Protein AF-A0A814A683-F1 (afdb_monomer)

Nearest PDB structures (foldseek):
  3p2c-assembly1_B  TM=9.600E-01  e=2.947E-49  Bacteroides ovatus ATCC 8483
  2p0v-assembly1_B  TM=9.650E-01  e=4.312E-46  Bacteroides thetaiotaomicron VPI-5482
  3on6-assembly1_B  TM=9.586E-01  e=1.728E-45  Bacteroides ovatus ATCC 8483
  3qt9-assembly1_A  TM=9.426E-01  e=1.132E-37  Clostridium perfringens
  5m7y-assembly1_A  TM=9.428E-01  e=1.769E-37  Clostridium perfringens str. 13

Radius of gyration: 31.1 Å; Cα contacts (8 Å, |Δi|>4): 1349; chains: 1; bounding box: 55×101×85 Å

Solvent-accessible surface area (backbone atoms only — not comparable to full-atom values): 43463 Å² total; per-residue (Å²): 141,81,90,76,89,83,82,91,72,64,74,87,74,52,66,75,65,89,56,82,82,53,76,80,54,70,67,42,82,76,57,52,81,68,48,56,82,44,49,70,61,44,52,52,40,44,73,58,54,59,94,86,51,45,47,62,56,42,49,69,49,44,59,52,55,56,36,57,62,50,56,59,54,40,42,74,73,69,41,55,48,61,65,72,48,77,40,57,52,53,47,60,66,51,55,53,52,48,24,62,73,72,72,41,39,47,32,34,40,31,45,36,48,56,56,96,67,49,79,52,43,43,34,42,51,75,93,66,77,83,84,80,47,100,73,62,29,47,48,66,57,46,37,51,50,31,47,74,71,70,47,23,78,32,61,30,32,40,30,67,58,58,71,33,34,64,76,74,12,39,40,32,42,32,28,35,62,80,37,86,68,43,31,37,34,22,29,28,34,94,81,48,70,57,41,48,62,94,72,53,16,47,77,41,72,37,96,73,72,50,69,70,58,53,52,53,45,56,58,55,50,69,70,44,93,52,81,42,38,48,37,36,36,32,28,38,48,37,79,87,78,70,44,70,17,40,74,48,71,38,63,40,58,63,84,71,61,37,91,61,25,94,67,68,40,51,64,53,55,49,32,57,54,47,53,50,55,55,51,53,52,51,52,51,50,53,50,48,54,54,41,55,64,52,48,75,74,57,81,81,76,86,85,92,82,84,88,89,87,90,84,91,88,85,92,84,86,90,86,83,86,91,74,98,73,86,78,79,91,73,58,71,54,82,91,66,32,57,45,88,49,69,43,58,55,50,50,44,55,50,49,45,73,70,40,68,23,62,63,61,31,48,31,38,56,34,13,43,50,35,34,39,34,70,26,39,47,74,47,73,48,55,98,90,70,68,41,44,37,23,46,34,36,42,44,83,49,92,32,27,31,41,42,44,42,32,54,34,48,54,72,52,44,82,42,27,84,74,22,69,66,51,38,43,43,52,53,1,34,55,53,39,51,36,54,47,43,67,73,40,74,50,39,34,25,25,41,89,52,62,74,43,74,33,78,47,60,83,58,38,58,45,94,72,52,57,14,34,44,44,73,51,36,34,62,46,29,59,27,31,47,41,44,44,57,44,52,49,33,56,56,58,70,66,56,54,62,69,58,65,76,42,38,67,59,49,53,53,32,52,52,50,53,54,50,52,47,55,42,32,21,29,81,92,43,79,55,88,69,47,50,35,41,96,90,51,67,94,48,41,66,54,75,84,63,51,65,72,42,55,55,54,31,54,29,41,73,67,75,40,76,47,90,29,34,36,44,40,32,36,51,51,41,43,41,44,25,41,52,49,48,52,53,51,50,59,72,70,59,66,84,75,82,53,60,68,61,44,51,48,53,39,51,33,33,42,60,60,78,62,35,72,49,55,84,71,75,41,72,50,90,54,36,40,73,39,94,88,51,42,50,19,64,38,33,18,23,27,70,82,74,57,68,41,72,45,47,46,28,39,74,62,14,70,68,36,39,37,68,76,24,54,91,80,35,49,74,79,33,67,42,55,47,22,28,44,56,41,40,75,27,78,78,7,84,31,28,38,76,44,86,64,32,64,35,23,11,34,78,82,89,28,88,57,29,27,17,52,51,26,33,50,35,53,35,71,53,52,87,51,65,68,58,36,48,50,34,53,52,33,55,70,70,42,31,57,90,66,49,41,40,38,53,30,27,30,24,70,41,36,81,49,58,42,52,88,48,31,26,38,42,12,18,50,49,22,41,52,53,53,52,34,56,76,77,44,42,67,67,54,47,70,53,80,88,130

InterPro domains:
  IPR008313 Metal-independent alpha-mannosidase [PF06824] (357-770)
  IPR008313 Metal-independent alpha-mannosidase [PTHR31047] (317-782)
  IPR008313 Metal-independent alpha-mannosidase [SM01149] (357-771)
  IPR008928 Six-hairpin glycosidase superfamily [SSF48208] (327-780)
  IPR012341 Six-hairpin glycosidase-like superfamily [G3DSA:1.50.10.10] (342-784)

Mean predicted aligned error: 16.37 Å

Foldseek 3Di:
DQPDDDDDDQPVPDDLDDDPVCVVAQEDAQADDPCLVVVVSLLSSLVSDDPRRYYQFHSQLCNCQQFQCVLVVCVVVVQFAQDKDKDQAAALVNLVVVCVVVVHQWKWKFARRDDPCVLIATEGEPPDDPPQAPGYDYSVRNCVVCVVVVNRRGTMMMGGDAPQCQVFNKKKFKDALLHTQFIKGWHADVRDSRRDVVNVIDIDTDPDDDPLVSVSSNSSQVSRPDRRRIWMFIWGQRPVPRHIHTHGIGSRHNPSVLVNGPVSCPSSVVSSVVSSVVVVVVVVVVVVVVCVVVVVVPPPDDDDDDDDDDDDDDDDDDDDDDDPDDFDDQFDDPVQFQADFPLQVVVLVVLCVQFQPNLLSLLLNRQACQQRGAFWHWDQPDPVQRQIAIAGDQWPDQKGFLQSLLLLLLLCLLSCVVGVVNLSNLLNSLLNLLVVCLQPVQARIFHPDQQAFEPCVVFKPWPGHRRGHGRFGELVSLLSSLVSVLSNCVSVVNDCVSCVSCVVSVLSSLVSNLVLQVQQLQPVHLHDTFIDGVPADPGRSHDAADNQLAGFGQAYLLRHGDPAGRFPLSLLSLLQSLVSVLVSCVSVPPPDPCNVSSVSSNVSSCCQNVPVVVVVQHDGQQWDQDPPLGIEGFRHGRHPRDTHRAWALRPVTLLQSCVSRVVPDPLPPSRSVSHNVCHCDVVHVQWAAEDQATFGHDPSVDDQKHALSGLLSQLVSDPDLVSVLRSVRSQSRQLLSSSHGAGIARNHHSVDTHHSIRSSSSNSSSSSSVVCVVPPSVSSRPHDDD

pLDDT: mean 88.08, std 16.5, range [22.58, 98.94]

Secondary structure (DSSP, 8-state):
----------TTTS-SS--GGGGG--EE----SSGGGSHHHHHHHHHT--TTSEESS-HHHHHHHHSTTHHHHHHHTT--B---EEES---HHHHHHHHHHHT-SEEEEEESS--TTTT-EEEE-SS--TTS-TT-EEHHHHHHHHHHTT-TTS-EEEEE--THHHHT-EEEEEEETTEEEEEEEEEPPTT-----GGGTPEEEE-SS--HHHHHHHHHHHTTSSS--SEEEEEEEE-TTT-SEEEEEEESS-S---GGGSTTTTHHHHHHHHHHHHHHHHHHHHHHHHHHHHHHTTT-SS-----------------------------SPPGGG-S---HHHHHHHHHHHHH-S-HHHHHHHHHHTTHHHHHTEEEEEE-TTT-EEEEEE--BSSSSEEHHHHHHHHGGGGGGGGG-HHHHHHHHHHHHHHHHHHHH-TT-SEE-SSTTPPPGGGGT-BS-PPTTEEE----HHHHHHHHHHHHHHHHHTTT--HHHHHTHHHHHHHHHHHHHHHHHTT-TTSS-S---B-TTS-SSTT-S----SSSPP-SB-TTSPBPSSSEEHHHHHHHHHHHHHHHHHHHHHT-TTSSHHHHHHHHHHHHHHHT-HHHHTT---SSEEEETTTEEEE-SEE-SSS-EE----SSSS-STTHHHH-TTTS-TT-HHHHHHHHHHTSTTSTTEEE-SS-EEE--TTT-TTEE-HHHHHHHHHT---HHHHHHHHHHHHHHSTTTSS--SEEETTEEEEEE-S-BHHHHHHHHHHHHHHHHH-THHHHSPPP-

Structure (mmCIF, N/CA/C/O backbone):
data_AF-A0A814A683-F1
#
_entry.id   AF-A0A814A683-F1
#
loop_
_atom_site.group_PDB
_atom_site.id
_atom_site.type_symbol
_atom_site.label_atom_id
_atom_site.label_alt_id
_atom_site.label_comp_id
_atom_site.label_asym_id
_atom_site.label_entity_id
_atom_site.label_seq_id
_atom_site.pdbx_PDB_ins_code
_atom_site.Cartn_x
_atom_site.Cartn_y
_atom_site.Cartn_z
_atom_site.occupancy
_atom_site.B_iso_or_equiv
_atom_site.auth_seq_id
_atom_site.auth_comp_id
_atom_site.auth_asym_id
_atom_site.auth_atom_id
_atom_site.pdbx_PDB_model_num
ATOM 1 N N . MET A 1 1 ? -15.937 -28.212 11.228 1.00 45.59 1 MET A N 1
ATOM 2 C CA . MET A 1 1 ? -16.916 -29.325 11.260 1.00 45.59 1 MET A CA 1
ATOM 3 C C . MET A 1 1 ? -16.295 -30.717 11.497 1.00 45.59 1 MET A C 1
ATOM 5 O O . MET A 1 1 ? -17.040 -31.683 11.514 1.00 45.59 1 MET A O 1
ATOM 9 N N . LEU A 1 2 ? -14.981 -30.851 11.764 1.00 49.16 2 LEU A N 1
ATOM 10 C CA . LEU A 1 2 ? -14.352 -32.142 12.130 1.00 49.16 2 LEU A CA 1
ATOM 11 C C . LEU A 1 2 ? -13.444 -32.088 13.377 1.00 49.16 2 LEU A C 1
ATOM 13 O O . LEU A 1 2 ? -12.816 -33.082 13.717 1.00 49.16 2 LEU A O 1
ATOM 17 N N . GLY A 1 3 ? -13.370 -30.945 14.071 1.00 51.19 3 GLY A N 1
ATOM 18 C CA . GLY A 1 3 ? -12.614 -30.815 15.326 1.00 51.19 3 GLY A CA 1
ATOM 19 C C . GLY A 1 3 ? -11.083 -30.858 15.201 1.00 51.19 3 GLY A C 1
ATOM 20 O O . GLY A 1 3 ? -10.411 -30.906 16.225 1.00 51.19 3 GLY A O 1
ATOM 21 N N . ALA A 1 4 ? -10.525 -30.834 13.986 1.00 55.00 4 ALA A N 1
ATOM 22 C CA . ALA A 1 4 ? -9.082 -30.774 13.761 1.00 55.00 4 ALA A CA 1
ATOM 23 C C . ALA A 1 4 ? -8.579 -29.319 13.749 1.00 55.00 4 ALA A C 1
ATOM 25 O O . ALA A 1 4 ? -9.179 -28.460 13.104 1.00 55.00 4 ALA A O 1
ATOM 26 N N . HIS A 1 5 ? -7.475 -29.059 14.452 1.00 58.72 5 HIS A N 1
ATOM 27 C CA . HIS A 1 5 ? -6.746 -27.792 14.416 1.00 58.72 5 HIS A CA 1
ATOM 28 C C . HIS A 1 5 ? -5.655 -27.884 13.341 1.00 58.72 5 HIS A C 1
ATOM 30 O O . HIS A 1 5 ? -4.749 -28.708 13.456 1.00 58.72 5 HIS A O 1
ATOM 36 N N . THR A 1 6 ? -5.748 -27.077 12.286 1.00 61.72 6 THR A N 1
ATOM 37 C CA . THR A 1 6 ? -4.788 -27.067 11.171 1.00 61.72 6 THR A CA 1
ATOM 38 C C . THR A 1 6 ? -3.835 -25.886 11.300 1.00 61.72 6 THR A C 1
ATOM 40 O O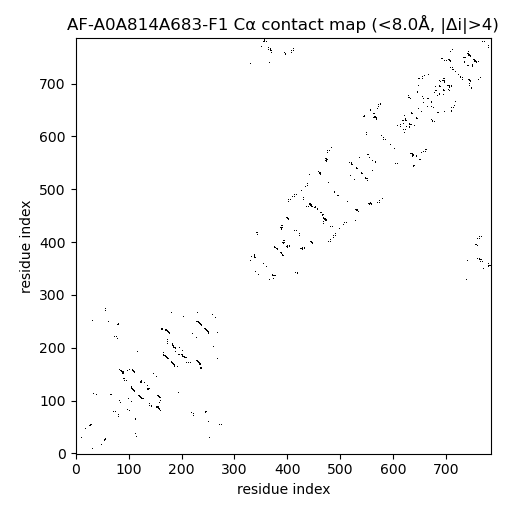 . THR A 1 6 ? -4.284 -24.762 11.502 1.00 61.72 6 THR A O 1
ATOM 43 N N . ILE A 1 7 ? -2.534 -26.131 11.151 1.00 63.25 7 ILE A N 1
ATOM 44 C CA . ILE A 1 7 ? -1.494 -25.096 11.125 1.00 63.25 7 ILE A CA 1
ATOM 45 C C . ILE A 1 7 ? -0.886 -25.117 9.723 1.00 63.25 7 ILE A C 1
ATOM 47 O O . ILE A 1 7 ? -0.399 -26.161 9.289 1.00 63.25 7 ILE A O 1
ATOM 51 N N . ALA A 1 8 ? -0.959 -23.997 9.004 1.00 69.81 8 ALA A N 1
ATOM 52 C CA . ALA A 1 8 ? -0.289 -23.843 7.718 1.00 69.81 8 ALA A CA 1
ATOM 53 C C . ALA A 1 8 ? 1.139 -23.345 7.962 1.00 69.81 8 ALA A C 1
ATOM 55 O O . ALA A 1 8 ? 1.333 -22.303 8.584 1.00 69.81 8 ALA A O 1
ATOM 56 N N . THR A 1 9 ? 2.127 -24.080 7.457 1.00 67.12 9 THR A N 1
ATOM 57 C CA . THR A 1 9 ? 3.547 -23.760 7.640 1.00 67.12 9 THR A CA 1
ATOM 58 C C . THR A 1 9 ? 4.224 -23.694 6.276 1.00 67.12 9 THR A C 1
ATOM 60 O O . THR A 1 9 ? 4.015 -24.601 5.466 1.00 67.12 9 THR A O 1
ATOM 63 N N . PRO A 1 10 ? 5.066 -22.682 5.995 1.00 71.31 10 PRO A N 1
ATOM 64 C CA . PRO A 1 10 ? 5.867 -22.686 4.783 1.00 71.31 10 PRO A CA 1
ATOM 65 C C . PRO A 1 10 ? 6.834 -23.875 4.798 1.00 71.31 10 PRO A C 1
ATOM 67 O O . PRO A 1 10 ? 7.697 -23.988 5.676 1.00 71.31 10 PRO A O 1
ATOM 70 N N . TRP A 1 11 ? 6.720 -24.763 3.811 1.00 73.75 11 TRP A N 1
ATOM 71 C CA . TRP A 1 11 ? 7.549 -25.970 3.750 1.00 73.75 11 TRP A CA 1
ATOM 72 C C . TRP A 1 11 ? 9.051 -25.636 3.595 1.00 73.75 11 TRP A C 1
ATOM 74 O O . TRP A 1 11 ? 9.902 -26.378 4.077 1.00 73.75 11 TRP A O 1
ATOM 84 N N . PHE A 1 12 ? 9.400 -24.470 3.030 1.00 69.19 12 PHE A N 1
ATOM 85 C CA . PHE A 1 12 ? 10.788 -23.993 2.912 1.00 69.19 12 PHE A CA 1
ATOM 86 C C . PHE A 1 12 ? 11.392 -23.474 4.229 1.00 69.19 12 PHE A C 1
ATOM 88 O O . PHE A 1 12 ? 12.615 -23.385 4.344 1.00 69.19 12 PHE A O 1
ATOM 95 N N . THR A 1 13 ? 10.570 -23.144 5.231 1.00 59.75 13 THR A N 1
ATOM 96 C CA . THR A 1 13 ? 11.041 -22.801 6.588 1.00 59.75 13 THR A CA 1
ATOM 97 C C . THR A 1 13 ? 11.123 -24.012 7.510 1.00 59.75 13 THR A C 1
ATOM 99 O O . THR A 1 13 ? 11.729 -23.922 8.575 1.00 59.75 13 THR A O 1
ATOM 102 N N . ALA A 1 14 ? 10.556 -25.154 7.104 1.00 60.44 14 ALA A N 1
ATOM 103 C CA . ALA A 1 14 ? 10.678 -26.386 7.865 1.00 60.44 14 ALA A CA 1
ATOM 104 C C . ALA A 1 14 ? 12.156 -26.830 7.898 1.00 60.44 14 ALA A C 1
ATOM 106 O O . ALA A 1 14 ? 12.823 -26.835 6.848 1.00 60.44 14 ALA A O 1
ATOM 107 N N . PRO A 1 15 ? 12.695 -27.182 9.080 1.00 58.97 15 PRO A N 1
ATOM 108 C CA . PRO A 1 15 ? 14.038 -27.729 9.166 1.00 58.97 15 PRO A CA 1
ATOM 109 C C . PRO A 1 15 ? 14.109 -29.040 8.371 1.00 58.97 15 PRO A C 1
ATOM 111 O O . PRO A 1 15 ? 13.175 -29.839 8.377 1.00 58.97 15 PRO A O 1
ATOM 114 N N . LEU A 1 16 ? 15.237 -29.271 7.689 1.00 56.06 16 LEU A N 1
ATOM 115 C CA . LEU A 1 16 ? 15.511 -30.552 7.017 1.00 56.06 16 LEU A CA 1
ATOM 116 C C . LEU A 1 16 ? 15.584 -31.716 8.020 1.00 56.06 16 LEU A C 1
ATOM 118 O O . LEU A 1 16 ? 15.355 -32.864 7.654 1.00 56.06 16 LEU A O 1
ATOM 122 N N . ALA A 1 17 ? 15.916 -31.406 9.277 1.00 54.53 17 ALA A N 1
ATOM 123 C CA . ALA A 1 17 ? 15.924 -32.342 10.387 1.00 54.53 17 ALA A CA 1
ATOM 124 C C . ALA A 1 17 ? 14.632 -32.201 11.201 1.00 54.53 17 ALA A C 1
ATOM 126 O O . ALA A 1 17 ? 14.318 -31.126 11.708 1.00 54.53 17 ALA A O 1
ATOM 127 N N . PHE A 1 18 ? 13.908 -33.305 11.343 1.00 61.28 18 PHE A N 1
ATOM 128 C CA . PHE A 1 18 ? 12.716 -33.386 12.176 1.00 61.28 18 PHE A CA 1
ATOM 129 C C . PHE A 1 18 ? 13.145 -33.424 13.650 1.00 61.28 18 PHE A C 1
ATOM 131 O O . PHE A 1 18 ? 13.816 -34.363 14.080 1.00 61.28 18 PHE A O 1
ATOM 138 N N . ASP A 1 19 ? 12.818 -32.375 14.407 1.00 59.09 19 ASP A N 1
ATOM 139 C CA . ASP A 1 19 ? 13.168 -32.232 15.823 1.00 59.09 19 ASP A CA 1
ATOM 140 C C . ASP A 1 19 ? 11.973 -32.526 16.753 1.00 59.09 19 ASP A C 1
ATOM 142 O O . ASP A 1 19 ? 10.886 -32.926 16.324 1.00 59.09 19 ASP A O 1
ATOM 146 N N . SER A 1 20 ? 12.160 -32.330 18.061 1.00 56.19 20 SER A N 1
ATOM 147 C CA . SER A 1 20 ? 11.134 -32.603 19.071 1.00 56.19 20 SER A CA 1
ATOM 148 C C . SER A 1 20 ? 9.860 -31.757 18.926 1.00 56.19 20 SER A C 1
ATOM 150 O O . SER A 1 20 ? 8.837 -32.139 19.499 1.00 56.19 20 SER A O 1
ATOM 152 N N . SER A 1 21 ? 9.858 -30.669 18.144 1.00 57.06 21 SER A N 1
ATOM 153 C CA . SER A 1 21 ? 8.657 -29.856 17.891 1.00 57.06 21 SER A CA 1
ATOM 154 C C . SER A 1 21 ? 7.588 -30.601 17.077 1.00 57.06 21 SER A C 1
ATOM 156 O O . SER A 1 21 ? 6.393 -30.337 17.230 1.00 57.06 21 SER A O 1
ATOM 158 N N . TRP A 1 22 ? 7.987 -31.622 16.309 1.00 60.59 22 TRP A N 1
ATOM 159 C CA . TRP A 1 22 ? 7.093 -32.447 15.487 1.00 60.59 22 TRP A CA 1
ATOM 160 C C . TRP A 1 22 ? 6.321 -33.496 16.295 1.00 60.59 22 TRP A C 1
ATOM 162 O O . TRP A 1 22 ? 5.335 -34.045 15.813 1.00 60.59 22 TRP A O 1
ATOM 172 N N . THR A 1 23 ? 6.705 -33.740 17.554 1.00 56.09 23 THR A N 1
ATOM 173 C CA . THR A 1 23 ? 6.098 -34.780 18.412 1.00 56.09 23 THR A CA 1
ATOM 174 C C . THR A 1 23 ? 4.628 -34.528 18.768 1.00 56.09 23 THR A C 1
ATOM 176 O O . THR A 1 23 ? 3.929 -35.452 19.186 1.00 56.09 23 THR A O 1
ATOM 179 N N . SER A 1 24 ? 4.137 -33.298 18.582 1.00 58.81 24 SER A N 1
ATOM 180 C CA . SER A 1 24 ? 2.728 -32.931 18.785 1.00 58.81 24 SER A CA 1
ATOM 181 C C . SER A 1 24 ? 1.869 -33.043 17.514 1.00 58.81 24 SER A C 1
ATOM 183 O O . SER A 1 24 ? 0.639 -33.056 17.607 1.00 58.81 24 SER A O 1
ATOM 185 N N . ILE A 1 25 ? 2.493 -33.173 16.336 1.00 63.78 25 ILE A N 1
ATOM 186 C CA . ILE A 1 25 ? 1.822 -33.206 15.033 1.00 63.78 25 ILE A CA 1
ATOM 187 C C . ILE A 1 25 ? 1.591 -34.660 14.628 1.00 63.78 25 ILE A C 1
ATOM 189 O O . ILE A 1 25 ? 2.528 -35.415 14.384 1.00 63.78 25 ILE A O 1
ATOM 193 N N . ARG A 1 26 ? 0.321 -35.066 14.544 1.00 63.41 26 ARG A N 1
ATOM 194 C CA . ARG A 1 26 ? -0.032 -36.449 14.183 1.00 63.41 26 ARG A CA 1
ATOM 195 C C . ARG A 1 26 ? -0.108 -36.697 12.672 1.00 63.41 26 ARG A C 1
ATOM 197 O O . ARG A 1 26 ? 0.186 -37.811 12.246 1.00 63.41 26 ARG A O 1
ATOM 204 N N . TYR A 1 27 ? -0.482 -35.688 11.877 1.00 74.00 27 TYR A N 1
ATOM 205 C CA . TYR A 1 27 ? -0.668 -35.802 10.423 1.00 74.00 27 TYR A CA 1
ATOM 206 C C . TYR A 1 27 ? -0.320 -34.496 9.716 1.00 74.00 27 TYR A C 1
ATOM 208 O O . TYR A 1 27 ? -0.553 -33.420 10.269 1.00 74.00 27 TYR A O 1
ATOM 216 N N . ILE A 1 28 ? 0.166 -34.591 8.479 1.00 78.56 28 ILE A N 1
ATOM 217 C CA . ILE A 1 28 ? 0.453 -33.438 7.622 1.00 78.56 28 ILE A CA 1
ATOM 218 C C . ILE A 1 28 ? -0.179 -33.641 6.249 1.00 78.56 28 ILE A C 1
ATOM 220 O O . ILE A 1 28 ? 0.037 -34.649 5.572 1.00 78.56 28 ILE A O 1
ATOM 224 N N . VAL A 1 29 ? -0.960 -32.647 5.836 1.00 81.75 29 VAL A N 1
ATOM 225 C CA . VAL A 1 29 ? -1.467 -32.497 4.472 1.00 81.75 29 VAL A CA 1
ATOM 226 C C . VAL A 1 29 ? -0.480 -31.581 3.748 1.00 81.75 29 VAL A C 1
ATOM 228 O O . VAL A 1 29 ? -0.500 -30.372 3.949 1.00 81.75 29 VAL A O 1
ATOM 231 N N . ASN A 1 30 ? 0.439 -32.161 2.975 1.00 81.19 30 ASN A N 1
ATOM 232 C CA . ASN A 1 30 ? 1.476 -31.401 2.275 1.00 81.19 30 ASN A CA 1
ATOM 233 C C . ASN A 1 30 ? 1.002 -30.994 0.878 1.00 81.19 30 ASN A C 1
ATOM 235 O O . ASN A 1 30 ? 1.295 -31.675 -0.098 1.00 81.19 30 ASN A O 1
ATOM 239 N N . LEU A 1 31 ? 0.236 -29.908 0.842 1.00 82.75 31 LEU A N 1
ATOM 240 C CA . LEU A 1 31 ? -0.203 -29.210 -0.362 1.00 82.75 31 LEU A CA 1
ATOM 241 C C . LEU A 1 31 ? 0.762 -28.038 -0.595 1.00 82.75 31 LEU A C 1
ATOM 243 O O . LEU A 1 31 ? 0.753 -27.084 0.187 1.00 82.75 31 LEU A O 1
ATOM 247 N N . ALA A 1 32 ? 1.641 -28.123 -1.596 1.00 84.19 32 ALA A N 1
ATOM 248 C CA . ALA A 1 32 ? 2.824 -27.259 -1.672 1.00 84.19 32 ALA A CA 1
ATOM 249 C C . ALA A 1 32 ? 2.964 -26.507 -3.004 1.00 84.19 32 ALA A C 1
ATOM 251 O O . ALA A 1 32 ? 3.012 -27.106 -4.074 1.00 84.19 32 ALA A O 1
ATOM 252 N N . TRP A 1 33 ? 3.154 -25.185 -2.916 1.00 83.81 33 TRP A N 1
ATOM 253 C CA . TRP A 1 33 ? 3.696 -24.361 -4.002 1.00 83.81 33 TRP A CA 1
ATOM 254 C C . TRP A 1 33 ? 5.212 -24.175 -3.858 1.00 83.81 33 TRP A C 1
ATOM 256 O O . TRP A 1 33 ? 5.765 -24.247 -2.760 1.00 83.81 33 TRP A O 1
ATOM 266 N N . GLY A 1 34 ? 5.895 -23.892 -4.969 1.00 86.56 34 GLY A N 1
ATOM 267 C CA . GLY A 1 34 ? 7.312 -23.509 -4.975 1.00 86.56 34 GLY A CA 1
ATOM 268 C C . GLY A 1 34 ? 8.319 -24.660 -4.880 1.00 86.56 34 GLY A C 1
ATOM 269 O O . GLY A 1 34 ? 9.515 -24.405 -4.914 1.00 86.56 34 GLY A O 1
ATOM 270 N N . TYR A 1 35 ? 7.891 -25.927 -4.817 1.00 91.50 35 TYR A N 1
ATOM 271 C CA . TYR A 1 35 ? 8.819 -27.073 -4.838 1.00 91.50 35 TYR A CA 1
ATOM 272 C C . TYR A 1 35 ? 9.703 -27.100 -6.096 1.00 91.50 35 TYR A C 1
ATOM 274 O O . TYR A 1 35 ? 10.861 -27.505 -6.041 1.00 91.50 35 TYR A O 1
ATOM 282 N N . HIS A 1 36 ? 9.178 -26.598 -7.215 1.00 91.06 36 HIS A N 1
ATOM 283 C CA . HIS A 1 36 ? 9.869 -26.525 -8.498 1.00 91.06 36 HIS A CA 1
ATOM 284 C C . HIS A 1 36 ? 10.985 -25.469 -8.554 1.00 91.06 36 HIS A C 1
ATOM 286 O O . HIS A 1 36 ? 11.814 -25.536 -9.456 1.00 91.06 36 HIS A O 1
ATOM 292 N N . THR A 1 37 ? 11.047 -24.511 -7.617 1.00 89.38 37 THR A N 1
ATOM 293 C CA . THR A 1 37 ? 12.120 -23.494 -7.587 1.00 89.38 37 THR A CA 1
ATOM 294 C C . THR A 1 37 ? 13.352 -23.958 -6.809 1.00 89.38 37 THR A C 1
ATOM 296 O O . THR A 1 37 ? 14.438 -23.413 -6.985 1.00 89.38 37 THR A O 1
ATOM 299 N N . VAL A 1 38 ? 13.197 -24.982 -5.963 1.00 89.88 38 VAL A N 1
ATOM 300 C CA . VAL A 1 38 ? 14.252 -25.583 -5.130 1.00 89.88 38 VAL A CA 1
ATOM 301 C C . VAL A 1 38 ? 14.101 -27.120 -5.084 1.00 89.88 38 VAL A C 1
ATOM 303 O O . VAL A 1 38 ? 13.951 -27.699 -4.000 1.00 89.88 38 VAL A O 1
ATOM 306 N N . PRO A 1 39 ? 14.133 -27.806 -6.248 1.00 90.12 39 PRO A N 1
ATOM 307 C CA . PRO A 1 39 ? 13.794 -29.228 -6.366 1.00 90.12 39 PRO A CA 1
ATOM 308 C C . PRO A 1 39 ? 14.692 -30.139 -5.521 1.00 90.12 39 PRO A C 1
ATOM 310 O O . PRO A 1 39 ? 14.194 -31.062 -4.881 1.00 90.12 39 PRO A O 1
ATOM 313 N N . ASP A 1 40 ? 15.989 -29.835 -5.420 1.00 90.62 40 ASP A N 1
ATOM 314 C CA . ASP A 1 40 ? 16.930 -30.627 -4.618 1.00 90.62 40 ASP A CA 1
ATOM 315 C C . ASP A 1 40 ? 16.573 -30.610 -3.128 1.00 90.62 40 ASP A C 1
ATOM 317 O O . ASP A 1 40 ? 16.628 -31.637 -2.446 1.00 90.62 40 ASP A O 1
ATOM 321 N N . ARG A 1 41 ? 16.155 -29.446 -2.612 1.00 90.12 41 ARG A N 1
ATOM 322 C CA . ARG A 1 41 ? 15.710 -29.315 -1.220 1.00 90.12 41 ARG A CA 1
ATOM 323 C C . ARG A 1 41 ? 14.416 -30.087 -0.996 1.00 90.12 41 ARG A C 1
ATOM 325 O O . ARG A 1 41 ? 14.287 -30.757 0.026 1.00 90.12 41 ARG A O 1
ATOM 332 N N . TRP A 1 42 ? 13.471 -29.974 -1.925 1.00 91.75 42 TRP A N 1
ATOM 333 C CA . TRP A 1 42 ? 12.193 -30.678 -1.868 1.00 91.75 42 TRP A CA 1
ATOM 334 C C . TRP A 1 42 ? 12.385 -32.197 -1.841 1.00 91.75 42 TRP A C 1
ATOM 336 O O . TRP A 1 42 ? 11.885 -32.870 -0.938 1.00 91.75 42 TRP A O 1
ATOM 346 N N . GLU A 1 43 ? 13.177 -32.736 -2.768 1.00 93.00 43 GLU A N 1
ATOM 347 C CA . GLU A 1 43 ? 13.468 -34.166 -2.806 1.00 93.00 43 GLU A CA 1
ATOM 348 C C . GLU A 1 43 ? 14.207 -34.630 -1.549 1.00 93.00 43 GLU A C 1
ATOM 350 O O . GLU A 1 43 ? 13.844 -35.654 -0.965 1.00 93.00 43 GLU A O 1
ATOM 355 N N . ALA A 1 44 ? 15.223 -33.884 -1.101 1.00 90.81 44 ALA A N 1
ATOM 356 C CA . ALA A 1 44 ? 15.955 -34.206 0.121 1.00 90.81 44 ALA A CA 1
ATOM 357 C C . ALA A 1 44 ? 15.026 -34.244 1.342 1.00 90.81 44 ALA A C 1
ATOM 359 O O . ALA A 1 44 ? 15.129 -35.150 2.170 1.00 90.81 44 ALA A O 1
ATOM 360 N N . TRP A 1 45 ? 14.084 -33.304 1.427 1.00 89.25 45 TRP A N 1
ATOM 361 C CA . TRP A 1 45 ? 13.112 -33.231 2.512 1.00 89.25 45 TRP A CA 1
ATOM 362 C C . TRP A 1 45 ? 12.134 -34.411 2.506 1.00 89.25 45 TRP A C 1
ATOM 364 O O . TRP A 1 45 ? 11.949 -35.054 3.540 1.00 89.25 45 TRP A O 1
ATOM 374 N N . LEU A 1 46 ? 11.577 -34.772 1.345 1.00 91.50 46 LEU A N 1
ATOM 375 C CA . LEU A 1 46 ? 10.710 -35.950 1.221 1.00 91.50 46 LEU A CA 1
ATOM 376 C C . LEU A 1 46 ? 11.460 -37.257 1.519 1.00 91.50 46 LEU A C 1
ATOM 378 O O . LEU A 1 46 ? 10.905 -38.163 2.141 1.00 91.50 46 LEU A O 1
ATOM 382 N N . ARG A 1 47 ? 12.733 -37.369 1.122 1.00 91.94 47 ARG A N 1
ATOM 383 C CA . ARG A 1 47 ? 13.571 -38.545 1.427 1.00 91.94 47 ARG A CA 1
ATOM 384 C C . ARG A 1 47 ? 13.927 -38.648 2.909 1.00 91.94 47 ARG A C 1
ATOM 386 O O . ARG A 1 47 ? 14.083 -39.758 3.412 1.00 91.94 47 ARG A O 1
ATOM 393 N N . ALA A 1 48 ? 14.049 -37.516 3.598 1.00 88.38 48 ALA A N 1
ATOM 394 C CA . ALA A 1 48 ? 14.330 -37.454 5.029 1.00 88.38 48 ALA A CA 1
ATOM 395 C C . ALA A 1 48 ? 13.079 -37.639 5.911 1.00 88.38 48 ALA A C 1
ATOM 397 O O . ALA A 1 48 ? 13.206 -37.618 7.136 1.00 88.38 48 ALA A O 1
ATOM 398 N N . TRP A 1 49 ? 11.889 -37.813 5.319 1.00 86.44 49 TRP A N 1
ATOM 399 C CA . TRP A 1 49 ? 10.618 -37.814 6.046 1.00 86.44 49 TRP A CA 1
ATOM 400 C C . TRP A 1 49 ? 10.560 -38.873 7.170 1.00 86.44 49 TRP A C 1
ATOM 402 O O . TRP A 1 49 ? 10.916 -40.036 6.930 1.00 86.44 49 TRP A O 1
ATOM 412 N N . PRO A 1 50 ? 10.081 -38.544 8.390 1.00 81.38 50 PRO A N 1
ATOM 413 C CA . PRO A 1 50 ? 10.055 -39.475 9.510 1.00 81.38 50 PRO A CA 1
ATOM 414 C C . PRO A 1 50 ? 9.045 -40.585 9.269 1.00 81.38 50 PRO A C 1
ATOM 416 O O . PRO A 1 50 ? 7.931 -40.355 8.805 1.00 81.38 50 PRO A O 1
ATOM 419 N N . LYS A 1 51 ? 9.400 -41.810 9.657 1.00 75.88 51 LYS A N 1
ATOM 420 C CA . LYS A 1 51 ? 8.519 -42.977 9.488 1.00 75.88 51 LYS A CA 1
ATOM 421 C C . LYS A 1 51 ? 7.294 -42.956 10.409 1.00 75.88 51 LYS A C 1
ATOM 423 O O . LYS A 1 51 ? 6.352 -43.714 10.189 1.00 75.88 51 LYS A O 1
ATOM 428 N N . ASP A 1 52 ? 7.332 -42.156 11.465 1.00 73.81 52 ASP A N 1
ATOM 429 C CA . ASP A 1 52 ? 6.319 -42.045 12.511 1.00 73.81 52 ASP A CA 1
ATOM 430 C C . ASP A 1 52 ? 5.383 -40.837 12.346 1.00 73.81 52 ASP A C 1
ATOM 432 O O . ASP A 1 52 ? 4.330 -40.816 12.983 1.00 73.81 52 ASP A O 1
ATOM 436 N N . VAL A 1 53 ? 5.699 -39.896 11.448 1.00 77.12 53 VAL A N 1
ATOM 437 C CA . VAL A 1 53 ? 4.825 -38.768 11.087 1.00 77.12 53 VAL A CA 1
ATOM 438 C C . VAL A 1 53 ? 4.079 -39.089 9.797 1.00 77.12 53 VAL A C 1
ATOM 440 O O . VAL A 1 53 ? 4.677 -39.304 8.742 1.00 77.12 53 VAL A O 1
ATOM 443 N N . ILE A 1 54 ? 2.749 -39.100 9.861 1.00 80.94 54 ILE A N 1
ATOM 444 C CA . ILE A 1 54 ? 1.916 -39.485 8.721 1.00 80.94 54 ILE A CA 1
ATOM 445 C C . ILE A 1 54 ? 1.765 -38.301 7.760 1.00 80.94 54 ILE A C 1
ATOM 447 O O . ILE A 1 54 ? 1.166 -37.281 8.103 1.00 80.94 54 ILE A O 1
ATOM 451 N N . LEU A 1 55 ? 2.264 -38.465 6.535 1.00 87.25 55 LEU A N 1
ATOM 452 C CA . LEU A 1 55 ? 1.989 -37.575 5.408 1.00 87.25 55 LEU A CA 1
ATOM 453 C C . LEU A 1 55 ? 0.829 -38.142 4.586 1.00 87.25 55 LEU A C 1
ATOM 455 O O . LEU A 1 55 ? 0.854 -39.316 4.217 1.00 87.25 55 LEU A O 1
ATOM 459 N N . ILE A 1 56 ? -0.203 -37.333 4.341 1.00 89.62 56 ILE A N 1
ATOM 460 C CA . ILE A 1 56 ? -1.483 -37.813 3.793 1.00 89.62 56 ILE A CA 1
ATOM 461 C C . ILE A 1 56 ? -1.356 -38.425 2.387 1.00 89.62 56 ILE A C 1
ATOM 463 O O . ILE A 1 56 ? -1.906 -39.502 2.150 1.00 89.62 56 ILE A O 1
ATOM 467 N N . ASN A 1 57 ? -0.608 -37.787 1.488 1.00 92.75 57 ASN A N 1
ATOM 468 C CA . ASN A 1 57 ? -0.049 -38.439 0.302 1.00 92.75 57 ASN A CA 1
ATOM 469 C C . ASN A 1 57 ? 1.400 -38.799 0.649 1.00 92.75 57 ASN A C 1
ATOM 471 O O . ASN A 1 57 ? 2.127 -37.936 1.143 1.00 92.75 57 ASN A O 1
ATOM 475 N N . SER A 1 58 ? 1.815 -40.059 0.484 1.00 91.94 58 SER A N 1
ATOM 476 C CA . SER A 1 58 ? 3.109 -40.496 1.026 1.00 91.94 58 SER A CA 1
ATOM 477 C C . SER A 1 58 ? 4.288 -39.772 0.365 1.00 91.94 58 SER A C 1
ATOM 479 O O . SER A 1 58 ? 4.195 -39.366 -0.796 1.00 91.94 58 SER A O 1
ATOM 481 N N . PRO A 1 59 ? 5.449 -39.677 1.042 1.00 92.69 59 PRO A N 1
ATOM 482 C CA . PRO A 1 59 ? 6.651 -39.126 0.424 1.00 92.69 59 PRO A CA 1
ATOM 483 C C . PRO A 1 59 ? 7.033 -39.841 -0.878 1.00 92.69 59 PRO A C 1
ATOM 485 O O . PRO A 1 59 ? 7.514 -39.202 -1.804 1.00 92.69 59 PRO A O 1
ATOM 488 N N . SER A 1 60 ? 6.780 -41.152 -0.982 1.00 93.75 60 SER A N 1
ATOM 489 C CA . SER A 1 60 ? 7.022 -41.928 -2.203 1.00 93.75 60 SER A CA 1
ATOM 490 C C . SER A 1 60 ? 6.113 -41.505 -3.358 1.00 93.75 60 SER A C 1
ATOM 492 O O . SER A 1 60 ? 6.599 -41.370 -4.479 1.00 93.75 60 SER A O 1
ATOM 494 N N . LEU A 1 61 ? 4.826 -41.260 -3.091 1.00 95.50 61 LEU A N 1
ATOM 495 C CA . LEU A 1 61 ? 3.883 -40.755 -4.090 1.00 95.50 61 LEU A CA 1
ATOM 496 C C . LEU A 1 61 ? 4.256 -39.336 -4.542 1.00 95.50 61 LEU A C 1
ATOM 498 O O . LEU A 1 61 ? 4.301 -39.069 -5.740 1.00 95.50 61 LEU A O 1
ATOM 502 N N . LEU A 1 62 ? 4.584 -38.448 -3.597 1.00 95.38 62 LEU A N 1
ATOM 503 C CA . LEU A 1 62 ? 4.999 -37.076 -3.907 1.00 95.38 62 LEU A CA 1
ATOM 504 C C . LEU A 1 62 ? 6.319 -37.050 -4.696 1.00 95.38 62 LEU A C 1
ATOM 506 O O . LEU A 1 62 ? 6.422 -36.319 -5.676 1.00 95.38 62 LEU A O 1
ATOM 510 N N . LEU A 1 63 ? 7.310 -37.878 -4.340 1.00 95.12 63 LEU A N 1
ATOM 511 C CA . LEU A 1 63 ? 8.568 -38.004 -5.093 1.00 95.12 63 LEU A CA 1
ATOM 512 C C . LEU A 1 63 ? 8.333 -38.503 -6.523 1.00 95.12 63 LEU A C 1
ATOM 514 O O . LEU A 1 63 ? 8.928 -37.971 -7.455 1.00 95.12 63 LEU A O 1
ATOM 518 N N . TRP A 1 64 ? 7.460 -39.499 -6.702 1.00 96.06 64 TRP A N 1
ATOM 519 C CA . TRP A 1 64 ? 7.095 -40.007 -8.027 1.00 96.06 64 TRP A CA 1
ATOM 520 C C . TRP A 1 64 ? 6.419 -38.931 -8.888 1.00 96.06 64 TRP A C 1
ATOM 522 O O . TRP A 1 64 ? 6.712 -38.821 -10.076 1.00 96.06 64 TRP A O 1
ATOM 532 N N . ASN A 1 65 ? 5.571 -38.094 -8.286 1.00 95.88 65 ASN A N 1
ATOM 533 C CA . ASN A 1 65 ? 4.846 -37.045 -8.997 1.00 95.88 65 ASN A CA 1
ATOM 534 C C . ASN A 1 65 ? 5.658 -35.759 -9.237 1.00 95.88 65 ASN A C 1
ATOM 536 O O . ASN A 1 65 ? 5.395 -35.047 -10.199 1.00 95.88 65 ASN A O 1
ATOM 540 N N . THR A 1 66 ? 6.687 -35.500 -8.421 1.00 95.31 66 THR A N 1
ATOM 541 C CA . THR A 1 66 ? 7.537 -34.288 -8.483 1.00 95.31 66 THR A CA 1
ATOM 542 C C . THR A 1 66 ? 8.091 -34.028 -9.882 1.00 95.31 66 THR A C 1
ATOM 544 O O . THR A 1 66 ? 8.212 -32.881 -10.311 1.00 95.31 66 THR A O 1
ATOM 547 N N . ARG A 1 67 ? 8.447 -35.098 -10.597 1.00 94.62 67 ARG A N 1
ATOM 548 C CA . ARG A 1 67 ? 8.944 -35.031 -11.967 1.00 94.62 67 ARG A CA 1
ATOM 549 C C . ARG A 1 67 ? 7.906 -35.614 -12.912 1.00 94.62 67 ARG A C 1
ATOM 551 O O . ARG A 1 67 ? 7.526 -36.773 -12.783 1.00 94.62 67 ARG A O 1
ATOM 558 N N . LYS A 1 68 ? 7.553 -34.868 -13.958 1.00 95.06 68 LYS A N 1
ATOM 559 C CA . LYS A 1 68 ? 6.540 -35.224 -14.974 1.00 95.06 68 LYS A CA 1
ATOM 560 C C . LYS A 1 68 ? 6.914 -36.413 -15.875 1.00 95.06 68 LYS A C 1
ATOM 562 O O . LYS A 1 68 ? 6.260 -36.675 -16.884 1.00 95.06 68 LYS A O 1
ATOM 567 N N . THR A 1 69 ? 7.944 -37.182 -15.518 1.00 94.38 69 THR A N 1
ATOM 568 C CA . THR A 1 69 ? 8.257 -38.472 -16.147 1.00 94.38 69 THR A CA 1
ATOM 569 C C . THR A 1 69 ? 7.216 -39.542 -15.830 1.00 94.38 69 THR A C 1
ATOM 571 O O . THR A 1 69 ? 7.125 -40.505 -16.584 1.00 94.38 69 THR A O 1
ATOM 574 N N . TYR A 1 70 ? 6.381 -39.359 -14.799 1.00 95.25 70 TYR A N 1
ATOM 575 C CA . TYR A 1 70 ? 5.232 -40.237 -14.552 1.00 95.25 70 TYR A CA 1
ATOM 576 C C . TYR A 1 70 ? 4.255 -40.289 -15.741 1.00 95.25 70 TYR A C 1
ATOM 578 O O . TYR A 1 70 ? 3.649 -41.327 -15.987 1.00 95.25 70 TYR A O 1
ATOM 586 N N . LEU A 1 71 ? 4.142 -39.220 -16.544 1.00 96.94 71 LEU A N 1
ATOM 587 C CA . LEU A 1 71 ? 3.308 -39.224 -17.755 1.00 96.94 71 LEU A CA 1
ATOM 588 C C . LEU A 1 71 ? 3.792 -40.276 -18.767 1.00 96.94 71 LEU A C 1
ATOM 590 O O . LEU A 1 71 ? 2.977 -40.937 -19.401 1.00 96.94 71 LEU A O 1
ATOM 594 N N . LYS A 1 72 ? 5.106 -40.524 -18.849 1.00 95.38 72 LYS A N 1
ATOM 595 C CA . LYS A 1 72 ? 5.682 -41.607 -19.663 1.00 95.38 72 LYS A CA 1
ATOM 596 C C . LYS A 1 72 ? 5.266 -42.990 -19.160 1.00 95.38 72 LYS A C 1
ATOM 598 O O . LYS A 1 72 ? 5.171 -43.930 -19.945 1.00 95.38 72 LYS A O 1
ATOM 603 N N . GLU A 1 73 ? 5.060 -43.144 -17.854 1.00 95.94 73 GLU A N 1
ATOM 604 C CA . GLU A 1 73 ? 4.545 -44.387 -17.268 1.00 95.94 73 GLU A CA 1
ATOM 605 C C . GLU A 1 73 ? 3.060 -44.573 -17.597 1.00 95.94 73 GLU A C 1
ATOM 607 O O . GLU A 1 73 ? 2.674 -45.674 -17.991 1.00 95.94 73 GLU A O 1
ATOM 612 N N . LEU A 1 74 ? 2.262 -43.497 -17.546 1.00 96.56 74 LEU A N 1
ATOM 613 C CA . LEU A 1 74 ? 0.867 -43.508 -18.006 1.00 96.56 74 LEU A CA 1
ATOM 614 C C . LEU A 1 74 ? 0.777 -43.905 -19.488 1.00 96.56 74 LEU A C 1
ATOM 616 O O . LEU A 1 74 ? 0.045 -44.830 -19.839 1.00 96.56 74 LEU A O 1
ATOM 620 N N . GLU A 1 75 ? 1.577 -43.272 -20.349 1.00 96.38 75 GLU A N 1
ATOM 621 C CA . GLU A 1 75 ? 1.609 -43.559 -21.788 1.00 96.38 75 GLU A CA 1
ATOM 622 C C . GLU A 1 75 ? 1.963 -45.025 -22.074 1.00 96.38 75 GLU A C 1
ATOM 624 O O . GLU A 1 75 ? 1.282 -45.696 -22.850 1.00 96.38 75 GLU A O 1
ATOM 629 N N . LYS A 1 76 ? 2.984 -45.569 -21.393 1.00 96.44 76 LYS A N 1
ATOM 630 C CA . LYS A 1 76 ? 3.369 -46.989 -21.504 1.00 96.44 76 LYS A CA 1
ATOM 631 C C . LYS A 1 76 ? 2.265 -47.947 -21.065 1.00 96.44 76 LYS A C 1
ATOM 633 O O . LYS A 1 76 ? 2.193 -49.057 -21.588 1.00 96.44 76 LYS A O 1
ATOM 638 N N . ALA A 1 77 ? 1.425 -47.538 -20.117 1.00 96.31 77 ALA A N 1
ATOM 639 C CA . ALA A 1 77 ? 0.259 -48.297 -19.679 1.00 96.31 77 ALA A CA 1
ATOM 640 C C . ALA A 1 77 ? -0.949 -48.157 -20.629 1.00 96.31 77 ALA A C 1
ATOM 642 O O . ALA A 1 77 ? -2.008 -48.722 -20.362 1.00 96.31 77 ALA A O 1
ATOM 643 N N . GLY A 1 78 ? -0.799 -47.435 -21.745 1.00 95.75 78 GLY A N 1
ATOM 644 C CA . GLY A 1 78 ? -1.850 -47.217 -22.737 1.00 95.75 78 GLY A CA 1
ATOM 645 C C . GLY A 1 78 ? -2.815 -46.088 -22.380 1.00 95.75 78 GLY A C 1
ATOM 646 O O . GLY A 1 78 ? -3.863 -45.966 -23.015 1.00 95.75 78 GLY A O 1
ATOM 647 N N . ILE A 1 79 ? -2.485 -45.267 -21.381 1.00 97.00 79 ILE A N 1
ATOM 648 C CA . ILE A 1 79 ? -3.306 -44.131 -20.965 1.00 97.00 79 ILE A CA 1
ATOM 649 C C . ILE A 1 79 ? -2.988 -42.946 -21.880 1.00 97.00 79 ILE A C 1
ATOM 651 O O . ILE A 1 79 ? -1.822 -42.558 -21.982 1.00 97.00 79 ILE A O 1
ATOM 655 N N . PRO A 1 80 ? -3.991 -42.355 -22.553 1.00 96.50 80 PRO A N 1
ATOM 656 C CA . PRO A 1 80 ? -3.763 -41.203 -23.411 1.00 96.50 80 PRO A CA 1
ATOM 657 C C . PRO A 1 80 ? -3.199 -40.017 -22.622 1.00 96.50 80 PRO A C 1
ATOM 659 O O . PRO A 1 80 ? -3.851 -39.496 -21.717 1.00 96.50 80 PRO A O 1
ATOM 662 N N . ILE A 1 81 ? -2.014 -39.551 -23.007 1.00 96.88 81 ILE A N 1
ATOM 663 C CA . ILE A 1 81 ? -1.419 -38.292 -22.543 1.00 96.88 81 ILE A CA 1
ATOM 664 C C . ILE A 1 81 ? -1.290 -37.317 -23.716 1.00 96.88 81 ILE A C 1
ATOM 666 O O . ILE A 1 81 ? -1.450 -37.699 -24.880 1.00 96.88 81 ILE A O 1
ATOM 670 N N . VAL A 1 82 ? -0.999 -36.049 -23.429 1.00 96.19 82 VAL A N 1
ATOM 671 C CA . VAL A 1 82 ? -0.495 -35.131 -24.461 1.00 96.19 82 VAL A CA 1
ATOM 672 C C . VAL A 1 82 ? 0.825 -35.707 -25.009 1.00 96.19 82 VAL A C 1
ATOM 674 O O . VAL A 1 82 ? 1.711 -35.993 -24.199 1.00 96.19 82 VAL A O 1
ATOM 677 N N . PRO A 1 83 ? 0.989 -35.894 -26.338 1.00 95.19 83 PRO A N 1
ATOM 678 C CA . PRO A 1 83 ? 2.228 -36.425 -26.910 1.00 95.19 83 PRO A CA 1
ATOM 679 C C . PRO A 1 83 ? 3.439 -35.647 -26.399 1.00 95.19 83 PRO A C 1
ATOM 681 O O . PRO A 1 83 ? 3.432 -34.419 -26.419 1.00 95.19 83 PRO A O 1
ATOM 684 N N . THR A 1 84 ? 4.448 -36.347 -25.888 1.00 96.62 84 THR A N 1
ATOM 685 C CA . THR A 1 84 ? 5.536 -35.711 -25.137 1.00 96.62 84 THR A CA 1
ATOM 686 C C . THR A 1 84 ? 6.892 -36.254 -25.560 1.00 96.62 84 THR A C 1
ATOM 688 O O . THR A 1 84 ? 7.134 -37.458 -25.515 1.00 96.62 84 THR A O 1
ATOM 691 N N . LEU A 1 85 ? 7.813 -35.350 -25.888 1.00 97.31 85 LEU A N 1
ATOM 692 C CA . LEU A 1 85 ? 9.234 -35.646 -26.016 1.00 97.31 85 LEU A CA 1
ATOM 693 C C . LEU A 1 85 ? 9.951 -35.180 -24.755 1.00 97.31 85 LEU A C 1
ATOM 695 O O . LEU A 1 85 ? 9.741 -34.063 -24.292 1.00 97.31 85 LEU A O 1
ATOM 699 N N . TYR A 1 86 ? 10.806 -36.040 -24.213 1.00 96.50 86 TYR A N 1
ATOM 700 C CA . TYR A 1 86 ? 11.655 -35.734 -23.067 1.00 96.50 86 TYR A CA 1
ATOM 701 C C . TYR A 1 86 ? 13.084 -35.557 -23.559 1.00 96.50 86 TYR A C 1
ATOM 703 O O . TYR A 1 86 ? 13.600 -36.434 -24.255 1.00 96.50 86 TYR A O 1
ATOM 711 N N . VAL A 1 87 ? 13.705 -34.440 -23.197 1.00 96.19 87 VAL A N 1
ATOM 712 C CA . VAL A 1 87 ? 15.048 -34.064 -23.648 1.00 96.19 87 VAL A CA 1
ATOM 713 C C . VAL A 1 87 ? 15.865 -33.538 -22.473 1.00 96.19 87 VAL A C 1
ATOM 715 O O . VAL A 1 87 ? 15.303 -33.047 -21.496 1.00 96.19 87 VAL A O 1
ATOM 718 N N . GLU A 1 88 ? 17.185 -33.658 -22.564 1.00 94.12 88 GLU A N 1
ATOM 719 C CA . GLU A 1 88 ? 18.126 -33.162 -21.543 1.00 94.12 88 GLU A CA 1
ATOM 720 C C . GLU A 1 88 ? 18.744 -31.806 -21.926 1.00 94.12 88 GLU A C 1
ATOM 722 O O . GLU A 1 88 ? 19.456 -31.192 -21.137 1.00 94.12 88 GLU A O 1
ATOM 727 N N . GLU A 1 89 ? 18.477 -31.347 -23.149 1.00 93.12 89 GLU A N 1
ATOM 728 C CA . GLU A 1 89 ? 18.968 -30.093 -23.703 1.00 93.12 89 GLU A CA 1
ATOM 729 C C . GLU A 1 89 ? 17.975 -29.571 -24.748 1.00 93.12 89 GLU A C 1
ATOM 731 O O . GLU A 1 89 ? 17.329 -30.361 -25.444 1.00 93.12 89 GLU A O 1
ATOM 736 N N . ILE A 1 90 ? 17.839 -28.247 -24.841 1.00 95.62 90 ILE A N 1
ATOM 737 C CA . ILE A 1 90 ? 17.064 -27.555 -25.869 1.00 95.62 90 ILE A CA 1
ATOM 738 C C . ILE A 1 90 ? 18.003 -26.667 -26.681 1.00 95.62 90 ILE A C 1
ATOM 740 O O . ILE A 1 90 ? 18.487 -25.647 -26.196 1.00 95.62 90 ILE A O 1
ATOM 744 N N . ASP A 1 91 ? 18.177 -27.030 -27.947 1.00 95.38 91 ASP A N 1
ATOM 745 C CA . ASP A 1 91 ? 18.762 -26.192 -28.989 1.00 95.38 91 ASP A CA 1
ATOM 746 C C . ASP A 1 91 ? 17.777 -26.024 -30.163 1.00 95.38 91 ASP A C 1
ATOM 748 O O . ASP A 1 91 ? 16.671 -26.581 -30.173 1.00 95.38 91 ASP A O 1
ATOM 752 N N . GLU A 1 92 ? 18.161 -25.240 -31.175 1.00 94.75 92 GLU A N 1
ATOM 753 C CA . GLU A 1 92 ? 17.288 -24.992 -32.329 1.00 94.75 92 GLU A CA 1
ATOM 754 C C . GLU A 1 92 ? 16.926 -26.292 -33.060 1.00 94.75 92 GLU A C 1
ATOM 756 O O . GLU A 1 92 ? 15.773 -26.500 -33.448 1.00 94.75 92 GLU A O 1
ATOM 761 N N . LYS A 1 93 ? 17.901 -27.199 -33.208 1.00 95.88 93 LYS A N 1
ATOM 762 C CA . LYS A 1 93 ? 17.711 -28.496 -33.862 1.00 95.88 93 LYS A CA 1
ATOM 763 C C . LYS A 1 93 ? 16.686 -29.343 -33.114 1.00 95.88 93 LYS A C 1
ATOM 765 O O . LYS A 1 93 ? 15.835 -29.960 -33.745 1.00 95.88 93 LYS A O 1
ATOM 770 N N . THR A 1 94 ? 16.731 -29.337 -31.789 1.00 96.69 94 THR A N 1
ATOM 771 C CA . THR A 1 94 ? 15.817 -30.086 -30.927 1.00 96.69 94 THR A CA 1
ATOM 772 C C . THR A 1 94 ? 14.373 -29.642 -31.132 1.00 96.69 94 THR A C 1
ATOM 774 O O . THR A 1 94 ? 13.483 -30.483 -31.262 1.00 96.69 94 THR A O 1
ATOM 777 N N . LEU A 1 95 ? 14.129 -28.332 -31.221 1.00 96.50 95 LEU A N 1
ATOM 778 C CA . LEU A 1 95 ? 12.790 -27.783 -31.464 1.00 96.50 95 LEU A CA 1
ATOM 779 C C . LEU A 1 95 ? 12.289 -28.086 -32.883 1.00 96.50 95 LEU A C 1
ATOM 781 O O . LEU A 1 95 ? 11.118 -28.421 -33.061 1.00 96.50 95 LEU A O 1
ATOM 785 N N . VAL A 1 96 ? 13.170 -28.032 -33.886 1.00 94.88 96 VAL A N 1
ATOM 786 C CA . VAL A 1 96 ? 12.843 -28.405 -35.273 1.00 94.88 96 VAL A CA 1
ATOM 787 C C . VAL A 1 96 ? 12.525 -29.898 -35.396 1.00 94.88 96 VAL A C 1
ATOM 789 O O . VAL A 1 96 ? 11.520 -30.264 -36.007 1.00 94.88 96 VAL A O 1
ATOM 792 N N . ASP A 1 97 ? 13.330 -30.762 -34.780 1.00 96.62 97 ASP A N 1
ATOM 793 C CA . ASP A 1 97 ? 13.104 -32.209 -34.767 1.00 96.62 97 ASP A CA 1
ATOM 794 C C . ASP A 1 97 ? 11.809 -32.561 -34.024 1.00 96.62 97 ASP A C 1
ATOM 796 O O . ASP A 1 97 ? 11.057 -33.429 -34.472 1.00 96.62 97 ASP A O 1
ATOM 800 N N . ALA A 1 98 ? 11.504 -31.867 -32.922 1.00 96.88 98 ALA A N 1
ATOM 801 C CA . ALA A 1 98 ? 10.249 -32.036 -32.195 1.00 96.88 98 ALA A CA 1
ATOM 802 C C . ALA A 1 98 ? 9.036 -31.615 -33.036 1.00 96.88 98 ALA A C 1
ATOM 804 O O . ALA A 1 98 ? 8.042 -32.343 -33.085 1.00 96.88 98 ALA A O 1
ATOM 805 N N . ALA A 1 99 ? 9.124 -30.489 -33.750 1.00 94.94 99 ALA A N 1
ATOM 806 C CA . ALA A 1 99 ? 8.074 -30.052 -34.667 1.00 94.94 99 ALA A CA 1
ATOM 807 C C . ALA A 1 99 ? 7.824 -31.077 -35.784 1.00 94.94 99 ALA A C 1
ATOM 809 O O . ALA A 1 99 ? 6.676 -31.413 -36.089 1.00 94.94 99 ALA A O 1
ATOM 810 N N . ALA A 1 100 ? 8.897 -31.634 -36.356 1.00 94.25 100 ALA A N 1
ATOM 811 C CA . ALA A 1 100 ? 8.805 -32.700 -37.349 1.00 94.25 100 ALA A CA 1
ATOM 812 C C . ALA A 1 100 ? 8.196 -33.984 -36.760 1.00 94.25 100 ALA A C 1
ATOM 814 O O . ALA A 1 100 ? 7.335 -34.598 -37.389 1.00 94.25 100 ALA A O 1
ATOM 815 N N . HIS A 1 101 ? 8.596 -34.366 -35.544 1.00 95.94 101 HIS A N 1
ATOM 816 C CA . HIS A 1 101 ? 8.085 -35.545 -34.845 1.00 95.94 101 HIS A CA 1
ATOM 817 C C . HIS A 1 101 ? 6.578 -35.456 -34.570 1.00 95.94 101 HIS A C 1
ATOM 819 O O . HIS A 1 101 ? 5.852 -36.419 -34.812 1.00 95.94 101 HIS A O 1
ATOM 825 N N . PHE A 1 102 ? 6.098 -34.303 -34.098 1.00 93.75 102 PHE A N 1
ATOM 826 C CA . PHE A 1 102 ? 4.675 -34.082 -33.821 1.00 93.75 102 PHE A CA 1
ATOM 827 C C . PHE A 1 102 ? 3.859 -33.670 -35.051 1.00 93.75 102 PHE A C 1
ATOM 829 O O . PHE A 1 102 ? 2.642 -33.520 -34.943 1.00 93.75 102 PHE A O 1
ATOM 836 N N . ALA A 1 103 ? 4.507 -33.482 -36.205 1.00 92.06 103 ALA A N 1
ATOM 837 C CA . ALA A 1 103 ? 3.903 -32.949 -37.424 1.00 92.06 103 ALA A CA 1
ATOM 838 C C . ALA A 1 103 ? 3.156 -31.614 -37.201 1.00 92.06 103 ALA A C 1
ATOM 840 O O . ALA A 1 103 ? 2.108 -31.366 -37.797 1.00 92.06 103 ALA A O 1
ATOM 841 N N . THR A 1 104 ? 3.697 -30.746 -36.341 1.00 89.62 104 THR A N 1
ATOM 842 C CA . THR A 1 104 ? 3.170 -29.401 -36.070 1.00 89.62 104 THR A CA 1
ATOM 843 C C . THR A 1 104 ? 4.301 -28.442 -35.723 1.00 89.62 104 THR A C 1
ATOM 845 O O . THR A 1 104 ? 5.244 -28.814 -35.034 1.00 89.62 104 THR A O 1
ATOM 848 N N . GLY A 1 105 ? 4.197 -27.196 -36.182 1.00 89.94 105 GLY A N 1
ATOM 849 C CA . GLY A 1 105 ? 5.113 -26.128 -35.786 1.00 89.94 105 GLY A CA 1
ATOM 850 C C . GLY A 1 105 ? 4.717 -25.429 -34.485 1.00 89.94 105 GLY A C 1
ATOM 851 O O . GLY A 1 105 ? 5.401 -24.503 -34.085 1.00 89.94 105 GLY A O 1
ATOM 852 N N . ASP A 1 106 ? 3.622 -25.824 -33.840 1.00 91.31 106 ASP A N 1
ATOM 853 C CA . ASP A 1 106 ? 3.084 -25.156 -32.655 1.00 91.31 106 ASP A CA 1
ATOM 854 C C . ASP A 1 106 ? 3.363 -25.984 -31.388 1.00 91.31 106 ASP A C 1
ATOM 856 O O . ASP A 1 106 ? 2.770 -27.053 -31.193 1.00 91.31 106 ASP A O 1
ATOM 860 N N . LEU A 1 107 ? 4.312 -25.530 -30.561 1.00 94.25 107 LEU A N 1
ATOM 861 C CA . LEU A 1 107 ? 4.912 -26.305 -29.472 1.00 94.25 107 LEU A CA 1
ATOM 862 C C . LEU A 1 107 ? 4.819 -25.602 -28.111 1.00 94.25 107 LEU A C 1
ATOM 864 O O . LEU A 1 107 ? 4.957 -24.388 -27.995 1.00 94.25 107 LEU A O 1
ATOM 868 N N . ILE A 1 108 ? 4.693 -26.397 -27.053 1.00 94.81 108 ILE A N 1
ATOM 869 C CA . ILE A 1 108 ? 4.903 -26.007 -25.659 1.00 94.81 108 ILE A CA 1
ATOM 870 C C . ILE A 1 108 ? 6.191 -26.654 -25.157 1.00 94.81 108 ILE A C 1
ATOM 872 O O . ILE A 1 108 ? 6.356 -27.873 -25.231 1.00 94.81 108 ILE A O 1
ATOM 876 N N . VAL A 1 109 ? 7.086 -25.838 -24.605 1.00 96.31 109 VAL A N 1
ATOM 877 C CA . VAL A 1 109 ? 8.359 -26.262 -24.011 1.00 96.31 109 VAL A CA 1
ATOM 878 C C . VAL A 1 109 ? 8.323 -25.935 -22.523 1.00 96.31 109 VAL A C 1
ATOM 880 O O . VAL A 1 109 ? 8.081 -24.786 -22.158 1.00 96.31 109 VAL A O 1
ATOM 883 N N . LYS A 1 110 ? 8.531 -26.923 -21.647 1.00 94.81 110 LYS A N 1
ATOM 884 C CA . LYS A 1 110 ? 8.506 -26.711 -20.188 1.00 94.81 110 LYS A CA 1
ATOM 885 C C . LYS A 1 110 ? 9.495 -27.612 -19.437 1.00 94.81 110 LYS A C 1
ATOM 887 O O . LYS A 1 110 ? 9.791 -28.707 -19.919 1.00 94.81 110 LYS A O 1
ATOM 892 N N . PRO A 1 111 ? 9.985 -27.212 -18.250 1.00 95.62 111 PRO A N 1
ATOM 893 C CA . PRO A 1 111 ? 10.775 -28.092 -17.392 1.00 95.62 111 PRO A CA 1
ATOM 894 C C . PRO A 1 111 ? 9.975 -29.303 -16.907 1.00 95.62 111 PRO A C 1
ATOM 896 O O . PRO A 1 111 ? 8.772 -29.201 -16.636 1.00 95.62 111 PRO A O 1
ATOM 899 N N . GLN A 1 112 ? 10.654 -30.441 -16.723 1.00 95.31 112 GLN A N 1
ATOM 900 C CA . GLN A 1 112 ? 10.028 -31.659 -16.186 1.00 95.31 112 GLN A CA 1
ATOM 901 C C . GLN A 1 112 ? 9.591 -31.527 -14.718 1.00 95.31 112 GLN A C 1
ATOM 903 O O . GLN A 1 112 ? 8.727 -32.281 -14.278 1.00 95.31 112 GLN A O 1
ATOM 908 N N . ILE A 1 113 ? 10.181 -30.593 -13.967 1.00 94.31 113 ILE A N 1
ATOM 909 C CA . ILE A 1 113 ? 9.736 -30.187 -12.630 1.00 94.31 113 ILE A CA 1
ATOM 910 C C . ILE A 1 113 ? 9.253 -28.741 -12.755 1.00 94.31 113 ILE A C 1
ATOM 912 O O . ILE A 1 113 ? 10.059 -27.826 -12.907 1.00 94.31 113 ILE A O 1
ATOM 916 N N . SER A 1 114 ? 7.941 -28.530 -12.761 1.00 90.12 114 SER A N 1
ATOM 917 C CA . SER A 1 114 ? 7.334 -27.214 -12.983 1.00 90.12 114 SER A CA 1
ATOM 918 C C . SER A 1 114 ? 5.931 -27.159 -12.387 1.00 90.12 114 SER A C 1
ATOM 920 O O . SER A 1 114 ? 5.222 -28.161 -12.405 1.00 90.12 114 SER A O 1
ATOM 922 N N . ALA A 1 115 ? 5.508 -25.981 -11.929 1.00 88.38 115 ALA A N 1
ATOM 923 C CA . ALA A 1 115 ? 4.119 -25.694 -11.565 1.00 88.38 115 ALA A CA 1
ATOM 924 C C . ALA A 1 115 ? 3.760 -24.256 -11.981 1.00 88.38 115 ALA A C 1
ATOM 926 O O . ALA A 1 115 ? 4.655 -23.476 -12.301 1.00 88.38 115 ALA A O 1
ATOM 927 N N . SER A 1 116 ? 2.473 -23.901 -12.013 1.00 81.75 116 SER A N 1
ATOM 928 C CA . SER A 1 116 ? 2.002 -22.524 -12.291 1.00 81.75 116 SER A CA 1
ATOM 929 C C . SER A 1 116 ? 2.558 -21.901 -13.588 1.00 81.75 116 SER A C 1
ATOM 931 O O . SER A 1 116 ? 2.826 -20.704 -13.647 1.00 81.75 116 SER A O 1
ATOM 933 N N . SER A 1 117 ? 2.765 -22.714 -14.633 1.00 83.94 117 SER A N 1
ATOM 934 C CA . SER A 1 117 ? 3.394 -22.303 -15.905 1.00 83.94 117 SER A CA 1
ATOM 935 C C . SER A 1 117 ? 4.836 -21.770 -15.775 1.00 83.94 117 SER A C 1
ATOM 937 O O . SER A 1 117 ? 5.331 -21.102 -16.684 1.00 83.94 117 SER A O 1
ATOM 939 N N . PHE A 1 118 ? 5.532 -22.075 -14.674 1.00 85.56 118 PHE A N 1
ATOM 940 C CA . PHE A 1 118 ? 6.911 -21.649 -14.423 1.00 85.56 118 PHE A CA 1
ATOM 941 C C . PHE A 1 118 ? 7.858 -22.116 -15.537 1.00 85.56 118 PHE A C 1
ATOM 943 O O . PHE A 1 118 ? 7.981 -23.316 -15.798 1.00 85.56 118 PHE A O 1
ATOM 950 N N . ASN A 1 119 ? 8.518 -21.151 -16.187 1.00 91.00 119 ASN A N 1
ATOM 951 C CA . ASN A 1 119 ? 9.421 -21.340 -17.329 1.00 91.00 119 ASN A CA 1
ATOM 952 C C . ASN A 1 119 ? 8.817 -22.149 -18.497 1.00 91.00 119 ASN A C 1
ATOM 954 O O . ASN A 1 119 ? 9.538 -22.825 -19.230 1.00 91.00 119 ASN A O 1
ATOM 958 N N . MET A 1 120 ? 7.493 -22.094 -18.675 1.00 92.00 120 MET A N 1
ATOM 959 C CA . MET A 1 120 ? 6.813 -22.637 -19.851 1.00 92.00 120 MET A CA 1
ATOM 960 C C . MET A 1 120 ? 6.868 -21.625 -21.001 1.00 92.00 120 MET A C 1
ATOM 962 O O . MET A 1 120 ? 6.476 -20.471 -20.829 1.00 92.00 120 MET A O 1
ATOM 966 N N . LEU A 1 121 ? 7.290 -22.073 -22.182 1.00 93.19 121 LEU A N 1
ATOM 967 C CA . LEU A 1 121 ? 7.340 -21.276 -23.405 1.00 93.19 121 LEU A CA 1
ATOM 968 C C . LEU A 1 121 ? 6.411 -21.856 -24.472 1.00 93.19 121 LEU A C 1
ATOM 970 O O . LEU A 1 121 ? 6.313 -23.073 -24.633 1.00 93.19 121 LEU A O 1
ATOM 974 N N . HIS A 1 122 ? 5.769 -20.969 -25.228 1.00 92.75 122 HIS A N 1
ATOM 975 C CA . HIS A 1 122 ? 5.014 -21.302 -26.434 1.00 92.75 122 HIS A CA 1
ATOM 976 C C . HIS A 1 122 ? 5.852 -20.928 -27.651 1.00 92.75 122 HIS A C 1
ATOM 978 O O . HIS A 1 122 ? 6.225 -19.766 -27.807 1.00 92.75 122 HIS A O 1
ATOM 984 N N . VAL A 1 123 ? 6.196 -21.916 -28.472 1.00 92.94 123 VAL A N 1
ATOM 985 C CA . VAL A 1 123 ? 7.203 -21.803 -29.529 1.00 92.94 123 VAL A CA 1
ATOM 986 C C . VAL A 1 123 ? 6.586 -22.145 -30.876 1.00 92.94 123 VAL A C 1
ATOM 988 O O . VAL A 1 123 ? 5.974 -23.201 -31.034 1.00 92.94 123 VAL A O 1
ATOM 991 N N . LEU A 1 124 ? 6.792 -21.263 -31.852 1.00 90.81 124 LEU A N 1
ATOM 992 C CA . LEU A 1 124 ? 6.395 -21.465 -33.240 1.00 90.81 124 LEU A CA 1
ATOM 993 C C . LEU A 1 124 ? 7.621 -21.809 -34.100 1.00 90.81 124 LEU A C 1
ATOM 995 O O . LEU A 1 124 ? 8.603 -21.065 -34.154 1.00 90.81 124 LEU A O 1
ATOM 999 N N . VAL A 1 125 ? 7.546 -22.943 -34.792 1.00 88.75 125 VAL A N 1
ATOM 1000 C CA . VAL A 1 125 ? 8.561 -23.478 -35.703 1.00 88.75 125 VAL A CA 1
ATOM 1001 C C . VAL A 1 125 ? 8.063 -23.357 -37.146 1.00 88.75 125 VAL A C 1
ATOM 1003 O O . VAL A 1 125 ? 7.042 -23.937 -37.514 1.00 88.75 125 VAL A O 1
ATOM 1006 N N . GLY A 1 126 ? 8.803 -22.625 -37.984 1.00 77.50 126 GLY A N 1
ATOM 1007 C CA . GLY A 1 126 ? 8.464 -22.380 -39.393 1.00 77.50 126 GLY A CA 1
ATOM 1008 C C . GLY A 1 126 ? 7.672 -21.085 -39.629 1.00 77.50 126 GLY A C 1
ATOM 1009 O O . GLY A 1 126 ? 7.584 -20.227 -38.758 1.00 77.50 126 GLY A O 1
ATOM 1010 N N . SER A 1 127 ? 7.114 -20.918 -40.832 1.00 58.72 127 SER A N 1
ATOM 1011 C CA . SER A 1 127 ? 6.382 -19.712 -41.262 1.00 58.72 127 SER A CA 1
ATOM 1012 C C . SER A 1 127 ? 4.904 -19.731 -40.846 1.00 58.72 127 SER A C 1
ATOM 1014 O O . SER A 1 127 ? 4.023 -19.466 -41.664 1.00 58.72 127 SER A O 1
ATOM 1016 N N . LEU A 1 128 ? 4.618 -20.129 -39.606 1.00 57.31 128 LEU A N 1
ATOM 1017 C CA . LEU A 1 128 ? 3.287 -19.971 -39.020 1.00 57.31 128 LEU A CA 1
ATOM 1018 C C . LEU A 1 128 ? 3.107 -18.493 -38.650 1.00 57.31 128 LEU A C 1
ATOM 1020 O O . LEU A 1 128 ? 3.966 -17.912 -37.991 1.00 57.31 128 LEU A O 1
ATOM 1024 N N . ASP A 1 129 ? 2.020 -17.876 -39.119 1.00 47.78 129 ASP A N 1
ATOM 1025 C CA . ASP A 1 129 ? 1.751 -16.453 -38.905 1.00 47.78 129 ASP A CA 1
ATOM 1026 C C . ASP A 1 129 ? 1.722 -16.111 -37.405 1.00 47.78 129 ASP A C 1
ATOM 1028 O O . ASP A 1 129 ? 0.870 -16.590 -36.654 1.00 47.78 129 ASP A O 1
ATOM 1032 N N . PHE A 1 130 ? 2.612 -15.202 -36.991 1.00 48.56 130 PHE A N 1
ATOM 1033 C CA . PHE A 1 130 ? 2.775 -14.647 -35.635 1.00 48.56 130 PHE A CA 1
ATOM 1034 C C . PHE A 1 130 ? 1.549 -13.862 -35.104 1.00 48.56 130 PHE A C 1
ATOM 1036 O O . PHE A 1 130 ? 1.645 -13.118 -34.132 1.00 48.56 130 PHE A O 1
ATOM 1043 N N . ALA A 1 131 ? 0.382 -13.980 -35.739 1.00 41.16 131 ALA A N 1
ATOM 1044 C CA . ALA A 1 131 ? -0.738 -13.057 -35.574 1.00 41.16 131 ALA A CA 1
ATOM 1045 C C . ALA A 1 131 ? -1.810 -13.491 -34.553 1.00 41.16 131 ALA A C 1
ATOM 1047 O O . ALA A 1 131 ? -2.790 -12.769 -34.384 1.00 41.16 131 ALA A O 1
ATOM 1048 N N . THR A 1 132 ? -1.682 -14.643 -33.880 1.00 44.06 132 THR A N 1
ATOM 1049 C CA . THR A 1 132 ? -2.789 -15.191 -33.057 1.00 44.06 132 THR A CA 1
ATOM 1050 C C . THR A 1 132 ? -2.498 -15.398 -31.568 1.00 44.06 132 THR A C 1
ATOM 1052 O O . THR A 1 132 ? -3.424 -15.714 -30.826 1.00 44.06 132 THR A O 1
ATOM 1055 N N . SER A 1 133 ? -1.275 -15.145 -31.089 1.00 52.84 133 SER A N 1
ATOM 1056 C CA . SER A 1 133 ? -0.956 -15.175 -29.654 1.00 52.84 133 SER A CA 1
ATOM 1057 C C . SER A 1 133 ? 0.149 -14.155 -29.334 1.00 52.84 133 SER A C 1
ATOM 1059 O O . SER A 1 133 ? 1.269 -14.316 -29.817 1.00 52.84 133 SER A O 1
ATOM 1061 N N . PRO A 1 134 ? -0.107 -13.109 -28.523 1.00 51.09 134 PRO A N 1
ATOM 1062 C CA . PRO A 1 134 ? 0.864 -12.044 -28.227 1.00 51.09 134 PRO A CA 1
ATOM 1063 C C . PRO A 1 134 ? 2.142 -12.490 -27.487 1.00 51.09 134 PRO A C 1
ATOM 1065 O O . PRO A 1 134 ? 2.957 -11.642 -27.139 1.00 51.09 134 PRO A O 1
ATOM 1068 N N . ARG A 1 135 ? 2.298 -13.787 -27.172 1.00 68.56 135 ARG A N 1
ATOM 1069 C CA . ARG A 1 135 ? 3.376 -14.330 -26.320 1.00 68.56 135 ARG A CA 1
ATOM 1070 C C . ARG A 1 135 ? 4.136 -15.518 -26.926 1.00 68.56 135 ARG A C 1
ATOM 1072 O O . ARG A 1 135 ? 4.885 -16.173 -26.205 1.00 68.56 135 ARG A O 1
ATOM 1079 N N . SER A 1 136 ? 3.933 -15.836 -28.203 1.00 83.88 136 SER A N 1
ATOM 1080 C CA . SER A 1 136 ? 4.676 -16.915 -28.867 1.00 83.88 136 SER A CA 1
ATOM 1081 C C . SER A 1 136 ? 6.094 -16.474 -29.237 1.00 83.88 136 SER A C 1
ATOM 1083 O O . SER A 1 136 ? 6.298 -15.348 -29.690 1.00 83.88 136 SER A O 1
ATOM 1085 N N . LEU A 1 137 ? 7.069 -17.369 -29.088 1.00 87.56 137 LEU A N 1
ATOM 1086 C CA . LEU A 1 137 ? 8.468 -17.137 -29.448 1.00 87.56 137 LEU A CA 1
ATOM 1087 C C . LEU A 1 137 ? 8.834 -17.870 -30.742 1.00 87.56 137 LEU A C 1
ATOM 1089 O O . LEU A 1 137 ? 8.324 -18.955 -31.024 1.00 87.56 137 LEU A O 1
ATOM 1093 N N . SER A 1 138 ? 9.753 -17.292 -31.517 1.00 90.44 138 SER A N 1
ATOM 1094 C CA . SER A 1 138 ? 10.457 -18.039 -32.563 1.00 90.44 138 SER A CA 1
ATOM 1095 C C . SER A 1 138 ? 11.399 -19.074 -31.935 1.00 90.44 138 SER A C 1
ATOM 1097 O O . SER A 1 138 ? 11.742 -18.974 -30.757 1.00 90.44 138 SER A O 1
ATOM 1099 N N . VAL A 1 139 ? 11.858 -20.049 -32.727 1.00 91.94 139 VAL A N 1
ATOM 1100 C CA . VAL A 1 139 ? 12.844 -21.060 -32.293 1.00 91.94 139 VAL A CA 1
ATOM 1101 C C . VAL A 1 139 ? 14.069 -20.418 -31.635 1.00 91.94 139 VAL A C 1
ATOM 1103 O O . VAL A 1 139 ? 14.384 -20.746 -30.496 1.00 91.94 139 VAL A O 1
ATOM 1106 N N . THR A 1 140 ? 14.712 -19.464 -32.313 1.00 90.19 140 THR A N 1
ATOM 1107 C CA . THR A 1 140 ? 15.904 -18.776 -31.796 1.00 90.19 140 THR A CA 1
ATOM 1108 C C . THR A 1 140 ? 15.600 -18.021 -30.501 1.00 90.19 140 THR A C 1
ATOM 1110 O O . THR A 1 140 ? 16.308 -18.192 -29.516 1.00 90.19 140 THR A O 1
ATOM 1113 N N . ALA A 1 141 ? 14.488 -17.274 -30.445 1.00 90.69 141 ALA A N 1
ATOM 1114 C CA . ALA A 1 141 ? 14.109 -16.532 -29.241 1.00 90.69 141 ALA A CA 1
ATOM 1115 C C . ALA A 1 141 ? 13.803 -17.454 -28.047 1.00 90.69 141 ALA A C 1
ATOM 1117 O O . ALA A 1 141 ? 14.090 -17.104 -26.905 1.00 90.69 141 ALA A O 1
ATOM 1118 N N . ALA A 1 142 ? 13.241 -18.640 -28.297 1.00 93.19 142 ALA A N 1
ATOM 1119 C CA . ALA A 1 142 ? 13.008 -19.634 -27.256 1.00 93.19 142 ALA A CA 1
ATOM 1120 C C . ALA A 1 142 ? 14.324 -20.205 -26.707 1.00 93.19 142 ALA A C 1
ATOM 1122 O O . ALA A 1 142 ? 14.474 -20.323 -25.492 1.00 93.19 142 ALA A O 1
ATOM 1123 N N . VAL A 1 143 ? 15.287 -20.527 -27.577 1.00 95.19 143 VAL A N 1
ATOM 1124 C CA . VAL A 1 143 ? 16.618 -21.013 -27.166 1.00 95.19 143 VAL A CA 1
ATOM 1125 C C . VAL A 1 143 ? 17.377 -19.938 -26.390 1.00 95.19 143 VAL A C 1
ATOM 1127 O O . VAL A 1 143 ? 17.937 -20.232 -25.331 1.00 95.19 143 VAL A O 1
ATOM 1130 N N . ASP A 1 144 ? 17.344 -18.691 -26.861 1.00 92.50 144 ASP A N 1
ATOM 1131 C CA . ASP A 1 144 ? 17.966 -17.553 -26.181 1.00 92.50 144 ASP A CA 1
ATOM 1132 C C . ASP A 1 144 ? 17.372 -17.350 -24.783 1.00 92.50 144 ASP A C 1
ATOM 1134 O O . ASP A 1 144 ? 18.111 -17.194 -23.809 1.00 92.50 144 ASP A O 1
ATOM 1138 N N . GLU A 1 145 ? 16.045 -17.421 -24.651 1.00 92.38 145 GLU A N 1
ATOM 1139 C CA . GLU A 1 145 ? 15.365 -17.270 -23.364 1.00 92.38 145 GLU A CA 1
ATOM 1140 C C . GLU A 1 145 ? 15.712 -18.407 -22.392 1.00 92.38 145 GLU A C 1
ATOM 1142 O O . GLU A 1 145 ? 16.056 -18.152 -21.236 1.00 92.38 145 GLU A O 1
ATOM 1147 N N . LEU A 1 146 ? 15.703 -19.664 -22.844 1.00 93.69 146 LEU A N 1
ATOM 1148 C CA . LEU A 1 146 ? 16.094 -20.807 -22.006 1.00 93.69 146 LEU A CA 1
ATOM 1149 C C . LEU A 1 146 ? 17.571 -20.743 -21.596 1.00 93.69 146 LEU A C 1
ATOM 1151 O O . LEU A 1 146 ? 17.919 -21.120 -20.472 1.00 93.69 146 LEU A O 1
ATOM 1155 N N . THR A 1 147 ? 18.435 -20.234 -22.476 1.00 92.50 147 THR A N 1
ATOM 1156 C CA . THR A 1 147 ? 19.858 -20.005 -22.190 1.00 92.50 147 THR A CA 1
ATOM 1157 C C . THR A 1 147 ? 20.026 -18.904 -21.150 1.00 92.50 147 THR A C 1
ATOM 1159 O O . THR A 1 147 ? 20.748 -19.088 -20.170 1.00 92.50 147 THR A O 1
ATOM 1162 N N . ARG A 1 148 ? 19.304 -17.787 -21.300 1.00 91.88 148 ARG A N 1
ATOM 1163 C CA . ARG A 1 148 ? 19.286 -16.668 -20.346 1.00 91.88 148 ARG A CA 1
ATOM 1164 C C . ARG A 1 148 ? 18.809 -17.105 -18.961 1.00 91.88 148 ARG A C 1
ATOM 1166 O O . ARG A 1 148 ? 19.343 -16.644 -17.955 1.00 91.88 148 ARG A O 1
ATOM 1173 N N . LEU A 1 149 ? 17.825 -18.001 -18.909 1.00 88.12 149 LEU A N 1
ATOM 1174 C CA . LEU A 1 149 ? 17.319 -18.606 -17.675 1.00 88.12 149 LEU A CA 1
ATOM 1175 C C . LEU A 1 149 ? 18.264 -19.671 -17.087 1.00 88.12 149 LEU A C 1
ATOM 1177 O O . LEU A 1 149 ? 18.027 -20.135 -15.974 1.00 88.12 149 LEU A O 1
ATOM 1181 N N . GLY A 1 150 ? 19.324 -20.060 -17.802 1.00 90.75 150 GLY A N 1
ATOM 1182 C CA . GLY A 1 150 ? 20.285 -21.073 -17.360 1.00 90.75 150 GLY A CA 1
ATOM 1183 C C . GLY A 1 150 ? 19.738 -22.503 -17.371 1.00 90.75 150 GLY A C 1
ATOM 1184 O O . GLY A 1 150 ? 20.295 -23.368 -16.701 1.00 90.75 150 GLY A O 1
ATOM 1185 N N . ILE A 1 151 ? 18.656 -22.760 -18.113 1.00 91.50 151 ILE A N 1
ATOM 1186 C CA . ILE A 1 151 ? 17.950 -24.055 -18.145 1.00 91.50 151 ILE A CA 1
ATOM 1187 C C . ILE A 1 151 ? 17.950 -24.718 -19.528 1.00 91.50 151 ILE A C 1
ATOM 1189 O O . ILE A 1 151 ? 17.333 -25.766 -19.698 1.00 91.50 151 ILE A O 1
ATOM 1193 N N . ALA A 1 152 ? 18.654 -24.149 -20.513 1.00 90.38 152 ALA A N 1
ATOM 1194 C CA . ALA A 1 152 ? 18.800 -24.756 -21.839 1.00 90.38 152 ALA A CA 1
ATOM 1195 C C . ALA A 1 152 ? 19.418 -26.168 -21.783 1.00 90.38 152 ALA A C 1
ATOM 1197 O O . ALA A 1 152 ? 19.028 -27.025 -22.564 1.00 90.38 152 ALA A O 1
ATOM 1198 N N . HIS A 1 153 ? 20.306 -26.436 -20.817 1.00 92.31 153 HIS A N 1
ATOM 1199 C CA . HIS A 1 153 ? 20.932 -27.748 -20.580 1.00 92.31 153 HIS A CA 1
ATOM 1200 C C . HIS A 1 153 ? 20.316 -28.487 -19.376 1.00 92.31 153 HIS A C 1
ATOM 1202 O O . HIS A 1 153 ? 21.027 -29.059 -18.549 1.00 92.31 153 HIS A O 1
ATOM 1208 N N . SER A 1 154 ? 18.999 -28.380 -19.195 1.00 91.06 154 SER A N 1
ATOM 1209 C CA . SER A 1 154 ? 18.256 -29.061 -18.127 1.00 91.06 154 SER A CA 1
ATOM 1210 C C . SER A 1 154 ? 17.261 -30.076 -18.689 1.00 91.06 154 SER A C 1
ATOM 1212 O O . SER A 1 154 ? 16.893 -30.036 -19.858 1.00 91.06 154 SER A O 1
ATOM 1214 N N . ALA A 1 155 ? 16.767 -30.965 -17.826 1.00 95.12 155 ALA A N 1
ATOM 1215 C CA . ALA A 1 155 ? 15.720 -31.920 -18.174 1.00 95.12 155 ALA A CA 1
ATOM 1216 C C . ALA A 1 155 ? 14.394 -31.201 -18.507 1.00 95.12 155 ALA A C 1
ATOM 1218 O O . ALA A 1 155 ? 13.667 -30.736 -17.618 1.00 95.12 155 ALA A O 1
ATOM 1219 N N . MET A 1 156 ? 14.056 -31.155 -19.793 1.00 96.25 156 MET A N 1
ATOM 1220 C CA . MET A 1 156 ? 12.882 -30.480 -20.347 1.00 96.25 156 MET A CA 1
ATOM 1221 C C . MET A 1 156 ? 11.912 -31.488 -20.974 1.00 96.25 156 MET A C 1
ATOM 1223 O O . MET A 1 156 ? 12.220 -32.670 -21.175 1.00 96.25 156 MET A O 1
ATOM 1227 N N . MET A 1 157 ? 10.706 -31.016 -21.266 1.00 97.12 157 MET A N 1
ATOM 1228 C CA . MET A 1 157 ? 9.712 -31.727 -22.058 1.00 97.12 157 MET A CA 1
ATOM 1229 C C . MET A 1 157 ? 9.103 -30.802 -23.117 1.00 97.12 157 MET A C 1
ATOM 1231 O O . MET A 1 157 ? 8.880 -29.615 -22.865 1.00 97.12 157 MET A O 1
ATOM 1235 N N . ILE A 1 158 ? 8.838 -31.362 -24.295 1.00 97.75 158 ILE A N 1
ATOM 1236 C CA . ILE A 1 158 ? 8.250 -30.676 -25.449 1.00 97.75 158 ILE A CA 1
ATOM 1237 C C . ILE A 1 158 ? 6.944 -31.380 -25.802 1.00 97.75 158 ILE A C 1
ATOM 1239 O O . ILE A 1 158 ? 6.906 -32.607 -25.920 1.00 97.75 158 ILE A O 1
ATOM 1243 N N . GLN A 1 159 ? 5.881 -30.605 -25.966 1.00 96.44 159 GLN A N 1
ATOM 1244 C CA . GLN A 1 159 ? 4.538 -31.082 -26.285 1.00 96.44 159 GLN A CA 1
ATOM 1245 C C . GLN A 1 159 ? 3.962 -30.261 -27.446 1.00 96.44 159 GLN A C 1
ATOM 1247 O O . GLN A 1 159 ? 4.266 -29.074 -27.542 1.00 96.44 159 GLN A O 1
ATOM 1252 N N . PRO A 1 160 ? 3.117 -30.827 -28.320 1.00 94.56 160 PRO A N 1
ATOM 1253 C CA . PRO A 1 160 ? 2.378 -30.026 -29.282 1.00 94.56 160 PRO A CA 1
ATOM 1254 C C . PRO A 1 160 ? 1.329 -29.173 -28.560 1.00 94.56 160 PRO A C 1
ATOM 1256 O O . PRO A 1 160 ? 0.683 -29.632 -27.612 1.00 94.56 160 PRO A O 1
ATOM 1259 N N . PHE A 1 161 ? 1.134 -27.936 -29.013 1.00 91.94 161 PHE A N 1
ATOM 1260 C CA . PHE A 1 161 ? 0.111 -27.060 -28.459 1.00 91.94 161 PHE A CA 1
ATOM 1261 C C . PHE A 1 161 ? -1.292 -27.614 -28.736 1.00 91.94 161 PHE A C 1
ATOM 1263 O O . PHE A 1 161 ? -1.672 -27.928 -29.868 1.00 91.94 161 PHE A O 1
ATOM 1270 N N . MET A 1 162 ? -2.095 -27.733 -27.680 1.00 91.56 162 MET A N 1
ATOM 1271 C CA . MET A 1 162 ? -3.446 -28.275 -27.769 1.00 91.56 162 MET A CA 1
ATOM 1272 C C . MET A 1 162 ? -4.462 -27.147 -27.924 1.00 91.56 162 MET A C 1
ATOM 1274 O O . MET A 1 162 ? -4.983 -26.639 -26.940 1.00 91.56 162 MET A O 1
ATOM 1278 N N . SER A 1 163 ? -4.803 -26.795 -29.165 1.00 86.75 163 SER A N 1
ATOM 1279 C CA . SER A 1 163 ? -5.718 -25.681 -29.488 1.00 86.75 163 SER A CA 1
ATOM 1280 C C . SER A 1 163 ? -7.103 -25.750 -28.821 1.00 86.75 163 SER A C 1
ATOM 1282 O O . SER A 1 163 ? -7.728 -24.717 -28.570 1.00 86.75 163 SER A O 1
ATOM 1284 N N . ASN A 1 164 ? -7.577 -26.948 -28.465 1.00 87.94 164 ASN A N 1
ATOM 1285 C CA . ASN A 1 164 ? -8.813 -27.124 -27.699 1.00 87.94 164 ASN A CA 1
ATOM 1286 C C . ASN A 1 164 ? -8.751 -26.522 -26.287 1.00 87.94 164 ASN A C 1
ATOM 1288 O O . ASN A 1 164 ? -9.810 -26.279 -25.716 1.00 87.94 164 ASN A O 1
ATOM 1292 N N . ILE A 1 165 ? -7.567 -26.189 -25.757 1.00 86.19 165 ILE A N 1
ATOM 1293 C CA . ILE A 1 165 ? -7.432 -25.436 -24.501 1.00 86.19 165 ILE A CA 1
ATOM 1294 C C . ILE A 1 165 ? -8.167 -24.090 -24.584 1.00 86.19 165 ILE A C 1
ATOM 1296 O O . ILE A 1 165 ? -8.772 -23.648 -23.615 1.00 86.19 165 ILE A O 1
ATOM 1300 N N . ILE A 1 166 ? -8.194 -23.471 -25.770 1.00 82.06 166 ILE A N 1
ATOM 1301 C CA . ILE A 1 166 ? -8.858 -22.184 -26.010 1.00 82.06 166 ILE A CA 1
ATOM 1302 C C . ILE A 1 166 ? -10.380 -22.368 -26.114 1.00 82.06 166 ILE A C 1
ATOM 1304 O O . ILE A 1 166 ? -11.147 -21.519 -25.669 1.00 82.06 166 ILE A O 1
ATOM 1308 N N . ARG A 1 167 ? -10.833 -23.472 -26.723 1.00 80.88 167 ARG A N 1
ATOM 1309 C CA . ARG A 1 167 ? -12.253 -23.699 -27.054 1.00 80.88 167 ARG A CA 1
ATOM 1310 C C . ARG A 1 167 ? -13.027 -24.402 -25.944 1.00 80.88 167 ARG A C 1
ATOM 1312 O O . ARG A 1 167 ? -14.124 -23.982 -25.595 1.00 80.88 167 ARG A O 1
ATOM 1319 N N . GLU A 1 168 ? -12.474 -25.493 -25.428 1.00 86.62 168 GLU A N 1
ATOM 1320 C CA . GLU A 1 168 ? -13.098 -26.337 -24.405 1.00 86.62 168 GLU A CA 1
ATOM 1321 C C . GLU A 1 168 ? -12.576 -26.009 -23.003 1.00 86.62 168 GLU A C 1
ATOM 1323 O O . GLU A 1 168 ? -13.310 -26.189 -22.031 1.00 86.62 168 GLU A O 1
ATOM 1328 N N . GLY A 1 169 ? -11.369 -25.446 -22.899 1.00 89.12 169 GLY A N 1
ATOM 1329 C CA . GLY A 1 169 ? -10.681 -25.270 -21.624 1.00 89.12 169 GLY A CA 1
ATOM 1330 C C . GLY A 1 169 ? -9.968 -26.540 -21.172 1.00 89.12 169 GLY A C 1
ATOM 1331 O O . GLY A 1 169 ? -10.027 -27.586 -21.820 1.00 89.12 169 GLY A O 1
ATOM 1332 N N . GLU A 1 170 ? -9.299 -26.440 -20.033 1.00 93.38 170 GLU A N 1
ATOM 1333 C CA . GLU A 1 170 ? -8.805 -27.596 -19.296 1.00 93.38 170 GLU A CA 1
ATOM 1334 C C . GLU A 1 170 ? -9.935 -28.191 -18.457 1.00 93.38 170 GLU A C 1
ATOM 1336 O O . GLU A 1 170 ? -10.690 -27.467 -17.801 1.00 93.38 170 GLU A O 1
ATOM 1341 N N . LEU A 1 171 ? -10.064 -29.513 -18.487 1.00 95.56 171 LEU A N 1
ATOM 1342 C CA . LEU A 1 171 ? -11.066 -30.254 -17.732 1.00 95.56 171 LEU A CA 1
ATOM 1343 C C . LEU A 1 171 ? -10.375 -30.952 -16.567 1.00 95.56 171 LEU A C 1
ATOM 1345 O O . LEU A 1 171 ? -9.479 -31.760 -16.786 1.00 95.56 171 LEU A O 1
ATOM 1349 N N . SER A 1 172 ? -10.815 -30.685 -15.344 1.00 96.19 172 SER A N 1
ATOM 1350 C CA . SER A 1 172 ? -10.196 -31.244 -14.143 1.00 96.19 172 SER A CA 1
ATOM 1351 C C . SER A 1 172 ? -11.188 -32.095 -13.374 1.00 96.19 172 SER A C 1
ATOM 1353 O O . SER A 1 172 ? -12.290 -31.644 -13.050 1.00 96.19 172 SER A O 1
ATOM 1355 N N . VAL A 1 173 ? -10.783 -33.314 -13.028 1.00 96.56 173 VAL A N 1
ATOM 1356 C CA . VAL A 1 173 ? -11.532 -34.203 -12.132 1.00 96.56 173 VAL A CA 1
ATOM 1357 C C . VAL A 1 173 ? -10.792 -34.310 -10.811 1.00 96.56 173 VAL A C 1
ATOM 1359 O O . VAL A 1 173 ? -9.610 -34.643 -10.781 1.00 96.56 173 VAL A O 1
ATOM 1362 N N . LEU A 1 174 ? -11.492 -34.054 -9.710 1.00 96.44 174 LEU A N 1
ATOM 1363 C CA . LEU A 1 174 ? -10.929 -34.142 -8.373 1.00 96.44 174 LEU A CA 1
ATOM 1364 C C . LEU A 1 174 ? -11.432 -35.397 -7.684 1.00 96.44 174 LEU A C 1
ATOM 1366 O O . LEU A 1 174 ? -12.643 -35.632 -7.589 1.00 96.44 174 LEU A O 1
ATOM 1370 N N . MET A 1 175 ? -10.487 -36.202 -7.209 1.00 95.06 175 MET A N 1
ATOM 1371 C CA . MET A 1 175 ? -10.764 -37.492 -6.597 1.00 95.06 175 MET A CA 1
ATOM 1372 C C . MET A 1 175 ? -10.135 -37.586 -5.212 1.00 95.06 175 MET A C 1
ATOM 1374 O O . MET A 1 175 ? -8.969 -37.236 -5.020 1.00 95.06 175 MET A O 1
ATOM 1378 N N . PHE A 1 176 ? -10.905 -38.100 -4.256 1.00 94.38 176 PHE A N 1
ATOM 1379 C CA . PHE A 1 176 ? -10.460 -38.352 -2.887 1.00 94.38 176 PHE A CA 1
ATOM 1380 C C . PHE A 1 176 ? -10.628 -39.838 -2.571 1.00 94.38 176 PHE A C 1
ATOM 1382 O O . PHE A 1 176 ? -11.707 -40.389 -2.784 1.00 94.38 176 PHE A O 1
ATOM 1389 N N . ASP A 1 177 ? -9.553 -40.502 -2.139 1.00 90.38 177 ASP A N 1
ATOM 1390 C CA . ASP A 1 177 ? -9.479 -41.966 -1.978 1.00 90.38 177 ASP A CA 1
ATOM 1391 C C . ASP A 1 177 ? -10.011 -42.743 -3.207 1.00 90.38 177 ASP A C 1
ATOM 1393 O O . ASP A 1 177 ? -10.709 -43.754 -3.096 1.00 90.38 177 ASP A O 1
ATOM 1397 N N . GLY A 1 178 ? -9.713 -42.243 -4.412 1.00 90.12 178 GLY A N 1
ATOM 1398 C CA . GLY A 1 178 ? -10.154 -42.841 -5.677 1.00 90.12 178 GLY A CA 1
ATOM 1399 C C . GLY A 1 178 ? -11.643 -42.667 -6.005 1.00 90.12 178 GLY A C 1
ATOM 1400 O O . GLY A 1 178 ? -12.105 -43.236 -6.993 1.00 90.12 178 GLY A O 1
ATOM 1401 N N . GLN A 1 179 ? -12.398 -41.887 -5.226 1.00 91.31 179 GLN A N 1
ATOM 1402 C CA . GLN A 1 179 ? -13.794 -41.543 -5.510 1.00 91.31 179 GLN A CA 1
ATOM 1403 C C . GLN A 1 179 ? -13.904 -40.133 -6.088 1.00 91.31 179 GLN A C 1
ATOM 1405 O O . GLN A 1 179 ? -13.234 -39.215 -5.618 1.00 91.31 179 GLN A O 1
ATOM 1410 N N . LEU A 1 180 ? -14.775 -39.951 -7.086 1.00 93.75 180 LEU A N 1
ATOM 1411 C CA . LEU A 1 180 ? -15.106 -38.632 -7.627 1.00 93.75 180 LEU A CA 1
ATOM 1412 C C . LEU A 1 180 ? -15.663 -37.730 -6.517 1.00 93.75 180 LEU A C 1
ATOM 1414 O O . LEU A 1 180 ? -16.635 -38.092 -5.855 1.00 93.75 180 LEU A O 1
ATOM 1418 N N . SER A 1 181 ? -15.088 -36.538 -6.364 1.00 94.12 181 SER A N 1
ATOM 1419 C CA . SER A 1 181 ? -15.652 -35.482 -5.523 1.00 94.12 181 SER A CA 1
ATOM 1420 C C . SER A 1 181 ? -16.403 -34.453 -6.357 1.00 94.12 181 SER A C 1
ATOM 1422 O O . SER A 1 181 ? -17.586 -34.215 -6.131 1.00 94.12 181 SER A O 1
ATOM 1424 N N . HIS A 1 182 ? -15.714 -33.833 -7.309 1.00 95.62 182 HIS A N 1
ATOM 1425 C CA . HIS A 1 182 ? -16.268 -32.809 -8.184 1.00 95.62 182 HIS A CA 1
ATOM 1426 C C . HIS A 1 182 ? -15.389 -32.665 -9.427 1.00 95.62 182 HIS A C 1
ATOM 1428 O O . HIS A 1 182 ? -14.273 -33.188 -9.486 1.00 95.62 182 HIS A O 1
ATOM 1434 N N . ALA A 1 183 ? -15.908 -31.968 -10.431 1.00 96.38 183 ALA A N 1
ATOM 1435 C CA . ALA A 1 183 ? -15.180 -31.641 -11.643 1.00 96.38 183 ALA A CA 1
ATOM 1436 C C . ALA A 1 183 ? -15.321 -30.150 -11.944 1.00 96.38 183 ALA A C 1
ATOM 1438 O O . ALA A 1 183 ? -16.347 -29.533 -11.637 1.00 96.38 183 ALA A O 1
ATOM 1439 N N . VAL A 1 184 ? -14.285 -29.576 -12.545 1.00 94.94 184 VAL A N 1
ATOM 1440 C CA . VAL A 1 184 ? -14.263 -28.172 -12.952 1.00 94.94 184 VAL A CA 1
ATOM 1441 C C . VAL A 1 184 ? -13.731 -28.032 -14.369 1.00 94.94 184 VAL A C 1
ATOM 1443 O O . VAL A 1 184 ? -12.967 -28.866 -14.853 1.00 94.94 184 VAL A O 1
ATOM 1446 N N . ARG A 1 185 ? -14.132 -26.951 -15.031 1.00 94.12 185 ARG A N 1
ATOM 1447 C CA . ARG A 1 185 ? -13.583 -26.515 -16.312 1.00 94.12 185 ARG A CA 1
ATOM 1448 C C . ARG A 1 185 ? -12.878 -25.187 -16.125 1.00 94.12 185 ARG A C 1
ATOM 1450 O O . ARG A 1 185 ? -13.472 -24.259 -15.576 1.00 94.12 185 ARG A O 1
ATOM 1457 N N . LYS A 1 186 ? -11.650 -25.100 -16.626 1.00 90.50 186 LYS A N 1
ATOM 1458 C CA . LYS A 1 186 ? -10.806 -23.908 -16.578 1.00 90.50 186 LYS A CA 1
ATOM 1459 C C . LYS A 1 186 ? -10.640 -23.362 -17.989 1.00 90.50 186 LYS A C 1
ATOM 1461 O O . LYS A 1 186 ? -10.023 -23.997 -18.839 1.00 90.50 186 LYS A O 1
ATOM 1466 N N . ASN A 1 187 ? -11.212 -22.199 -18.258 1.00 85.31 187 ASN A N 1
ATOM 1467 C CA . ASN A 1 187 ? -11.082 -21.523 -19.544 1.00 85.31 187 ASN A CA 1
ATOM 1468 C C . ASN A 1 187 ? -10.078 -20.380 -19.428 1.00 85.31 187 ASN A C 1
ATOM 1470 O O . ASN A 1 187 ? -10.105 -19.634 -18.453 1.00 85.31 187 ASN A O 1
ATOM 1474 N N . ALA A 1 188 ? -9.214 -20.225 -20.428 1.00 73.81 188 ALA A N 1
ATOM 1475 C CA . ALA A 1 188 ? -8.336 -19.067 -20.500 1.00 73.81 188 ALA A CA 1
ATOM 1476 C C . ALA A 1 188 ? -9.161 -17.794 -20.748 1.00 73.81 188 ALA A C 1
ATOM 1478 O O . ALA A 1 188 ? -10.255 -17.841 -21.323 1.00 73.81 188 ALA A O 1
ATOM 1479 N N . SER A 1 189 ? -8.637 -16.646 -20.323 1.00 67.94 189 SER A N 1
ATOM 1480 C CA . SER A 1 189 ? -9.205 -15.356 -20.719 1.00 67.94 189 SER A CA 1
ATOM 1481 C C . SER A 1 189 ? -9.142 -15.180 -22.246 1.00 67.94 189 SER A C 1
ATOM 1483 O O . SER A 1 189 ? -8.215 -15.692 -22.877 1.00 67.94 189 SER A O 1
ATOM 1485 N N . PRO A 1 190 ? -10.088 -14.449 -22.872 1.00 57.72 190 PRO A N 1
ATOM 1486 C CA . PRO A 1 190 ? -10.046 -14.191 -24.311 1.00 57.72 190 PRO A CA 1
ATOM 1487 C C . PRO A 1 190 ? -8.686 -13.617 -24.752 1.00 57.72 190 PRO A C 1
ATOM 1489 O O . PRO A 1 190 ? -8.279 -12.566 -24.265 1.00 57.72 190 PRO A O 1
ATOM 1492 N N . GLY A 1 191 ? -7.996 -14.297 -25.675 1.00 57.31 191 GLY A N 1
ATOM 1493 C CA . GLY A 1 191 ? -6.672 -13.893 -26.179 1.00 57.31 191 GLY A CA 1
ATOM 1494 C C . GLY A 1 191 ? -5.462 -14.457 -25.418 1.00 57.31 191 GLY A C 1
ATOM 1495 O O . GLY A 1 191 ? -4.332 -14.150 -25.791 1.00 57.31 191 GLY A O 1
ATOM 1496 N N . ASP A 1 192 ? -5.676 -15.292 -24.398 1.00 63.66 192 ASP A N 1
ATOM 1497 C CA . ASP A 1 192 ? -4.639 -16.075 -23.712 1.00 63.66 192 ASP A CA 1
ATOM 1498 C C . ASP A 1 192 ? -4.947 -17.581 -23.841 1.00 63.66 192 ASP A C 1
ATOM 1500 O O . ASP A 1 192 ? -6.073 -17.975 -24.150 1.00 63.66 192 ASP A O 1
ATOM 1504 N N . TYR A 1 193 ? -3.953 -18.438 -23.614 1.00 65.38 193 TYR A N 1
ATOM 1505 C CA . TYR A 1 193 ? -4.117 -19.900 -23.564 1.00 65.38 193 TYR A CA 1
ATOM 1506 C C . TYR A 1 193 ? -3.844 -20.475 -22.170 1.00 65.38 193 TYR A C 1
ATOM 1508 O O . TYR A 1 193 ? -4.095 -21.655 -21.926 1.00 65.38 193 TYR A O 1
ATOM 1516 N N . ARG A 1 194 ? -3.329 -19.657 -21.249 1.00 73.06 194 ARG A N 1
ATOM 1517 C CA . ARG A 1 194 ? -3.041 -20.054 -19.871 1.00 73.06 194 ARG A CA 1
ATOM 1518 C C . ARG A 1 194 ? -4.323 -19.995 -19.047 1.00 73.06 194 ARG A C 1
ATOM 1520 O O . ARG A 1 194 ? -5.036 -18.995 -19.037 1.00 73.06 194 ARG A O 1
ATOM 1527 N N . ILE A 1 195 ? -4.623 -21.104 -18.384 1.00 68.81 195 ILE A N 1
ATOM 1528 C CA . ILE A 1 195 ? -5.913 -21.382 -17.734 1.00 68.81 195 ILE A CA 1
ATOM 1529 C C . ILE A 1 195 ? -5.887 -21.169 -16.211 1.00 68.81 195 ILE A C 1
ATOM 1531 O O . ILE A 1 195 ? -6.890 -21.404 -15.542 1.00 68.81 195 ILE A O 1
ATOM 1535 N N . GLN A 1 196 ? -4.751 -20.729 -15.661 1.00 69.38 196 GLN A N 1
ATOM 1536 C CA . GLN A 1 196 ? -4.567 -20.445 -14.235 1.00 69.38 196 GLN A CA 1
ATOM 1537 C C . GLN A 1 196 ? -5.408 -19.236 -13.781 1.00 69.38 196 GLN A C 1
ATOM 1539 O O . GLN A 1 196 ? -5.420 -18.209 -14.465 1.00 69.38 196 GLN A O 1
ATOM 1544 N N . GLU A 1 197 ? -6.091 -19.333 -12.628 1.00 65.75 197 GLU A N 1
ATOM 1545 C CA . GLU A 1 197 ? -6.924 -18.241 -12.076 1.00 65.75 197 GLU A CA 1
ATOM 1546 C C . GLU A 1 197 ? -6.084 -16.970 -11.844 1.00 65.75 197 GLU A C 1
ATOM 1548 O O . GLU A 1 197 ? -6.547 -15.863 -12.125 1.00 65.75 197 GLU A O 1
ATOM 1553 N N . GLU A 1 198 ? -4.818 -17.122 -11.442 1.00 58.22 198 GLU A N 1
ATOM 1554 C CA . GLU A 1 198 ? -3.852 -16.035 -11.215 1.00 58.22 198 GLU A CA 1
ATOM 1555 C C . GLU A 1 198 ? -3.507 -15.259 -12.494 1.00 58.22 198 GLU A C 1
ATOM 1557 O O . GLU A 1 198 ? -3.049 -14.120 -12.430 1.00 58.22 198 GLU A O 1
ATOM 1562 N N . LEU A 1 199 ? -3.729 -15.869 -13.661 1.00 57.06 199 LEU A N 1
ATOM 1563 C CA . LEU A 1 199 ? -3.491 -15.284 -14.982 1.00 57.06 199 LEU A CA 1
ATOM 1564 C C . LEU A 1 199 ? -4.800 -14.891 -15.689 1.00 57.06 199 LEU A C 1
ATOM 1566 O O . LEU A 1 199 ? -4.790 -14.583 -16.879 1.00 57.06 199 LEU A O 1
ATOM 1570 N N . GLY A 1 200 ? -5.927 -14.887 -14.967 1.00 59.72 200 GLY A N 1
ATOM 1571 C CA . GLY A 1 200 ? -7.242 -14.522 -15.497 1.00 59.72 200 GLY A CA 1
ATOM 1572 C C . GLY A 1 200 ? -8.059 -15.697 -16.043 1.00 59.72 200 GLY A C 1
ATOM 1573 O O . GLY A 1 200 ? -9.058 -15.470 -16.728 1.00 59.72 200 GLY A O 1
ATOM 1574 N N . GLY A 1 201 ? -7.667 -16.943 -15.768 1.00 73.38 201 GLY A N 1
ATOM 1575 C CA . GLY A 1 201 ? -8.479 -18.118 -16.076 1.00 73.38 201 GLY A CA 1
ATOM 1576 C C . GLY A 1 201 ? -9.817 -18.113 -15.326 1.00 73.38 201 GLY A C 1
ATOM 1577 O O . GLY A 1 201 ? -9.902 -17.702 -14.170 1.00 73.38 201 GLY A O 1
ATOM 1578 N N . ILE A 1 202 ? -10.885 -18.565 -15.983 1.00 79.62 202 ILE A N 1
ATOM 1579 C CA . ILE A 1 202 ? -12.228 -18.688 -15.406 1.00 79.62 202 ILE A CA 1
ATOM 1580 C C . ILE A 1 202 ? -12.481 -20.156 -15.073 1.00 79.62 202 ILE A C 1
ATOM 1582 O O . ILE A 1 202 ? -12.468 -21.001 -15.967 1.00 79.62 202 ILE A O 1
ATOM 1586 N N . VAL A 1 203 ? -12.771 -20.448 -13.803 1.00 87.31 203 VAL A N 1
ATOM 1587 C CA . VAL A 1 203 ? -13.125 -21.797 -13.343 1.00 87.31 203 VAL A CA 1
ATOM 1588 C C . VAL A 1 203 ? -14.632 -21.909 -13.139 1.00 87.31 203 VAL A C 1
ATOM 1590 O O . VAL A 1 203 ? -15.249 -21.089 -12.455 1.00 87.31 203 VAL A O 1
ATOM 1593 N N . THR A 1 204 ? -15.230 -22.935 -13.736 1.00 88.56 204 THR A N 1
ATOM 1594 C CA . THR A 1 204 ? -16.664 -23.239 -13.646 1.00 88.56 204 THR A CA 1
ATOM 1595 C C . THR A 1 204 ? -16.883 -24.668 -13.165 1.00 88.56 204 THR A C 1
ATOM 1597 O O . THR A 1 204 ? -16.091 -25.560 -13.470 1.00 88.56 204 THR A O 1
ATOM 1600 N N . THR A 1 205 ? -17.953 -24.894 -12.401 1.00 90.00 205 THR A N 1
ATOM 1601 C CA . THR A 1 205 ? -18.366 -26.238 -11.979 1.00 90.00 205 THR A CA 1
ATOM 1602 C C . THR A 1 205 ? -18.816 -27.066 -13.174 1.00 90.00 205 THR A C 1
ATOM 1604 O O . THR A 1 205 ? -19.466 -26.567 -14.092 1.00 90.00 205 THR A O 1
ATOM 1607 N N . MET A 1 206 ? -18.500 -28.358 -13.144 1.00 90.69 206 MET A N 1
ATOM 1608 C CA . MET A 1 206 ? -19.049 -29.344 -14.065 1.00 90.69 206 MET A CA 1
ATOM 1609 C C . MET A 1 206 ? -19.931 -30.316 -13.289 1.00 90.69 206 MET A C 1
ATOM 1611 O O . MET A 1 206 ? -19.442 -31.286 -12.713 1.00 90.69 206 MET A O 1
ATOM 1615 N N . ASP A 1 207 ? -21.239 -30.068 -13.311 1.00 82.56 207 ASP A N 1
ATOM 1616 C CA . ASP A 1 207 ? -22.209 -30.869 -12.552 1.00 82.56 207 ASP A CA 1
ATOM 1617 C C . ASP A 1 207 ? -22.285 -32.328 -13.040 1.00 82.56 207 ASP A C 1
ATOM 1619 O O . ASP A 1 207 ? -22.658 -33.223 -12.284 1.00 82.56 207 ASP A O 1
ATOM 1623 N N . GLN A 1 208 ? -21.924 -32.579 -14.304 1.00 85.50 208 GLN A N 1
ATOM 1624 C CA . GLN A 1 208 ? -21.918 -33.908 -14.920 1.00 85.50 208 GLN A CA 1
ATOM 1625 C C . GLN A 1 208 ? -20.645 -34.114 -15.765 1.00 85.50 208 GLN A C 1
ATOM 1627 O O . GLN A 1 208 ? -20.656 -33.827 -16.966 1.00 85.50 208 GLN A O 1
ATOM 1632 N N . PRO A 1 209 ? -19.526 -34.585 -15.173 1.00 91.56 209 PRO A N 1
ATOM 1633 C CA . PRO A 1 209 ? -18.362 -35.007 -15.951 1.00 91.56 209 PRO A CA 1
ATOM 1634 C C . PRO A 1 209 ? -18.721 -36.204 -16.843 1.00 91.56 209 PRO A C 1
ATOM 1636 O O . PRO A 1 209 ? -19.514 -37.065 -16.458 1.00 91.56 209 PRO A O 1
ATOM 1639 N N . SER A 1 210 ? -18.149 -36.265 -18.048 1.00 93.62 210 SER A N 1
ATOM 1640 C CA . SER A 1 210 ? -18.456 -37.342 -18.994 1.00 93.62 210 SER A CA 1
ATOM 1641 C C . SER A 1 210 ? -17.876 -38.685 -18.536 1.00 93.62 210 SER A C 1
ATOM 1643 O O . SER A 1 210 ? -16.893 -38.736 -17.797 1.00 93.62 210 SER A O 1
ATOM 1645 N N . THR A 1 211 ? -18.441 -39.790 -19.029 1.00 94.50 211 THR A N 1
ATOM 1646 C CA . THR A 1 211 ? -17.898 -41.139 -18.793 1.00 94.50 211 THR A CA 1
ATOM 1647 C C . THR A 1 211 ? -16.432 -41.241 -19.222 1.00 94.50 211 THR A C 1
ATOM 1649 O O . THR A 1 211 ? -15.631 -41.794 -18.482 1.00 94.50 211 THR A O 1
ATOM 1652 N N . GLU A 1 212 ? -16.066 -40.616 -20.349 1.00 95.62 212 GLU A N 1
ATOM 1653 C CA . GLU A 1 212 ? -14.682 -40.548 -20.842 1.00 95.62 212 GLU A CA 1
ATOM 1654 C C . GLU A 1 212 ? -13.735 -39.895 -19.815 1.00 95.62 212 GLU A C 1
ATOM 1656 O O . GLU A 1 212 ? -12.644 -40.408 -19.578 1.00 95.62 212 GLU A O 1
ATOM 1661 N N . MET A 1 213 ? -14.155 -38.800 -19.160 1.00 96.25 213 MET A N 1
ATOM 1662 C CA . MET A 1 213 ? -13.359 -38.139 -18.113 1.00 96.25 213 MET A CA 1
ATOM 1663 C C . MET A 1 213 ? -13.167 -39.047 -16.898 1.00 96.25 213 MET A C 1
ATOM 1665 O O . MET A 1 213 ? -12.067 -39.148 -16.362 1.00 96.25 213 MET A O 1
ATOM 1669 N N . LEU A 1 214 ? -14.234 -39.706 -16.444 1.00 96.00 214 LEU A N 1
ATOM 1670 C CA . LEU A 1 214 ? -14.172 -40.554 -15.254 1.00 96.00 214 LEU A CA 1
ATOM 1671 C C . LEU A 1 214 ? -13.337 -41.809 -15.500 1.00 96.00 214 LEU A C 1
ATOM 1673 O O . LEU A 1 214 ? -12.506 -42.154 -14.663 1.00 96.00 214 LEU A O 1
ATOM 1677 N N . GLU A 1 215 ? -13.512 -42.460 -16.650 1.00 96.12 215 GLU A N 1
ATOM 1678 C CA . GLU A 1 215 ? -12.695 -43.606 -17.053 1.00 96.12 215 GLU A CA 1
ATOM 1679 C C . GLU A 1 215 ? -11.218 -43.221 -17.115 1.00 96.12 215 GLU A C 1
ATOM 1681 O O . GLU A 1 215 ? -10.402 -43.879 -16.470 1.00 96.12 215 GLU A O 1
ATOM 1686 N N . LEU A 1 216 ? -10.883 -42.114 -17.792 1.00 97.06 216 LEU A N 1
ATOM 1687 C CA . LEU A 1 216 ? -9.503 -41.646 -17.907 1.00 97.06 216 LEU A CA 1
ATOM 1688 C C . LEU A 1 216 ? -8.888 -41.322 -16.538 1.00 97.06 216 LEU A C 1
ATOM 1690 O O . LEU A 1 216 ? -7.739 -41.690 -16.279 1.00 97.06 216 LEU A O 1
ATOM 1694 N N . ALA A 1 217 ? -9.646 -40.685 -15.641 1.00 96.56 217 ALA A N 1
ATOM 1695 C CA . ALA A 1 217 ? -9.199 -40.403 -14.280 1.00 96.56 217 ALA A CA 1
ATOM 1696 C C . ALA A 1 217 ? -8.923 -41.705 -13.514 1.00 96.56 217 ALA A C 1
ATOM 1698 O O . ALA A 1 217 ? -7.812 -41.912 -13.027 1.00 96.56 217 ALA A O 1
ATOM 1699 N N . HIS A 1 218 ? -9.889 -42.628 -13.475 1.00 95.75 218 HIS A N 1
ATOM 1700 C CA . HIS A 1 218 ? -9.750 -43.903 -12.771 1.00 95.75 218 HIS A CA 1
ATOM 1701 C C . HIS A 1 218 ? -8.578 -44.744 -13.289 1.00 95.75 218 HIS A C 1
ATOM 1703 O O . HIS A 1 218 ? -7.820 -45.284 -12.481 1.00 95.75 218 HIS A O 1
ATOM 1709 N N . THR A 1 219 ? -8.389 -44.838 -14.609 1.00 96.06 219 THR A N 1
ATOM 1710 C CA . THR A 1 219 ? -7.251 -45.580 -15.169 1.00 96.06 219 THR A CA 1
ATOM 1711 C C . THR A 1 219 ? -5.918 -44.907 -14.858 1.00 96.06 219 THR A C 1
ATOM 1713 O O . THR A 1 219 ? -4.948 -45.608 -14.590 1.00 96.06 219 THR A O 1
ATOM 1716 N N . SER A 1 220 ? -5.866 -43.569 -14.819 1.00 96.19 220 SER A N 1
ATOM 1717 C CA . SER A 1 220 ? -4.650 -42.817 -14.453 1.00 96.19 220 SER A CA 1
ATOM 1718 C C . SER A 1 220 ? -4.236 -43.071 -13.009 1.00 96.19 220 SER A C 1
ATOM 1720 O O . SER A 1 220 ? -3.066 -43.335 -12.737 1.00 96.19 220 SER A O 1
ATOM 1722 N N . LEU A 1 221 ? -5.203 -43.084 -12.089 1.00 95.00 221 LEU A N 1
ATOM 1723 C CA . LEU A 1 221 ? -4.960 -43.367 -10.674 1.00 95.00 221 LEU A CA 1
ATOM 1724 C C . LEU A 1 221 ? -4.434 -44.790 -10.429 1.00 95.00 221 LEU A C 1
ATOM 1726 O O . LEU A 1 221 ? -3.747 -45.015 -9.437 1.00 95.00 221 LEU A O 1
ATOM 1730 N N . ALA A 1 222 ? -4.739 -45.747 -11.311 1.00 93.44 222 ALA A N 1
ATOM 1731 C CA . ALA A 1 222 ? -4.286 -47.132 -11.176 1.00 93.44 222 ALA A CA 1
ATOM 1732 C C . ALA A 1 222 ? -2.774 -47.312 -11.410 1.00 93.44 222 ALA A C 1
ATOM 1734 O O . ALA A 1 222 ? -2.227 -48.348 -11.035 1.00 93.44 222 ALA A O 1
ATOM 1735 N N . ILE A 1 223 ? -2.106 -46.325 -12.019 1.00 95.94 223 ILE A N 1
ATOM 1736 C CA . ILE A 1 223 ? -0.653 -46.340 -12.253 1.00 95.94 223 ILE A CA 1
ATOM 1737 C C . ILE A 1 223 ? 0.117 -45.693 -11.099 1.00 95.94 223 ILE A C 1
ATOM 1739 O O . ILE A 1 223 ? 1.315 -45.930 -10.951 1.00 95.94 223 ILE A O 1
ATOM 1743 N N . CYS A 1 224 ? -0.555 -44.911 -10.250 1.00 95.00 224 CYS A N 1
ATOM 1744 C CA . CYS A 1 224 ? 0.070 -44.330 -9.071 1.00 95.00 224 CYS A CA 1
ATOM 1745 C C . CYS A 1 224 ? 0.678 -45.430 -8.176 1.00 95.00 224 CYS A C 1
ATOM 1747 O O . CYS A 1 224 ? 0.048 -46.473 -7.980 1.00 95.00 224 CYS A O 1
ATOM 1749 N N . PRO A 1 225 ? 1.850 -45.193 -7.552 1.00 93.62 225 PRO A N 1
ATOM 1750 C CA . PRO A 1 225 ? 2.482 -46.155 -6.639 1.00 93.62 225 PRO A CA 1
ATOM 1751 C C . PRO A 1 225 ? 1.585 -46.593 -5.471 1.00 93.62 225 PRO A C 1
ATOM 1753 O O . PRO A 1 225 ? 1.747 -47.677 -4.913 1.00 93.62 225 PRO A O 1
ATOM 1756 N N . GLU A 1 226 ? 0.646 -45.732 -5.092 1.00 92.62 226 GLU A N 1
ATOM 1757 C CA . GLU A 1 226 ? -0.431 -45.996 -4.149 1.00 92.62 226 GLU A CA 1
ATOM 1758 C C . GLU A 1 226 ? -1.671 -45.196 -4.563 1.00 92.62 226 GLU A C 1
ATOM 1760 O O . GLU A 1 226 ? -1.556 -44.209 -5.291 1.00 92.62 226 GLU A O 1
ATOM 1765 N N . THR A 1 227 ? -2.851 -45.571 -4.063 1.00 92.00 227 THR A N 1
ATOM 1766 C CA . THR A 1 227 ? -4.059 -44.751 -4.228 1.00 92.00 227 THR A CA 1
ATOM 1767 C C . THR A 1 227 ? -3.868 -43.408 -3.512 1.00 92.00 227 THR A C 1
ATOM 1769 O O . THR A 1 227 ? -3.724 -43.409 -2.282 1.00 92.00 227 THR A O 1
ATOM 1772 N N . PRO A 1 228 ? -3.878 -42.271 -4.239 1.00 94.44 228 PRO A N 1
ATOM 1773 C CA . PRO A 1 228 ? -3.760 -40.960 -3.618 1.00 94.44 228 PRO A CA 1
ATOM 1774 C C . PRO A 1 228 ? -4.955 -40.695 -2.704 1.00 94.44 228 PRO A C 1
ATOM 1776 O O . PRO A 1 228 ? -6.102 -40.951 -3.082 1.00 94.44 228 PRO A O 1
ATOM 1779 N N . THR A 1 229 ? -4.695 -40.140 -1.520 1.00 93.69 229 THR A N 1
ATOM 1780 C CA . THR A 1 229 ? -5.777 -39.687 -0.633 1.00 93.69 229 THR A CA 1
ATOM 1781 C C . THR A 1 229 ? -6.506 -38.506 -1.270 1.00 93.69 229 THR A C 1
ATOM 1783 O O . THR A 1 229 ? -7.721 -38.369 -1.146 1.00 93.69 229 THR A O 1
ATOM 1786 N N . TYR A 1 230 ? -5.763 -37.676 -2.003 1.00 94.62 230 TYR A N 1
ATOM 1787 C CA . TYR A 1 230 ? -6.298 -36.656 -2.891 1.00 94.62 230 TYR A CA 1
ATOM 1788 C C . TYR A 1 230 ? -5.480 -36.570 -4.176 1.00 94.62 230 TYR A C 1
ATOM 1790 O O . TYR A 1 230 ? -4.265 -36.782 -4.160 1.00 94.62 230 TYR A O 1
ATOM 1798 N N . VAL A 1 231 ? -6.159 -36.248 -5.273 1.00 95.94 231 VAL A N 1
ATOM 1799 C CA . VAL A 1 231 ? -5.547 -35.987 -6.576 1.00 95.94 231 VAL A CA 1
ATOM 1800 C C . VAL A 1 231 ? -6.479 -35.150 -7.443 1.00 95.94 231 VAL A C 1
ATOM 1802 O O . VAL A 1 231 ? -7.702 -35.337 -7.420 1.00 95.94 231 VAL A O 1
ATOM 1805 N N . ARG A 1 232 ? -5.899 -34.251 -8.235 1.00 95.94 232 ARG A N 1
ATOM 1806 C CA . ARG A 1 232 ? -6.571 -33.604 -9.362 1.00 95.94 232 ARG A CA 1
ATOM 1807 C C . ARG A 1 232 ? -6.012 -34.179 -10.663 1.00 95.94 232 ARG A C 1
ATOM 1809 O O . ARG A 1 232 ? -4.804 -34.260 -10.842 1.00 95.94 232 ARG A O 1
ATOM 1816 N N . VAL A 1 233 ? -6.893 -34.625 -11.551 1.00 97.00 233 VAL A N 1
ATOM 1817 C CA . VAL A 1 233 ? -6.528 -35.134 -12.877 1.00 97.00 233 VAL A CA 1
ATOM 1818 C C . VAL A 1 233 ? -6.915 -34.083 -13.903 1.00 97.00 233 VAL A C 1
ATOM 1820 O O . VAL A 1 233 ? -8.106 -33.876 -14.144 1.00 97.00 233 VAL A O 1
ATOM 1823 N N . ASP A 1 234 ? -5.917 -33.423 -14.479 1.00 96.25 234 ASP A N 1
ATOM 1824 C CA . ASP A 1 234 ? -6.091 -32.363 -15.466 1.00 96.25 234 ASP A CA 1
ATOM 1825 C C . ASP A 1 234 ? -6.029 -32.953 -16.879 1.00 96.25 234 ASP A C 1
ATOM 1827 O O . ASP A 1 234 ? -5.144 -33.745 -17.213 1.00 96.25 234 ASP A O 1
ATOM 1831 N N . MET A 1 235 ? -7.006 -32.607 -17.715 1.00 96.94 235 MET A N 1
ATOM 1832 C CA . MET A 1 235 ? -7.255 -33.240 -19.009 1.00 96.94 235 MET A CA 1
ATOM 1833 C C . MET A 1 235 ? -7.553 -32.218 -20.097 1.00 96.94 235 MET A C 1
ATOM 1835 O O . MET A 1 235 ? -8.128 -31.155 -19.860 1.00 96.94 235 MET A O 1
ATOM 1839 N N . ILE A 1 236 ? -7.242 -32.598 -21.332 1.00 95.94 236 ILE A N 1
ATOM 1840 C CA . ILE A 1 236 ? -7.591 -31.837 -22.528 1.00 95.94 236 ILE A CA 1
ATOM 1841 C C . ILE A 1 236 ? -8.022 -32.755 -23.657 1.00 95.94 236 ILE A C 1
ATOM 1843 O O . ILE A 1 236 ? -7.510 -33.863 -23.816 1.00 95.94 236 ILE A O 1
ATOM 1847 N N . ARG A 1 237 ? -8.945 -32.278 -24.491 1.00 94.31 237 ARG A N 1
ATOM 1848 C CA . ARG A 1 237 ? -9.306 -32.972 -25.723 1.00 94.31 237 ARG A CA 1
ATOM 1849 C C . ARG A 1 237 ? -8.240 -32.755 -26.782 1.00 94.31 237 ARG A C 1
ATOM 1851 O O . ARG A 1 237 ? -8.041 -31.632 -27.244 1.00 94.31 237 ARG A O 1
ATOM 1858 N N . ASN A 1 238 ? -7.603 -33.828 -27.228 1.00 90.94 238 ASN A N 1
ATOM 1859 C CA . ASN A 1 238 ? -6.688 -33.775 -28.356 1.00 90.94 238 ASN A CA 1
ATOM 1860 C C . ASN A 1 238 ? -7.482 -33.473 -29.639 1.00 90.94 238 ASN A C 1
ATOM 1862 O O . ASN A 1 238 ? -8.351 -34.243 -30.043 1.00 90.94 238 ASN A O 1
ATOM 1866 N N . HIS A 1 239 ? -7.191 -32.339 -30.276 1.00 83.81 239 HIS A N 1
ATOM 1867 C CA . HIS A 1 239 ? -7.924 -31.861 -31.450 1.00 83.81 239 HIS A CA 1
ATOM 1868 C C . HIS A 1 239 ? -7.711 -32.727 -32.705 1.00 83.81 239 HIS A C 1
ATOM 1870 O O . HIS A 1 239 ? -8.529 -32.669 -33.619 1.00 83.81 239 HIS A O 1
ATOM 1876 N N . LEU A 1 240 ? -6.650 -33.541 -32.748 1.00 80.75 240 LEU A N 1
ATOM 1877 C CA . LEU A 1 240 ? -6.355 -34.442 -33.866 1.00 80.75 240 LEU A CA 1
ATOM 1878 C C . LEU A 1 240 ? -7.077 -35.785 -33.730 1.00 80.75 240 LEU A C 1
ATOM 1880 O O . LEU A 1 240 ? -7.560 -36.333 -34.717 1.00 80.75 240 LEU A O 1
ATOM 1884 N N . THR A 1 241 ? -7.150 -36.331 -32.513 1.00 87.56 241 THR A N 1
ATOM 1885 C CA . THR A 1 241 ? -7.733 -37.664 -32.269 1.00 87.56 241 THR A CA 1
ATOM 1886 C C . THR A 1 241 ? -9.171 -37.611 -31.753 1.00 87.56 241 THR A C 1
ATOM 1888 O O . THR A 1 241 ? -9.867 -38.625 -31.778 1.00 87.56 241 THR A O 1
ATOM 1891 N N . GLY A 1 242 ? -9.610 -36.457 -31.246 1.00 89.00 242 GLY A N 1
ATOM 1892 C CA . GLY A 1 242 ? -10.902 -36.253 -30.588 1.00 89.00 242 GLY A CA 1
ATOM 1893 C C . GLY A 1 242 ? -11.005 -36.841 -29.175 1.00 89.00 242 GLY A C 1
ATOM 1894 O O . GLY A 1 242 ? -12.007 -36.595 -28.501 1.00 89.00 242 GLY A O 1
ATOM 1895 N N . ARG A 1 243 ? -9.992 -37.585 -28.710 1.00 93.69 243 ARG A N 1
ATOM 1896 C CA . ARG A 1 243 ? -9.971 -38.246 -27.395 1.00 93.69 243 ARG A CA 1
ATOM 1897 C C . ARG A 1 243 ? -9.444 -37.320 -26.303 1.00 93.69 243 ARG A C 1
ATOM 1899 O O . ARG A 1 243 ? -8.614 -36.449 -26.577 1.00 93.69 243 ARG A O 1
ATOM 1906 N N . LEU A 1 244 ? -9.898 -37.523 -25.070 1.00 96.81 244 LEU A N 1
ATOM 1907 C CA . LEU A 1 244 ? -9.273 -36.901 -23.903 1.00 96.81 244 LEU A CA 1
ATOM 1908 C C . LEU A 1 244 ? -7.883 -37.484 -23.649 1.00 96.81 244 LEU A C 1
ATOM 1910 O O . LEU A 1 244 ? -7.659 -38.687 -23.767 1.00 96.81 244 LEU A O 1
ATOM 1914 N N . CYS A 1 245 ? -6.970 -36.597 -23.280 1.00 96.88 245 CYS A N 1
ATOM 1915 C CA . CYS A 1 245 ? -5.601 -36.880 -22.893 1.00 96.88 245 CYS A CA 1
ATOM 1916 C C . CYS A 1 245 ? -5.339 -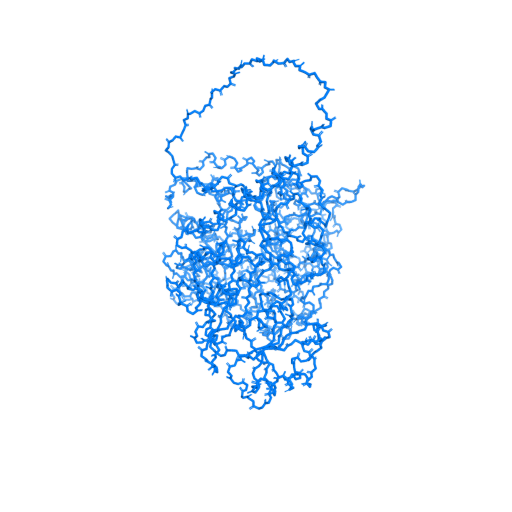36.259 -21.520 1.00 96.88 245 CYS A C 1
ATOM 1918 O O . CYS A 1 245 ? -5.796 -35.147 -21.247 1.00 96.88 245 CYS A O 1
ATOM 1920 N N . VAL A 1 246 ? -4.567 -36.945 -20.681 1.00 97.38 246 VAL A N 1
ATOM 1921 C CA . VAL A 1 246 ? -4.059 -36.386 -19.424 1.00 97.38 246 VAL A CA 1
ATOM 1922 C C . VAL A 1 246 ? -3.003 -35.329 -19.742 1.00 97.38 246 VAL A C 1
ATOM 1924 O O . VAL A 1 246 ? -2.074 -35.575 -20.520 1.00 97.38 246 VAL A O 1
ATOM 1927 N N . ILE A 1 247 ? -3.165 -34.153 -19.142 1.00 94.44 247 ILE A N 1
ATOM 1928 C CA . ILE A 1 247 ? -2.155 -33.097 -19.108 1.00 94.44 247 ILE A CA 1
ATOM 1929 C C . ILE A 1 247 ? -1.227 -33.373 -17.935 1.00 94.44 247 ILE A C 1
ATOM 1931 O O . ILE A 1 247 ? -0.036 -33.599 -18.141 1.00 94.44 247 ILE A O 1
ATOM 1935 N N . GLU A 1 248 ? -1.789 -33.379 -16.726 1.00 94.38 248 GLU A N 1
ATOM 1936 C CA . GLU A 1 248 ? -1.072 -33.491 -15.459 1.00 94.38 248 GLU A CA 1
ATOM 1937 C C . GLU A 1 248 ? -1.913 -34.297 -14.453 1.00 94.38 248 GLU A C 1
ATOM 1939 O O . GLU A 1 248 ? -3.148 -34.285 -14.465 1.00 94.38 248 GLU A O 1
ATOM 1944 N N . LEU A 1 249 ? -1.220 -35.053 -13.606 1.00 94.50 249 LEU A N 1
ATOM 1945 C CA . LEU A 1 249 ? -1.781 -35.691 -12.426 1.00 94.50 249 LEU A CA 1
ATOM 1946 C C . LEU A 1 249 ? -1.206 -34.949 -11.225 1.00 94.50 249 LEU A C 1
ATOM 1948 O O . LEU A 1 249 ? -0.014 -35.049 -10.976 1.00 94.50 249 LEU A O 1
ATOM 1952 N N . GLU A 1 250 ? -2.032 -34.224 -10.494 1.00 93.69 250 GLU A N 1
ATOM 1953 C CA . GLU A 1 250 ? -1.586 -33.270 -9.481 1.00 93.69 250 GLU A CA 1
ATOM 1954 C C . GLU A 1 250 ? -1.861 -33.869 -8.099 1.00 93.69 250 GLU A C 1
ATOM 1956 O O . GLU A 1 250 ? -2.999 -33.862 -7.606 1.00 93.69 250 GLU A O 1
ATOM 1961 N N . VAL A 1 251 ? -0.833 -34.474 -7.494 1.00 94.44 251 VAL A N 1
ATOM 1962 C CA . VAL A 1 251 ? -0.916 -35.052 -6.135 1.00 94.44 251 VAL A CA 1
ATOM 1963 C C . VAL A 1 251 ? -0.164 -34.210 -5.097 1.00 94.44 251 VAL A C 1
ATOM 1965 O O . VAL A 1 251 ? -0.174 -34.576 -3.917 1.00 94.44 251 VAL A O 1
ATOM 1968 N N . ILE A 1 252 ? 0.478 -33.116 -5.530 1.00 93.19 252 ILE A N 1
ATOM 1969 C CA . ILE A 1 252 ? 1.266 -32.175 -4.712 1.00 93.19 252 ILE A CA 1
ATOM 1970 C C . ILE A 1 252 ? 0.554 -30.815 -4.598 1.00 93.19 252 ILE A C 1
ATOM 1972 O O . ILE A 1 252 ? 0.603 -30.160 -3.554 1.00 93.19 252 ILE A O 1
ATOM 1976 N N . GLU A 1 253 ? -0.086 -30.375 -5.676 1.00 85.56 253 GLU A N 1
ATOM 1977 C CA . GLU A 1 253 ? -0.535 -29.007 -5.895 1.00 85.56 253 GLU A CA 1
ATOM 1978 C C . GLU A 1 253 ? -1.737 -28.662 -5.001 1.00 85.56 253 GLU A C 1
ATOM 1980 O O . GLU A 1 253 ? -2.657 -29.468 -4.834 1.00 85.56 253 GLU A O 1
ATOM 1985 N N . PRO A 1 254 ? -1.761 -27.453 -4.413 1.00 77.31 254 PRO A N 1
ATOM 1986 C CA . PRO A 1 254 ? -2.700 -27.124 -3.344 1.00 77.31 254 PRO A CA 1
ATOM 1987 C C . PRO A 1 254 ? -4.128 -26.819 -3.801 1.00 77.31 254 PRO A C 1
ATOM 1989 O O . PRO A 1 254 ? -5.053 -26.897 -2.988 1.00 77.31 254 PRO A O 1
ATOM 1992 N N . ASP A 1 255 ? -4.336 -26.498 -5.078 1.00 86.75 255 ASP A N 1
ATOM 1993 C CA . ASP A 1 255 ? -5.647 -26.091 -5.581 1.00 86.75 255 ASP A CA 1
ATOM 1994 C C . ASP A 1 255 ? -6.546 -27.285 -5.898 1.00 86.75 255 ASP A C 1
ATOM 1996 O O . ASP A 1 255 ? -6.716 -27.718 -7.042 1.00 86.75 255 ASP A O 1
ATOM 2000 N N . LEU A 1 256 ? -7.185 -27.778 -4.839 1.00 91.19 256 LEU A N 1
ATOM 2001 C CA . LEU A 1 256 ? -8.220 -28.809 -4.882 1.00 91.19 256 LEU A CA 1
ATOM 2002 C C . LEU A 1 256 ? -9.628 -28.245 -5.112 1.00 91.19 256 LEU A C 1
ATOM 2004 O O . LEU A 1 256 ? -10.598 -28.938 -4.831 1.00 91.19 256 LEU A O 1
ATOM 2008 N N . TYR A 1 257 ? -9.762 -26.980 -5.527 1.00 90.94 257 TYR A N 1
ATOM 2009 C CA . TYR A 1 257 ? -11.026 -26.383 -5.983 1.00 90.94 257 TYR A CA 1
ATOM 2010 C C . TYR A 1 257 ? -12.253 -26.618 -5.075 1.00 90.94 257 TYR A C 1
ATOM 2012 O O . TYR A 1 257 ? -13.389 -26.541 -5.532 1.00 90.94 257 TYR A O 1
ATOM 2020 N N . LEU A 1 258 ? -12.044 -26.811 -3.763 1.00 90.00 258 LEU A N 1
ATOM 2021 C CA . LEU A 1 258 ? -13.076 -27.262 -2.815 1.00 90.00 258 LEU A CA 1
ATOM 2022 C C . LEU A 1 258 ? -14.288 -26.318 -2.731 1.00 90.00 258 LEU A C 1
ATOM 2024 O O . LEU A 1 258 ? -15.379 -26.757 -2.379 1.00 90.00 258 LEU A O 1
ATOM 2028 N N . LYS A 1 259 ? -14.115 -25.039 -3.103 1.00 87.75 259 LYS A N 1
ATOM 2029 C CA . LYS A 1 259 ? -15.193 -24.039 -3.247 1.00 87.75 259 LYS A CA 1
ATOM 2030 C C . LYS A 1 259 ? -16.263 -24.435 -4.278 1.00 87.75 259 LYS A C 1
ATOM 2032 O O . LYS A 1 259 ? -17.386 -23.950 -4.203 1.00 87.75 259 LYS A O 1
ATOM 2037 N N . TYR A 1 260 ? -15.918 -25.313 -5.217 1.00 89.06 260 TYR A N 1
ATOM 2038 C CA . TYR A 1 260 ? -16.789 -25.841 -6.266 1.00 89.06 260 TYR A CA 1
ATOM 2039 C C . TYR A 1 260 ? -17.332 -27.242 -5.946 1.00 89.06 260 TYR A C 1
ATOM 2041 O O . TYR A 1 260 ? -18.147 -27.773 -6.699 1.00 89.06 260 TYR A O 1
ATOM 2049 N N . ALA A 1 261 ? -16.911 -27.850 -4.833 1.00 90.56 261 ALA A N 1
ATOM 2050 C CA . ALA A 1 261 ? -17.472 -29.109 -4.366 1.00 90.56 261 ALA A CA 1
ATOM 2051 C C . ALA A 1 261 ? -18.852 -28.868 -3.737 1.00 90.56 261 ALA A C 1
ATOM 2053 O O . ALA A 1 261 ? -19.002 -28.022 -2.855 1.00 90.56 261 ALA A O 1
ATOM 2054 N N . ALA A 1 262 ? -19.856 -29.657 -4.130 1.00 87.25 262 ALA A N 1
ATOM 2055 C CA . ALA A 1 262 ? -21.222 -29.524 -3.612 1.00 87.25 262 ALA A CA 1
ATOM 2056 C C . ALA A 1 262 ? -21.324 -29.708 -2.083 1.00 87.25 262 ALA A C 1
ATOM 2058 O O . ALA A 1 262 ? -22.252 -29.209 -1.451 1.00 87.25 262 ALA A O 1
ATOM 2059 N N . ASP A 1 263 ? -20.369 -30.419 -1.479 1.00 88.06 263 ASP A N 1
ATOM 2060 C CA . ASP A 1 263 ? -20.298 -30.676 -0.040 1.00 88.06 263 ASP A CA 1
ATOM 2061 C C . ASP A 1 263 ? -19.341 -29.734 0.714 1.00 88.06 263 ASP A C 1
ATOM 2063 O O . ASP A 1 263 ? -19.041 -29.976 1.888 1.00 88.06 263 ASP A O 1
ATOM 2067 N N . GLY A 1 264 ? -18.822 -28.695 0.046 1.00 83.81 264 GLY A N 1
ATOM 2068 C CA . GLY A 1 264 ? -17.880 -27.732 0.619 1.00 83.81 264 GLY A CA 1
ATOM 2069 C C . GLY A 1 264 ? -16.554 -28.348 1.082 1.00 83.81 264 GLY A C 1
ATOM 2070 O O . GLY A 1 264 ? -15.927 -27.822 2.001 1.00 83.81 264 GLY A O 1
ATOM 2071 N N . GLY A 1 265 ? -16.146 -29.488 0.509 1.00 86.69 265 GLY A N 1
ATOM 2072 C CA . GLY A 1 265 ? -14.900 -30.183 0.848 1.00 86.69 265 GLY A CA 1
ATOM 2073 C C . GLY A 1 265 ? -15.021 -31.198 1.988 1.00 86.69 265 GLY A C 1
ATOM 2074 O O . GLY A 1 265 ? -14.011 -31.686 2.499 1.00 86.69 265 GLY A O 1
ATOM 2075 N N . MET A 1 266 ? -16.239 -31.565 2.395 1.00 85.31 266 MET A N 1
ATOM 2076 C CA . MET A 1 266 ? -16.453 -32.568 3.444 1.00 85.31 266 MET A CA 1
ATOM 2077 C C . MET A 1 266 ? -15.853 -33.936 3.084 1.00 85.31 266 MET A C 1
ATOM 2079 O O . MET A 1 266 ? -15.301 -34.617 3.949 1.00 85.31 266 MET A O 1
ATOM 2083 N N . THR A 1 267 ? -15.933 -34.345 1.817 1.00 88.06 267 THR A N 1
ATOM 2084 C CA . THR A 1 267 ? -15.382 -35.617 1.325 1.00 88.06 267 THR A CA 1
ATOM 2085 C C . THR A 1 267 ? -13.860 -35.645 1.421 1.00 88.06 267 THR A C 1
ATOM 2087 O O . THR A 1 267 ? -13.310 -36.632 1.904 1.00 88.06 267 THR A O 1
ATOM 2090 N N . PHE A 1 268 ? -13.183 -34.542 1.085 1.00 90.44 268 PHE A N 1
ATOM 2091 C CA . PHE A 1 268 ? -11.734 -34.402 1.272 1.00 90.44 268 PHE A CA 1
ATOM 2092 C C . PHE A 1 268 ? -11.341 -34.624 2.733 1.00 90.44 268 PHE A C 1
ATOM 2094 O O . PHE A 1 268 ? -10.450 -35.407 3.064 1.00 90.44 268 PHE A O 1
ATOM 2101 N N . ALA A 1 269 ? -12.068 -33.976 3.636 1.00 86.44 269 ALA A N 1
ATOM 2102 C CA . ALA A 1 269 ? -11.756 -34.048 5.047 1.00 86.44 269 ALA A CA 1
ATOM 2103 C C . ALA A 1 269 ? -12.073 -35.433 5.655 1.00 86.44 269 ALA A C 1
ATOM 2105 O O . ALA A 1 269 ? -11.363 -35.893 6.551 1.00 86.44 269 ALA A O 1
ATOM 2106 N N . ARG A 1 270 ? -13.076 -36.155 5.130 1.00 86.56 270 ARG A N 1
ATOM 2107 C CA . ARG A 1 270 ? -13.314 -37.571 5.469 1.00 86.56 270 ARG A CA 1
ATOM 2108 C C . ARG A 1 270 ? -12.186 -38.482 4.988 1.00 86.56 270 ARG A C 1
ATOM 2110 O O . ARG A 1 270 ? -11.778 -39.341 5.767 1.00 86.56 270 ARG A O 1
ATOM 2117 N N . ALA A 1 271 ? -11.674 -38.280 3.773 1.00 88.75 271 ALA A N 1
ATOM 2118 C CA . ALA A 1 271 ? -10.563 -39.063 3.225 1.00 88.75 271 ALA A CA 1
ATOM 2119 C C . ALA A 1 271 ? -9.305 -38.942 4.107 1.00 88.75 271 ALA A C 1
ATOM 2121 O O . ALA A 1 271 ? -8.723 -39.945 4.528 1.00 88.75 271 ALA A O 1
ATOM 2122 N N . ILE A 1 272 ? -8.969 -37.718 4.536 1.00 86.19 272 ILE A N 1
ATOM 2123 C CA . ILE A 1 272 ? -7.871 -37.457 5.488 1.00 86.19 272 ILE A CA 1
ATOM 2124 C C . ILE A 1 272 ? -8.050 -38.259 6.792 1.00 86.19 272 ILE A C 1
ATOM 2126 O O . ILE A 1 272 ? -7.138 -38.968 7.224 1.00 86.19 272 ILE A O 1
ATOM 2130 N N . LEU A 1 273 ? -9.233 -38.187 7.414 1.00 81.38 273 LEU A N 1
ATOM 2131 C CA . LEU A 1 273 ? -9.520 -38.892 8.673 1.00 81.38 273 LEU A CA 1
ATOM 2132 C C . LEU A 1 273 ? -9.563 -40.421 8.512 1.00 81.38 273 LEU A C 1
ATOM 2134 O O . LEU A 1 273 ? -9.270 -41.172 9.448 1.00 81.38 273 LEU A O 1
ATOM 2138 N N . GLN A 1 274 ? -9.957 -40.916 7.341 1.00 82.44 274 GLN A N 1
ATOM 2139 C CA . GLN A 1 274 ? -9.972 -42.345 7.049 1.00 82.44 274 GLN A CA 1
ATOM 2140 C C . GLN A 1 274 ? -8.551 -42.896 6.900 1.00 82.44 274 GLN A C 1
ATOM 2142 O O . GLN A 1 274 ? -8.244 -43.944 7.484 1.00 82.44 274 GLN A O 1
ATOM 2147 N N . LYS A 1 275 ? -7.667 -42.167 6.208 1.00 80.69 275 LYS A N 1
ATOM 2148 C CA . LYS A 1 275 ? -6.235 -42.487 6.114 1.00 80.69 275 LYS A CA 1
ATOM 2149 C C . LYS A 1 275 ? -5.583 -42.536 7.499 1.00 80.69 275 LYS A C 1
ATOM 2151 O O . LYS A 1 275 ? -4.824 -43.468 7.779 1.00 80.69 275 LYS A O 1
ATOM 2156 N N . GLU A 1 276 ? -5.947 -41.616 8.398 1.00 71.88 276 GLU A N 1
ATOM 2157 C CA . GLU A 1 276 ? -5.553 -41.645 9.817 1.00 71.88 276 GLU A CA 1
ATOM 2158 C C . GLU A 1 276 ? -5.939 -42.978 10.480 1.00 71.88 276 GLU A C 1
ATOM 2160 O O . GLU A 1 276 ? -5.075 -43.694 11.000 1.00 71.88 276 GLU A O 1
ATOM 2165 N N . LYS A 1 277 ? -7.227 -43.346 10.439 1.00 72.44 277 LYS A N 1
ATOM 2166 C CA . LYS A 1 277 ? -7.729 -44.548 11.125 1.00 72.44 277 LYS A CA 1
ATOM 2167 C C . LYS A 1 277 ? -7.052 -45.812 10.610 1.00 72.44 277 LYS A C 1
ATOM 2169 O O . LYS A 1 277 ? -6.673 -46.670 11.408 1.00 72.44 277 LYS A O 1
ATOM 2174 N N . MET A 1 278 ? -6.873 -45.926 9.295 1.00 71.50 278 MET A N 1
ATOM 2175 C CA . MET A 1 278 ? -6.249 -47.098 8.681 1.00 71.50 278 MET A CA 1
ATOM 2176 C C . MET A 1 278 ? -4.769 -47.222 9.065 1.00 71.50 278 MET A C 1
ATOM 2178 O O . MET A 1 278 ? -4.307 -48.306 9.430 1.00 71.50 278 MET A O 1
ATOM 2182 N N . THR A 1 279 ? -4.035 -46.107 9.057 1.00 68.75 279 THR A N 1
ATOM 2183 C CA . THR A 1 279 ? -2.598 -46.089 9.371 1.00 68.75 279 THR A CA 1
ATOM 2184 C C . THR A 1 279 ? -2.338 -46.403 10.845 1.00 68.75 279 THR A C 1
ATOM 2186 O O . THR A 1 279 ? -1.471 -47.222 11.159 1.00 68.75 279 THR A O 1
ATOM 2189 N N . LEU A 1 280 ? -3.150 -45.859 11.759 1.00 66.25 280 LEU A N 1
ATOM 2190 C CA . LEU A 1 280 ? -3.085 -46.186 13.188 1.00 66.25 280 LEU A CA 1
ATOM 2191 C C . LEU A 1 280 ? -3.399 -47.664 13.465 1.00 66.25 280 LEU A C 1
ATOM 2193 O O . LEU A 1 280 ? -2.718 -48.302 14.272 1.00 66.25 280 LEU A O 1
ATOM 2197 N N . LEU A 1 281 ? -4.393 -48.242 12.780 1.00 63.84 281 LEU A N 1
ATOM 2198 C CA . LEU A 1 281 ? -4.732 -49.665 12.901 1.00 63.84 281 LEU A CA 1
ATOM 2199 C C . LEU A 1 281 ? -3.589 -50.577 12.423 1.00 63.84 281 LEU A C 1
ATOM 2201 O O . LEU A 1 281 ? -3.309 -51.596 13.064 1.00 63.84 281 LEU A O 1
ATOM 2205 N N . LEU A 1 282 ? -2.895 -50.207 11.342 1.00 61.94 282 LEU A N 1
ATOM 2206 C CA . LEU A 1 282 ? -1.725 -50.930 10.829 1.00 61.94 282 LEU A CA 1
ATOM 2207 C C . LEU A 1 282 ? -0.523 -50.827 11.781 1.00 61.94 282 LEU A C 1
ATOM 2209 O O . LEU A 1 282 ? 0.089 -51.849 12.101 1.00 61.94 282 LEU A O 1
ATOM 2213 N N . GLN A 1 283 ? -0.239 -49.638 12.326 1.00 62.69 283 GLN A N 1
ATOM 2214 C CA . GLN A 1 283 ? 0.812 -49.441 13.336 1.00 62.69 283 GLN A CA 1
ATOM 2215 C C . GLN A 1 283 ? 0.517 -50.210 14.638 1.00 62.69 283 GLN A C 1
ATOM 2217 O O . GLN A 1 283 ? 1.424 -50.802 15.231 1.00 62.69 283 GLN A O 1
ATOM 2222 N N . HIS A 1 284 ? -0.748 -50.284 15.070 1.00 57.53 284 HIS A N 1
ATOM 2223 C CA . HIS A 1 284 ? -1.163 -51.107 16.212 1.00 57.53 284 HIS A CA 1
ATOM 2224 C C . HIS A 1 284 ? -1.068 -52.615 15.945 1.00 57.53 284 HIS A C 1
ATOM 2226 O O . HIS A 1 284 ? -0.688 -53.359 16.852 1.00 57.53 284 HIS A O 1
ATOM 2232 N N . ARG A 1 285 ? -1.352 -53.093 14.725 1.00 55.12 285 ARG A N 1
ATOM 2233 C CA . ARG A 1 285 ? -1.138 -54.503 14.344 1.00 55.12 285 ARG A CA 1
ATOM 2234 C C . ARG A 1 285 ? 0.347 -54.874 14.311 1.00 55.12 285 ARG A C 1
ATOM 2236 O O . ARG A 1 285 ? 0.705 -55.919 14.852 1.00 55.12 285 ARG A O 1
ATOM 2243 N N . HIS A 1 286 ? 1.209 -54.001 13.787 1.00 51.69 286 HIS A N 1
ATOM 2244 C CA . HIS A 1 286 ? 2.662 -54.209 13.783 1.00 51.69 286 HIS A CA 1
ATOM 2245 C C . HIS A 1 286 ? 3.251 -54.207 15.198 1.00 51.69 286 HIS A C 1
ATOM 2247 O O . HIS A 1 286 ? 4.021 -55.105 15.545 1.00 51.69 286 HIS A O 1
ATOM 2253 N N . ARG A 1 287 ? 2.827 -53.261 16.051 1.00 51.81 287 ARG A N 1
ATOM 2254 C CA . ARG A 1 287 ? 3.212 -53.245 17.469 1.00 51.81 287 ARG A CA 1
ATOM 2255 C C . ARG A 1 287 ? 2.685 -54.464 18.215 1.00 51.81 287 ARG A C 1
ATOM 2257 O O . ARG A 1 287 ? 3.431 -54.981 19.025 1.00 51.81 287 ARG A O 1
ATOM 2264 N N . ARG A 1 288 ? 1.482 -54.978 17.918 1.00 48.88 288 ARG A N 1
ATOM 2265 C CA . ARG A 1 288 ? 0.965 -56.235 18.499 1.00 48.88 288 ARG A CA 1
ATOM 2266 C C . ARG A 1 288 ? 1.725 -57.477 18.034 1.00 48.88 288 ARG A C 1
ATOM 2268 O O . ARG A 1 288 ? 1.895 -58.369 18.847 1.00 48.88 288 ARG A O 1
ATOM 2275 N N . HIS A 1 289 ? 2.201 -57.562 16.792 1.00 47.75 289 HIS A N 1
ATOM 2276 C CA . HIS A 1 289 ? 3.047 -58.686 16.353 1.00 47.75 289 HIS A CA 1
ATOM 2277 C C . HIS A 1 289 ? 4.442 -58.657 17.001 1.00 47.75 289 HIS A C 1
ATOM 2279 O O . HIS A 1 289 ? 4.906 -59.689 17.476 1.00 47.75 289 HIS A O 1
ATOM 2285 N N . LEU A 1 290 ? 5.062 -57.478 17.129 1.00 47.84 290 LEU A N 1
ATOM 2286 C CA . LEU A 1 290 ? 6.303 -57.297 17.899 1.00 47.84 290 LEU A CA 1
ATOM 2287 C C . LEU A 1 290 ? 6.094 -57.522 19.405 1.00 47.84 290 LEU A C 1
ATOM 2289 O O . LEU A 1 290 ? 6.941 -58.131 20.053 1.00 47.84 290 LEU A O 1
ATOM 2293 N N . PHE A 1 291 ? 4.943 -57.110 19.952 1.00 45.28 291 PHE A N 1
ATOM 2294 C CA . PHE A 1 291 ? 4.569 -57.421 21.329 1.00 45.28 291 PHE A CA 1
ATOM 2295 C C . PHE A 1 291 ? 4.336 -58.916 21.502 1.00 45.28 291 PHE A C 1
ATOM 2297 O O . PHE A 1 291 ? 4.849 -59.447 22.454 1.00 45.28 291 PHE A O 1
ATOM 2304 N N . ILE A 1 292 ? 3.651 -59.637 20.612 1.00 48.25 292 ILE A N 1
ATOM 2305 C CA . ILE A 1 292 ? 3.425 -61.089 20.768 1.00 48.25 292 ILE A CA 1
ATOM 2306 C C . ILE A 1 292 ? 4.750 -61.871 20.720 1.00 48.25 292 ILE A C 1
ATOM 2308 O O . ILE A 1 292 ? 4.932 -62.793 21.512 1.00 48.25 292 ILE A O 1
ATOM 2312 N N . ILE A 1 293 ? 5.707 -61.458 19.881 1.00 49.00 293 ILE A N 1
ATOM 2313 C CA . ILE A 1 293 ? 7.053 -62.056 19.831 1.00 49.00 293 ILE A CA 1
ATOM 2314 C C . ILE A 1 293 ? 7.864 -61.718 21.097 1.00 49.00 293 ILE A C 1
ATOM 2316 O O . ILE A 1 293 ? 8.560 -62.580 21.624 1.00 49.00 293 ILE A O 1
ATOM 2320 N N . SER A 1 294 ? 7.728 -60.504 21.644 1.00 45.03 294 SER A N 1
ATOM 2321 C CA . SER A 1 294 ? 8.428 -60.088 22.871 1.00 45.03 294 SER A CA 1
ATOM 2322 C C . SER A 1 294 ? 7.728 -60.528 24.173 1.00 45.03 294 SER A C 1
ATOM 2324 O O . SER A 1 294 ? 8.377 -60.691 25.201 1.00 45.03 294 SER A O 1
ATOM 2326 N N . PHE A 1 295 ? 6.415 -60.753 24.147 1.00 43.25 295 PHE A N 1
ATOM 2327 C CA . PHE A 1 295 ? 5.553 -61.134 25.275 1.00 43.25 295 PHE A CA 1
ATOM 2328 C C . PHE A 1 295 ? 5.598 -62.649 25.517 1.00 43.25 295 PHE A C 1
ATOM 2330 O O . PHE A 1 295 ? 5.452 -63.083 26.655 1.00 43.25 295 PHE A O 1
ATOM 2337 N N . LEU A 1 296 ? 5.932 -63.452 24.497 1.00 39.53 296 LEU A N 1
ATOM 2338 C CA . LEU A 1 296 ? 6.290 -64.869 24.665 1.00 39.53 296 LEU A CA 1
ATOM 2339 C C . LEU A 1 296 ? 7.653 -65.081 25.357 1.00 39.53 296 LEU A C 1
ATOM 2341 O O . LEU A 1 296 ? 7.918 -66.180 25.830 1.00 39.53 296 LEU A O 1
ATOM 2345 N N . VAL A 1 297 ? 8.486 -64.039 25.478 1.00 45.72 297 VAL A N 1
ATOM 2346 C CA . VAL A 1 297 ? 9.799 -64.092 26.157 1.00 45.72 297 VAL A CA 1
ATOM 2347 C C . VAL A 1 297 ? 9.751 -63.514 27.583 1.00 45.72 297 VAL A C 1
ATOM 2349 O O . VAL A 1 297 ? 10.663 -63.747 28.371 1.00 45.72 297 VAL A O 1
ATOM 2352 N N . SER A 1 298 ? 8.681 -62.811 27.975 1.00 39.41 298 SER A N 1
ATOM 2353 C CA . SER A 1 298 ? 8.630 -62.099 29.268 1.00 39.41 298 SER A CA 1
ATOM 2354 C C . SER A 1 298 ? 7.433 -62.413 30.172 1.00 39.41 298 SER A C 1
ATOM 2356 O O . SER A 1 298 ? 7.325 -61.819 31.242 1.00 39.41 298 SER A O 1
ATOM 2358 N N . ILE A 1 299 ? 6.589 -63.403 29.853 1.00 37.31 299 ILE A N 1
ATOM 2359 C CA . ILE A 1 299 ? 5.668 -63.988 30.850 1.00 37.31 299 ILE A CA 1
ATOM 2360 C C . ILE A 1 299 ? 6.396 -65.090 31.626 1.00 37.31 299 ILE A C 1
ATOM 2362 O O . ILE A 1 299 ? 6.139 -66.281 31.502 1.00 37.31 299 ILE A O 1
ATOM 2366 N N . CYS A 1 300 ? 7.337 -64.640 32.442 1.00 34.75 300 CYS A N 1
ATOM 2367 C CA . CYS A 1 300 ? 7.808 -65.324 33.633 1.00 34.75 300 CYS A CA 1
ATOM 2368 C C . CYS A 1 300 ? 8.192 -64.220 34.618 1.00 34.75 300 CYS A C 1
ATOM 2370 O O . CYS A 1 300 ? 9.373 -63.972 34.826 1.00 34.75 300 CYS A O 1
ATOM 2372 N N . SER A 1 301 ? 7.197 -63.474 35.119 1.00 33.44 301 SER A N 1
ATOM 2373 C CA . SER A 1 301 ? 7.169 -62.895 36.474 1.00 33.44 301 SER A CA 1
ATOM 2374 C C . SER A 1 301 ? 6.060 -61.849 36.648 1.00 33.44 301 SER A C 1
ATOM 2376 O O . SER A 1 301 ? 6.146 -60.729 36.164 1.00 33.44 301 SER A O 1
ATOM 2378 N N . ILE A 1 302 ? 5.088 -62.245 37.471 1.00 33.47 302 ILE A N 1
ATOM 2379 C CA . ILE A 1 302 ? 4.476 -61.445 38.540 1.00 33.47 302 ILE A CA 1
ATOM 2380 C C . ILE A 1 302 ? 3.317 -60.499 38.167 1.00 33.47 302 ILE A C 1
ATOM 2382 O O . ILE A 1 302 ? 3.441 -59.359 37.736 1.00 33.47 302 ILE A O 1
ATOM 2386 N N . THR A 1 303 ? 2.152 -61.051 38.487 1.00 31.00 303 THR A N 1
ATOM 2387 C CA . THR A 1 303 ? 0.876 -60.471 38.909 1.00 31.00 303 THR A CA 1
ATOM 2388 C C . THR A 1 303 ? 0.933 -59.511 40.111 1.00 31.00 303 THR A C 1
ATOM 2390 O O . THR A 1 303 ? 1.690 -59.742 41.047 1.00 31.00 303 THR A O 1
ATOM 2393 N N . ALA A 1 304 ? -0.071 -58.616 40.139 1.00 28.33 304 ALA A N 1
ATOM 2394 C CA . ALA A 1 304 ? -0.809 -58.071 41.299 1.00 28.33 304 ALA A CA 1
ATOM 2395 C C . ALA A 1 304 ? -0.481 -56.643 41.799 1.00 28.33 304 ALA A C 1
ATOM 2397 O O . ALA A 1 304 ? 0.566 -56.408 42.387 1.00 28.33 304 ALA A O 1
ATOM 2398 N N . CYS A 1 305 ? -1.458 -55.736 41.590 1.00 27.77 305 CYS A N 1
ATOM 2399 C CA . CYS A 1 305 ? -1.993 -54.675 42.483 1.00 27.77 305 CYS A CA 1
ATOM 2400 C C . CYS A 1 305 ? -2.654 -53.575 41.613 1.00 27.77 305 CYS A C 1
ATOM 2402 O O . CYS A 1 305 ? -1.968 -52.745 41.030 1.00 27.77 305 CYS A O 1
ATOM 2404 N N . ILE A 1 306 ? -3.934 -53.706 41.230 1.00 32.81 306 ILE A N 1
ATOM 2405 C CA . ILE A 1 306 ? -5.131 -53.129 41.903 1.00 32.81 306 ILE A CA 1
ATOM 2406 C C . ILE A 1 306 ? -5.031 -51.588 42.005 1.00 32.81 306 ILE A C 1
ATOM 2408 O O . ILE A 1 306 ? -4.176 -51.086 42.716 1.00 32.81 306 ILE A O 1
ATOM 2412 N N . ARG A 1 307 ? -5.708 -50.788 41.159 1.00 29.16 307 ARG A N 1
ATOM 2413 C CA . ARG A 1 307 ? -7.134 -50.343 41.151 1.00 29.16 307 ARG A CA 1
ATOM 2414 C C . ARG A 1 307 ? -7.624 -49.634 42.431 1.00 29.16 307 ARG A C 1
ATOM 2416 O O . ARG A 1 307 ? -7.535 -50.208 43.502 1.00 29.16 307 ARG A O 1
ATOM 2423 N N . LEU A 1 308 ? -8.317 -48.501 42.207 1.00 27.77 308 LEU A N 1
ATOM 2424 C CA . LEU A 1 308 ? -9.054 -47.571 43.105 1.00 27.77 308 LEU A CA 1
ATOM 2425 C C . LEU A 1 308 ? -8.265 -46.253 43.266 1.00 27.77 308 LEU A C 1
ATOM 2427 O O . LEU A 1 308 ? -7.081 -46.303 43.548 1.00 27.77 308 LEU A O 1
ATOM 2431 N N . TRP A 1 309 ? -8.800 -45.048 43.033 1.00 22.58 309 TRP A N 1
ATOM 2432 C CA . TRP A 1 309 ? -10.128 -44.525 43.369 1.00 22.58 309 TRP A CA 1
ATOM 2433 C C . TRP A 1 309 ? -10.424 -43.216 42.581 1.00 22.58 309 TRP A C 1
ATOM 2435 O O . TRP A 1 309 ? -9.506 -42.566 42.090 1.00 22.58 309 TRP A O 1
ATOM 2445 N N . LEU A 1 310 ? -11.710 -42.882 42.426 1.00 28.50 310 LEU A N 1
ATOM 2446 C CA . LEU A 1 310 ? -12.303 -41.783 41.637 1.00 28.50 310 LEU A CA 1
ATOM 2447 C C . LEU A 1 310 ? -12.477 -40.461 42.434 1.00 28.50 310 LEU A C 1
ATOM 2449 O O . LEU A 1 310 ? -12.459 -40.507 43.658 1.00 28.50 310 LEU A O 1
ATOM 2453 N N . TYR A 1 311 ? -12.818 -39.380 41.695 1.00 27.09 311 TYR A N 1
ATOM 2454 C CA . TYR A 1 311 ? -13.822 -38.305 41.958 1.00 27.09 311 TYR A CA 1
ATOM 2455 C C . TYR A 1 311 ? -13.395 -36.811 42.138 1.00 27.09 311 TYR A C 1
ATOM 2457 O O . TYR A 1 311 ? -12.593 -36.505 43.008 1.00 27.09 311 TYR A O 1
ATOM 2465 N N . GLN A 1 312 ? -14.089 -35.938 41.353 1.00 28.97 312 GLN A N 1
ATOM 2466 C CA . GLN A 1 312 ? -14.517 -34.508 41.541 1.00 28.97 312 GLN A CA 1
ATOM 2467 C C . GLN A 1 312 ? -13.452 -33.383 41.650 1.00 28.97 312 GLN A C 1
ATOM 2469 O O . GLN A 1 312 ? -12.363 -33.635 42.135 1.00 28.97 312 GLN A O 1
ATOM 2474 N N . ASP A 1 313 ? -13.597 -32.122 41.192 1.00 28.20 313 ASP A N 1
ATOM 2475 C CA . ASP A 1 313 ? -14.670 -31.175 40.774 1.00 28.20 313 ASP A CA 1
ATOM 2476 C C . ASP A 1 313 ? -14.103 -30.266 39.622 1.00 28.20 313 ASP A C 1
ATOM 2478 O O . ASP A 1 313 ? -12.905 -30.316 39.361 1.00 28.20 313 ASP A O 1
ATOM 2482 N N . ILE A 1 314 ? -14.794 -29.428 38.827 1.00 27.86 314 ILE A N 1
ATOM 2483 C CA . ILE A 1 314 ? -15.636 -28.258 39.148 1.00 27.86 314 ILE A CA 1
ATOM 2484 C C . ILE A 1 314 ? -16.443 -27.858 37.896 1.00 27.86 314 ILE A C 1
ATOM 2486 O O . ILE A 1 314 ? -15.904 -27.684 36.803 1.00 27.86 314 ILE A O 1
ATOM 2490 N N . SER A 1 315 ? -17.738 -27.633 38.102 1.00 25.77 315 SER A N 1
ATOM 2491 C CA . SER A 1 315 ? -18.639 -26.850 37.259 1.00 25.77 315 SER A CA 1
ATOM 2492 C C . SER A 1 315 ? -18.424 -25.348 37.468 1.00 25.77 315 SER A C 1
ATOM 2494 O O . SER A 1 315 ? -18.547 -24.889 38.600 1.00 25.77 315 SER A O 1
ATOM 2496 N N . LEU A 1 316 ? -18.203 -24.579 36.399 1.00 24.97 316 LEU A N 1
ATOM 2497 C CA . LEU A 1 316 ? -18.510 -23.146 36.317 1.00 24.97 316 LEU A CA 1
ATOM 2498 C C . LEU A 1 316 ? -18.588 -22.733 34.834 1.00 24.97 316 LEU A C 1
ATOM 2500 O O . LEU A 1 316 ? -17.719 -23.080 34.042 1.00 24.97 316 LEU A O 1
ATOM 2504 N N . ILE A 1 317 ? -19.619 -21.939 34.523 1.00 28.89 317 ILE A N 1
ATOM 2505 C CA . ILE A 1 317 ? -19.936 -21.259 33.252 1.00 28.89 317 ILE A CA 1
ATOM 2506 C C . ILE A 1 317 ? -20.813 -22.067 32.271 1.00 28.89 317 ILE A C 1
ATOM 2508 O O . ILE A 1 317 ? -20.411 -22.478 31.187 1.00 28.89 317 ILE A O 1
ATOM 2512 N N . GLN A 1 318 ? -22.087 -22.199 32.648 1.00 30.31 318 GLN A N 1
ATOM 2513 C CA . GLN A 1 318 ? -23.207 -22.023 31.721 1.00 30.31 318 GLN A CA 1
ATOM 2514 C C . GLN A 1 318 ? -23.748 -20.604 31.930 1.00 30.31 318 GLN A C 1
ATOM 2516 O O . GLN A 1 318 ? -24.215 -20.300 33.025 1.00 30.31 318 GLN A O 1
ATOM 2521 N N . ASN A 1 319 ? -23.614 -19.751 30.912 1.00 28.39 319 ASN A N 1
ATOM 2522 C CA . ASN A 1 319 ? -24.571 -18.719 30.485 1.00 28.39 319 ASN A CA 1
ATOM 2523 C C . ASN A 1 319 ? -23.911 -17.851 29.405 1.00 28.39 319 ASN A C 1
ATOM 2525 O O . ASN A 1 319 ? -23.161 -16.937 29.718 1.00 28.39 319 ASN A O 1
ATOM 2529 N N . ASP A 1 320 ? -24.144 -18.226 28.147 1.00 26.84 320 ASP A N 1
ATOM 2530 C CA . ASP A 1 320 ? -24.519 -17.318 27.052 1.00 26.84 320 ASP A CA 1
ATOM 2531 C C . ASP A 1 320 ? -24.791 -18.181 25.812 1.00 26.84 320 ASP A C 1
ATOM 2533 O O . ASP A 1 320 ? -23.955 -18.400 24.937 1.00 26.84 320 ASP A O 1
ATOM 2537 N N . ILE A 1 321 ? -25.993 -18.756 25.791 1.00 34.47 321 ILE A N 1
ATOM 2538 C CA . ILE A 1 321 ? -26.626 -19.262 24.575 1.00 34.47 321 ILE A CA 1
ATOM 2539 C C . ILE A 1 321 ? -27.535 -18.122 24.106 1.00 34.47 321 ILE A C 1
ATOM 2541 O O . ILE A 1 321 ? -28.304 -17.603 24.910 1.00 34.47 321 ILE A O 1
ATOM 2545 N N . TYR A 1 322 ? -27.414 -17.780 22.818 1.00 30.92 322 TYR A N 1
ATOM 2546 C CA . TYR A 1 322 ? -28.029 -16.673 22.060 1.00 30.92 322 TYR A CA 1
ATOM 2547 C C . TYR A 1 322 ? -27.181 -15.394 21.890 1.00 30.92 322 TYR A C 1
ATOM 2549 O O . TYR A 1 322 ? -27.512 -14.322 22.382 1.00 30.92 322 TYR A O 1
ATOM 2557 N N . SER A 1 323 ? -26.138 -15.501 21.058 1.00 30.81 323 SER A N 1
ATOM 2558 C CA . SER A 1 323 ? -25.669 -14.422 20.173 1.00 30.81 323 SER A CA 1
ATOM 2559 C C . SER A 1 323 ? -25.115 -15.046 18.884 1.00 30.81 323 SER A C 1
ATOM 2561 O O . SER A 1 323 ? -24.242 -15.909 18.921 1.00 30.81 323 SER A O 1
ATOM 2563 N N . THR A 1 324 ? -25.681 -14.677 17.740 1.00 40.09 324 THR A N 1
ATOM 2564 C CA . THR A 1 324 ? -25.525 -15.327 16.428 1.00 40.09 324 THR A CA 1
ATOM 2565 C C . THR A 1 324 ? -24.383 -14.763 15.571 1.00 40.09 324 THR A C 1
ATOM 2567 O O . THR A 1 324 ? -24.528 -14.697 14.357 1.00 40.09 324 THR A O 1
ATOM 2570 N N . THR A 1 325 ? -23.231 -14.394 16.145 1.00 48.47 325 THR A N 1
ATOM 2571 C CA . THR A 1 325 ? -22.040 -13.989 15.360 1.00 48.47 325 THR A CA 1
ATOM 2572 C C . THR A 1 325 ? -20.732 -14.337 16.090 1.00 48.47 325 THR A C 1
ATOM 2574 O O . THR A 1 325 ? -20.208 -13.524 16.851 1.00 48.47 325 THR A O 1
ATOM 2577 N N . ASN A 1 326 ? -20.175 -15.535 15.879 1.00 68.69 326 ASN A N 1
ATOM 2578 C CA . ASN A 1 326 ? -18.800 -15.828 16.310 1.00 68.69 326 ASN A CA 1
ATOM 2579 C C . ASN A 1 326 ? -17.831 -15.447 15.182 1.00 68.69 326 ASN A C 1
ATOM 2581 O O . ASN A 1 326 ? -17.655 -16.217 14.239 1.00 68.69 326 ASN A O 1
ATOM 2585 N N . PHE A 1 327 ? -17.218 -14.263 15.275 1.00 85.25 327 PHE A N 1
ATOM 2586 C CA . PHE A 1 327 ? -16.160 -13.836 14.354 1.00 85.25 327 PHE A CA 1
ATOM 2587 C C . PHE A 1 327 ? -14.883 -14.678 14.554 1.00 85.25 327 PHE A C 1
ATOM 2589 O O . PHE A 1 327 ? -14.513 -14.949 15.702 1.00 85.25 327 PHE A O 1
ATOM 2596 N N . PRO A 1 328 ? -14.197 -15.113 13.479 1.00 88.56 328 PRO A N 1
ATOM 2597 C CA . PRO A 1 328 ? -13.010 -15.960 13.588 1.00 88.56 328 PRO A CA 1
ATOM 2598 C C . PRO A 1 328 ? -11.793 -15.188 14.116 1.00 88.56 328 PRO A C 1
ATOM 2600 O O . PRO A 1 328 ? -11.615 -14.007 13.833 1.00 88.56 328 PRO A O 1
ATOM 2603 N N . GLN A 1 329 ? -10.896 -15.861 14.837 1.00 87.69 329 GLN A N 1
ATOM 2604 C CA . GLN A 1 329 ? -9.599 -15.277 15.184 1.00 87.69 329 GLN A CA 1
ATOM 2605 C C . GLN A 1 329 ? -8.694 -15.278 13.943 1.00 87.69 329 GLN A C 1
ATOM 2607 O O . GLN A 1 329 ? -8.266 -16.342 13.504 1.00 87.69 329 GLN A O 1
ATOM 2612 N N . VAL A 1 330 ? -8.409 -14.094 13.392 1.00 91.44 330 VAL A N 1
ATOM 2613 C CA . VAL A 1 330 ? -7.598 -13.939 12.163 1.00 91.44 330 VAL A CA 1
ATOM 2614 C C . VAL A 1 330 ? -6.276 -13.194 12.379 1.00 91.44 330 VAL A C 1
ATOM 2616 O O . VAL A 1 330 ? -5.418 -13.189 11.499 1.00 91.44 330 VAL A O 1
ATOM 2619 N N . ARG A 1 331 ? -6.056 -12.605 13.563 1.00 92.75 331 ARG A N 1
ATOM 2620 C CA . ARG A 1 331 ? -4.720 -12.146 13.975 1.00 92.75 331 ARG A CA 1
ATOM 2621 C C . ARG A 1 331 ? -3.772 -13.332 14.127 1.00 92.75 331 ARG A C 1
ATOM 2623 O O . ARG A 1 331 ? -4.187 -14.405 14.571 1.00 92.75 331 ARG A O 1
ATOM 2630 N N . ARG A 1 332 ? -2.478 -13.095 13.893 1.00 87.56 332 ARG A N 1
ATOM 2631 C CA . ARG A 1 332 ? -1.427 -14.075 14.200 1.00 87.56 332 ARG A CA 1
ATOM 2632 C C . ARG A 1 332 ? -1.486 -14.509 15.662 1.00 87.56 332 ARG A C 1
ATOM 2634 O O . ARG A 1 332 ? -1.810 -13.706 16.555 1.00 87.56 332 ARG A O 1
ATOM 2641 N N . ASN A 1 333 ? -1.136 -15.772 15.902 1.00 85.81 333 ASN A N 1
ATOM 2642 C CA . ASN A 1 333 ? -0.979 -16.275 17.260 1.00 85.81 333 ASN A CA 1
ATOM 2643 C C . ASN A 1 333 ? 0.051 -15.432 18.001 1.00 85.81 333 ASN A C 1
ATOM 2645 O O . ASN A 1 333 ? 0.996 -14.924 17.404 1.00 85.81 333 ASN A O 1
ATOM 2649 N N . ILE A 1 334 ? -0.119 -15.288 19.315 1.00 83.44 334 ILE A N 1
ATOM 2650 C CA . ILE A 1 334 ? 0.717 -14.388 20.117 1.00 83.44 334 ILE A CA 1
ATOM 2651 C C . ILE A 1 334 ? 2.222 -14.678 19.976 1.00 83.44 334 ILE A C 1
ATOM 2653 O O . ILE A 1 334 ? 3.023 -13.754 20.005 1.00 83.44 334 ILE A O 1
ATOM 2657 N N . THR A 1 335 ? 2.597 -15.940 19.756 1.00 87.19 335 THR A N 1
ATOM 2658 C CA . THR A 1 335 ? 3.985 -16.390 19.561 1.00 87.19 335 THR A CA 1
ATOM 2659 C C . THR A 1 335 ? 4.555 -16.091 18.172 1.00 87.19 335 THR A C 1
ATOM 2661 O O . THR A 1 335 ? 5.760 -16.192 17.984 1.00 87.19 335 THR A O 1
ATOM 2664 N N . GLU A 1 336 ? 3.710 -15.746 17.200 1.00 89.62 336 GLU A N 1
ATOM 2665 C CA . GLU A 1 336 ? 4.071 -15.466 15.799 1.00 89.62 336 GLU A CA 1
ATOM 2666 C C . GLU A 1 336 ? 4.006 -13.967 15.463 1.00 89.62 336 GLU A C 1
ATOM 2668 O O . GLU A 1 336 ? 4.321 -13.558 14.339 1.00 89.62 336 GLU A O 1
ATOM 2673 N N . ARG A 1 337 ? 3.555 -13.144 16.419 1.00 93.88 337 ARG A N 1
ATOM 2674 C CA . ARG A 1 337 ? 3.513 -11.686 16.287 1.00 93.88 337 ARG A CA 1
ATOM 2675 C C . ARG A 1 337 ? 4.929 -11.140 16.347 1.00 93.88 337 ARG A C 1
ATOM 2677 O O . ARG A 1 337 ? 5.671 -11.447 17.279 1.00 93.88 337 ARG A O 1
ATOM 2684 N N . ARG A 1 338 ? 5.292 -10.313 15.367 1.00 96.31 338 ARG A N 1
ATOM 2685 C CA . ARG A 1 338 ? 6.654 -9.773 15.268 1.00 96.31 338 ARG A CA 1
ATOM 2686 C C . ARG A 1 338 ? 6.987 -8.778 16.382 1.00 96.31 338 ARG A C 1
ATOM 2688 O O . ARG A 1 338 ? 8.133 -8.709 16.817 1.00 96.31 338 ARG A O 1
ATOM 2695 N N . PHE A 1 339 ? 5.994 -8.043 16.877 1.00 97.62 339 PHE A N 1
ATOM 2696 C CA . PHE A 1 339 ? 6.138 -7.149 18.017 1.00 97.62 339 PHE A CA 1
ATOM 2697 C C . PHE A 1 339 ? 4.839 -7.062 18.819 1.00 97.62 339 PHE A C 1
ATOM 2699 O O . PHE A 1 339 ? 3.748 -7.055 18.258 1.00 97.62 339 PHE A O 1
ATOM 2706 N N . ILE A 1 340 ? 4.952 -6.958 20.145 1.00 95.38 340 ILE A N 1
ATOM 2707 C CA . ILE A 1 340 ? 3.804 -6.812 21.046 1.00 95.38 340 ILE A CA 1
ATOM 2708 C C . ILE A 1 340 ? 3.988 -5.541 21.869 1.00 95.38 340 ILE A C 1
ATOM 2710 O O . ILE A 1 340 ? 4.939 -5.432 22.646 1.00 95.38 340 ILE A O 1
ATOM 2714 N N . SER A 1 341 ? 3.042 -4.611 21.732 1.00 97.44 341 SER A N 1
ATOM 2715 C CA . SER A 1 341 ? 2.920 -3.437 22.599 1.00 97.44 341 SER A CA 1
ATOM 2716 C C . SER A 1 341 ? 1.781 -3.634 23.595 1.00 97.44 341 SER A C 1
ATOM 2718 O O . SER A 1 341 ? 0.640 -3.890 23.210 1.00 97.44 341 SER A O 1
ATOM 2720 N N . LEU A 1 342 ? 2.069 -3.460 24.886 1.00 94.62 342 LEU A N 1
ATOM 2721 C CA . LEU A 1 342 ? 1.051 -3.583 25.934 1.00 94.62 342 LEU A CA 1
ATOM 2722 C C . LEU A 1 342 ? 0.033 -2.441 25.873 1.00 94.62 342 LEU A C 1
ATOM 2724 O O . LEU A 1 342 ? -1.141 -2.660 26.173 1.00 94.62 342 LEU A O 1
ATOM 2728 N N . ALA A 1 343 ? 0.458 -1.242 25.462 1.00 96.50 343 ALA A N 1
ATOM 2729 C CA . ALA A 1 343 ? -0.447 -0.111 25.271 1.00 96.50 343 ALA A CA 1
ATOM 2730 C C . ALA A 1 343 ? -1.431 -0.367 24.119 1.00 96.50 343 ALA A C 1
ATOM 2732 O O . ALA A 1 343 ? -2.624 -0.106 24.267 1.00 96.50 343 ALA A O 1
ATOM 2733 N N . VAL A 1 344 ? -0.956 -0.951 23.013 1.00 98.19 344 VAL A N 1
ATOM 2734 C CA . VAL A 1 344 ? -1.809 -1.332 21.875 1.00 98.19 344 VAL A CA 1
ATOM 2735 C C . VAL A 1 344 ? -2.805 -2.422 22.269 1.00 98.19 344 VAL A C 1
ATOM 2737 O O . VAL A 1 344 ? -4.000 -2.258 22.035 1.00 98.19 344 VAL A O 1
ATOM 2740 N N . GLU A 1 345 ? -2.365 -3.499 22.929 1.00 97.50 345 GLU A N 1
ATOM 2741 C CA . GLU A 1 345 ? -3.288 -4.553 23.384 1.00 97.50 345 GLU A CA 1
ATOM 2742 C C . GLU A 1 345 ? -4.316 -4.019 24.394 1.00 97.50 345 GLU A C 1
ATOM 2744 O O . GLU A 1 345 ? -5.491 -4.385 24.339 1.00 97.50 345 GLU A O 1
ATOM 2749 N N . SER A 1 346 ? -3.907 -3.108 25.284 1.00 95.12 346 SER A N 1
ATOM 2750 C CA . SER A 1 346 ? -4.817 -2.465 26.239 1.00 95.12 346 SER A CA 1
ATOM 2751 C C . SER A 1 346 ? -5.887 -1.637 25.530 1.00 95.12 346 SER A C 1
ATOM 2753 O O . SER A 1 346 ? -7.069 -1.770 25.853 1.00 95.12 346 SER A O 1
ATOM 2755 N N . LEU A 1 347 ? -5.498 -0.846 24.524 1.00 97.38 347 LEU A N 1
ATOM 2756 C CA . LEU A 1 347 ? -6.432 -0.063 23.718 1.00 97.38 347 LEU A CA 1
ATOM 2757 C C . LEU A 1 347 ? -7.413 -0.960 22.947 1.00 97.38 347 LEU A C 1
ATOM 2759 O O . LEU A 1 347 ? -8.609 -0.677 22.910 1.00 97.38 347 LEU A O 1
ATOM 2763 N N . ILE A 1 348 ? -6.936 -2.069 22.376 1.00 97.44 348 ILE A N 1
ATOM 2764 C CA . ILE A 1 348 ? -7.794 -3.047 21.690 1.00 97.44 348 ILE A CA 1
ATOM 2765 C C . ILE A 1 348 ? -8.846 -3.607 22.645 1.00 97.44 348 ILE A C 1
ATOM 2767 O O . ILE A 1 348 ? -10.032 -3.630 22.311 1.00 97.44 348 ILE A O 1
ATOM 2771 N N . GLN A 1 349 ? -8.447 -4.019 23.850 1.00 95.56 349 GLN A N 1
ATOM 2772 C CA . GLN A 1 349 ? -9.395 -4.522 24.846 1.00 95.56 349 GLN A CA 1
ATOM 2773 C C . GLN A 1 349 ? -10.388 -3.449 25.295 1.00 95.56 349 GLN A C 1
ATOM 2775 O O . GLN A 1 349 ? -11.568 -3.752 25.481 1.00 95.56 349 GLN A O 1
ATOM 2780 N N . GLU A 1 350 ? -9.939 -2.205 25.455 1.00 95.62 350 GLU A N 1
ATOM 2781 C CA . GLU A 1 350 ? -10.814 -1.082 25.783 1.00 95.62 350 GLU A CA 1
ATOM 2782 C C . GLU A 1 350 ? -11.879 -0.876 24.699 1.00 95.62 350 GLU A C 1
ATOM 2784 O O . GLU A 1 350 ? -13.075 -0.889 24.999 1.00 95.62 350 GLU A O 1
ATOM 2789 N N . ILE A 1 351 ? -11.466 -0.753 23.438 1.00 94.56 351 ILE A N 1
ATOM 2790 C CA . ILE A 1 351 ? -12.370 -0.498 22.314 1.00 94.56 351 ILE A CA 1
ATOM 2791 C C . ILE A 1 351 ? -13.348 -1.663 22.125 1.00 94.56 351 ILE A C 1
ATOM 2793 O O . ILE A 1 351 ? -14.559 -1.440 22.052 1.00 94.56 351 ILE A O 1
ATOM 2797 N N . LYS A 1 352 ? -12.869 -2.914 22.155 1.00 93.62 352 LYS A N 1
ATOM 2798 C CA . LYS A 1 352 ? -13.723 -4.111 22.027 1.00 93.62 352 LYS A CA 1
ATOM 2799 C C . LYS A 1 352 ? -14.814 -4.203 23.089 1.00 93.62 352 LYS A C 1
ATOM 2801 O O . LYS A 1 352 ? -15.918 -4.667 22.803 1.00 93.62 352 LYS A O 1
ATOM 2806 N N . ARG A 1 353 ? -14.506 -3.810 24.328 1.00 93.31 353 ARG A N 1
ATOM 2807 C CA . ARG A 1 353 ? -15.479 -3.818 25.433 1.00 93.31 353 ARG A CA 1
ATOM 2808 C C . ARG A 1 353 ? -16.527 -2.725 25.274 1.00 93.31 353 ARG A C 1
ATOM 2810 O O . ARG A 1 353 ? -17.653 -2.905 25.728 1.00 93.31 353 ARG A O 1
ATOM 2817 N N . ASN A 1 354 ? -16.155 -1.608 24.655 1.00 93.44 354 ASN A N 1
ATOM 2818 C CA . ASN A 1 354 ? -16.963 -0.398 24.648 1.00 93.44 354 ASN A CA 1
ATOM 2819 C C . ASN A 1 354 ? -17.764 -0.166 23.362 1.00 93.44 354 ASN A C 1
ATOM 2821 O O . ASN A 1 354 ? -18.727 0.595 23.437 1.00 93.44 354 ASN A O 1
ATOM 2825 N N . ILE A 1 355 ? -17.417 -0.790 22.232 1.00 91.81 355 ILE A N 1
ATOM 2826 C CA . ILE A 1 355 ? -18.206 -0.738 20.988 1.00 91.81 355 ILE A CA 1
ATOM 2827 C C . ILE A 1 355 ? -19.281 -1.839 20.988 1.00 91.81 355 ILE A C 1
ATOM 2829 O O . ILE A 1 355 ? -19.011 -3.010 21.284 1.00 91.81 355 ILE A O 1
ATOM 2833 N N . ARG A 1 356 ? -20.521 -1.470 20.643 1.00 91.75 356 ARG A N 1
ATOM 2834 C CA . ARG A 1 356 ? -21.658 -2.400 20.539 1.00 91.75 356 ARG A CA 1
ATOM 2835 C C . ARG A 1 356 ? -21.607 -3.246 19.274 1.00 91.75 356 ARG A C 1
ATOM 2837 O O . ARG A 1 356 ? -21.853 -4.448 19.368 1.00 91.75 356 ARG A O 1
ATOM 2844 N N . ASN A 1 357 ? -21.272 -2.652 18.127 1.00 93.31 357 ASN A N 1
ATOM 2845 C CA . ASN A 1 357 ? -21.103 -3.387 16.876 1.00 93.31 357 ASN A CA 1
ATOM 2846 C C . ASN A 1 357 ? -19.902 -4.344 16.991 1.00 93.31 357 ASN A C 1
ATOM 2848 O O . ASN A 1 357 ? -18.740 -3.934 17.039 1.00 93.31 357 ASN A O 1
ATOM 2852 N N . LYS A 1 358 ? -20.202 -5.644 17.065 1.00 92.88 358 LYS A N 1
ATOM 2853 C CA . LYS A 1 358 ? -19.203 -6.695 17.286 1.00 92.88 358 LYS A CA 1
ATOM 2854 C C . LYS A 1 358 ? -18.306 -6.936 16.073 1.00 92.88 358 LYS A C 1
ATOM 2856 O O . LYS A 1 358 ? -17.156 -7.314 16.271 1.00 92.88 358 LYS A O 1
ATOM 2861 N N . GLU A 1 359 ? -18.793 -6.666 14.865 1.00 94.81 359 GLU A N 1
ATOM 2862 C CA . GLU A 1 359 ? -18.019 -6.794 13.628 1.00 94.81 359 GLU A CA 1
ATOM 2863 C C . GLU A 1 359 ? -16.971 -5.690 13.513 1.00 94.81 359 GLU A C 1
ATOM 2865 O O . GLU A 1 359 ? -15.800 -5.979 13.304 1.00 94.81 359 GLU A O 1
ATOM 2870 N N . LEU A 1 360 ? -17.347 -4.430 13.755 1.00 95.75 360 LEU A N 1
ATOM 2871 C CA . LEU A 1 360 ? -16.396 -3.312 13.778 1.00 95.75 360 LEU A CA 1
ATOM 2872 C C . LEU A 1 360 ? -15.359 -3.471 14.891 1.00 95.75 360 LEU A C 1
ATOM 2874 O O . LEU A 1 360 ? -14.186 -3.175 14.681 1.00 95.75 360 LEU A O 1
ATOM 2878 N N . ALA A 1 361 ? -15.766 -3.970 16.062 1.00 96.00 361 ALA A N 1
ATOM 2879 C CA . ALA A 1 361 ? -14.835 -4.285 17.142 1.00 96.00 361 ALA A CA 1
ATOM 2880 C C . ALA A 1 361 ? -13.834 -5.387 16.742 1.00 96.00 361 ALA A C 1
ATOM 2882 O O . ALA A 1 361 ? -12.655 -5.303 17.084 1.00 96.00 361 ALA A O 1
ATOM 2883 N N . TRP A 1 362 ? -14.299 -6.406 16.013 1.00 96.75 362 TRP A N 1
ATOM 2884 C CA . TRP A 1 362 ? -13.465 -7.479 15.474 1.00 96.75 362 TRP A CA 1
ATOM 2885 C C . TRP A 1 362 ? -12.524 -6.983 14.367 1.00 96.75 362 TRP A C 1
ATOM 2887 O O . TRP A 1 362 ? -11.324 -7.232 14.435 1.00 96.75 362 TRP A O 1
ATOM 2897 N N . LEU A 1 363 ? -13.022 -6.201 13.405 1.00 98.00 363 LEU A N 1
ATOM 2898 C CA . LEU A 1 363 ? -12.203 -5.563 12.371 1.00 98.00 363 LEU A CA 1
ATOM 2899 C C . LEU A 1 363 ? -11.141 -4.652 12.986 1.00 98.00 363 LEU A C 1
ATOM 2901 O O . LEU A 1 363 ? -9.986 -4.697 12.577 1.00 98.00 363 LEU A O 1
ATOM 2905 N N . PHE A 1 364 ? -11.493 -3.858 14.000 1.00 98.50 364 PHE A N 1
ATOM 2906 C CA . PHE A 1 364 ? -10.526 -3.021 14.709 1.00 98.50 364 PHE A CA 1
ATOM 2907 C C . PHE A 1 364 ? -9.425 -3.855 15.370 1.00 98.50 364 PHE A C 1
ATOM 2909 O O . PHE A 1 364 ? -8.247 -3.535 15.226 1.00 98.50 364 PHE A O 1
ATOM 2916 N N . GLU A 1 365 ? -9.798 -4.937 16.060 1.00 98.12 365 GLU A N 1
ATOM 2917 C CA . GLU A 1 365 ? -8.841 -5.861 16.672 1.00 98.12 365 GLU A CA 1
ATOM 2918 C C . GLU A 1 365 ? -7.873 -6.450 15.651 1.00 98.12 365 GLU A C 1
ATOM 2920 O O . GLU A 1 365 ? -6.692 -6.571 15.960 1.00 98.12 365 GLU A O 1
ATOM 2925 N N . ASN A 1 366 ? -8.342 -6.791 14.454 1.00 98.00 366 ASN A N 1
ATOM 2926 C CA . ASN A 1 366 ? -7.502 -7.368 13.410 1.00 98.00 366 ASN A CA 1
ATOM 2927 C C . ASN A 1 366 ? -6.608 -6.319 12.741 1.00 98.00 366 ASN A C 1
ATOM 2929 O O . ASN A 1 366 ? -5.406 -6.535 12.586 1.00 98.00 366 ASN A O 1
ATOM 2933 N N . CYS A 1 367 ? -7.191 -5.184 12.354 1.00 98.69 367 CYS A N 1
ATOM 2934 C CA . CYS A 1 367 ? -6.541 -4.170 11.535 1.00 98.69 367 CYS A CA 1
ATOM 2935 C C . CYS A 1 367 ? -5.568 -3.297 12.332 1.00 98.69 367 CYS A C 1
ATOM 2937 O O . CYS A 1 367 ? -4.432 -3.111 11.902 1.00 98.69 367 CYS A O 1
ATOM 2939 N N . PHE A 1 368 ? -5.979 -2.780 13.498 1.00 98.75 368 PHE A N 1
ATOM 2940 C CA . PHE A 1 368 ? -5.179 -1.799 14.235 1.00 98.75 368 PHE A CA 1
ATOM 2941 C C . PHE A 1 368 ? -3.777 -2.303 14.606 1.00 98.75 368 PHE A C 1
ATOM 2943 O O . PHE A 1 368 ? -2.843 -1.541 14.406 1.00 98.75 368 PHE A O 1
ATOM 2950 N N . PRO A 1 369 ? -3.557 -3.544 15.083 1.00 98.50 369 PRO A N 1
ATOM 2951 C CA . PRO A 1 369 ? -2.216 -4.047 15.388 1.00 98.50 369 PRO A CA 1
ATOM 2952 C C . PRO A 1 369 ? -1.529 -4.752 14.206 1.00 98.50 369 PRO A C 1
ATOM 2954 O O . PRO A 1 369 ? -0.449 -5.305 14.401 1.00 98.50 369 PRO A O 1
ATOM 2957 N N . ASN A 1 370 ? -2.115 -4.781 13.001 1.00 98.69 370 ASN A N 1
ATOM 2958 C CA . ASN A 1 370 ? -1.620 -5.620 11.902 1.00 98.69 370 ASN A CA 1
ATOM 2959 C C . ASN A 1 370 ? -0.153 -5.335 11.533 1.00 98.69 370 ASN A C 1
ATOM 2961 O O . ASN A 1 370 ? 0.611 -6.280 11.329 1.00 98.69 370 ASN A O 1
ATOM 2965 N N . THR A 1 371 ? 0.266 -4.065 11.520 1.00 98.75 371 THR A N 1
ATOM 2966 C CA . THR A 1 371 ? 1.674 -3.677 11.329 1.00 98.75 371 THR A CA 1
ATOM 2967 C C . THR A 1 371 ? 2.581 -4.320 12.379 1.00 98.75 371 THR A C 1
ATOM 2969 O O . THR A 1 371 ? 3.544 -5.005 12.035 1.00 98.75 371 THR A O 1
ATOM 2972 N N . LEU A 1 372 ? 2.256 -4.182 13.668 1.00 98.56 372 LEU A N 1
ATOM 2973 C CA . LEU A 1 372 ? 3.075 -4.745 14.750 1.00 98.56 372 LEU A CA 1
ATOM 2974 C C . LEU A 1 372 ? 3.088 -6.279 14.729 1.00 98.56 372 LEU A C 1
ATOM 2976 O O . LEU A 1 372 ? 4.126 -6.906 14.944 1.00 98.56 372 LEU A O 1
ATOM 2980 N N . ASP A 1 373 ? 1.947 -6.891 14.422 1.00 98.06 373 ASP A N 1
ATOM 2981 C CA . ASP A 1 373 ? 1.812 -8.342 14.374 1.00 98.06 373 ASP A CA 1
ATOM 2982 C C . ASP A 1 373 ? 2.619 -8.948 13.212 1.00 98.06 373 ASP A C 1
ATOM 2984 O O . ASP A 1 373 ? 3.115 -10.071 13.338 1.00 98.06 373 ASP A O 1
ATOM 2988 N N . THR A 1 374 ? 2.746 -8.247 12.077 1.00 97.50 374 THR A N 1
ATOM 2989 C CA . THR A 1 374 ? 3.124 -8.897 10.810 1.00 97.50 374 THR A CA 1
ATOM 2990 C C . THR A 1 374 ? 4.272 -8.260 10.030 1.00 97.50 374 THR A C 1
ATOM 2992 O O . THR A 1 374 ? 4.964 -9.011 9.340 1.00 97.50 374 THR A O 1
ATOM 2995 N N . THR A 1 375 ? 4.513 -6.946 10.126 1.00 98.25 375 THR A N 1
ATOM 2996 C CA . THR A 1 375 ? 5.421 -6.237 9.201 1.00 98.25 375 THR A CA 1
ATOM 2997 C C . THR A 1 375 ? 6.713 -5.722 9.826 1.00 98.25 375 THR A C 1
ATOM 2999 O O . THR A 1 375 ? 7.697 -5.531 9.114 1.00 98.25 375 THR A O 1
ATOM 3002 N N . VAL A 1 376 ? 6.749 -5.517 11.142 1.00 98.00 376 VAL A N 1
ATOM 3003 C CA . VAL A 1 376 ? 7.918 -4.927 11.814 1.00 98.00 376 VAL A CA 1
ATOM 3004 C C . VAL A 1 376 ? 9.016 -5.954 12.085 1.00 98.00 376 VAL A C 1
ATOM 3006 O O . VAL A 1 376 ? 8.748 -7.058 12.536 1.00 98.00 376 VAL A O 1
ATOM 3009 N N . GLU A 1 377 ? 10.273 -5.592 11.878 1.00 97.00 377 GLU A N 1
ATOM 3010 C CA . GLU A 1 377 ? 11.436 -6.295 12.422 1.00 97.00 377 GLU A CA 1
ATOM 3011 C C . GLU A 1 377 ? 12.231 -5.315 13.265 1.00 97.00 377 GLU A C 1
ATOM 3013 O O . GLU A 1 377 ? 12.877 -4.418 12.723 1.00 97.00 377 GLU A O 1
ATOM 3018 N N . PHE A 1 378 ? 12.147 -5.484 14.581 1.00 95.81 378 PHE A N 1
ATOM 3019 C CA . PHE A 1 378 ? 12.773 -4.604 15.556 1.00 95.81 378 PHE A CA 1
ATOM 3020 C C . PHE A 1 378 ? 14.021 -5.252 16.148 1.00 95.81 378 PHE A C 1
ATOM 3022 O O . PHE A 1 378 ? 13.938 -6.312 16.768 1.00 95.81 378 PHE A O 1
ATOM 3029 N N . ASP A 1 379 ? 15.150 -4.569 16.003 1.00 90.44 379 ASP A N 1
ATOM 3030 C CA . ASP A 1 379 ? 16.441 -4.964 16.546 1.00 90.44 379 ASP A CA 1
ATOM 3031 C C . ASP A 1 379 ? 17.037 -3.809 17.374 1.00 90.44 379 ASP A C 1
ATOM 3033 O O . ASP A 1 379 ? 16.857 -2.631 17.064 1.00 90.44 379 ASP A O 1
ATOM 3037 N N . ILE A 1 380 ? 17.800 -4.141 18.419 1.00 85.62 380 ILE A N 1
ATOM 3038 C CA . ILE A 1 380 ? 18.681 -3.188 19.108 1.00 85.62 380 ILE A CA 1
ATOM 3039 C C . ILE A 1 380 ? 20.114 -3.484 18.666 1.00 85.62 380 ILE A C 1
ATOM 3041 O O . ILE A 1 380 ? 20.689 -4.516 19.021 1.00 85.62 380 ILE A O 1
ATOM 3045 N N . LYS A 1 381 ? 20.704 -2.585 17.881 1.00 73.00 381 LYS A N 1
ATOM 3046 C CA . LYS A 1 381 ? 22.071 -2.714 17.373 1.00 73.00 381 LYS A CA 1
ATOM 3047 C C . LYS A 1 381 ? 23.090 -2.123 18.347 1.00 73.00 381 LYS A C 1
ATOM 3049 O O . LYS A 1 381 ? 22.879 -1.070 18.940 1.00 73.00 381 LYS A O 1
ATOM 3054 N N . GLY A 1 382 ? 24.234 -2.807 18.455 1.00 55.16 382 GLY A N 1
ATOM 3055 C CA . GLY A 1 382 ? 25.395 -2.376 19.235 1.00 55.16 382 GLY A CA 1
ATOM 3056 C C . GLY A 1 382 ? 25.165 -2.454 20.747 1.00 55.16 382 GLY A C 1
ATOM 3057 O O . GLY A 1 382 ? 24.601 -1.542 21.344 1.00 55.16 382 GLY A O 1
ATOM 3058 N N . ALA A 1 383 ? 25.683 -3.505 21.395 1.00 46.94 383 ALA A N 1
ATOM 3059 C CA . ALA A 1 383 ? 25.541 -3.734 22.841 1.00 46.94 383 ALA A CA 1
ATOM 3060 C C . ALA A 1 383 ? 26.064 -2.582 23.735 1.00 46.94 383 ALA A C 1
ATOM 3062 O O . ALA A 1 383 ? 25.733 -2.531 24.914 1.00 46.94 383 ALA A O 1
ATOM 3063 N N . ALA A 1 384 ? 26.863 -1.660 23.182 1.00 46.81 384 ALA A N 1
ATOM 3064 C CA . ALA A 1 384 ? 27.407 -0.497 23.884 1.00 46.81 384 ALA A CA 1
ATOM 3065 C C . ALA A 1 384 ? 26.621 0.816 23.665 1.00 46.81 384 ALA A C 1
ATOM 3067 O O . ALA A 1 384 ? 26.804 1.747 24.441 1.00 46.81 384 ALA A O 1
ATOM 3068 N N . GLN A 1 385 ? 25.781 0.911 22.624 1.00 53.53 385 GLN A N 1
ATOM 3069 C CA . GLN A 1 385 ? 25.111 2.160 22.206 1.00 53.53 385 GLN A CA 1
ATOM 3070 C C . GLN A 1 385 ? 23.578 2.059 22.182 1.00 53.53 385 GLN A C 1
ATOM 3072 O O . GLN A 1 385 ? 22.906 3.083 22.197 1.00 53.53 385 GLN A O 1
ATOM 3077 N N . ASN A 1 386 ? 23.015 0.843 22.226 1.00 64.50 386 ASN A N 1
ATOM 3078 C CA . ASN A 1 386 ? 21.574 0.607 22.360 1.00 64.50 386 ASN A CA 1
ATOM 3079 C C . ASN A 1 386 ? 20.734 1.285 21.250 1.00 64.50 386 ASN A C 1
ATOM 3081 O O . ASN A 1 386 ? 19.645 1.790 21.524 1.00 64.50 386 ASN A O 1
ATOM 3085 N N . HIS A 1 387 ? 21.243 1.305 20.010 1.00 84.38 387 HIS A N 1
ATOM 3086 C CA . HIS A 1 387 ? 20.597 1.965 18.871 1.00 84.38 387 HIS A CA 1
ATOM 3087 C C . HIS A 1 387 ? 19.423 1.124 18.348 1.00 84.38 387 HIS A C 1
ATOM 3089 O O . HIS A 1 387 ? 19.651 -0.005 17.899 1.00 84.38 387 HIS A O 1
ATOM 3095 N N . PRO A 1 388 ? 18.180 1.631 18.369 1.00 93.62 388 PRO A N 1
ATOM 3096 C CA . PRO A 1 388 ? 17.053 0.917 17.796 1.00 93.62 388 PRO A CA 1
ATOM 3097 C C . PRO A 1 388 ? 17.106 0.952 16.266 1.00 93.62 388 PRO A C 1
ATOM 3099 O O . PRO A 1 388 ? 17.481 1.951 15.657 1.00 93.62 388 PRO A O 1
ATOM 3102 N N . ASP A 1 389 ? 16.708 -0.144 15.636 1.00 95.94 389 ASP A N 1
ATOM 3103 C CA . ASP A 1 389 ? 16.555 -0.264 14.190 1.00 95.94 389 ASP A CA 1
ATOM 3104 C C . ASP A 1 389 ? 15.282 -1.054 13.910 1.00 95.94 389 ASP A C 1
ATOM 3106 O O . ASP A 1 389 ? 15.155 -2.205 14.329 1.00 95.94 389 ASP A O 1
ATOM 3110 N N . THR A 1 390 ? 14.342 -0.431 13.206 1.00 98.31 390 THR A N 1
ATOM 3111 C CA . THR A 1 390 ? 13.069 -1.064 12.866 1.00 98.31 390 THR A CA 1
ATOM 3112 C C . THR A 1 390 ? 12.866 -1.012 11.368 1.00 98.31 390 THR A C 1
ATOM 3114 O O . THR A 1 390 ? 12.701 0.056 10.780 1.00 98.31 390 THR A O 1
ATOM 3117 N N . TYR A 1 391 ? 12.834 -2.186 10.753 1.00 98.31 391 TYR A N 1
ATOM 3118 C CA . TYR A 1 391 ? 12.471 -2.352 9.353 1.00 98.31 391 TYR A CA 1
ATOM 3119 C C . TYR A 1 391 ? 10.989 -2.716 9.246 1.00 98.31 391 TYR A C 1
ATOM 3121 O O . TYR A 1 391 ? 10.526 -3.584 9.982 1.00 98.31 391 TYR A O 1
ATOM 3129 N N . VAL A 1 392 ? 10.235 -2.048 8.370 1.00 98.69 392 VAL A N 1
ATOM 3130 C CA . VAL A 1 392 ? 8.776 -2.221 8.261 1.00 98.69 392 VAL A CA 1
ATOM 3131 C C . VAL A 1 392 ? 8.407 -2.502 6.811 1.00 98.69 392 VAL A C 1
ATOM 3133 O O . VAL A 1 392 ? 8.487 -1.605 5.976 1.00 98.69 392 VAL A O 1
ATOM 3136 N N . ILE A 1 393 ? 8.006 -3.735 6.506 1.00 98.38 393 ILE A N 1
ATOM 3137 C CA . ILE A 1 393 ? 7.532 -4.091 5.158 1.00 98.38 393 ILE A CA 1
ATOM 3138 C C . ILE A 1 393 ? 6.098 -3.590 4.912 1.00 98.38 393 ILE A C 1
ATOM 3140 O O . ILE A 1 393 ? 5.372 -3.259 5.852 1.00 98.38 393 ILE A O 1
ATOM 3144 N N . THR A 1 394 ? 5.652 -3.528 3.655 1.00 92.56 394 THR A N 1
ATOM 3145 C CA . THR A 1 394 ? 4.275 -3.079 3.329 1.00 92.56 394 THR A CA 1
ATOM 3146 C C . THR A 1 394 ? 3.201 -4.118 3.678 1.00 92.56 394 THR A C 1
ATOM 3148 O O . THR A 1 394 ? 2.044 -3.776 3.937 1.00 92.56 394 THR A O 1
ATOM 3151 N N . GLY A 1 395 ? 3.601 -5.389 3.715 1.00 94.00 395 GLY A N 1
ATOM 3152 C CA . GLY A 1 395 ? 2.728 -6.540 3.871 1.00 94.00 395 GLY A CA 1
ATOM 3153 C C . GLY A 1 395 ? 3.200 -7.657 2.952 1.00 94.00 395 GLY A C 1
ATOM 3154 O O . GLY A 1 395 ? 4.305 -8.169 3.116 1.00 94.00 395 GLY A O 1
ATOM 3155 N N . ASP A 1 396 ? 2.386 -7.994 1.958 1.00 87.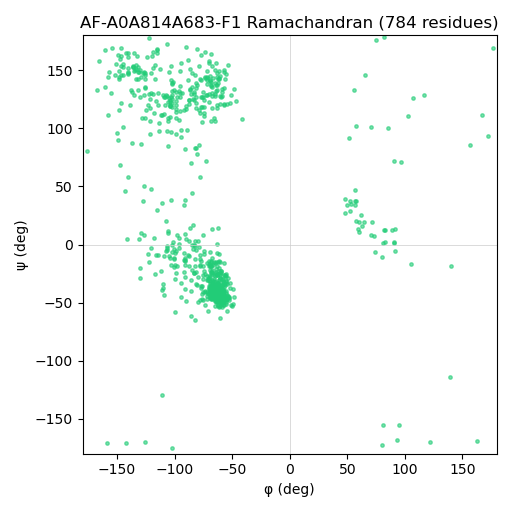56 396 ASP A N 1
ATOM 3156 C CA . ASP A 1 396 ? 2.702 -8.990 0.924 1.00 87.56 396 ASP A CA 1
ATOM 3157 C C . ASP A 1 396 ? 3.938 -8.673 0.054 1.00 87.56 396 ASP A C 1
ATOM 3159 O O . ASP A 1 396 ? 4.469 -9.585 -0.581 1.00 87.56 396 ASP A O 1
ATOM 3163 N N . ILE A 1 397 ? 4.447 -7.435 0.067 1.00 88.62 397 ILE A N 1
ATOM 3164 C CA . ILE A 1 397 ? 5.702 -7.045 -0.594 1.00 88.62 397 ILE A CA 1
ATOM 3165 C C . ILE A 1 397 ? 6.813 -6.884 0.455 1.00 88.62 397 ILE A C 1
ATOM 3167 O O . ILE A 1 397 ? 6.735 -6.021 1.335 1.00 88.62 397 ILE A O 1
ATOM 3171 N N . ASP A 1 398 ? 7.880 -7.681 0.322 1.00 93.12 398 ASP A N 1
ATOM 3172 C CA . ASP A 1 398 ? 9.064 -7.696 1.203 1.00 93.12 398 ASP A CA 1
ATOM 3173 C C . ASP A 1 398 ? 10.036 -6.530 0.924 1.00 93.12 398 ASP A C 1
ATOM 3175 O O . ASP A 1 398 ? 11.211 -6.705 0.590 1.00 93.12 398 ASP A O 1
ATOM 3179 N N . ALA A 1 399 ? 9.528 -5.307 1.041 1.00 97.00 399 ALA A N 1
ATOM 3180 C CA . ALA A 1 399 ? 10.314 -4.082 1.005 1.00 97.00 399 ALA A CA 1
ATOM 3181 C C . ALA A 1 399 ? 9.653 -2.980 1.842 1.00 97.00 399 ALA A C 1
ATOM 3183 O O . ALA A 1 399 ? 8.446 -2.994 2.092 1.00 97.00 399 ALA A O 1
ATOM 3184 N N . MET A 1 400 ? 10.468 -2.035 2.306 1.00 98.62 400 MET A N 1
ATOM 3185 C CA . MET A 1 400 ? 10.045 -0.895 3.113 1.00 98.62 400 MET A CA 1
ATOM 3186 C C . MET A 1 400 ? 9.903 0.340 2.231 1.00 98.62 400 MET A C 1
ATOM 3188 O O . MET A 1 400 ? 10.906 0.911 1.800 1.00 98.62 400 MET A O 1
ATOM 3192 N N . TRP A 1 401 ? 8.662 0.764 2.001 1.00 98.81 401 TRP A N 1
ATOM 3193 C CA . TRP A 1 401 ? 8.361 2.069 1.418 1.00 98.81 401 TRP A CA 1
ATOM 3194 C C . TRP A 1 401 ? 8.447 3.150 2.488 1.00 98.81 401 TRP A C 1
ATOM 3196 O O . TRP A 1 401 ? 7.918 2.969 3.586 1.00 98.81 401 TRP A O 1
ATOM 3206 N N . LEU A 1 402 ? 9.056 4.294 2.161 1.00 98.81 402 LEU A N 1
ATOM 3207 C CA . LEU A 1 402 ? 9.112 5.441 3.078 1.00 98.81 402 LEU A CA 1
ATOM 3208 C C . LEU A 1 402 ? 7.703 5.941 3.442 1.00 98.81 402 LEU A C 1
ATOM 3210 O O . LEU A 1 402 ? 7.442 6.249 4.608 1.00 98.81 402 LEU A O 1
ATOM 3214 N N . ARG A 1 403 ? 6.791 5.958 2.461 1.00 98.81 403 ARG A N 1
ATOM 3215 C CA . ARG A 1 403 ? 5.361 6.254 2.637 1.00 98.81 403 ARG A CA 1
ATOM 3216 C C . ARG A 1 403 ? 4.694 5.258 3.580 1.00 98.81 403 ARG A C 1
ATOM 3218 O O . ARG A 1 403 ? 4.238 5.649 4.658 1.00 98.81 403 ARG A O 1
ATOM 3225 N N . ASP A 1 404 ? 4.664 3.982 3.200 1.00 98.62 404 ASP A N 1
ATOM 3226 C CA . ASP A 1 404 ? 3.935 2.944 3.925 1.00 98.62 404 ASP A CA 1
ATOM 3227 C C . ASP A 1 404 ? 4.435 2.794 5.352 1.00 98.62 404 ASP A C 1
ATOM 3229 O O . ASP A 1 404 ? 3.621 2.739 6.267 1.00 98.62 404 ASP A O 1
ATOM 3233 N N . SER A 1 405 ? 5.751 2.766 5.578 1.00 98.81 405 SER A N 1
ATOM 3234 C CA . SER A 1 405 ? 6.284 2.594 6.929 1.00 98.81 405 SER A CA 1
ATOM 3235 C C . SER A 1 405 ? 5.921 3.767 7.838 1.00 98.81 405 SER A C 1
ATOM 3237 O O . SER A 1 405 ? 5.628 3.560 9.013 1.00 98.81 405 SER A O 1
ATOM 3239 N N . SER A 1 406 ? 5.896 4.995 7.309 1.00 98.81 406 SER A N 1
ATOM 3240 C CA . SER A 1 406 ? 5.442 6.158 8.075 1.00 98.81 406 SER A CA 1
ATOM 3241 C C . SER A 1 406 ? 3.953 6.086 8.384 1.00 98.81 406 SER A C 1
ATOM 3243 O O . SER A 1 406 ? 3.553 6.300 9.528 1.00 98.81 406 SER A O 1
ATOM 3245 N N . ALA A 1 407 ? 3.126 5.774 7.387 1.00 98.69 407 ALA A N 1
ATOM 3246 C CA . ALA A 1 407 ? 1.678 5.730 7.549 1.00 98.69 407 ALA A CA 1
ATOM 3247 C C . ALA A 1 407 ? 1.213 4.553 8.425 1.00 98.69 407 ALA A C 1
ATOM 3249 O O . ALA A 1 407 ? 0.292 4.706 9.221 1.00 98.69 407 ALA A O 1
ATOM 3250 N N . GLN A 1 408 ? 1.883 3.402 8.339 1.00 98.75 408 GLN A N 1
ATOM 3251 C CA . GLN A 1 408 ? 1.628 2.228 9.175 1.00 98.75 408 GLN A CA 1
ATOM 3252 C C . GLN A 1 408 ? 1.864 2.496 10.664 1.00 98.75 408 GLN A C 1
ATOM 3254 O O . GLN A 1 408 ? 1.146 1.957 11.503 1.00 98.75 408 GLN A O 1
ATOM 3259 N N . ILE A 1 409 ? 2.880 3.303 10.983 1.00 98.44 409 ILE A N 1
ATOM 3260 C CA . ILE A 1 409 ? 3.339 3.552 12.354 1.00 98.44 409 ILE A CA 1
ATOM 3261 C C . ILE A 1 409 ? 2.643 4.755 12.996 1.00 98.44 409 ILE A C 1
ATOM 3263 O O . ILE A 1 409 ? 2.488 4.789 14.218 1.00 98.44 409 ILE A O 1
ATOM 3267 N N . HIS A 1 410 ? 2.205 5.728 12.190 1.00 98.62 410 HIS A N 1
ATOM 3268 C CA . HIS A 1 410 ? 1.607 6.985 12.657 1.00 98.62 410 HIS A CA 1
ATOM 3269 C C . HIS A 1 410 ? 0.513 6.801 13.731 1.00 98.62 410 HIS A C 1
ATOM 3271 O O . HIS A 1 410 ? 0.613 7.460 14.771 1.00 98.62 410 HIS A O 1
ATOM 3277 N N . PRO A 1 411 ? -0.442 5.852 13.603 1.00 98.44 411 PRO A N 1
ATOM 3278 C CA . PRO A 1 411 ? -1.509 5.679 14.592 1.00 98.44 411 PRO A CA 1
ATOM 3279 C C . PRO A 1 411 ? -1.025 5.213 15.969 1.00 98.44 411 PRO A C 1
ATOM 3281 O O . PRO A 1 411 ? -1.776 5.287 16.935 1.00 98.44 411 PRO A O 1
ATOM 3284 N N . TYR A 1 412 ? 0.208 4.722 16.103 1.00 98.69 412 TYR A N 1
ATOM 3285 C CA . TYR A 1 412 ? 0.740 4.245 17.381 1.00 98.69 412 TYR A CA 1
ATOM 3286 C C . TYR A 1 412 ? 1.461 5.328 18.185 1.00 98.69 412 TYR A C 1
ATOM 3288 O O . TYR A 1 412 ? 1.709 5.128 19.376 1.00 98.69 412 TYR A O 1
ATOM 3296 N N . LEU A 1 413 ? 1.783 6.474 17.574 1.00 98.38 413 LEU A N 1
ATOM 3297 C CA . LEU A 1 413 ? 2.546 7.542 18.225 1.00 98.38 413 LEU A CA 1
ATOM 3298 C C . LEU A 1 413 ? 1.940 7.988 19.571 1.00 98.38 413 LEU A C 1
ATOM 3300 O O . LEU A 1 413 ? 2.685 8.019 20.556 1.00 98.38 413 LEU A O 1
ATOM 3304 N N . PRO A 1 414 ? 0.611 8.205 19.707 1.00 97.56 414 PRO A N 1
ATOM 3305 C CA . PRO A 1 414 ? 0.046 8.661 20.979 1.00 97.56 414 PRO A CA 1
ATOM 3306 C C . PRO A 1 414 ? 0.125 7.627 22.113 1.00 97.56 414 PRO A C 1
ATOM 3308 O O . PRO A 1 414 ? -0.127 7.953 23.277 1.00 97.56 414 PRO A O 1
ATOM 3311 N N . LEU A 1 415 ? 0.459 6.371 21.797 1.00 97.50 415 LEU A N 1
ATOM 3312 C CA . LEU A 1 415 ? 0.599 5.278 22.761 1.00 97.50 415 LEU A CA 1
ATOM 3313 C C . LEU A 1 415 ? 2.028 5.143 23.309 1.00 97.50 415 LEU A C 1
ATOM 3315 O O . LEU A 1 415 ? 2.216 4.494 24.339 1.00 97.50 415 LEU A O 1
ATOM 3319 N N . MET A 1 416 ? 3.025 5.791 22.692 1.00 95.81 416 MET A N 1
ATOM 3320 C CA . MET A 1 416 ? 4.435 5.724 23.113 1.00 95.81 416 MET A CA 1
ATOM 3321 C C . MET A 1 416 ? 4.651 6.145 24.568 1.00 95.81 416 MET A C 1
ATOM 3323 O O . MET A 1 416 ? 5.478 5.564 25.270 1.00 95.81 416 MET A O 1
ATOM 3327 N N . LYS A 1 417 ? 3.881 7.125 25.055 1.00 92.75 417 LYS A N 1
ATOM 3328 C CA . LYS A 1 417 ? 3.962 7.604 26.446 1.00 92.75 417 LYS A CA 1
ATOM 3329 C C . LYS A 1 417 ? 3.597 6.543 27.489 1.00 92.75 417 LYS A C 1
ATOM 3331 O O . LYS A 1 417 ? 3.948 6.692 28.655 1.00 92.75 417 LYS A O 1
ATOM 3336 N N . TYR A 1 418 ? 2.912 5.479 27.074 1.00 94.50 418 TYR A N 1
ATOM 3337 C CA . TYR A 1 418 ? 2.521 4.360 27.929 1.00 94.50 418 TYR A CA 1
ATOM 3338 C C . TYR A 1 418 ? 3.371 3.105 27.699 1.00 94.50 418 TYR A C 1
ATOM 3340 O O . TYR A 1 418 ? 3.275 2.156 28.474 1.00 94.50 418 TYR A O 1
ATOM 3348 N N . ASP A 1 419 ? 4.202 3.079 26.652 1.00 96.56 419 ASP A N 1
ATOM 3349 C CA . ASP A 1 419 ? 4.981 1.906 26.268 1.00 96.56 419 ASP A CA 1
ATOM 3350 C C . ASP A 1 419 ? 6.354 2.304 25.712 1.00 96.56 419 ASP A C 1
ATOM 3352 O O . ASP A 1 419 ? 6.522 2.666 24.546 1.00 96.56 419 ASP A O 1
ATOM 3356 N N . LYS A 1 420 ? 7.375 2.182 26.568 1.00 94.00 420 LYS A N 1
ATOM 3357 C CA . LYS A 1 420 ? 8.765 2.486 26.210 1.00 94.00 420 LYS A CA 1
ATOM 3358 C C . LYS A 1 420 ? 9.278 1.619 25.056 1.00 94.00 420 LYS A C 1
ATOM 3360 O O . LYS A 1 420 ? 10.065 2.113 24.255 1.00 94.00 420 LYS A O 1
ATOM 3365 N N . LYS A 1 421 ? 8.858 0.352 24.951 1.00 95.56 421 LYS A N 1
ATOM 3366 C CA . LYS A 1 421 ? 9.305 -0.517 23.851 1.00 95.56 421 LYS A CA 1
ATOM 3367 C C . LYS A 1 421 ? 8.717 -0.038 22.532 1.00 95.56 421 LYS A C 1
ATOM 3369 O O . LYS A 1 421 ? 9.425 -0.019 21.533 1.00 95.56 421 LYS A O 1
ATOM 3374 N N . LEU A 1 422 ? 7.449 0.377 22.539 1.00 97.56 422 LEU A N 1
ATOM 3375 C CA . LEU A 1 422 ? 6.814 0.975 21.367 1.00 97.56 422 LEU A CA 1
ATOM 3376 C C . LEU A 1 422 ? 7.527 2.266 20.950 1.00 97.56 422 LEU A C 1
ATOM 3378 O O . LEU A 1 422 ? 7.808 2.439 19.769 1.00 97.56 422 LEU A O 1
ATOM 3382 N N . ARG A 1 423 ? 7.902 3.127 21.909 1.00 96.81 423 ARG A N 1
ATOM 3383 C CA . ARG A 1 423 ? 8.730 4.312 21.624 1.00 96.81 423 ARG A CA 1
ATOM 3384 C C . ARG A 1 423 ? 10.043 3.933 20.929 1.00 96.81 423 ARG A C 1
ATOM 3386 O O . ARG A 1 423 ? 10.343 4.490 19.881 1.00 96.81 423 ARG A O 1
ATOM 3393 N N . GLN A 1 424 ? 10.781 2.955 21.459 1.00 96.25 424 GLN A N 1
ATOM 3394 C CA . GLN A 1 424 ? 12.040 2.499 20.854 1.00 96.25 424 GLN A CA 1
ATOM 3395 C C . GLN A 1 424 ? 11.843 1.904 19.456 1.00 96.25 424 GLN A C 1
ATOM 3397 O O . GLN A 1 424 ? 12.668 2.132 18.576 1.00 96.25 424 GLN A O 1
ATOM 3402 N N . LEU A 1 425 ? 10.751 1.169 19.225 1.00 98.12 425 LEU A N 1
ATOM 3403 C CA . LEU A 1 425 ? 10.413 0.674 17.893 1.00 98.12 425 LEU A CA 1
ATOM 3404 C C . LEU A 1 425 ? 10.246 1.838 16.909 1.00 98.12 425 LEU A C 1
ATOM 3406 O O . LEU A 1 425 ? 10.797 1.791 15.814 1.00 98.12 425 LEU A O 1
ATOM 3410 N N . ILE A 1 426 ? 9.536 2.897 17.298 1.00 98.56 426 ILE A N 1
ATOM 3411 C CA . ILE A 1 426 ? 9.286 4.060 16.434 1.00 98.56 426 ILE A CA 1
ATOM 3412 C C . ILE A 1 426 ? 10.562 4.877 16.201 1.00 98.56 426 ILE A C 1
ATOM 3414 O O . ILE A 1 426 ? 10.843 5.250 15.062 1.00 98.56 426 ILE A O 1
ATOM 3418 N N . GLU A 1 427 ? 11.381 5.082 17.234 1.00 98.12 427 GLU A N 1
ATOM 3419 C CA . GLU A 1 427 ? 12.728 5.657 17.095 1.00 98.12 427 GLU A CA 1
ATOM 3420 C C . GLU A 1 427 ? 13.564 4.846 16.085 1.00 98.12 427 GLU A C 1
ATOM 3422 O O . GLU A 1 427 ? 14.208 5.417 15.206 1.00 98.12 427 GLU A O 1
ATOM 3427 N N . GLY A 1 428 ? 13.482 3.512 16.134 1.00 98.31 428 GLY A N 1
ATOM 3428 C CA . GLY A 1 428 ? 14.142 2.628 15.171 1.00 98.31 428 GLY A CA 1
ATOM 3429 C C . GLY A 1 428 ? 13.621 2.757 13.736 1.00 98.31 428 GLY A C 1
ATOM 3430 O O . GLY A 1 428 ? 14.409 2.607 12.802 1.00 98.31 428 GLY A O 1
ATOM 3431 N N . VAL A 1 429 ? 12.335 3.075 13.534 1.00 98.75 429 VAL A N 1
ATOM 3432 C CA . VAL A 1 429 ? 11.780 3.355 12.194 1.00 98.75 429 VAL A CA 1
ATOM 3433 C C . VAL A 1 429 ? 12.377 4.646 11.644 1.00 98.75 429 VAL A C 1
ATOM 3435 O O . VAL A 1 429 ? 12.834 4.658 10.503 1.00 98.75 429 VAL A O 1
ATOM 3438 N N . LEU A 1 430 ? 12.430 5.712 12.451 1.00 98.69 430 LEU A N 1
ATOM 3439 C CA . LEU A 1 430 ? 13.020 6.993 12.044 1.00 98.69 430 LEU A CA 1
ATOM 3440 C C . LEU A 1 430 ? 14.478 6.814 11.604 1.00 98.69 430 LEU A C 1
ATOM 3442 O O . LEU A 1 430 ? 14.864 7.245 10.517 1.00 98.69 430 LEU A O 1
ATOM 3446 N N . LEU A 1 431 ? 15.280 6.117 12.411 1.00 98.31 431 LEU A N 1
ATOM 3447 C CA . LEU A 1 431 ? 16.690 5.865 12.104 1.00 98.31 431 LEU A CA 1
ATOM 3448 C C . LEU A 1 431 ? 16.866 4.999 10.855 1.00 98.31 431 LEU A C 1
ATOM 3450 O O . LEU A 1 431 ? 17.744 5.272 10.030 1.00 98.31 431 LEU A O 1
ATOM 3454 N N . ARG A 1 432 ? 16.004 3.996 10.657 1.00 98.19 432 ARG A N 1
ATOM 3455 C CA . ARG A 1 432 ? 15.994 3.209 9.422 1.00 98.19 432 ARG A CA 1
ATOM 3456 C C . ARG A 1 432 ? 15.656 4.075 8.206 1.00 98.19 432 ARG A C 1
ATOM 3458 O O . ARG A 1 432 ? 16.359 3.994 7.202 1.00 98.19 432 ARG A O 1
ATOM 3465 N N . GLN A 1 433 ? 14.653 4.946 8.296 1.00 98.75 433 GLN A N 1
ATOM 3466 C CA . GLN A 1 433 ? 14.306 5.877 7.216 1.00 98.75 433 GLN A CA 1
ATOM 3467 C C . GLN A 1 433 ? 15.444 6.863 6.909 1.00 98.75 433 GLN A C 1
ATOM 3469 O O . GLN A 1 433 ? 15.673 7.185 5.742 1.00 98.75 433 GLN A O 1
ATOM 3474 N N . PHE A 1 434 ? 16.219 7.289 7.913 1.00 98.62 434 PHE A N 1
ATOM 3475 C CA . PHE A 1 434 ? 17.416 8.113 7.693 1.00 98.62 434 PHE A CA 1
ATOM 3476 C C . PHE A 1 434 ? 18.460 7.355 6.869 1.00 98.62 434 PHE A C 1
ATOM 3478 O O . PHE A 1 434 ? 19.011 7.910 5.919 1.00 98.62 434 PHE A O 1
ATOM 3485 N N . ILE A 1 435 ? 18.701 6.076 7.175 1.00 98.00 435 ILE A N 1
ATOM 3486 C CA . ILE A 1 435 ? 19.598 5.211 6.390 1.00 98.00 435 ILE A CA 1
ATOM 3487 C C . ILE A 1 435 ? 19.102 5.078 4.943 1.00 98.00 435 ILE A C 1
ATOM 3489 O O . ILE A 1 435 ? 19.905 5.195 4.016 1.00 98.00 435 ILE A O 1
ATOM 3493 N N . CYS A 1 436 ? 17.800 4.868 4.745 1.00 98.62 436 CYS A N 1
ATOM 3494 C CA . CYS A 1 436 ? 17.167 4.763 3.429 1.00 98.62 436 CYS A CA 1
ATOM 3495 C C . CYS A 1 436 ? 17.373 6.031 2.583 1.00 98.62 436 CYS A C 1
ATOM 3497 O O . CYS A 1 436 ? 17.956 5.957 1.502 1.00 98.62 436 CYS A O 1
ATOM 3499 N N . ILE A 1 437 ? 17.022 7.206 3.114 1.00 98.81 437 ILE A N 1
ATOM 3500 C CA . ILE A 1 437 ? 17.187 8.491 2.411 1.00 98.81 437 ILE A CA 1
ATOM 3501 C C . ILE A 1 437 ? 18.663 8.792 2.131 1.00 98.81 437 ILE A C 1
ATOM 3503 O O . ILE A 1 437 ? 19.018 9.274 1.057 1.00 98.81 437 ILE A O 1
ATOM 3507 N N . GLN A 1 438 ? 19.551 8.508 3.087 1.00 98.31 438 GLN A N 1
ATOM 3508 C CA . GLN A 1 438 ? 20.988 8.711 2.897 1.00 98.31 438 GLN A CA 1
ATOM 3509 C C . GLN A 1 438 ? 21.598 7.754 1.869 1.00 98.31 438 GLN A C 1
ATOM 3511 O O . GLN A 1 438 ? 22.648 8.069 1.304 1.00 98.31 438 GLN A O 1
ATOM 3516 N N . ARG A 1 439 ? 20.977 6.590 1.647 1.00 97.31 439 ARG A N 1
ATOM 3517 C CA . ARG A 1 439 ? 21.360 5.650 0.591 1.00 97.31 439 ARG A CA 1
ATOM 3518 C C . ARG A 1 439 ? 20.933 6.183 -0.769 1.00 97.31 439 ARG A C 1
ATOM 3520 O O . ARG A 1 439 ? 21.771 6.245 -1.672 1.00 97.31 439 ARG A O 1
ATOM 3527 N N . ASP A 1 440 ? 19.664 6.552 -0.905 1.00 98.44 440 ASP A N 1
ATOM 3528 C CA . ASP A 1 440 ? 19.120 7.138 -2.125 1.00 98.44 440 ASP A CA 1
ATOM 3529 C C . ASP A 1 440 ? 17.836 7.936 -1.834 1.00 98.44 440 ASP A C 1
ATOM 3531 O O . ASP A 1 440 ? 16.817 7.334 -1.500 1.00 98.44 440 ASP A O 1
ATOM 3535 N N . PRO A 1 441 ? 17.844 9.274 -1.965 1.00 98.38 441 PRO A N 1
ATOM 3536 C CA . PRO A 1 441 ? 16.666 10.092 -1.681 1.00 98.38 441 PRO A CA 1
ATOM 3537 C C . PRO A 1 441 ? 15.618 10.077 -2.795 1.00 98.38 441 PRO A C 1
ATOM 3539 O O . PRO A 1 441 ? 14.530 10.616 -2.608 1.00 98.38 441 PRO A O 1
ATOM 3542 N N . TYR A 1 442 ? 15.948 9.501 -3.953 1.00 98.62 442 TYR A N 1
ATOM 3543 C CA . TYR A 1 442 ? 15.020 9.344 -5.067 1.00 98.62 442 TYR A CA 1
ATOM 3544 C C . TYR A 1 442 ? 14.280 8.005 -5.045 1.00 98.62 442 TYR A C 1
ATOM 3546 O O . TYR A 1 442 ? 13.398 7.791 -5.875 1.00 98.62 442 TYR A O 1
ATOM 3554 N N . ALA A 1 443 ? 14.651 7.096 -4.141 1.00 98.56 443 ALA A N 1
ATOM 3555 C CA . ALA A 1 443 ? 14.004 5.805 -4.002 1.00 98.56 443 ALA A CA 1
ATOM 3556 C C . ALA A 1 443 ? 12.758 5.887 -3.114 1.00 98.56 443 ALA A C 1
ATOM 3558 O O . ALA A 1 443 ? 12.786 6.483 -2.037 1.00 98.56 443 ALA A O 1
ATOM 3559 N N . ASN A 1 444 ? 11.681 5.245 -3.560 1.00 98.38 444 ASN A N 1
ATOM 3560 C CA . ASN A 1 444 ? 10.466 5.034 -2.779 1.00 98.38 444 ASN A CA 1
ATOM 3561 C C . ASN A 1 444 ? 10.619 3.843 -1.814 1.00 98.38 444 ASN A C 1
ATOM 3563 O O . ASN A 1 444 ? 10.117 3.911 -0.689 1.00 98.38 444 ASN A O 1
ATOM 3567 N N . ALA A 1 445 ? 11.352 2.789 -2.212 1.00 98.44 445 ALA A N 1
ATOM 3568 C CA . ALA A 1 445 ? 11.390 1.508 -1.501 1.00 98.44 445 ALA A CA 1
ATOM 3569 C C . ALA A 1 445 ? 12.802 0.953 -1.249 1.00 98.44 445 ALA A C 1
ATOM 3571 O O . ALA A 1 445 ? 13.681 0.996 -2.110 1.00 98.44 445 ALA A O 1
ATOM 3572 N N . HIS A 1 446 ? 13.011 0.329 -0.086 1.00 98.62 446 HIS A N 1
ATOM 3573 C CA . HIS A 1 446 ? 14.315 -0.176 0.359 1.00 98.62 446 HIS A CA 1
ATOM 3574 C C . HIS A 1 446 ? 14.241 -1.572 0.984 1.00 98.62 446 HIS A C 1
ATOM 3576 O O . HIS A 1 446 ? 13.239 -1.941 1.593 1.00 98.62 446 HIS A O 1
ATOM 3582 N N . TYR A 1 447 ? 15.341 -2.322 0.901 1.00 98.25 447 TYR A N 1
ATOM 3583 C CA . TYR A 1 447 ? 15.519 -3.582 1.623 1.00 98.25 447 TYR A CA 1
ATOM 3584 C C . TYR A 1 447 ? 16.118 -3.373 3.021 1.00 98.25 447 TYR A C 1
ATOM 3586 O O . TYR A 1 447 ? 16.811 -2.387 3.290 1.00 98.25 447 TYR A O 1
ATOM 3594 N N . LYS A 1 448 ? 15.923 -4.356 3.913 1.00 95.25 448 LYS A N 1
ATOM 3595 C CA . LYS A 1 448 ? 16.609 -4.392 5.218 1.00 95.25 448 LYS A CA 1
ATOM 3596 C C . LYS A 1 448 ? 18.118 -4.540 5.047 1.00 95.25 448 LYS A C 1
ATOM 3598 O O . LYS A 1 448 ? 18.882 -3.842 5.722 1.00 95.25 448 LYS A O 1
ATOM 3603 N N . ASP A 1 449 ? 18.520 -5.457 4.166 1.00 94.88 449 ASP A N 1
ATOM 3604 C CA . ASP A 1 449 ? 19.908 -5.681 3.778 1.00 94.88 449 ASP A CA 1
ATOM 3605 C C . ASP A 1 449 ? 20.352 -4.614 2.773 1.00 94.88 449 ASP A C 1
ATOM 3607 O O . ASP A 1 449 ? 19.852 -4.535 1.652 1.00 94.88 449 ASP A O 1
ATOM 3611 N N . LEU A 1 450 ? 21.325 -3.804 3.188 1.00 92.88 450 LEU A N 1
ATOM 3612 C CA . LEU A 1 450 ? 21.855 -2.691 2.406 1.00 92.88 450 LEU A CA 1
ATOM 3613 C C . LEU A 1 450 ? 22.763 -3.128 1.246 1.00 92.88 450 LEU A C 1
ATOM 3615 O O . LEU A 1 450 ? 23.214 -2.273 0.486 1.00 92.88 450 LEU A O 1
ATOM 3619 N N . HIS A 1 451 ? 23.057 -4.423 1.136 1.00 95.19 451 HIS A N 1
ATOM 3620 C CA . HIS A 1 451 ? 23.839 -5.016 0.053 1.00 95.19 451 HIS A CA 1
ATOM 3621 C C . HIS A 1 451 ? 22.980 -5.839 -0.912 1.00 95.19 451 HIS A C 1
ATOM 3623 O O . HIS A 1 451 ? 23.484 -6.304 -1.934 1.00 95.19 451 HIS A O 1
ATOM 3629 N N . ARG A 1 452 ? 21.684 -6.015 -0.619 1.00 96.25 452 ARG A N 1
ATOM 3630 C CA . ARG A 1 452 ? 20.779 -6.768 -1.488 1.00 96.25 452 ARG A CA 1
ATOM 3631 C C . ARG A 1 452 ? 20.613 -6.049 -2.823 1.00 96.25 452 ARG A C 1
ATOM 3633 O O . ARG A 1 452 ? 20.283 -4.865 -2.869 1.00 96.25 452 ARG A O 1
ATOM 3640 N N . ILE A 1 453 ? 20.805 -6.790 -3.907 1.00 95.75 453 ILE A N 1
ATOM 3641 C CA . ILE A 1 453 ? 20.572 -6.310 -5.268 1.00 95.75 453 ILE A CA 1
ATOM 3642 C C . ILE A 1 453 ? 19.095 -6.510 -5.608 1.00 95.75 453 ILE A C 1
ATOM 3644 O O . ILE A 1 453 ? 18.555 -7.601 -5.422 1.00 95.75 453 ILE A O 1
ATOM 3648 N N . SER A 1 454 ? 18.437 -5.459 -6.097 1.00 95.69 454 SER A N 1
ATOM 3649 C CA . SER A 1 454 ? 17.043 -5.547 -6.526 1.00 95.69 454 SER A CA 1
ATOM 3650 C C . SER A 1 454 ? 16.880 -6.286 -7.846 1.00 95.69 454 SER A C 1
ATOM 3652 O O . SER A 1 454 ? 17.674 -6.105 -8.768 1.00 95.69 454 SER A O 1
ATOM 3654 N N . GLU A 1 455 ? 15.787 -7.037 -7.971 1.00 92.00 455 GLU A N 1
ATOM 3655 C CA . GLU A 1 455 ? 15.340 -7.578 -9.255 1.00 92.00 455 GLU A CA 1
ATOM 3656 C C . GLU A 1 455 ? 15.031 -6.473 -10.278 1.00 92.00 455 GLU A C 1
ATOM 3658 O O . GLU A 1 455 ? 15.240 -6.663 -11.477 1.00 92.00 455 GLU A O 1
ATOM 3663 N N . TRP A 1 456 ? 14.622 -5.287 -9.810 1.00 92.06 456 TRP A N 1
ATOM 3664 C CA . TRP A 1 456 ? 14.345 -4.127 -10.656 1.00 92.06 456 TRP A CA 1
ATOM 3665 C C . TRP A 1 456 ? 15.608 -3.553 -11.306 1.00 92.06 456 TRP A C 1
ATOM 3667 O O . TRP A 1 456 ? 15.506 -2.895 -12.334 1.00 92.06 456 TRP A O 1
ATOM 3677 N N . LYS A 1 457 ? 16.812 -3.866 -10.798 1.00 91.75 457 LYS A N 1
ATOM 3678 C CA . LYS A 1 457 ? 18.093 -3.422 -11.388 1.00 91.75 457 LYS A CA 1
ATOM 3679 C C . LYS A 1 457 ? 18.263 -3.841 -12.852 1.00 91.75 457 LYS A C 1
ATOM 3681 O O . LYS A 1 457 ? 19.005 -3.195 -13.580 1.00 91.75 457 LYS A O 1
ATOM 3686 N N . TYR A 1 458 ? 17.604 -4.921 -13.267 1.00 89.12 458 TYR A N 1
ATOM 3687 C CA . TYR A 1 458 ? 17.690 -5.457 -14.627 1.00 89.12 458 TYR A CA 1
ATOM 3688 C C . TYR A 1 458 ? 16.522 -5.034 -15.530 1.00 89.12 458 TYR A C 1
ATOM 3690 O O . TYR A 1 458 ? 16.525 -5.372 -16.709 1.00 89.12 458 TYR A O 1
ATOM 3698 N N . LYS A 1 459 ? 15.517 -4.342 -14.978 1.00 88.69 459 LYS A N 1
ATOM 3699 C CA . LYS A 1 459 ? 14.304 -3.899 -15.688 1.00 88.69 459 LYS A CA 1
ATOM 3700 C C . LYS A 1 459 ? 14.175 -2.376 -15.749 1.00 88.69 459 LYS A C 1
ATOM 3702 O O . LYS A 1 459 ? 13.519 -1.863 -16.651 1.00 88.69 459 LYS A O 1
ATOM 3707 N N . ASP A 1 460 ? 14.788 -1.682 -14.795 1.00 92.44 460 ASP A N 1
ATOM 3708 C CA . ASP A 1 460 ? 14.731 -0.234 -14.662 1.00 92.44 460 ASP A CA 1
ATOM 3709 C C . ASP A 1 460 ? 16.041 0.375 -15.149 1.00 92.44 460 ASP A C 1
ATOM 3711 O O . ASP A 1 460 ? 17.110 0.151 -14.577 1.00 92.44 460 ASP A O 1
ATOM 3715 N N . GLU A 1 461 ? 15.950 1.211 -16.173 1.00 93.75 461 GLU A N 1
ATOM 3716 C CA . GLU A 1 461 ? 17.048 2.047 -16.639 1.00 93.75 461 GLU A CA 1
ATOM 3717 C C . GLU A 1 461 ? 17.134 3.293 -15.749 1.00 93.75 461 GLU A C 1
ATOM 3719 O O . GLU A 1 461 ? 16.572 4.357 -16.023 1.00 93.75 461 GLU A O 1
ATOM 3724 N N . THR A 1 462 ? 17.803 3.131 -14.611 1.00 94.75 462 THR A N 1
ATOM 3725 C CA . THR A 1 462 ? 18.081 4.186 -13.630 1.00 94.75 462 THR A CA 1
ATOM 3726 C C . THR A 1 462 ? 19.341 3.839 -12.827 1.00 94.75 462 THR A C 1
ATOM 3728 O O . THR A 1 462 ? 19.841 2.715 -12.886 1.00 94.75 462 THR A O 1
ATOM 3731 N N . GLU A 1 463 ? 19.874 4.784 -12.046 1.00 93.81 463 GLU A N 1
ATOM 3732 C CA . GLU A 1 463 ? 21.014 4.545 -11.145 1.00 93.81 463 GLU A CA 1
ATOM 3733 C C . GLU A 1 463 ? 20.585 3.709 -9.921 1.00 93.81 463 GLU A C 1
ATOM 3735 O O . GLU A 1 463 ? 20.458 4.215 -8.807 1.00 93.81 463 GLU A O 1
ATOM 3740 N N . MET A 1 464 ? 20.321 2.417 -10.125 1.00 95.12 464 MET A N 1
ATOM 3741 C CA . MET A 1 464 ? 19.875 1.511 -9.066 1.00 95.12 464 MET A CA 1
ATOM 3742 C C . MET A 1 464 ? 21.034 1.136 -8.128 1.00 95.12 464 MET A C 1
ATOM 3744 O O . MET A 1 464 ? 22.011 0.502 -8.540 1.00 95.12 464 MET A O 1
ATOM 3748 N N . ARG A 1 465 ? 20.912 1.498 -6.846 1.00 95.38 465 ARG A N 1
ATOM 3749 C CA . ARG A 1 465 ? 21.905 1.207 -5.797 1.00 95.38 465 ARG A CA 1
ATOM 3750 C C . ARG A 1 465 ? 21.553 -0.060 -5.023 1.00 95.38 465 ARG A C 1
ATOM 3752 O O . ARG A 1 465 ? 20.385 -0.367 -4.819 1.00 95.38 465 ARG A O 1
ATOM 3759 N N . ASP A 1 466 ? 22.563 -0.768 -4.528 1.00 96.50 466 ASP A N 1
ATOM 3760 C CA . ASP A 1 466 ? 22.335 -1.908 -3.636 1.00 96.50 466 ASP A CA 1
ATOM 3761 C C . ASP A 1 466 ? 21.621 -1.443 -2.347 1.00 96.50 466 ASP A C 1
ATOM 3763 O O . ASP A 1 466 ? 21.835 -0.328 -1.853 1.00 96.50 466 ASP A O 1
ATOM 3767 N N . GLY A 1 467 ? 20.723 -2.280 -1.831 1.00 96.12 467 GLY A N 1
ATOM 3768 C CA . GLY A 1 467 ? 19.835 -1.963 -0.711 1.00 96.12 467 GLY A CA 1
ATOM 3769 C C . GLY A 1 467 ? 18.594 -1.141 -1.078 1.00 96.12 467 GLY A C 1
ATOM 3770 O O . GLY A 1 467 ? 17.693 -1.014 -0.248 1.00 96.12 467 GLY A O 1
ATOM 3771 N N . VAL A 1 468 ? 18.505 -0.600 -2.296 1.00 98.12 468 VAL A N 1
ATOM 3772 C CA . VAL A 1 468 ? 17.261 -0.033 -2.843 1.00 98.12 468 VAL A CA 1
ATOM 3773 C C . VAL A 1 468 ? 16.427 -1.177 -3.416 1.00 98.12 468 VAL A C 1
ATOM 3775 O O . VAL A 1 468 ? 16.960 -2.012 -4.143 1.00 98.12 468 VAL A O 1
ATOM 3778 N N . HIS A 1 469 ? 15.140 -1.238 -3.067 1.00 98.12 469 HIS A N 1
ATOM 3779 C CA . HIS A 1 469 ? 14.199 -2.171 -3.684 1.00 98.12 469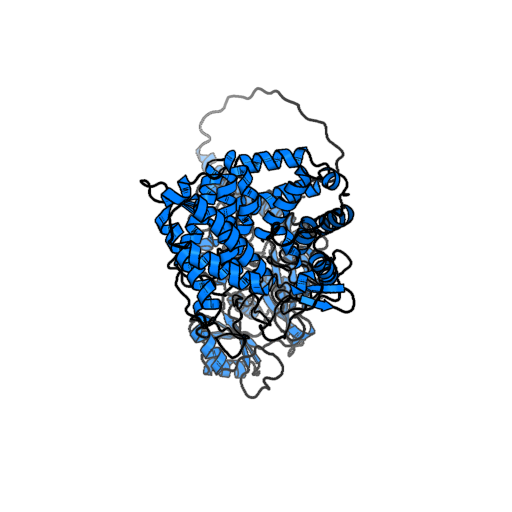 HIS A CA 1
ATOM 3780 C C . HIS A 1 469 ? 13.708 -1.582 -5.004 1.00 98.12 469 HIS A C 1
ATOM 3782 O O . HIS A 1 469 ? 14.060 -2.098 -6.057 1.00 98.12 469 HIS A O 1
ATOM 3788 N N . GLU A 1 470 ? 12.984 -0.469 -4.970 1.00 97.75 470 GLU A N 1
ATOM 3789 C CA . GLU A 1 470 ? 12.500 0.232 -6.161 1.00 97.75 470 GLU A CA 1
ATOM 3790 C C . GLU A 1 470 ? 12.912 1.706 -6.079 1.00 97.75 470 GLU A C 1
ATOM 3792 O O . GLU A 1 470 ? 13.066 2.266 -4.990 1.00 97.75 470 GLU A O 1
ATOM 3797 N N . ARG A 1 471 ? 13.167 2.318 -7.241 1.00 97.62 471 ARG A N 1
ATOM 3798 C CA . ARG A 1 471 ? 13.726 3.669 -7.342 1.00 97.62 471 ARG A CA 1
ATOM 3799 C C . ARG A 1 471 ? 12.812 4.625 -8.103 1.00 97.62 471 ARG A C 1
ATOM 3801 O O . ARG A 1 471 ? 13.262 5.319 -9.016 1.00 97.62 471 ARG A O 1
ATOM 3808 N N . LYS A 1 472 ? 11.526 4.646 -7.759 1.00 97.31 472 LYS A N 1
ATOM 3809 C CA . LYS A 1 472 ? 10.551 5.589 -8.319 1.00 97.31 472 LYS A CA 1
ATOM 3810 C C . LYS A 1 472 ? 10.541 6.885 -7.513 1.00 97.31 472 LYS A C 1
ATOM 3812 O O . LYS A 1 472 ? 10.292 6.883 -6.312 1.00 97.31 472 LYS A O 1
ATOM 3817 N N . TRP A 1 473 ? 10.828 8.002 -8.181 1.00 98.06 473 TRP A N 1
ATOM 3818 C CA . TRP A 1 473 ? 10.879 9.308 -7.527 1.00 98.06 473 TRP A CA 1
ATOM 3819 C C . TRP A 1 473 ? 9.481 9.869 -7.237 1.00 98.06 473 TRP A C 1
ATOM 3821 O O . TRP A 1 473 ? 8.795 10.410 -8.119 1.00 98.06 473 TRP A O 1
ATOM 3831 N N . GLU A 1 474 ? 9.130 9.814 -5.956 1.00 98.75 474 GLU A N 1
ATOM 3832 C CA . GLU A 1 474 ? 7.858 10.241 -5.377 1.00 98.75 474 GLU A CA 1
ATOM 3833 C C . GLU A 1 474 ? 8.105 11.312 -4.317 1.00 98.75 474 GLU A C 1
ATOM 3835 O O . GLU A 1 474 ? 8.742 11.062 -3.292 1.00 98.75 474 GLU A O 1
ATOM 3840 N N . LEU A 1 475 ? 7.583 12.520 -4.538 1.00 98.81 475 LEU A N 1
ATOM 3841 C CA . LEU A 1 475 ? 7.781 13.629 -3.599 1.00 98.81 475 LEU A CA 1
ATOM 3842 C C . LEU A 1 475 ? 7.253 13.302 -2.192 1.00 98.81 475 LEU A C 1
ATOM 3844 O O . LEU A 1 475 ? 7.838 13.720 -1.188 1.00 98.81 475 LEU A O 1
ATOM 3848 N N . ASP A 1 476 ? 6.158 12.548 -2.100 1.00 98.81 476 ASP A N 1
ATOM 3849 C CA . ASP A 1 476 ? 5.548 12.198 -0.822 1.00 98.81 476 ASP A CA 1
ATOM 3850 C C . ASP A 1 476 ? 6.414 11.259 0.024 1.00 98.81 476 ASP A C 1
ATOM 3852 O O . ASP A 1 476 ? 6.334 11.347 1.249 1.00 98.81 476 ASP A O 1
ATOM 3856 N N . SER A 1 477 ? 7.305 10.463 -0.584 1.00 98.88 477 SER A N 1
ATOM 3857 C CA . SER A 1 477 ? 8.235 9.590 0.145 1.00 98.88 477 SER A CA 1
ATOM 3858 C C . SER A 1 477 ? 9.052 10.377 1.173 1.00 98.88 477 SER A C 1
ATOM 3860 O O . SER A 1 477 ? 9.162 9.976 2.331 1.00 98.88 477 SER A O 1
ATOM 3862 N N . LEU A 1 478 ? 9.547 11.563 0.802 1.00 98.88 478 LEU A N 1
ATOM 3863 C CA . LEU A 1 478 ? 10.269 12.440 1.730 1.00 98.88 478 LEU A CA 1
ATOM 3864 C C . LEU A 1 478 ? 9.316 13.159 2.700 1.00 98.88 478 LEU A C 1
ATOM 3866 O O . LEU A 1 478 ? 9.644 13.355 3.872 1.00 98.88 478 LEU A O 1
ATOM 3870 N N . CYS A 1 479 ? 8.121 13.531 2.238 1.00 98.88 479 CYS A N 1
ATOM 3871 C CA . CYS A 1 479 ? 7.129 14.242 3.048 1.00 98.88 479 CYS A CA 1
ATOM 3872 C C . CYS A 1 479 ? 6.599 13.389 4.208 1.00 98.88 479 CYS A C 1
ATOM 3874 O O . CYS A 1 479 ? 6.405 13.911 5.307 1.00 98.88 479 CYS A O 1
ATOM 3876 N N . TYR A 1 480 ? 6.406 12.087 3.990 1.00 98.88 480 TYR A N 1
ATOM 3877 C CA . TYR A 1 480 ? 5.978 11.133 5.011 1.00 98.88 480 TYR A CA 1
ATOM 3878 C C . TYR A 1 480 ? 7.008 10.953 6.124 1.00 98.88 480 TYR A C 1
ATOM 3880 O O . TYR A 1 480 ? 6.628 10.812 7.288 1.00 98.88 480 TYR A O 1
ATOM 3888 N N . VAL A 1 481 ? 8.303 10.992 5.803 1.00 98.88 481 VAL A N 1
ATOM 3889 C CA . VAL A 1 481 ? 9.370 10.943 6.814 1.00 98.88 481 VAL A CA 1
ATOM 3890 C C . VAL A 1 481 ? 9.383 12.228 7.638 1.00 98.88 481 VAL A C 1
ATOM 3892 O O . VAL A 1 481 ? 9.405 12.166 8.864 1.00 98.88 481 VAL A O 1
ATOM 3895 N N . LEU A 1 482 ? 9.277 13.397 6.995 1.00 98.81 482 LEU A N 1
ATOM 3896 C CA . LEU A 1 482 ? 9.182 14.683 7.702 1.00 98.81 482 LEU A CA 1
ATOM 3897 C C . LEU A 1 482 ? 7.952 14.757 8.621 1.00 98.81 482 LEU A C 1
ATOM 3899 O O . LEU A 1 482 ? 8.060 15.219 9.758 1.00 98.81 482 LEU A O 1
ATOM 3903 N N . ARG A 1 483 ? 6.798 14.253 8.162 1.00 98.62 483 ARG A N 1
ATOM 3904 C CA . ARG A 1 483 ? 5.580 14.151 8.979 1.00 98.62 483 ARG A CA 1
ATOM 3905 C C . ARG A 1 483 ? 5.806 13.264 10.204 1.00 98.62 483 ARG A C 1
ATOM 3907 O O . ARG A 1 483 ? 5.434 13.669 11.304 1.00 98.62 483 ARG A O 1
ATOM 3914 N N . LEU A 1 484 ? 6.406 12.083 10.029 1.00 98.81 484 LEU A N 1
ATOM 3915 C CA . LEU A 1 484 ? 6.658 11.149 11.131 1.00 98.81 484 LEU A CA 1
ATOM 3916 C C . LEU A 1 484 ? 7.651 11.725 12.149 1.00 98.81 484 LEU A C 1
ATOM 3918 O O . LEU A 1 484 ? 7.382 11.660 13.345 1.00 98.81 484 LEU A O 1
ATOM 3922 N N . ILE A 1 485 ? 8.743 12.341 11.682 1.00 98.69 485 ILE A N 1
ATOM 3923 C CA . ILE A 1 485 ? 9.716 13.067 12.517 1.00 98.69 485 ILE A CA 1
ATOM 3924 C C . ILE A 1 485 ? 9.001 14.073 13.425 1.00 98.69 485 ILE A C 1
ATOM 3926 O O . ILE A 1 485 ? 9.217 14.082 14.637 1.00 98.69 485 ILE A O 1
ATOM 3930 N N . TYR A 1 486 ? 8.152 14.920 12.837 1.00 98.56 486 TYR A N 1
ATOM 3931 C CA . TYR A 1 486 ? 7.463 15.969 13.579 1.00 98.56 486 TYR A CA 1
ATOM 3932 C C . TYR A 1 486 ? 6.421 15.393 14.541 1.00 98.56 486 TYR A C 1
ATOM 3934 O O . TYR A 1 486 ? 6.393 15.756 15.711 1.00 98.56 486 TYR A O 1
ATOM 3942 N N . SER A 1 487 ? 5.596 14.447 14.079 1.00 98.38 487 SER A N 1
ATOM 3943 C CA . SER A 1 487 ? 4.575 13.820 14.930 1.00 98.38 487 SER A CA 1
ATOM 3944 C C . SER A 1 487 ? 5.198 13.049 16.101 1.00 98.38 487 SER A C 1
ATOM 3946 O O . SER A 1 487 ? 4.636 13.039 17.191 1.00 98.38 487 SER A O 1
ATOM 3948 N N . TYR A 1 488 ? 6.374 12.442 15.914 1.00 98.62 488 TYR A N 1
ATOM 3949 C CA . TYR A 1 488 ? 7.139 11.854 17.013 1.00 98.62 488 TYR A CA 1
ATOM 3950 C C . TYR A 1 488 ? 7.538 12.910 18.049 1.00 98.62 488 TYR A C 1
ATOM 3952 O O . TYR A 1 488 ? 7.287 12.703 19.233 1.00 98.62 488 TYR A O 1
ATOM 3960 N N . TRP A 1 489 ? 8.111 14.037 17.611 1.00 98.19 489 TRP A N 1
ATOM 3961 C CA . TRP A 1 489 ? 8.528 15.135 18.491 1.00 98.19 489 TRP A CA 1
ATOM 3962 C C . TRP A 1 489 ? 7.368 15.700 19.324 1.00 98.19 489 TRP A C 1
ATOM 3964 O O . TRP A 1 489 ? 7.511 15.868 20.536 1.00 98.19 489 TRP A O 1
ATOM 3974 N N . GLU A 1 490 ? 6.211 15.922 18.700 1.00 97.44 490 GLU A N 1
ATOM 3975 C CA . GLU A 1 490 ? 4.986 16.360 19.385 1.00 97.44 490 GLU A CA 1
ATOM 3976 C C . GLU A 1 490 ? 4.557 15.362 20.473 1.00 97.44 490 GLU A C 1
ATOM 3978 O O . GLU A 1 490 ? 4.307 15.740 21.618 1.00 97.44 490 GLU A O 1
ATOM 3983 N N . GLU A 1 491 ? 4.524 14.065 20.152 1.00 97.31 491 GLU A N 1
ATOM 3984 C CA . GLU A 1 491 ? 4.025 13.024 21.062 1.00 97.31 491 GLU A CA 1
ATOM 3985 C C . GLU A 1 491 ? 4.989 12.695 22.211 1.00 97.31 491 GLU A C 1
ATOM 3987 O O . GLU A 1 491 ? 4.557 12.248 23.277 1.00 97.31 491 GLU A O 1
ATOM 3992 N N . VAL A 1 492 ? 6.288 12.979 22.055 1.00 95.62 492 VAL A N 1
ATOM 3993 C CA . VAL A 1 492 ? 7.247 12.986 23.177 1.00 95.62 492 VAL A CA 1
ATOM 3994 C C . VAL A 1 492 ? 7.257 14.315 23.941 1.00 95.62 492 VAL A C 1
ATOM 3996 O O . VAL A 1 492 ? 8.174 14.575 24.719 1.00 95.62 492 VAL A O 1
ATO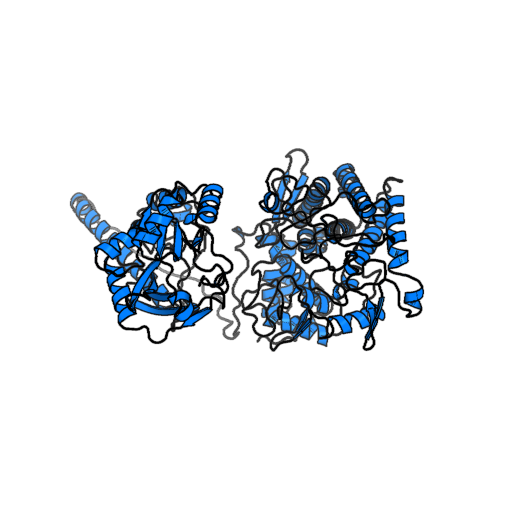M 3999 N N . ASN A 1 493 ? 6.220 15.141 23.769 1.00 95.06 493 ASN A N 1
ATOM 4000 C CA . ASN A 1 493 ? 6.033 16.429 24.434 1.00 95.06 493 ASN A CA 1
ATOM 4001 C C . ASN A 1 493 ? 7.205 17.393 24.197 1.00 95.06 493 ASN A C 1
ATOM 4003 O O . ASN A 1 493 ? 7.723 18.017 25.126 1.00 95.06 493 ASN A O 1
ATOM 4007 N N . HIS A 1 494 ? 7.616 17.495 22.935 1.00 95.81 494 HIS A N 1
ATOM 4008 C CA . HIS A 1 494 ? 8.688 18.355 22.447 1.00 95.81 494 HIS A CA 1
ATOM 4009 C C . HIS A 1 494 ? 10.090 18.042 23.004 1.00 95.81 494 HIS A C 1
ATOM 4011 O O . HIS A 1 494 ? 11.001 18.863 22.873 1.00 95.81 494 HIS A O 1
ATOM 4017 N N . ASP A 1 495 ? 10.288 16.861 23.597 1.00 95.31 495 ASP A N 1
ATOM 4018 C CA . ASP A 1 495 ? 11.598 16.386 24.046 1.00 95.31 495 ASP A CA 1
ATOM 4019 C C . ASP A 1 495 ? 12.583 16.275 22.865 1.00 95.31 495 ASP A C 1
ATOM 4021 O O . ASP A 1 495 ? 12.305 15.653 21.836 1.00 95.31 495 ASP A O 1
ATOM 4025 N N . LEU A 1 496 ? 13.755 16.891 23.028 1.00 96.38 496 LEU A N 1
ATOM 4026 C CA . LEU A 1 496 ? 14.799 16.974 22.012 1.00 96.38 496 LEU A CA 1
ATOM 4027 C C . LEU A 1 496 ? 15.889 15.907 22.152 1.00 96.38 496 LEU A C 1
ATOM 4029 O O . LEU A 1 496 ? 16.777 15.856 21.300 1.00 96.38 496 LEU A O 1
ATOM 4033 N N . THR A 1 497 ? 15.845 15.046 23.176 1.00 95.50 497 THR A N 1
ATOM 4034 C CA . THR A 1 497 ? 16.892 14.042 23.432 1.00 95.50 497 THR A CA 1
ATOM 4035 C C . THR A 1 497 ? 17.187 13.186 22.202 1.00 95.50 497 THR A C 1
ATOM 4037 O O . THR A 1 497 ? 18.341 13.108 21.799 1.00 95.50 497 THR A O 1
ATOM 4040 N N . PHE A 1 498 ? 16.166 12.653 21.521 1.00 95.44 498 PHE A N 1
ATOM 4041 C CA . PHE A 1 498 ? 16.362 11.860 20.297 1.00 95.44 498 PHE A CA 1
ATOM 4042 C C . PHE A 1 498 ? 17.133 12.629 19.210 1.00 95.44 498 PHE A C 1
ATOM 4044 O O . PHE A 1 498 ? 18.058 12.101 18.597 1.00 95.44 498 PHE A O 1
ATOM 4051 N N . PHE A 1 499 ? 16.786 13.898 18.983 1.00 95.44 499 PHE A N 1
ATOM 4052 C CA . PHE A 1 499 ? 17.445 14.720 17.968 1.00 95.44 499 PHE A CA 1
ATOM 4053 C C . PHE A 1 499 ? 18.873 15.097 18.363 1.00 95.44 499 PHE A C 1
ATOM 4055 O O . PHE A 1 499 ? 19.720 15.268 17.491 1.00 95.44 499 PHE A O 1
ATOM 4062 N N . HIS A 1 500 ? 19.164 15.227 19.657 1.00 93.81 500 HIS A N 1
ATOM 4063 C CA . HIS A 1 500 ? 20.525 15.444 20.140 1.00 93.81 500 HIS A CA 1
ATOM 4064 C C . HIS A 1 500 ? 21.385 14.181 20.055 1.00 93.81 500 HIS A C 1
ATOM 4066 O O . HIS A 1 500 ? 22.533 14.282 19.620 1.00 93.81 500 HIS A O 1
ATOM 4072 N N . ASP A 1 501 ? 20.826 13.020 20.396 1.00 93.69 501 ASP A N 1
ATOM 4073 C CA . ASP A 1 501 ? 21.522 11.731 20.365 1.00 93.69 501 ASP A CA 1
ATOM 4074 C C . ASP A 1 501 ? 21.883 11.315 18.928 1.00 93.69 501 ASP A C 1
ATOM 4076 O O . ASP A 1 501 ? 22.994 10.849 18.686 1.00 93.69 501 ASP A O 1
ATOM 4080 N N . TYR A 1 502 ? 20.993 11.566 17.958 1.00 94.00 502 TYR A N 1
ATOM 4081 C CA . TYR A 1 502 ? 21.172 11.224 16.533 1.00 94.00 502 TYR A CA 1
ATOM 4082 C C . TYR A 1 502 ? 21.346 12.456 15.638 1.00 94.00 502 TYR A C 1
ATOM 4084 O O . TYR A 1 502 ? 20.848 12.530 14.506 1.00 94.00 502 TYR A O 1
ATOM 4092 N N . LYS A 1 503 ? 22.022 13.478 16.172 1.00 93.75 503 LYS A N 1
ATOM 4093 C CA . LYS A 1 503 ? 22.166 14.790 15.531 1.00 93.75 503 LYS A CA 1
ATOM 4094 C C . LYS A 1 503 ? 22.748 14.705 14.125 1.00 93.75 503 LYS A C 1
ATOM 4096 O O . LYS A 1 503 ? 22.234 15.355 13.216 1.00 93.75 503 LYS A O 1
ATOM 4101 N N . GLU A 1 504 ? 23.821 13.948 13.926 1.00 93.19 504 GLU A N 1
ATOM 4102 C CA . GLU A 1 504 ? 24.526 13.935 12.641 1.00 93.19 504 GLU A CA 1
ATOM 4103 C C . GLU A 1 504 ? 23.736 13.182 11.564 1.00 93.19 504 GLU A C 1
ATOM 4105 O O . GLU A 1 504 ? 23.627 13.660 10.429 1.00 93.19 504 GLU A O 1
ATOM 4110 N N . GLU A 1 505 ? 23.100 12.067 11.921 1.00 95.06 505 GLU A N 1
ATOM 4111 C CA . GLU A 1 505 ? 22.202 11.303 11.057 1.00 95.06 505 GLU A CA 1
ATOM 4112 C C . GLU A 1 505 ? 21.000 12.147 10.638 1.00 95.06 505 GLU A C 1
ATOM 4114 O O . GLU A 1 505 ? 20.675 12.221 9.448 1.00 95.06 505 GLU A O 1
ATOM 4119 N N . PHE A 1 506 ? 20.373 12.834 11.593 1.00 96.25 506 PHE A N 1
ATOM 4120 C CA . PHE A 1 506 ? 19.258 13.731 11.320 1.00 96.25 506 PHE A CA 1
ATOM 4121 C C . PHE A 1 506 ? 19.689 14.879 10.399 1.00 96.25 506 PHE A C 1
ATOM 4123 O O . PHE A 1 506 ? 19.108 15.068 9.329 1.00 96.25 506 PHE A O 1
ATOM 4130 N N . LYS A 1 507 ? 20.755 15.614 10.751 1.00 95.75 507 LYS A N 1
ATOM 4131 C CA . LYS A 1 507 ? 21.253 16.753 9.960 1.00 95.75 507 LYS A CA 1
ATOM 4132 C C . LYS A 1 507 ? 21.605 16.342 8.534 1.00 95.75 507 LYS A C 1
ATOM 4134 O O . LYS A 1 507 ? 21.257 17.049 7.591 1.00 95.75 507 LYS A O 1
ATOM 4139 N N . LYS A 1 508 ? 22.285 15.208 8.353 1.00 96.69 508 LYS A N 1
ATOM 4140 C CA . LYS A 1 508 ? 22.628 14.686 7.024 1.00 96.69 508 LYS A CA 1
ATOM 4141 C C . LYS A 1 508 ? 21.378 14.347 6.213 1.00 96.69 508 LYS A C 1
ATOM 4143 O O . LYS A 1 508 ? 21.305 14.724 5.047 1.00 96.69 508 LYS A O 1
ATOM 4148 N N . THR A 1 509 ? 20.395 13.699 6.830 1.00 98.31 509 THR A N 1
ATOM 4149 C CA . THR A 1 509 ? 19.125 13.348 6.179 1.00 98.31 509 THR A CA 1
ATOM 4150 C C . THR A 1 509 ? 18.374 14.596 5.716 1.00 98.31 509 THR A C 1
ATOM 4152 O O . THR A 1 509 ? 17.995 14.680 4.551 1.00 98.31 509 THR A O 1
ATOM 4155 N N . ILE A 1 510 ? 18.241 15.612 6.576 1.00 97.62 510 ILE A N 1
ATOM 4156 C CA . ILE A 1 510 ? 17.567 16.868 6.219 1.00 97.62 510 ILE A CA 1
ATOM 4157 C C . ILE A 1 510 ? 18.284 17.598 5.075 1.00 97.62 510 ILE A C 1
ATOM 4159 O O . ILE A 1 510 ? 17.617 18.050 4.145 1.00 97.62 510 ILE A O 1
ATOM 4163 N N . ARG A 1 511 ? 19.627 17.659 5.068 1.00 97.19 511 ARG A N 1
ATOM 4164 C CA . ARG A 1 511 ? 20.387 18.234 3.934 1.00 97.19 511 ARG A CA 1
ATOM 4165 C C . ARG A 1 511 ? 20.039 17.558 2.617 1.00 97.19 511 ARG A C 1
ATOM 4167 O O . ARG A 1 511 ? 19.778 18.241 1.632 1.00 97.19 511 ARG A O 1
ATOM 4174 N N . ILE A 1 512 ? 20.024 16.228 2.616 1.00 98.56 512 ILE A N 1
ATOM 4175 C CA . ILE A 1 512 ? 19.742 15.430 1.424 1.00 98.56 512 ILE A CA 1
ATOM 4176 C C . ILE A 1 512 ? 18.308 15.675 0.935 1.00 98.56 512 ILE A C 1
ATOM 4178 O O . ILE A 1 512 ? 18.114 15.898 -0.259 1.00 98.56 512 ILE A O 1
ATOM 4182 N N . ILE A 1 513 ? 17.318 15.708 1.835 1.00 98.69 513 ILE A N 1
ATOM 4183 C CA . ILE A 1 513 ? 15.922 16.015 1.479 1.00 98.69 513 ILE A CA 1
ATOM 4184 C C . ILE A 1 513 ? 15.824 17.389 0.808 1.00 98.69 513 ILE A C 1
ATOM 4186 O O . ILE A 1 513 ? 15.277 17.505 -0.289 1.00 98.69 513 ILE A O 1
ATOM 4190 N N . LEU A 1 514 ? 16.376 18.430 1.440 1.00 98.50 514 LEU A N 1
ATOM 4191 C CA . LEU A 1 514 ? 16.291 19.804 0.934 1.00 98.50 514 LEU A CA 1
ATOM 4192 C C . LEU A 1 514 ? 17.016 19.961 -0.405 1.00 98.50 514 LEU A C 1
ATOM 4194 O O . LEU A 1 514 ? 16.502 20.623 -1.307 1.00 98.50 514 LEU A O 1
ATOM 4198 N N . GLN A 1 515 ? 18.179 19.324 -0.559 1.00 97.62 515 GLN A N 1
ATOM 4199 C CA . GLN A 1 515 ? 18.920 19.308 -1.817 1.00 97.62 515 GLN A CA 1
ATOM 4200 C C . GLN A 1 515 ? 18.119 18.627 -2.932 1.00 97.6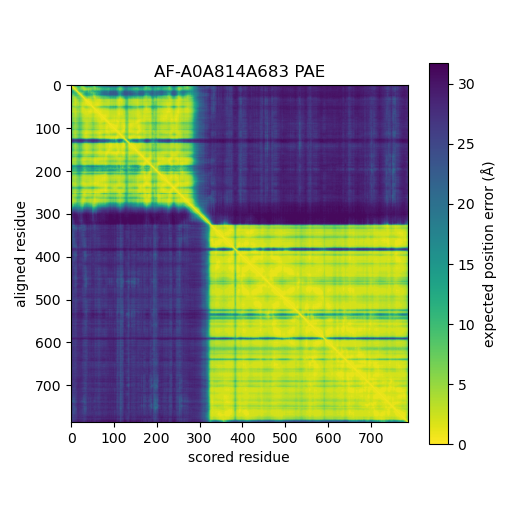2 515 GLN A C 1
ATOM 4202 O O . GLN A 1 515 ? 18.018 19.183 -4.023 1.00 97.62 515 GLN A O 1
ATOM 4207 N N . THR A 1 516 ? 17.501 17.481 -2.642 1.00 98.50 516 THR A N 1
ATOM 4208 C CA . THR A 1 516 ? 16.675 16.722 -3.597 1.00 98.50 516 THR A CA 1
ATOM 4209 C C . THR A 1 516 ? 15.460 17.538 -4.041 1.00 98.50 516 THR A C 1
ATOM 4211 O O . THR A 1 516 ? 15.217 17.700 -5.236 1.00 98.50 516 THR A O 1
ATOM 4214 N N . MET A 1 517 ? 14.731 18.143 -3.096 1.00 98.56 517 MET A N 1
ATOM 4215 C CA . MET A 1 517 ? 13.577 18.996 -3.406 1.00 98.56 517 MET A CA 1
ATOM 4216 C C . MET A 1 517 ? 13.967 20.214 -4.254 1.00 98.56 517 MET A C 1
ATOM 4218 O O . MET A 1 517 ? 13.284 20.520 -5.229 1.00 98.56 517 MET A O 1
ATOM 4222 N N . LYS A 1 518 ? 15.079 20.890 -3.932 1.00 97.75 518 LYS A N 1
ATOM 4223 C CA . LYS A 1 518 ? 15.594 22.028 -4.716 1.00 97.75 518 LYS A CA 1
ATOM 4224 C C . LYS A 1 518 ? 16.032 21.626 -6.116 1.00 97.75 518 LYS A C 1
ATOM 4226 O O . LYS A 1 518 ? 15.733 22.332 -7.076 1.00 97.75 518 LYS A O 1
ATOM 4231 N N . GLU A 1 519 ? 16.733 20.505 -6.243 1.00 97.25 519 GLU A N 1
ATOM 4232 C CA . GLU A 1 519 ? 17.136 19.967 -7.540 1.00 97.25 519 GLU A CA 1
ATOM 4233 C C . GLU A 1 519 ? 15.912 19.716 -8.427 1.00 97.25 519 GLU A C 1
ATOM 4235 O O . GLU A 1 519 ? 15.888 20.114 -9.592 1.00 97.25 519 GLU A O 1
ATOM 4240 N N . GLN A 1 520 ? 14.849 19.161 -7.845 1.00 97.81 520 GLN A N 1
ATOM 4241 C CA . GLN A 1 520 ? 13.600 18.892 -8.549 1.00 97.81 520 GLN A CA 1
ATOM 4242 C C . GLN A 1 520 ? 12.702 20.125 -8.740 1.00 97.81 520 GLN A C 1
ATOM 4244 O O . GLN A 1 520 ? 11.718 20.037 -9.468 1.00 97.81 520 GLN A O 1
ATOM 4249 N N . GLN A 1 521 ? 13.064 21.312 -8.236 1.00 97.25 521 GLN A N 1
ATOM 4250 C CA . GLN A 1 521 ? 12.496 22.566 -8.766 1.00 97.25 521 GLN A CA 1
ATOM 4251 C C . GLN A 1 521 ? 12.975 22.851 -10.199 1.00 97.25 521 GLN A C 1
ATOM 4253 O O . GLN A 1 521 ? 12.380 23.677 -10.889 1.00 97.25 521 GLN A O 1
ATOM 4258 N N . ARG A 1 522 ? 14.031 22.162 -10.663 1.00 95.62 522 ARG A N 1
ATOM 4259 C CA . ARG A 1 522 ? 14.522 22.147 -12.052 1.00 95.62 522 ARG A CA 1
ATOM 4260 C C . ARG A 1 522 ? 14.901 23.515 -12.636 1.00 95.62 522 ARG A C 1
ATOM 4262 O O . ARG A 1 522 ? 15.022 23.669 -13.848 1.00 95.62 522 ARG A O 1
ATOM 4269 N N . TYR A 1 523 ? 15.167 24.514 -11.789 1.00 94.81 523 TYR A N 1
ATOM 4270 C CA . TYR A 1 523 ? 15.606 25.843 -12.237 1.00 94.81 523 TYR A CA 1
ATOM 4271 C C . TYR A 1 523 ? 16.926 25.820 -13.023 1.00 94.81 523 TYR A C 1
ATOM 4273 O O . TYR A 1 523 ? 17.126 26.653 -13.901 1.00 94.81 523 TYR A O 1
ATOM 4281 N N . ASN A 1 524 ? 17.801 24.848 -12.739 1.00 91.75 524 ASN A N 1
ATOM 4282 C CA . ASN A 1 524 ? 19.125 24.715 -13.355 1.00 91.75 524 ASN A CA 1
ATOM 4283 C C . ASN A 1 524 ? 19.209 23.544 -14.358 1.00 91.75 524 ASN A C 1
ATOM 4285 O O . ASN A 1 524 ? 20.300 23.051 -14.633 1.00 91.75 524 ASN A O 1
ATOM 4289 N N . GLY A 1 525 ? 18.070 23.067 -14.877 1.00 89.62 525 GLY A N 1
ATOM 4290 C CA . GLY A 1 525 ? 17.989 21.928 -15.800 1.00 89.62 525 GLY A CA 1
ATOM 4291 C C . GLY A 1 525 ? 17.113 20.789 -15.274 1.00 89.62 525 GLY A C 1
ATOM 4292 O O . GLY A 1 525 ? 16.423 20.932 -14.272 1.00 89.62 525 GLY A O 1
ATOM 4293 N N . SER A 1 526 ? 17.136 19.635 -15.945 1.00 86.06 526 SER A N 1
ATOM 4294 C CA . SER A 1 526 ? 16.246 18.495 -15.657 1.00 86.06 526 SER A CA 1
ATOM 4295 C C . SER A 1 526 ? 16.504 17.766 -14.329 1.00 86.06 526 SER A C 1
ATOM 4297 O O . SER A 1 526 ? 15.734 16.878 -13.976 1.00 86.06 526 SER A O 1
ATOM 4299 N N . GLY A 1 527 ? 17.569 18.113 -13.601 1.00 88.88 527 GLY A N 1
ATOM 4300 C CA . GLY A 1 527 ? 18.059 17.339 -12.456 1.00 88.88 527 GLY A CA 1
ATOM 4301 C C . GLY A 1 527 ? 18.801 16.061 -12.873 1.00 88.88 527 GLY A C 1
ATOM 4302 O O . GLY A 1 527 ? 18.901 15.744 -14.061 1.00 88.88 527 GLY A O 1
ATOM 4303 N N . SER A 1 528 ? 19.343 15.354 -11.883 1.00 92.44 528 SER A N 1
ATOM 4304 C CA . SER A 1 528 ? 20.137 14.124 -12.020 1.00 92.44 528 SER A CA 1
ATOM 4305 C C . SER A 1 528 ? 19.296 12.851 -12.098 1.00 92.44 528 SER A C 1
ATOM 4307 O O . SER A 1 528 ? 19.758 11.841 -12.623 1.00 92.44 528 SER A O 1
ATOM 4309 N N . TYR A 1 529 ? 18.056 12.882 -11.603 1.00 95.56 529 TYR A N 1
ATOM 4310 C CA . TYR A 1 529 ? 17.185 11.713 -11.626 1.00 95.56 529 TYR A CA 1
ATOM 4311 C C . TYR A 1 529 ? 16.631 11.438 -13.027 1.00 95.56 529 TYR A C 1
ATOM 4313 O O . TYR A 1 529 ? 15.956 12.278 -13.632 1.00 95.56 529 TYR A O 1
ATOM 4321 N N . THR A 1 530 ? 16.872 10.215 -13.490 1.00 94.69 530 THR A N 1
ATOM 4322 C CA . THR A 1 530 ? 16.329 9.638 -14.719 1.00 94.69 530 THR A CA 1
ATOM 4323 C C . THR A 1 530 ? 15.739 8.268 -14.426 1.00 94.69 530 THR A C 1
ATOM 4325 O O . THR A 1 530 ? 16.187 7.584 -13.499 1.00 94.69 530 THR A O 1
ATOM 4328 N N . TYR A 1 531 ? 14.727 7.879 -15.192 1.00 95.00 531 TYR A N 1
ATOM 4329 C CA . TYR A 1 531 ? 14.074 6.587 -15.042 1.00 95.00 531 TYR A CA 1
ATOM 4330 C C . TYR A 1 531 ? 13.411 6.155 -16.347 1.00 95.00 531 TYR A C 1
ATOM 4332 O O . TYR A 1 531 ? 12.619 6.915 -16.909 1.00 95.00 531 TYR A O 1
ATOM 4340 N N . GLN A 1 532 ? 13.668 4.921 -16.784 1.00 92.25 532 GLN A N 1
ATOM 4341 C CA . GLN A 1 532 ? 12.841 4.228 -17.774 1.00 92.25 532 GLN A CA 1
ATOM 4342 C C . GLN A 1 532 ? 12.578 2.783 -17.358 1.00 92.25 532 GLN A C 1
ATOM 4344 O O . GLN A 1 532 ? 13.386 2.139 -16.699 1.00 92.25 532 GLN A O 1
ATOM 4349 N N . ARG A 1 533 ? 11.413 2.292 -17.763 1.00 87.88 533 ARG A N 1
ATOM 4350 C CA . ARG A 1 533 ? 10.973 0.895 -17.739 1.00 87.88 533 ARG A CA 1
ATOM 4351 C C . ARG A 1 533 ? 10.119 0.716 -18.994 1.00 87.88 533 ARG A C 1
ATOM 4353 O O . ARG A 1 533 ? 9.576 1.703 -19.495 1.00 87.88 533 ARG A O 1
ATOM 4360 N N . GLU A 1 534 ? 9.991 -0.499 -19.514 1.00 77.38 534 GLU A N 1
ATOM 4361 C CA . GLU A 1 534 ? 9.082 -0.782 -20.631 1.00 77.38 534 GLU A CA 1
ATOM 4362 C C . GLU A 1 534 ? 7.692 -0.148 -20.386 1.00 77.38 534 GLU A C 1
ATOM 4364 O O . GLU A 1 534 ? 7.084 -0.354 -19.335 1.00 77.38 534 GLU A O 1
ATOM 4369 N N . GLY A 1 535 ? 7.226 0.691 -21.322 1.00 68.75 535 GLY A N 1
ATOM 4370 C CA . GLY A 1 535 ? 5.976 1.459 -21.202 1.00 68.75 535 GLY A CA 1
ATOM 4371 C C . GLY A 1 535 ? 6.091 2.869 -20.590 1.00 68.75 535 GLY A C 1
ATOM 4372 O O . GLY A 1 535 ? 5.102 3.602 -20.594 1.00 68.75 535 GLY A O 1
ATOM 4373 N N . ALA A 1 536 ? 7.264 3.286 -20.101 1.00 74.62 536 ALA A N 1
ATOM 4374 C CA . ALA A 1 536 ? 7.527 4.661 -19.659 1.00 74.62 536 ALA A CA 1
ATOM 4375 C C . ALA A 1 536 ? 7.671 5.646 -20.850 1.00 74.62 536 ALA A C 1
ATOM 4377 O O . ALA A 1 536 ? 7.844 5.214 -21.994 1.00 74.62 536 ALA A O 1
ATOM 4378 N N . PRO A 1 537 ? 7.621 6.977 -20.622 1.00 69.94 537 PRO A N 1
ATOM 4379 C CA . PRO A 1 537 ? 7.822 7.971 -21.664 1.00 69.94 537 PRO A CA 1
ATOM 4380 C C . PRO A 1 537 ? 9.177 7.805 -22.365 1.00 69.94 537 PRO A C 1
ATOM 4382 O O . PRO A 1 537 ? 10.160 7.415 -21.727 1.00 69.94 537 PRO A O 1
ATOM 4385 N N . PRO A 1 538 ? 9.273 8.181 -23.655 1.00 72.94 538 PRO A N 1
ATOM 4386 C CA . PRO A 1 538 ? 10.520 8.062 -24.408 1.00 72.94 538 PRO A CA 1
ATOM 4387 C C . PRO A 1 538 ? 11.685 8.879 -23.833 1.00 72.94 538 PRO A C 1
ATOM 4389 O O . PRO A 1 538 ? 12.836 8.521 -24.062 1.00 72.94 538 PRO A O 1
ATOM 4392 N N . ASP A 1 539 ? 11.410 9.978 -23.116 1.00 84.50 539 ASP A N 1
ATOM 4393 C CA . ASP A 1 539 ? 12.452 10.767 -22.452 1.00 84.50 539 ASP A CA 1
ATOM 4394 C C . ASP A 1 539 ? 12.687 10.247 -21.019 1.00 84.50 539 ASP A C 1
ATOM 4396 O O . ASP A 1 539 ? 11.788 10.376 -20.179 1.00 84.50 539 ASP A O 1
ATOM 4400 N N . PRO A 1 540 ? 13.891 9.732 -20.693 1.00 84.75 540 PRO A N 1
ATOM 4401 C CA . PRO A 1 540 ? 14.236 9.261 -19.348 1.00 84.75 540 PRO A CA 1
ATOM 4402 C C . PRO A 1 540 ? 14.176 10.361 -18.280 1.00 84.75 540 PRO A C 1
ATOM 4404 O O . PRO A 1 540 ? 14.196 10.056 -17.089 1.00 84.75 540 PRO A O 1
ATOM 4407 N N . ARG A 1 541 ? 14.124 11.641 -18.680 1.00 86.44 541 ARG A N 1
ATOM 4408 C CA . ARG A 1 541 ? 14.009 12.812 -17.790 1.00 86.44 541 ARG A CA 1
ATOM 4409 C C . ARG A 1 541 ? 12.554 13.181 -17.454 1.00 86.44 541 ARG A C 1
ATOM 4411 O O . ARG A 1 541 ? 12.313 14.177 -16.750 1.00 86.44 541 ARG A O 1
ATOM 4418 N N . GLY A 1 542 ? 11.606 12.382 -17.945 1.00 85.75 542 GLY A N 1
ATOM 4419 C CA . GLY A 1 542 ? 10.172 12.521 -17.728 1.00 85.75 542 GLY A CA 1
ATOM 4420 C C . GLY A 1 542 ? 9.518 13.574 -18.625 1.00 85.75 542 GLY A C 1
ATOM 4421 O O . GLY A 1 542 ? 10.130 14.140 -19.530 1.00 85.75 542 GLY A O 1
ATOM 4422 N N . HIS A 1 543 ? 8.240 13.851 -18.367 1.00 85.81 543 HIS A N 1
ATOM 4423 C CA . HIS A 1 543 ? 7.461 14.849 -19.097 1.00 85.81 543 HIS A CA 1
ATOM 4424 C C . HIS A 1 543 ? 8.049 16.263 -18.986 1.00 85.81 543 HIS A C 1
ATOM 4426 O O . HIS A 1 543 ? 8.560 16.667 -17.936 1.00 85.81 543 HIS A O 1
ATOM 4432 N N . HIS A 1 544 ? 7.919 17.039 -20.065 1.00 84.62 544 HIS A N 1
ATOM 4433 C CA . HIS A 1 544 ? 8.295 18.448 -20.077 1.00 84.62 544 HIS A CA 1
ATOM 4434 C C . HIS A 1 544 ? 7.429 19.251 -19.095 1.00 84.62 544 HIS A C 1
ATOM 4436 O O . HIS A 1 544 ? 6.201 19.165 -19.115 1.00 84.62 544 HIS A O 1
ATOM 4442 N N . ALA A 1 545 ? 8.071 20.085 -18.282 1.00 87.56 545 ALA A N 1
ATOM 4443 C CA . ALA A 1 545 ? 7.407 21.039 -17.404 1.00 87.56 545 ALA A CA 1
ATOM 4444 C C . ALA A 1 545 ? 8.220 22.323 -17.287 1.00 87.56 545 ALA A C 1
ATOM 4446 O O . ALA A 1 545 ? 9.443 22.310 -17.438 1.00 87.56 545 ALA A O 1
ATOM 4447 N N . LYS A 1 546 ? 7.535 23.437 -17.016 1.00 89.56 546 LYS A N 1
ATOM 4448 C CA . LYS A 1 546 ? 8.180 24.737 -16.816 1.00 89.56 546 LYS A CA 1
ATOM 4449 C C . LYS A 1 546 ? 8.524 24.934 -15.335 1.00 89.56 546 LYS A C 1
ATOM 4451 O O . LYS A 1 546 ? 7.593 25.017 -14.533 1.00 89.56 546 LYS A O 1
ATOM 4456 N N . PRO A 1 547 ? 9.814 25.102 -14.982 1.00 93.44 547 PRO A N 1
ATOM 4457 C CA . PRO A 1 547 ? 10.227 25.455 -13.626 1.00 93.44 547 PRO A CA 1
ATOM 4458 C C . PRO A 1 547 ? 9.519 26.722 -13.136 1.00 93.44 547 PRO A C 1
ATOM 4460 O O . PRO A 1 547 ? 9.625 27.784 -13.754 1.00 93.44 547 PRO A O 1
ATOM 4463 N N . ASN A 1 548 ? 8.776 26.606 -12.038 1.00 93.75 548 ASN A N 1
ATOM 4464 C CA . ASN A 1 548 ? 7.935 27.679 -11.491 1.00 93.75 548 ASN A CA 1
ATOM 4465 C C . ASN A 1 548 ? 7.939 27.738 -9.952 1.00 93.75 548 ASN A C 1
ATOM 4467 O O . ASN A 1 548 ? 7.191 28.518 -9.370 1.00 93.75 548 ASN A O 1
ATOM 4471 N N . GLY A 1 549 ? 8.756 26.908 -9.299 1.00 95.12 549 GLY A N 1
ATOM 4472 C CA . GLY A 1 549 ? 8.833 26.800 -7.842 1.00 95.12 549 GLY A CA 1
ATOM 4473 C C . GLY A 1 549 ? 8.185 25.546 -7.266 1.00 95.12 549 GLY A C 1
ATOM 4474 O O . GLY A 1 549 ? 8.526 25.173 -6.143 1.00 95.12 549 GLY A O 1
ATOM 4475 N N . LEU A 1 550 ? 7.334 24.855 -8.028 1.00 98.00 550 LEU A N 1
ATOM 4476 C CA . LEU A 1 550 ? 6.869 23.515 -7.675 1.00 98.00 550 LEU A CA 1
ATOM 4477 C C . LEU A 1 550 ? 7.994 22.485 -7.815 1.00 98.00 550 LEU A C 1
ATOM 4479 O O . LEU A 1 550 ? 8.958 22.682 -8.559 1.00 98.00 550 LEU A O 1
ATOM 4483 N N . ILE A 1 551 ? 7.862 21.382 -7.084 1.00 98.38 551 ILE A N 1
ATOM 4484 C CA . ILE A 1 551 ? 8.850 20.306 -7.035 1.00 98.38 551 ILE A CA 1
ATOM 4485 C C . ILE A 1 551 ? 8.391 19.189 -7.972 1.00 98.38 551 ILE A C 1
ATOM 4487 O O . ILE A 1 551 ? 7.337 18.590 -7.771 1.00 98.38 551 ILE A O 1
ATOM 4491 N N . TYR A 1 552 ? 9.176 18.921 -9.009 1.00 97.38 552 TYR A N 1
ATOM 4492 C CA . TYR A 1 552 ? 8.915 17.877 -9.994 1.00 97.38 552 TYR A CA 1
ATOM 4493 C C . TYR A 1 552 ? 8.904 16.496 -9.332 1.00 97.38 552 TYR A C 1
ATOM 4495 O O . TYR A 1 552 ? 9.784 16.199 -8.527 1.00 97.38 552 TYR A O 1
ATOM 4503 N N . SER A 1 553 ? 7.972 15.623 -9.711 1.00 94.75 553 SER A N 1
ATOM 4504 C CA . SER A 1 553 ? 7.962 14.204 -9.341 1.00 94.75 553 SER A CA 1
ATOM 4505 C C . SER A 1 553 ? 7.503 13.349 -10.524 1.00 94.75 553 SER A C 1
ATOM 4507 O O . SER A 1 553 ? 6.776 13.825 -11.391 1.00 94.75 553 SER A O 1
ATOM 4509 N N . TYR A 1 554 ? 8.009 12.117 -10.621 1.00 94.56 554 TYR A N 1
ATOM 4510 C CA . TYR A 1 554 ? 7.692 11.230 -11.750 1.00 94.56 554 TYR A CA 1
ATOM 4511 C C . TYR A 1 554 ? 6.482 10.367 -11.456 1.00 94.56 554 TYR A C 1
ATOM 4513 O O . TYR A 1 554 ? 5.687 10.113 -12.356 1.00 94.56 554 TYR A O 1
ATOM 4521 N N . PHE A 1 555 ? 6.370 9.908 -10.213 1.00 97.75 555 PHE A N 1
ATOM 4522 C CA . PHE A 1 555 ? 5.390 8.918 -9.810 1.00 97.75 555 PHE A CA 1
ATOM 4523 C C . PHE A 1 555 ? 4.450 9.491 -8.753 1.00 97.75 555 PHE A C 1
ATOM 4525 O O . PHE A 1 555 ? 4.775 10.445 -8.042 1.00 97.75 555 PHE A O 1
ATOM 4532 N N . ARG A 1 556 ? 3.236 8.960 -8.730 1.00 98.56 556 ARG A N 1
ATOM 4533 C CA . ARG A 1 556 ? 2.209 9.209 -7.717 1.00 98.56 556 ARG A CA 1
ATOM 4534 C C . ARG A 1 556 ? 2.495 8.346 -6.485 1.00 98.56 556 ARG A C 1
ATOM 4536 O O . ARG A 1 556 ? 3.245 7.383 -6.594 1.00 98.56 556 ARG A O 1
ATOM 4543 N N . PRO A 1 557 ? 1.817 8.581 -5.350 1.00 98.50 557 PRO A N 1
ATOM 4544 C CA . PRO A 1 557 ? 1.841 7.638 -4.231 1.00 98.50 557 PRO A CA 1
ATOM 4545 C C . PRO A 1 557 ? 1.233 6.258 -4.558 1.00 98.50 557 PRO A C 1
ATOM 4547 O O . PRO A 1 557 ? 1.308 5.362 -3.726 1.00 98.50 557 PRO A O 1
ATOM 4550 N N . SER A 1 558 ? 0.623 6.076 -5.737 1.00 97.69 558 SER A N 1
ATOM 4551 C CA . SER A 1 558 ? 0.224 4.767 -6.275 1.00 97.69 558 SER A CA 1
ATOM 4552 C C . SER A 1 558 ? 1.369 4.013 -6.968 1.00 97.69 558 SER A C 1
ATOM 4554 O O . SER A 1 558 ? 1.133 2.983 -7.589 1.00 97.69 558 SER A O 1
ATOM 4556 N N . ASP A 1 559 ? 2.587 4.566 -6.958 1.00 96.75 559 ASP A N 1
ATOM 4557 C CA . ASP A 1 559 ? 3.744 4.115 -7.739 1.00 96.75 559 ASP A CA 1
ATOM 4558 C C . ASP A 1 559 ? 3.516 4.147 -9.274 1.00 96.75 559 ASP A C 1
ATOM 4560 O O . ASP A 1 559 ? 4.342 3.638 -10.045 1.00 96.75 559 ASP A O 1
ATOM 4564 N N . ASP A 1 560 ? 2.418 4.766 -9.736 1.00 95.44 560 ASP A N 1
ATOM 4565 C CA . ASP A 1 560 ? 2.114 4.998 -11.151 1.00 95.44 560 ASP A CA 1
ATOM 4566 C C . ASP A 1 560 ? 2.783 6.268 -11.661 1.00 95.44 560 ASP A C 1
ATOM 4568 O O . ASP A 1 560 ? 2.901 7.270 -10.955 1.00 95.44 560 ASP A O 1
ATOM 4572 N N . LEU A 1 561 ? 3.152 6.264 -12.938 1.00 94.12 561 LEU A N 1
ATOM 4573 C CA . LEU A 1 561 ? 3.685 7.443 -13.600 1.00 94.12 561 LEU A CA 1
ATOM 4574 C C . LEU A 1 561 ? 2.638 8.572 -13.679 1.00 94.12 561 LEU A C 1
ATOM 4576 O O . LEU A 1 561 ? 1.480 8.355 -14.042 1.00 94.12 561 LEU A O 1
ATOM 4580 N N . GLN A 1 562 ? 3.072 9.798 -13.400 1.00 94.19 562 GLN A N 1
ATOM 4581 C CA . GLN A 1 562 ? 2.256 11.000 -13.531 1.00 94.19 562 GLN A CA 1
ATOM 4582 C C . GLN A 1 562 ? 2.011 11.377 -14.998 1.00 94.19 562 GLN A C 1
ATOM 4584 O O . GLN A 1 562 ? 2.913 11.292 -15.837 1.00 94.19 562 GLN A O 1
ATOM 4589 N N . THR A 1 563 ? 0.816 11.898 -15.298 1.00 93.44 563 THR A N 1
ATOM 4590 C CA . THR A 1 563 ? 0.514 12.485 -16.616 1.00 93.44 563 THR A CA 1
ATOM 4591 C C . THR A 1 563 ? 1.245 13.814 -16.778 1.00 93.44 563 THR A C 1
ATOM 4593 O O . THR A 1 563 ? 1.860 14.078 -17.810 1.00 93.44 563 THR A O 1
ATOM 4596 N N . TYR A 1 564 ? 1.219 14.642 -15.730 1.00 95.69 564 TYR A N 1
ATOM 4597 C CA . TYR A 1 564 ? 2.028 15.852 -15.631 1.00 95.69 564 TYR A CA 1
ATOM 4598 C C . TYR A 1 564 ? 2.777 15.883 -14.298 1.00 95.69 564 TYR A C 1
ATOM 4600 O O . TYR A 1 564 ? 2.225 15.460 -13.292 1.00 95.69 564 TYR A O 1
ATOM 4608 N N . PRO A 1 565 ? 4.010 16.404 -14.258 1.00 94.69 565 PRO A N 1
ATOM 4609 C CA . PRO A 1 565 ? 4.960 16.089 -13.189 1.00 94.69 565 PRO A CA 1
ATOM 4610 C C . PRO A 1 565 ? 4.812 16.911 -11.902 1.00 94.69 565 PRO A C 1
ATOM 4612 O O . PRO A 1 565 ? 5.600 16.754 -10.966 1.00 94.69 565 PRO A O 1
ATOM 4615 N N . TYR A 1 566 ? 3.858 17.842 -11.853 1.00 98.06 566 TYR A N 1
ATOM 4616 C CA . TYR A 1 566 ? 3.519 18.556 -10.627 1.00 98.06 566 TYR A CA 1
ATOM 4617 C C . TYR A 1 566 ? 2.196 18.030 -10.073 1.00 98.06 566 TYR A C 1
ATOM 4619 O O . TYR A 1 566 ? 1.132 18.605 -10.312 1.00 98.06 566 TYR A O 1
ATOM 4627 N N . LEU A 1 567 ? 2.282 16.940 -9.309 1.00 98.56 567 LEU A N 1
ATOM 4628 C CA . LEU A 1 567 ? 1.179 16.375 -8.532 1.00 98.56 567 LEU A CA 1
ATOM 4629 C C . LEU A 1 567 ? 0.790 17.303 -7.371 1.00 98.56 567 LEU A C 1
ATOM 4631 O O . LEU A 1 567 ? 1.511 17.399 -6.375 1.00 98.56 567 LEU A O 1
ATOM 4635 N N . ILE A 1 568 ? -0.351 17.982 -7.495 1.00 98.75 568 ILE A N 1
ATOM 4636 C CA . ILE A 1 568 ? -0.810 19.040 -6.581 1.00 98.75 568 ILE A CA 1
ATOM 4637 C C . ILE A 1 568 ? -0.981 18.560 -5.130 1.00 98.75 568 ILE A C 1
ATOM 4639 O O . ILE A 1 568 ? -0.486 19.260 -4.240 1.00 98.75 568 ILE A O 1
ATOM 4643 N N . PRO A 1 569 ? -1.581 17.385 -4.841 1.00 98.88 569 PRO A N 1
ATOM 4644 C CA . PRO A 1 569 ? -1.622 16.849 -3.479 1.00 98.88 569 PRO A CA 1
ATOM 4645 C C . PRO A 1 569 ? -0.244 16.750 -2.814 1.00 98.88 569 PRO A C 1
ATOM 4647 O O . PRO A 1 569 ? -0.071 17.181 -1.672 1.00 98.88 569 PRO A O 1
ATOM 4650 N N . SER A 1 570 ? 0.764 16.258 -3.540 1.00 98.81 570 SER A N 1
ATOM 4651 C CA . SER A 1 570 ? 2.134 16.151 -3.027 1.00 98.81 570 SER A CA 1
ATOM 4652 C C . SER A 1 570 ? 2.810 17.511 -2.858 1.00 98.81 570 SER A C 1
ATOM 4654 O O . SER A 1 570 ? 3.633 17.658 -1.958 1.00 98.81 570 SER A O 1
ATOM 4656 N N . GLN A 1 571 ? 2.451 18.529 -3.653 1.00 98.75 571 GLN A N 1
ATOM 4657 C CA . GLN A 1 571 ? 2.956 19.895 -3.450 1.00 98.75 571 GLN A CA 1
ATOM 4658 C C . GLN A 1 571 ? 2.439 20.500 -2.137 1.00 98.75 571 GLN A C 1
ATOM 4660 O O . GLN A 1 571 ? 3.222 21.079 -1.380 1.00 98.75 571 GLN A O 1
ATOM 4665 N N . PHE A 1 572 ? 1.141 20.348 -1.844 1.00 98.88 572 PHE A N 1
ATOM 4666 C CA . PHE A 1 572 ? 0.571 20.773 -0.560 1.00 98.88 572 PHE A CA 1
ATOM 4667 C C . PHE A 1 572 ? 1.216 20.027 0.604 1.00 98.88 572 PHE A C 1
ATOM 4669 O O . PHE A 1 572 ? 1.614 20.658 1.584 1.00 98.88 572 PHE A O 1
ATOM 4676 N N . PHE A 1 573 ? 1.396 18.711 0.469 1.00 98.88 573 PHE A N 1
ATOM 4677 C CA . PHE A 1 573 ? 2.036 17.919 1.512 1.00 98.88 573 PHE A CA 1
ATOM 4678 C C . PHE A 1 573 ? 3.496 18.338 1.741 1.00 98.88 573 PHE A C 1
ATOM 4680 O O . PHE A 1 573 ? 3.908 18.499 2.887 1.00 98.88 573 PHE A O 1
ATOM 4687 N N . ALA A 1 574 ? 4.257 18.624 0.681 1.00 98.88 574 ALA A N 1
ATOM 4688 C CA . ALA A 1 574 ? 5.615 19.153 0.794 1.00 98.88 574 ALA A CA 1
ATOM 4689 C C . ALA A 1 574 ? 5.653 20.518 1.493 1.00 98.88 574 ALA A C 1
ATOM 4691 O O . ALA A 1 574 ? 6.455 20.713 2.406 1.00 98.88 574 ALA A O 1
ATOM 4692 N N . HIS A 1 575 ? 4.770 21.451 1.119 1.00 98.81 575 HIS A N 1
ATOM 4693 C CA . HIS A 1 575 ? 4.673 22.758 1.777 1.00 98.81 575 HIS A CA 1
ATOM 4694 C C . HIS A 1 575 ? 4.388 22.608 3.276 1.00 98.81 575 HIS A C 1
ATOM 4696 O O . HIS A 1 575 ? 5.076 23.217 4.102 1.00 98.81 575 HIS A O 1
ATOM 4702 N N . HIS A 1 576 ? 3.419 21.762 3.628 1.00 98.75 576 HIS A N 1
ATOM 4703 C CA . HIS A 1 576 ? 3.058 21.497 5.013 1.00 98.75 576 HIS A CA 1
ATOM 4704 C C . HIS A 1 576 ? 4.220 20.865 5.792 1.00 98.75 576 HIS A C 1
ATOM 4706 O O . HIS A 1 576 ? 4.641 21.397 6.819 1.00 98.75 576 HIS A O 1
ATOM 4712 N N . SER A 1 577 ? 4.807 19.785 5.272 1.00 98.69 577 SER A N 1
ATOM 4713 C CA . SER A 1 577 ? 5.914 19.071 5.917 1.00 98.69 577 SER A CA 1
ATOM 4714 C C . SER A 1 577 ? 7.165 19.936 6.090 1.00 98.69 577 SER A C 1
ATOM 4716 O O . SER A 1 577 ? 7.868 19.807 7.092 1.00 98.69 577 SER A O 1
ATOM 4718 N N . LEU A 1 578 ? 7.439 20.864 5.169 1.00 98.62 578 LEU A N 1
ATOM 4719 C CA . LEU A 1 578 ? 8.529 21.830 5.321 1.00 98.62 578 LEU A CA 1
ATOM 4720 C C . LEU A 1 578 ? 8.250 22.853 6.431 1.00 98.62 578 LEU A C 1
ATOM 4722 O O . LEU A 1 578 ? 9.181 23.233 7.141 1.00 98.62 578 LEU A O 1
ATOM 4726 N N . LYS A 1 579 ? 6.994 23.285 6.626 1.00 98.12 579 LYS A N 1
ATOM 4727 C CA . LYS A 1 579 ? 6.620 24.148 7.762 1.00 98.12 579 LYS A CA 1
ATOM 4728 C C . LYS A 1 579 ? 6.812 23.431 9.098 1.00 98.12 579 LYS A C 1
ATOM 4730 O O . LYS A 1 579 ? 7.387 24.025 10.007 1.00 98.12 579 LYS A O 1
ATOM 4735 N N . LEU A 1 580 ? 6.394 22.168 9.184 1.00 97.56 580 LEU A N 1
ATOM 4736 C CA . LEU A 1 580 ? 6.625 21.316 10.356 1.00 97.56 580 LEU A CA 1
ATOM 4737 C C . LEU A 1 580 ? 8.126 21.184 10.650 1.00 97.56 580 LEU A C 1
ATOM 4739 O O . LEU A 1 580 ? 8.582 21.426 11.766 1.00 97.56 580 LEU A O 1
ATOM 4743 N N . LEU A 1 581 ? 8.924 20.890 9.620 1.00 96.62 581 LEU A N 1
ATOM 4744 C CA . LEU A 1 581 ? 10.376 20.829 9.754 1.00 96.62 581 LEU A CA 1
ATOM 4745 C C . LEU A 1 581 ? 10.959 22.161 10.246 1.00 96.62 581 LEU A C 1
ATOM 4747 O O . LEU A 1 581 ? 11.803 22.143 11.138 1.00 96.62 581 LEU A O 1
ATOM 4751 N N . LEU A 1 582 ? 10.515 23.298 9.694 1.00 95.94 582 LEU A N 1
ATOM 4752 C CA . LEU A 1 582 ? 10.972 24.633 10.096 1.00 95.94 582 LEU A CA 1
ATOM 4753 C C . LEU A 1 582 ? 10.727 24.897 11.586 1.00 95.94 582 LEU A C 1
ATOM 4755 O O . LEU A 1 582 ? 11.580 25.476 12.258 1.00 95.94 582 LEU A O 1
ATOM 4759 N N . GLU A 1 583 ? 9.561 24.506 12.090 1.00 95.31 583 GLU A N 1
ATOM 4760 C CA . GLU A 1 583 ? 9.200 24.640 13.499 1.00 95.31 583 GLU A CA 1
ATOM 4761 C C . GLU A 1 583 ? 10.097 23.784 14.397 1.00 95.31 583 GLU A C 1
ATOM 4763 O O . GLU A 1 583 ? 10.685 24.306 15.350 1.00 95.31 583 GLU A O 1
ATOM 4768 N N . LEU A 1 584 ? 10.300 22.515 14.042 1.00 95.31 584 LEU A N 1
ATOM 4769 C CA . LEU A 1 584 ? 11.201 21.623 14.767 1.00 95.31 584 LEU A CA 1
ATOM 4770 C C . LEU A 1 584 ? 12.639 22.169 14.799 1.00 95.31 584 LEU A C 1
ATOM 4772 O O . LEU A 1 584 ? 13.231 22.286 15.872 1.00 95.31 584 LEU A O 1
ATOM 4776 N N . VAL A 1 585 ? 13.215 22.559 13.652 1.00 92.94 585 VAL A N 1
ATOM 4777 C CA . VAL A 1 585 ? 14.615 23.033 13.619 1.00 92.94 585 VAL A CA 1
ATOM 4778 C C . VAL A 1 585 ? 14.816 24.348 14.375 1.00 92.94 585 VAL A C 1
ATOM 4780 O O . VAL A 1 585 ? 15.888 24.555 14.946 1.00 92.94 585 VAL A O 1
ATOM 4783 N N . LYS A 1 586 ? 13.795 25.215 14.439 1.00 91.81 586 LYS A N 1
ATOM 4784 C CA . LYS A 1 586 ? 13.824 26.424 15.278 1.00 91.81 586 LYS A CA 1
ATOM 4785 C C . LYS A 1 586 ? 13.888 26.079 16.763 1.00 91.81 586 LYS A C 1
ATOM 4787 O O . LYS A 1 586 ? 14.656 26.708 17.483 1.00 91.81 586 LYS A O 1
ATOM 4792 N N . ASN A 1 587 ? 13.131 25.076 17.204 1.00 92.81 587 ASN A N 1
ATOM 4793 C CA . ASN A 1 587 ? 13.136 24.628 18.599 1.00 92.81 587 ASN A CA 1
ATOM 4794 C C . ASN A 1 587 ? 14.440 23.922 18.983 1.00 92.81 587 ASN A C 1
ATOM 4796 O O . ASN A 1 587 ? 14.959 24.139 20.074 1.00 92.81 587 ASN A O 1
ATOM 4800 N N . ILE A 1 588 ? 15.017 23.141 18.068 1.00 90.25 588 ILE A N 1
ATOM 4801 C CA . ILE A 1 588 ? 16.326 22.506 18.270 1.00 90.25 588 ILE A CA 1
ATOM 4802 C C . ILE A 1 588 ? 17.456 23.548 18.422 1.00 90.25 588 ILE A C 1
ATOM 4804 O O . ILE A 1 588 ? 18.480 23.276 19.055 1.00 90.25 588 ILE A O 1
ATOM 4808 N N . ASN A 1 589 ? 17.279 24.747 17.854 1.00 83.25 589 ASN A N 1
ATOM 4809 C CA . ASN A 1 589 ? 18.215 25.870 17.939 1.00 83.25 589 ASN A CA 1
ATOM 4810 C C . ASN A 1 589 ? 19.638 25.545 17.432 1.00 83.25 589 ASN A C 1
ATOM 4812 O O . ASN A 1 589 ? 20.641 26.059 17.931 1.00 83.25 589 ASN A O 1
ATOM 4816 N N . TRP A 1 590 ? 19.756 24.691 16.411 1.00 75.81 590 TRP A N 1
ATOM 4817 C CA . TRP A 1 590 ? 21.000 24.545 15.650 1.00 75.81 590 TRP A CA 1
ATOM 4818 C C . TRP A 1 590 ? 21.079 25.678 14.628 1.00 75.81 590 TRP A C 1
ATOM 4820 O O . TRP A 1 590 ? 20.749 25.494 13.458 1.00 75.81 590 TRP A O 1
ATOM 4830 N N . THR A 1 591 ? 21.440 26.863 15.116 1.00 56.19 591 THR A N 1
ATOM 4831 C CA . THR A 1 591 ? 21.526 28.131 14.379 1.00 56.19 591 THR A CA 1
ATOM 4832 C C . THR A 1 591 ? 22.141 27.951 12.980 1.00 56.19 591 THR A C 1
ATOM 4834 O O . THR A 1 591 ? 23.338 27.707 12.852 1.00 56.19 591 THR A O 1
ATOM 4837 N N . ASP A 1 592 ? 21.283 28.077 11.960 1.00 61.38 592 ASP A N 1
ATOM 4838 C CA . ASP A 1 592 ? 21.569 28.452 10.561 1.00 61.38 592 ASP A CA 1
ATOM 4839 C C . ASP A 1 592 ? 21.893 27.394 9.486 1.00 61.38 592 ASP A C 1
ATOM 4841 O O . ASP A 1 592 ? 22.021 27.765 8.321 1.00 61.38 592 ASP A O 1
ATOM 4845 N N . ASP A 1 593 ? 21.902 26.089 9.771 1.00 70.25 593 ASP A N 1
ATOM 4846 C CA . ASP A 1 593 ? 22.288 25.115 8.724 1.00 70.25 593 ASP A CA 1
ATOM 4847 C C . ASP A 1 593 ? 21.216 24.862 7.637 1.00 70.25 593 ASP A C 1
ATOM 4849 O O . ASP A 1 593 ? 21.570 24.537 6.504 1.00 70.25 593 ASP A O 1
ATOM 4853 N N . PHE A 1 594 ? 19.916 24.979 7.952 1.00 84.38 594 PHE A N 1
ATOM 4854 C CA . PHE A 1 594 ? 18.821 24.582 7.035 1.00 84.38 594 PHE A CA 1
ATOM 4855 C C . PHE A 1 594 ? 17.734 25.637 6.833 1.00 84.38 594 PHE A C 1
ATOM 4857 O O . PHE A 1 594 ? 16.983 25.566 5.861 1.00 84.38 594 PHE A O 1
ATOM 4864 N N . SER A 1 595 ? 17.613 26.604 7.745 1.00 88.31 595 SER A N 1
ATOM 4865 C CA . SER A 1 595 ? 16.451 27.498 7.816 1.00 88.31 595 SER A CA 1
ATOM 4866 C C . SER A 1 595 ? 16.213 28.273 6.520 1.00 88.31 595 SER A C 1
ATOM 4868 O O . SER A 1 595 ? 15.072 28.377 6.081 1.00 88.31 595 SER A O 1
ATOM 4870 N N . ASN A 1 596 ? 17.275 28.763 5.872 1.00 91.62 596 ASN A N 1
ATOM 4871 C CA . ASN A 1 596 ? 17.166 29.497 4.607 1.00 91.62 596 ASN A CA 1
ATOM 4872 C C . ASN A 1 596 ? 16.652 28.611 3.465 1.00 91.62 596 ASN A C 1
ATOM 4874 O O . ASN A 1 596 ? 15.811 29.038 2.676 1.00 91.62 596 ASN A O 1
ATOM 4878 N N . ASP A 1 597 ? 17.116 27.366 3.409 1.00 94.38 597 ASP A N 1
ATOM 4879 C CA . ASP A 1 597 ? 16.724 26.393 2.392 1.00 94.38 597 ASP A CA 1
ATOM 4880 C C . ASP A 1 597 ? 15.258 25.993 2.543 1.00 94.38 597 ASP A C 1
ATOM 4882 O O . ASP A 1 597 ? 14.511 25.982 1.562 1.00 94.38 597 ASP A O 1
ATOM 4886 N N . ILE A 1 598 ? 14.837 25.746 3.786 1.00 97.19 598 ILE A N 1
ATOM 4887 C CA . ILE A 1 598 ? 13.449 25.442 4.134 1.00 97.19 598 ILE A CA 1
ATOM 4888 C C . ILE A 1 598 ? 12.547 26.638 3.799 1.00 97.19 598 ILE A C 1
ATOM 4890 O O . ILE A 1 598 ? 11.543 26.478 3.109 1.00 97.19 598 ILE A O 1
ATOM 4894 N N . LEU A 1 599 ? 12.917 27.850 4.230 1.00 96.62 599 LEU A N 1
ATOM 4895 C CA . LEU A 1 599 ? 12.156 29.076 3.960 1.00 96.62 599 LEU A CA 1
ATOM 4896 C C . LEU A 1 599 ? 12.032 29.367 2.462 1.00 96.62 599 LEU A C 1
ATOM 4898 O O . LEU A 1 599 ? 10.965 29.790 2.013 1.00 96.62 599 LEU A O 1
ATOM 4902 N N . SER A 1 600 ? 13.091 29.130 1.685 1.00 96.88 600 SER A N 1
ATOM 4903 C CA . SER A 1 600 ? 13.074 29.303 0.231 1.00 96.88 600 SER A CA 1
ATOM 4904 C C . SER A 1 600 ? 12.100 28.331 -0.436 1.00 96.88 600 SER A C 1
ATOM 4906 O O . SER A 1 600 ? 11.236 28.779 -1.191 1.00 96.88 600 SER A O 1
ATOM 4908 N N . LEU A 1 601 ? 12.164 27.034 -0.112 1.00 98.50 601 LEU A N 1
ATOM 4909 C CA . LEU A 1 601 ? 11.229 26.035 -0.644 1.00 98.50 601 LEU A CA 1
ATOM 4910 C C . LEU A 1 601 ? 9.777 26.343 -0.251 1.00 98.50 601 LEU A C 1
ATOM 4912 O O . LEU A 1 601 ? 8.905 26.345 -1.120 1.00 98.50 601 LEU A O 1
ATOM 4916 N N . ILE A 1 602 ? 9.525 26.678 1.022 1.00 98.56 602 ILE A N 1
ATOM 4917 C CA . ILE A 1 602 ? 8.196 27.101 1.498 1.00 98.56 602 ILE A CA 1
ATOM 4918 C C . ILE A 1 602 ? 7.702 28.298 0.689 1.00 98.56 602 ILE A C 1
ATOM 4920 O O . ILE A 1 602 ? 6.562 28.291 0.239 1.00 98.56 602 ILE A O 1
ATOM 4924 N N . SER A 1 603 ? 8.543 29.313 0.480 1.00 98.31 603 SER A N 1
ATOM 4925 C CA . SER A 1 603 ? 8.155 30.526 -0.249 1.00 98.31 603 SER A CA 1
ATOM 4926 C C . SER A 1 603 ? 7.834 30.231 -1.715 1.00 98.31 603 SER A C 1
ATOM 4928 O O . SER A 1 603 ? 6.819 30.702 -2.222 1.00 98.31 603 SER A O 1
ATOM 4930 N N . HIS A 1 604 ? 8.651 29.414 -2.387 1.00 98.12 604 HIS A N 1
ATOM 4931 C CA . HIS A 1 604 ? 8.415 29.007 -3.775 1.00 98.12 604 HIS A CA 1
ATOM 4932 C C . HIS A 1 604 ? 7.096 28.239 -3.927 1.00 98.12 604 HIS A C 1
ATOM 4934 O O . HIS A 1 604 ? 6.289 28.586 -4.787 1.00 98.12 604 HIS A O 1
ATOM 4940 N N . LEU A 1 605 ? 6.843 27.249 -3.063 1.00 98.38 605 LEU A N 1
ATOM 4941 C CA . LEU A 1 605 ? 5.586 26.497 -3.059 1.00 98.38 605 LEU A CA 1
ATOM 4942 C C . LEU A 1 605 ? 4.400 27.406 -2.726 1.00 98.38 605 LEU A C 1
ATOM 4944 O O . LEU A 1 605 ? 3.389 27.385 -3.425 1.00 98.38 605 LEU A O 1
ATOM 4948 N N . ARG A 1 606 ? 4.531 28.251 -1.697 1.00 97.75 606 ARG A N 1
ATOM 4949 C CA . ARG A 1 606 ? 3.462 29.143 -1.239 1.00 97.75 606 ARG A CA 1
ATOM 4950 C C . ARG A 1 606 ? 2.984 30.082 -2.340 1.00 97.75 606 ARG A C 1
ATOM 4952 O O . ARG A 1 606 ? 1.779 30.264 -2.479 1.00 97.75 606 ARG A O 1
ATOM 4959 N N . ASN A 1 607 ? 3.911 30.655 -3.107 1.00 96.50 607 ASN A N 1
ATOM 4960 C CA . ASN A 1 607 ? 3.591 31.588 -4.189 1.00 96.50 607 ASN A CA 1
ATOM 4961 C C . ASN A 1 607 ? 2.673 30.968 -5.252 1.00 96.50 607 ASN A C 1
ATOM 4963 O O . ASN A 1 607 ? 1.896 31.688 -5.866 1.00 96.50 607 ASN A O 1
ATOM 4967 N N . ILE A 1 608 ? 2.754 29.650 -5.456 1.00 96.38 608 ILE A N 1
ATOM 4968 C CA . ILE A 1 608 ? 1.933 28.931 -6.434 1.00 96.38 608 ILE A CA 1
ATOM 4969 C C . ILE A 1 608 ? 0.668 28.352 -5.788 1.00 96.38 608 ILE A C 1
ATOM 4971 O O . ILE A 1 608 ? -0.424 28.479 -6.337 1.00 96.38 608 ILE A O 1
ATOM 4975 N N . LEU A 1 609 ? 0.801 27.725 -4.615 1.00 97.06 609 LEU A N 1
ATOM 4976 C CA . LEU A 1 609 ? -0.294 27.014 -3.947 1.00 97.06 609 LEU A CA 1
ATOM 4977 C C . LEU A 1 609 ? -1.324 27.942 -3.291 1.00 97.06 609 LEU A C 1
ATOM 4979 O O . LEU A 1 609 ? -2.483 27.564 -3.135 1.00 97.06 609 LEU A O 1
ATOM 4983 N N . PHE A 1 610 ? -0.909 29.153 -2.916 1.00 96.19 610 PHE A N 1
ATOM 4984 C CA . PHE A 1 610 ? -1.744 30.153 -2.246 1.00 96.19 610 PHE A CA 1
ATOM 4985 C C . PHE A 1 610 ? -1.696 31.502 -2.971 1.00 96.19 610 PHE A C 1
ATOM 4987 O O . PHE A 1 610 ? -1.681 32.549 -2.320 1.00 96.19 610 PHE A O 1
ATOM 4994 N N . ASP A 1 611 ? -1.650 31.472 -4.307 1.00 93.94 611 ASP A N 1
ATOM 4995 C CA . ASP A 1 611 ? -1.772 32.659 -5.161 1.00 93.94 611 ASP A CA 1
ATOM 4996 C C . ASP A 1 611 ? -2.979 33.510 -4.716 1.00 93.94 611 ASP A C 1
ATOM 4998 O O . ASP A 1 611 ? -4.068 32.988 -4.465 1.00 93.94 611 ASP A O 1
ATOM 5002 N N . ASP A 1 612 ? -2.799 34.827 -4.592 1.00 90.69 612 ASP A N 1
ATOM 5003 C CA . ASP A 1 612 ? -3.838 35.724 -4.078 1.00 90.69 612 ASP A CA 1
ATOM 5004 C C . ASP A 1 612 ? -5.115 35.731 -4.940 1.00 90.69 612 ASP A C 1
ATOM 5006 O O . ASP A 1 612 ? -6.202 36.008 -4.425 1.00 90.69 612 ASP A O 1
ATOM 5010 N N . ASN A 1 613 ? -5.028 35.352 -6.218 1.00 92.00 613 ASN A N 1
ATOM 5011 C CA . ASN A 1 613 ? -6.187 35.160 -7.093 1.00 92.00 613 ASN A CA 1
ATOM 5012 C C . ASN A 1 613 ? -7.133 34.060 -6.590 1.00 92.00 613 ASN A C 1
ATOM 5014 O O . ASN A 1 613 ? -8.348 34.180 -6.757 1.00 92.00 613 ASN A O 1
ATOM 5018 N N . ILE A 1 614 ? -6.612 33.041 -5.898 1.00 90.38 614 ILE A N 1
ATOM 5019 C CA . ILE A 1 614 ? -7.408 31.956 -5.305 1.00 90.38 614 ILE A CA 1
ATOM 5020 C C . ILE A 1 614 ? -8.415 32.525 -4.297 1.00 90.38 614 ILE A C 1
ATOM 5022 O O . ILE A 1 614 ? -9.584 32.141 -4.305 1.00 90.38 614 ILE A O 1
ATOM 5026 N N . LYS A 1 615 ? -8.006 33.509 -3.482 1.00 85.38 615 LYS A N 1
ATOM 5027 C CA . LYS A 1 615 ? -8.885 34.172 -2.496 1.00 85.38 615 LYS A CA 1
ATOM 5028 C C . LYS A 1 615 ? -10.022 34.953 -3.150 1.00 85.38 615 LYS A C 1
ATOM 5030 O O . LYS A 1 615 ? -11.079 35.118 -2.550 1.00 85.38 615 LYS A O 1
ATOM 5035 N N . ASN A 1 616 ? -9.804 35.415 -4.378 1.00 87.88 616 ASN A N 1
ATOM 5036 C CA . ASN A 1 616 ? -10.797 36.123 -5.181 1.00 87.88 616 ASN A CA 1
ATOM 5037 C C . ASN A 1 616 ? -11.619 35.174 -6.068 1.00 87.88 616 ASN A C 1
ATOM 5039 O O . ASN A 1 616 ? -12.381 35.643 -6.912 1.00 87.88 616 ASN A O 1
ATOM 5043 N N . ASN A 1 617 ? -11.485 33.854 -5.875 1.00 88.44 617 ASN A N 1
ATOM 5044 C CA . ASN A 1 617 ? -12.153 32.815 -6.657 1.00 88.44 617 ASN A CA 1
ATOM 5045 C C . ASN A 1 617 ? -11.850 32.913 -8.167 1.00 88.44 617 ASN A C 1
ATOM 5047 O O . ASN A 1 617 ? -12.722 32.697 -9.009 1.00 88.44 617 ASN A O 1
ATOM 5051 N N . ILE A 1 618 ? -10.610 33.281 -8.497 1.00 91.88 618 ILE A N 1
ATOM 5052 C CA . ILE A 1 618 ? -10.100 33.390 -9.865 1.00 91.88 618 ILE A CA 1
ATOM 5053 C C . ILE A 1 618 ? -9.247 32.155 -10.167 1.00 91.88 618 ILE A C 1
ATOM 5055 O O . ILE A 1 618 ? -8.478 31.691 -9.324 1.00 91.88 618 ILE A O 1
ATOM 5059 N N . GLU A 1 619 ? -9.394 31.624 -11.381 1.00 94.00 619 GLU A N 1
ATOM 5060 C CA . GLU A 1 619 ? -8.594 30.500 -11.867 1.00 94.00 619 GLU A CA 1
ATOM 5061 C C . GLU A 1 619 ? -7.095 30.830 -11.863 1.00 94.00 619 GLU A C 1
ATOM 5063 O O . GLU A 1 619 ? -6.679 31.897 -12.316 1.00 94.00 619 GLU A O 1
ATOM 5068 N N . THR A 1 620 ? -6.284 29.901 -11.361 1.00 95.00 620 THR A N 1
ATOM 5069 C CA . THR A 1 620 ? -4.824 30.012 -11.304 1.00 95.00 620 THR A CA 1
ATOM 5070 C C . THR A 1 620 ? -4.164 28.813 -11.971 1.00 95.00 620 THR A C 1
ATOM 5072 O O . THR A 1 620 ? -4.806 28.002 -12.633 1.00 95.00 620 THR A O 1
ATOM 5075 N N . LEU A 1 621 ? -2.848 28.685 -11.804 1.00 94.38 621 LEU A N 1
ATOM 5076 C CA . LEU A 1 621 ? -2.104 27.560 -12.345 1.00 94.38 621 LEU A CA 1
ATOM 5077 C C . LEU A 1 621 ? -2.538 26.209 -11.743 1.00 94.38 621 LEU A C 1
ATOM 5079 O O . LEU A 1 621 ? -2.488 25.200 -12.439 1.00 94.38 621 LEU A O 1
ATOM 5083 N N . ILE A 1 622 ? -2.947 26.184 -10.470 1.00 96.38 622 ILE A N 1
ATOM 5084 C CA . ILE A 1 622 ? -3.313 24.943 -9.767 1.00 96.38 622 ILE A CA 1
ATOM 5085 C C . ILE A 1 622 ? -4.827 24.745 -9.637 1.00 96.38 622 ILE A C 1
ATOM 5087 O O . ILE A 1 622 ? -5.274 23.626 -9.382 1.00 96.38 622 ILE A O 1
ATOM 5091 N N . THR A 1 623 ? -5.625 25.800 -9.813 1.00 97.44 623 THR A N 1
ATOM 5092 C CA . THR A 1 623 ? -7.089 25.733 -9.746 1.00 97.44 623 THR A CA 1
ATOM 5093 C C . THR A 1 623 ? -7.715 25.764 -11.135 1.00 97.44 623 THR A C 1
ATOM 5095 O O . THR A 1 623 ? -7.124 26.277 -12.078 1.00 97.44 623 THR A O 1
ATOM 5098 N N . PHE A 1 624 ? -8.911 25.200 -11.285 1.00 97.44 624 PHE A N 1
ATOM 5099 C CA . PHE A 1 624 ? -9.689 25.186 -12.523 1.00 97.44 624 PHE A CA 1
ATOM 5100 C C . PHE A 1 624 ? -11.128 25.613 -12.252 1.00 97.44 624 PHE A C 1
ATOM 5102 O O . PHE A 1 624 ? -11.762 25.093 -11.330 1.00 97.44 624 PHE A O 1
ATOM 5109 N N . GLN A 1 625 ? -11.672 26.520 -13.061 1.00 97.56 625 GLN A N 1
ATOM 5110 C CA . GLN A 1 625 ? -13.069 26.925 -12.967 1.00 97.56 625 GLN A CA 1
ATOM 5111 C C . GLN A 1 625 ? -13.968 25.871 -13.633 1.00 97.56 625 GLN A C 1
ATOM 5113 O O . GLN A 1 625 ? -14.359 25.976 -14.798 1.00 97.56 625 GLN A O 1
ATOM 5118 N N . HIS A 1 626 ? -14.338 24.835 -12.879 1.00 98.00 626 HIS A N 1
ATOM 5119 C CA . HIS A 1 626 ? -15.204 23.771 -13.372 1.00 98.00 626 HIS A CA 1
ATOM 5120 C C . HIS A 1 626 ? -16.655 24.250 -13.510 1.00 98.00 626 HIS A C 1
ATOM 5122 O O . HIS A 1 626 ? -17.265 24.726 -12.551 1.00 98.00 626 HIS A O 1
ATOM 5128 N N . LYS A 1 627 ? -17.268 24.032 -14.682 1.00 97.06 627 LYS A N 1
ATOM 5129 C CA . LYS A 1 627 ? -18.633 24.510 -14.993 1.00 97.06 627 LYS A CA 1
ATOM 5130 C C . LYS A 1 627 ? -19.700 24.071 -13.981 1.00 97.06 627 LYS A C 1
ATOM 5132 O O . LYS A 1 627 ? -20.650 24.806 -13.747 1.00 97.06 627 LYS A O 1
ATOM 5137 N N . LYS A 1 628 ? -19.553 22.871 -13.408 1.00 98.38 628 LYS A N 1
ATOM 5138 C CA . LYS A 1 628 ? -20.513 22.270 -12.462 1.00 98.38 628 LYS A CA 1
ATOM 5139 C C . LYS A 1 628 ? -20.178 22.510 -10.988 1.00 98.38 628 LYS A C 1
ATOM 5141 O O . LYS A 1 628 ? -21.089 22.596 -10.174 1.00 98.38 628 LYS A O 1
ATOM 5146 N N . TYR A 1 629 ? -18.892 22.576 -10.645 1.00 98.38 629 TYR A N 1
ATOM 5147 C CA . TYR A 1 629 ? -18.438 22.536 -9.249 1.00 98.38 629 TYR A CA 1
ATOM 5148 C C . TYR A 1 629 ? -17.892 23.876 -8.762 1.00 98.38 629 TYR A C 1
ATOM 5150 O O . TYR A 1 629 ? -17.697 24.035 -7.567 1.00 98.38 629 TYR A O 1
ATOM 5158 N N . GLY A 1 630 ? -17.688 24.847 -9.655 1.00 98.00 630 GLY A N 1
ATOM 5159 C CA . GLY A 1 630 ? -16.967 26.072 -9.335 1.00 98.00 630 GLY A CA 1
ATOM 5160 C C . GLY A 1 630 ? -15.459 25.851 -9.387 1.00 98.00 630 GLY A C 1
ATOM 5161 O O . GLY A 1 630 ? -14.977 24.959 -10.087 1.00 98.00 630 GLY A O 1
ATOM 5162 N N . LEU A 1 631 ? -14.717 26.681 -8.659 1.00 98.38 631 LEU A N 1
ATOM 5163 C CA . LEU A 1 631 ? -13.266 26.591 -8.603 1.00 98.38 631 LEU A CA 1
ATOM 5164 C C . LEU A 1 631 ? -12.849 25.326 -7.837 1.00 98.38 631 LEU A C 1
ATOM 5166 O O . LEU A 1 631 ? -13.253 25.148 -6.686 1.00 98.38 631 LEU A O 1
ATOM 5170 N N . ILE A 1 632 ? -12.073 24.457 -8.487 1.00 98.69 632 ILE A N 1
ATOM 5171 C CA . ILE A 1 632 ? -11.535 23.199 -7.940 1.00 98.69 632 ILE A CA 1
ATOM 5172 C C . ILE A 1 632 ? -10.011 23.164 -8.067 1.00 98.69 632 ILE A C 1
ATOM 5174 O O . ILE A 1 632 ? -9.453 23.878 -8.896 1.00 98.69 632 ILE A O 1
ATOM 5178 N N . TYR A 1 633 ? -9.334 22.312 -7.302 1.00 98.69 633 TYR A N 1
ATOM 5179 C CA . TYR A 1 633 ? -7.925 21.990 -7.528 1.00 98.69 633 TYR A CA 1
ATOM 5180 C C . TYR A 1 633 ? -7.765 20.993 -8.682 1.00 98.69 633 TYR A C 1
ATOM 5182 O O . TYR A 1 633 ? -8.565 20.071 -8.841 1.00 98.69 633 TYR A O 1
ATOM 5190 N N . SER A 1 634 ? -6.715 21.174 -9.481 1.00 98.44 634 SER A N 1
ATOM 5191 C CA . SER A 1 634 ? -6.264 20.178 -10.461 1.00 98.44 634 SER A CA 1
ATOM 5192 C C . SER A 1 634 ? -5.476 19.074 -9.750 1.00 98.44 634 SER A C 1
ATOM 5194 O O . SER A 1 634 ? -4.873 19.333 -8.712 1.00 98.44 634 SER A O 1
ATOM 5196 N N . TYR A 1 635 ? -5.448 17.859 -10.300 1.00 98.81 635 TYR A N 1
ATOM 5197 C CA . TYR A 1 635 ? -4.671 16.755 -9.723 1.00 98.81 635 TYR A CA 1
ATOM 5198 C C . TYR A 1 635 ? -3.191 16.872 -10.090 1.00 98.81 635 TYR A C 1
ATOM 5200 O O . TYR A 1 635 ? -2.325 16.873 -9.220 1.00 98.81 635 TYR A O 1
ATOM 5208 N N . GLU A 1 636 ? -2.904 17.067 -11.378 1.00 98.50 636 GLU A N 1
ATOM 5209 C CA . GLU A 1 636 ? -1.550 17.268 -11.903 1.00 98.50 636 GLU A CA 1
ATOM 5210 C C . GLU A 1 636 ? -1.526 18.426 -12.893 1.00 98.50 636 GLU A C 1
ATOM 5212 O O . GLU A 1 636 ? -2.506 18.651 -13.607 1.00 98.50 636 GLU A O 1
ATOM 5217 N N . ILE A 1 637 ? -0.393 19.121 -12.982 1.00 97.12 637 ILE A N 1
ATOM 5218 C CA . ILE A 1 637 ? -0.162 20.194 -13.957 1.00 97.12 637 ILE A CA 1
ATOM 5219 C C . ILE A 1 637 ? 1.263 20.141 -14.518 1.00 97.12 637 ILE A C 1
ATOM 5221 O O . ILE A 1 637 ? 2.167 19.572 -13.904 1.00 97.12 637 ILE A O 1
ATOM 5225 N N . ASN A 1 638 ? 1.499 20.781 -15.664 1.00 92.69 638 ASN A N 1
ATOM 5226 C CA . ASN A 1 638 ? 2.840 20.889 -16.269 1.00 92.69 638 ASN A CA 1
ATOM 5227 C C . ASN A 1 638 ? 3.530 22.251 -16.059 1.00 92.69 638 ASN A C 1
ATOM 5229 O O . ASN A 1 638 ? 4.642 22.482 -16.538 1.00 92.69 638 ASN A O 1
ATOM 5233 N N . GLY A 1 639 ? 2.866 23.180 -15.370 1.00 89.31 639 GLY A N 1
ATOM 5234 C CA . GLY A 1 639 ? 3.397 24.515 -15.100 1.00 89.31 639 GLY A CA 1
ATOM 5235 C C . GLY A 1 639 ? 3.225 25.540 -16.229 1.00 89.31 639 GLY A C 1
ATOM 5236 O O . GLY A 1 639 ? 3.671 26.676 -16.063 1.00 89.31 639 GLY A O 1
ATOM 5237 N N . VAL A 1 640 ? 2.580 25.185 -17.351 1.00 86.25 640 VAL A N 1
ATOM 5238 C CA . VAL A 1 640 ? 2.269 26.118 -18.460 1.00 86.25 640 VAL A CA 1
ATOM 5239 C C . VAL A 1 640 ? 0.784 26.211 -18.819 1.00 86.25 640 VAL A C 1
ATOM 5241 O O . VAL A 1 640 ? 0.420 27.105 -19.577 1.00 86.25 640 VAL A O 1
ATOM 5244 N N . GLY A 1 641 ? -0.070 25.354 -18.251 1.00 84.94 641 GLY A N 1
ATOM 5245 C CA . GLY A 1 641 ? -1.531 25.475 -18.341 1.00 84.94 641 GLY A CA 1
ATOM 5246 C C . GLY A 1 641 ? -2.269 24.152 -18.540 1.00 84.94 641 GLY A C 1
ATOM 5247 O O . GLY A 1 641 ? -3.465 24.083 -18.239 1.00 84.94 641 GLY A O 1
ATOM 5248 N N . ASP A 1 642 ? -1.568 23.104 -18.989 1.00 92.81 642 ASP A N 1
ATOM 5249 C CA . ASP A 1 642 ? -2.161 21.773 -19.091 1.00 92.81 642 ASP A CA 1
ATOM 5250 C C . ASP A 1 642 ? -2.351 21.169 -17.704 1.00 92.81 642 ASP A C 1
ATOM 5252 O O . ASP A 1 642 ? -1.534 21.360 -16.793 1.00 92.81 642 ASP A O 1
ATOM 5256 N N . ARG A 1 643 ? -3.454 20.438 -17.565 1.00 95.50 643 ARG A N 1
ATOM 5257 C CA . ARG A 1 643 ? -3.920 19.912 -16.290 1.00 95.50 643 ARG A CA 1
ATOM 5258 C C . ARG A 1 643 ? -4.606 18.570 -16.454 1.00 95.50 643 ARG A C 1
ATOM 5260 O O . ARG A 1 643 ? -5.308 18.334 -17.435 1.00 95.50 643 ARG A O 1
ATOM 5267 N N . ASN A 1 644 ? -4.435 17.724 -15.453 1.00 97.62 644 ASN A N 1
ATOM 5268 C CA . ASN A 1 644 ? -5.172 16.486 -15.279 1.00 97.62 644 ASN A CA 1
ATOM 5269 C C . ASN A 1 644 ? -6.222 16.700 -14.179 1.00 97.62 644 ASN A C 1
ATOM 5271 O O . ASN A 1 644 ? -5.874 17.051 -13.048 1.00 97.62 644 ASN A O 1
ATOM 5275 N N . LEU A 1 645 ? -7.502 16.533 -14.514 1.00 98.62 645 LEU A N 1
ATOM 5276 C CA . LEU A 1 645 ? -8.618 16.683 -13.579 1.00 98.62 645 LEU A CA 1
ATOM 5277 C C . LEU A 1 645 ? -9.116 15.291 -13.177 1.00 98.62 645 LEU A C 1
ATOM 5279 O O . LEU A 1 645 ? -9.894 14.671 -13.897 1.00 98.62 645 LEU A O 1
ATOM 5283 N N . MET A 1 646 ? -8.643 14.800 -12.036 1.00 98.69 646 MET A N 1
ATOM 5284 C CA . MET A 1 646 ? -9.009 13.502 -11.463 1.00 98.69 646 MET A CA 1
ATOM 5285 C C . MET A 1 646 ? -8.721 13.490 -9.955 1.00 98.69 646 MET A C 1
ATOM 5287 O O . MET A 1 646 ? -8.402 14.528 -9.382 1.00 98.69 646 MET A O 1
ATOM 5291 N N . ASP A 1 647 ? -8.820 12.332 -9.316 1.00 98.88 647 ASP A N 1
ATOM 5292 C CA . ASP A 1 647 ? -8.128 12.033 -8.059 1.00 98.88 647 ASP A CA 1
ATOM 5293 C C . ASP A 1 647 ? -7.773 10.546 -8.027 1.00 98.88 647 ASP A C 1
ATOM 5295 O O . ASP A 1 647 ? -8.391 9.754 -8.746 1.00 98.88 647 ASP A O 1
ATOM 5299 N N . ASP A 1 648 ? -6.804 10.184 -7.196 1.00 98.81 648 ASP A N 1
ATOM 5300 C CA . ASP A 1 648 ? -6.385 8.802 -6.944 1.00 98.81 648 ASP A CA 1
ATOM 5301 C C . ASP A 1 648 ? -6.639 8.442 -5.477 1.00 98.81 648 ASP A C 1
ATOM 5303 O O . ASP A 1 648 ? -6.688 9.311 -4.603 1.00 98.81 648 ASP A O 1
ATOM 5307 N N . ALA A 1 649 ? -6.812 7.158 -5.192 1.00 98.50 649 ALA A N 1
ATOM 5308 C CA . ALA A 1 649 ? -7.028 6.679 -3.840 1.00 98.50 649 ALA A CA 1
ATOM 5309 C C . ALA A 1 649 ? -5.807 6.782 -2.917 1.00 98.50 649 ALA A C 1
ATOM 5311 O O . ALA A 1 649 ? -5.980 6.869 -1.696 1.00 98.50 649 ALA A O 1
ATOM 5312 N N . ASN A 1 650 ? -4.595 6.734 -3.469 1.00 98.62 650 ASN A N 1
ATOM 5313 C CA . ASN A 1 650 ? -3.364 6.774 -2.692 1.00 98.62 650 ASN A CA 1
ATOM 5314 C C . ASN A 1 650 ? -3.117 8.172 -2.121 1.00 98.62 650 ASN A C 1
ATOM 5316 O O . ASN A 1 650 ? -3.366 9.193 -2.757 1.00 98.62 650 ASN A O 1
ATOM 5320 N N . ILE A 1 651 ? -2.620 8.220 -0.887 1.00 98.75 651 ILE A N 1
ATOM 5321 C CA . ILE A 1 651 ? -2.468 9.453 -0.108 1.00 98.75 651 ILE A CA 1
ATOM 5322 C C . ILE A 1 651 ? -0.988 9.865 -0.146 1.00 98.75 651 ILE A C 1
ATOM 5324 O O . ILE A 1 651 ? -0.146 9.057 0.255 1.00 98.75 651 ILE A O 1
ATOM 5328 N N . PRO A 1 652 ? -0.637 11.097 -0.560 1.00 98.75 652 PRO A N 1
ATOM 5329 C CA . PRO A 1 652 ? -1.498 12.274 -0.725 1.00 98.75 652 PRO A CA 1
ATOM 5330 C C . PRO A 1 652 ? -2.398 12.270 -1.977 1.00 98.75 652 PRO A C 1
ATOM 5332 O O . PRO A 1 652 ? -1.927 12.213 -3.108 1.00 98.75 652 PRO A O 1
ATOM 5335 N N . SER A 1 653 ? -3.696 12.466 -1.746 1.00 98.88 653 SER A N 1
ATOM 5336 C CA . SER A 1 653 ? -4.748 12.712 -2.744 1.00 98.88 653 SER A CA 1
ATOM 5337 C C . SER A 1 653 ? -5.413 14.073 -2.516 1.00 98.88 653 SER A C 1
ATOM 5339 O O . SER A 1 653 ? -5.267 14.657 -1.432 1.00 98.88 653 SER A O 1
ATOM 5341 N N . LEU A 1 654 ? -6.176 14.583 -3.490 1.00 98.94 654 LEU A N 1
ATOM 5342 C CA . LEU A 1 654 ? -6.942 15.825 -3.305 1.00 98.94 654 LEU A CA 1
ATOM 5343 C C . LEU A 1 654 ? -7.956 15.667 -2.168 1.00 98.94 654 LEU A C 1
ATOM 5345 O O . LEU A 1 654 ? -8.106 16.571 -1.342 1.00 98.94 654 LEU A O 1
ATOM 5349 N N . LEU A 1 655 ? -8.596 14.498 -2.070 1.00 98.88 655 LEU A N 1
ATOM 5350 C CA . LEU A 1 655 ? -9.506 14.159 -0.977 1.00 98.88 655 LEU A CA 1
ATOM 5351 C C . LEU A 1 655 ? -8.836 14.256 0.406 1.00 98.88 655 LEU A C 1
ATOM 5353 O O . LEU A 1 655 ? -9.479 14.702 1.359 1.00 98.88 655 LEU A O 1
ATOM 5357 N N . SER A 1 656 ? -7.555 13.882 0.508 1.00 98.81 656 SER A N 1
ATOM 5358 C CA . SER A 1 656 ? -6.794 13.802 1.766 1.00 98.81 656 SER A CA 1
ATOM 5359 C C . SER A 1 656 ? -6.231 15.124 2.294 1.00 98.81 656 SER A C 1
ATOM 5361 O O . SER A 1 656 ? -5.662 15.144 3.387 1.00 98.81 656 SER A O 1
ATOM 5363 N N . LEU A 1 657 ? -6.364 16.231 1.554 1.00 98.75 657 LEU A N 1
ATOM 5364 C CA . LEU A 1 657 ? -5.697 17.493 1.898 1.00 98.75 657 LEU A CA 1
ATOM 5365 C C . LEU A 1 657 ? -5.977 17.982 3.333 1.00 98.75 657 LEU A C 1
ATOM 5367 O O . LEU A 1 657 ? -5.007 18.304 4.019 1.00 98.75 657 LEU A O 1
ATOM 5371 N N . PRO A 1 658 ? -7.221 17.975 3.858 1.00 98.56 658 PRO A N 1
ATOM 5372 C CA . PRO A 1 658 ? -7.464 18.389 5.241 1.00 98.56 658 PRO A CA 1
ATOM 5373 C C . PRO A 1 658 ? -6.900 17.428 6.289 1.00 98.56 658 PRO A C 1
ATOM 5375 O O . PRO A 1 658 ? -6.676 17.836 7.423 1.00 98.56 658 PRO A O 1
ATOM 5378 N N . TYR A 1 659 ? -6.692 16.157 5.935 1.00 98.56 659 TYR A N 1
ATOM 5379 C CA . TYR A 1 659 ? -6.091 15.169 6.829 1.00 98.56 659 TYR A CA 1
ATOM 5380 C C . TYR A 1 659 ? -4.576 15.376 6.943 1.00 98.56 659 TYR A C 1
ATOM 5382 O O . TYR A 1 659 ? -4.037 15.397 8.046 1.00 98.56 659 TYR A O 1
ATOM 5390 N N . LEU A 1 660 ? -3.887 15.562 5.812 1.00 98.19 660 LEU A N 1
ATOM 5391 C CA . LEU A 1 660 ? -2.431 15.738 5.794 1.00 98.19 660 LEU A CA 1
ATOM 5392 C C . LEU A 1 660 ? -1.982 17.159 6.126 1.00 98.19 660 LEU A C 1
ATOM 5394 O O . LEU A 1 660 ? -0.910 17.339 6.695 1.00 98.19 660 LEU A O 1
ATOM 5398 N N . CYS A 1 661 ? -2.768 18.157 5.727 1.00 97.44 661 CYS A N 1
ATOM 5399 C CA . CYS A 1 661 ? -2.394 19.567 5.772 1.00 97.44 661 CYS A CA 1
ATOM 5400 C C . CYS A 1 661 ? -3.446 20.408 6.523 1.00 97.44 661 CYS A C 1
ATOM 5402 O O . CYS A 1 661 ? -3.875 21.440 6.001 1.00 97.44 661 CYS A O 1
ATOM 5404 N N . PRO A 1 662 ? -3.873 20.026 7.745 1.00 94.69 662 PRO A N 1
ATOM 5405 C CA . PRO A 1 662 ? -5.011 20.653 8.431 1.00 94.69 662 PRO A CA 1
ATOM 5406 C C . PRO A 1 662 ? -4.821 22.154 8.712 1.00 94.69 662 PRO A C 1
ATOM 5408 O O . PRO A 1 662 ? -5.798 22.894 8.812 1.00 94.69 662 PRO A O 1
ATOM 5411 N N . ASN A 1 663 ? -3.568 22.616 8.805 1.00 91.19 663 ASN A N 1
ATOM 5412 C CA . ASN A 1 663 ? -3.224 24.028 9.025 1.00 91.19 663 ASN A CA 1
ATOM 5413 C C . ASN A 1 663 ? -3.116 24.850 7.730 1.00 91.19 663 ASN A C 1
ATOM 5415 O O . ASN A 1 663 ? -2.962 26.069 7.795 1.00 91.19 663 ASN A O 1
ATOM 5419 N N . ASP A 1 664 ? -3.143 24.190 6.573 1.00 94.25 664 ASP A N 1
ATOM 5420 C CA . ASP A 1 664 ? -3.017 24.824 5.261 1.00 94.25 664 ASP A CA 1
ATOM 5421 C C . ASP A 1 664 ? -4.339 24.759 4.483 1.00 94.25 664 ASP A C 1
ATOM 5423 O O . ASP A 1 664 ? -4.716 25.741 3.848 1.00 94.25 664 ASP A O 1
ATOM 5427 N N . ILE A 1 665 ? -5.065 23.638 4.570 1.00 96.62 665 ILE A N 1
ATOM 5428 C CA . ILE A 1 665 ? -6.361 23.420 3.920 1.00 96.62 665 ILE A CA 1
ATOM 5429 C C . ILE A 1 665 ? -7.382 22.995 4.974 1.00 96.62 665 ILE A C 1
ATOM 5431 O O . ILE A 1 665 ? -7.349 21.881 5.497 1.00 96.62 665 ILE A O 1
ATOM 5435 N N . SER A 1 666 ? -8.322 23.890 5.276 1.00 96.44 666 SER A N 1
ATOM 5436 C CA . SER A 1 666 ? -9.439 23.568 6.162 1.00 96.44 666 SER A CA 1
ATOM 5437 C C . SER A 1 666 ? -10.395 22.587 5.487 1.00 96.44 666 SER A C 1
ATOM 5439 O O . SER A 1 666 ? -10.698 22.715 4.304 1.00 96.44 666 SER A O 1
ATOM 5441 N N . ILE A 1 667 ? -10.985 21.682 6.269 1.00 96.81 667 ILE A N 1
ATOM 5442 C CA . ILE A 1 667 ? -12.102 20.843 5.818 1.00 96.81 667 ILE A CA 1
ATOM 5443 C C . ILE A 1 667 ? -13.279 21.671 5.276 1.00 96.81 667 ILE A C 1
ATOM 5445 O O . ILE A 1 667 ? -14.012 21.194 4.420 1.00 96.81 667 ILE A O 1
ATOM 5449 N N . ASN A 1 668 ? -13.449 22.915 5.736 1.00 96.75 668 ASN A N 1
ATOM 5450 C CA . ASN A 1 668 ? -14.509 23.821 5.288 1.00 96.75 668 ASN A CA 1
ATOM 5451 C C . ASN A 1 668 ? -14.051 24.786 4.181 1.00 96.75 668 ASN A C 1
ATOM 5453 O O . ASN A 1 668 ? -14.813 25.679 3.811 1.00 96.75 668 ASN A O 1
ATOM 5457 N N . ASP A 1 669 ? -12.822 24.648 3.671 1.00 96.81 669 ASP A N 1
ATOM 5458 C CA . ASP A 1 669 ? -12.349 25.466 2.557 1.00 96.81 669 ASP A CA 1
ATOM 5459 C C . ASP A 1 669 ? -13.256 25.267 1.333 1.00 96.81 669 ASP A C 1
ATOM 5461 O O . ASP A 1 669 ? -13.596 24.145 0.955 1.00 96.81 669 ASP A O 1
ATOM 5465 N N . SER A 1 670 ? -13.689 26.373 0.726 1.00 97.12 670 SER A N 1
ATOM 5466 C CA . SER A 1 670 ? -14.688 26.329 -0.346 1.00 97.12 670 SER A CA 1
ATOM 5467 C C . SER A 1 670 ? -14.181 25.631 -1.612 1.00 97.12 670 SER A C 1
ATOM 5469 O O . SER A 1 670 ? -14.942 24.904 -2.251 1.00 97.12 670 SER A O 1
ATOM 5471 N N . ILE A 1 671 ? -12.898 25.786 -1.946 1.00 98.19 671 ILE A N 1
ATOM 5472 C CA . ILE A 1 671 ? -12.281 25.171 -3.125 1.00 98.19 671 ILE A CA 1
ATOM 5473 C C . ILE A 1 671 ? -12.054 23.691 -2.852 1.00 98.19 671 ILE A C 1
ATOM 5475 O O . ILE A 1 671 ? -12.368 22.860 -3.706 1.00 98.19 671 ILE A O 1
ATOM 5479 N N . TYR A 1 672 ? -11.606 23.331 -1.647 1.00 98.56 672 TYR A N 1
ATOM 5480 C CA . TYR A 1 672 ? -11.561 21.941 -1.207 1.00 98.56 672 TYR A CA 1
ATOM 5481 C C . TYR A 1 672 ? -12.945 21.295 -1.276 1.00 98.56 672 TYR A C 1
ATOM 5483 O O . TYR A 1 672 ? -13.069 20.215 -1.831 1.00 98.56 672 TYR A O 1
ATOM 5491 N N . GLN A 1 673 ? -14.004 21.944 -0.791 1.00 98.69 673 GLN A N 1
ATOM 5492 C CA . GLN A 1 673 ? -15.360 21.387 -0.830 1.00 98.69 673 GLN A CA 1
ATOM 5493 C C . GLN A 1 673 ? -15.887 21.212 -2.260 1.00 98.69 673 GLN A C 1
ATOM 5495 O O . GLN A 1 673 ? -16.530 20.205 -2.565 1.00 98.69 673 GLN A O 1
ATOM 5500 N N . ASN A 1 674 ? -15.589 22.145 -3.164 1.00 98.81 674 ASN A N 1
ATOM 5501 C CA . ASN A 1 674 ? -15.888 21.990 -4.590 1.00 98.81 674 ASN A CA 1
ATOM 5502 C C . ASN A 1 674 ? -15.105 20.820 -5.199 1.00 98.81 674 ASN A C 1
ATOM 5504 O O . ASN A 1 674 ? -15.674 19.995 -5.914 1.00 98.81 674 ASN A O 1
ATOM 5508 N N . THR A 1 675 ? -13.818 20.718 -4.865 1.00 98.88 675 THR A N 1
ATOM 5509 C CA . THR A 1 675 ? -12.931 19.636 -5.307 1.00 98.88 675 THR A CA 1
ATOM 5510 C C . THR A 1 675 ? -13.421 18.295 -4.776 1.00 98.88 675 THR A C 1
ATOM 5512 O O . THR A 1 675 ? -13.583 17.363 -5.546 1.00 98.88 675 THR A O 1
ATOM 5515 N N . ARG A 1 676 ? -13.776 18.207 -3.492 1.00 98.88 676 ARG A N 1
ATOM 5516 C CA . ARG A 1 676 ? -14.347 17.028 -2.835 1.00 98.88 676 ARG A CA 1
ATOM 5517 C C . ARG A 1 676 ? -15.594 16.535 -3.568 1.00 98.88 676 ARG A C 1
ATOM 5519 O O . ARG A 1 676 ? -15.705 15.347 -3.854 1.00 98.88 676 ARG A O 1
ATOM 5526 N N . LYS A 1 677 ? -16.513 17.444 -3.912 1.00 98.88 677 LYS A N 1
ATOM 5527 C CA . LYS A 1 677 ? -17.712 17.118 -4.704 1.00 98.88 677 LYS A CA 1
ATOM 5528 C C . LYS A 1 677 ? -17.360 16.609 -6.101 1.00 98.88 677 LYS A C 1
ATOM 5530 O O . LYS A 1 677 ? -18.015 15.691 -6.576 1.00 98.88 677 LYS A O 1
ATOM 5535 N N . PHE A 1 678 ? -16.351 17.193 -6.747 1.00 98.88 678 PHE A N 1
ATOM 5536 C CA . PHE A 1 678 ? -15.857 16.737 -8.046 1.00 98.88 678 PHE A CA 1
ATOM 5537 C C . PHE A 1 678 ? -15.252 15.326 -7.958 1.00 98.88 678 PHE A C 1
ATOM 5539 O O . PHE A 1 678 ? -15.679 14.439 -8.698 1.00 98.88 678 PHE A O 1
ATOM 5546 N N . VAL A 1 679 ? -14.314 15.097 -7.034 1.00 98.81 679 VAL A N 1
ATOM 5547 C CA . VAL A 1 679 ? -13.554 13.838 -6.942 1.00 98.81 679 VAL A CA 1
ATOM 5548 C C . VAL A 1 679 ? -14.400 12.656 -6.463 1.00 98.81 679 VAL A C 1
ATOM 5550 O O . VAL A 1 679 ? -14.128 11.523 -6.852 1.00 98.81 679 VAL A O 1
ATOM 5553 N N . LEU A 1 680 ? -15.457 12.916 -5.683 1.00 98.75 680 LEU A N 1
ATOM 5554 C CA . LEU A 1 680 ? -16.464 11.935 -5.248 1.00 98.75 680 LEU A CA 1
ATOM 5555 C C . LEU A 1 680 ? -17.671 11.869 -6.203 1.00 98.75 680 LEU A C 1
ATOM 5557 O O . LEU A 1 680 ? -18.813 11.686 -5.778 1.00 98.75 680 LEU A O 1
ATOM 5561 N N . SER A 1 681 ? -17.442 12.064 -7.501 1.00 98.62 681 SER A N 1
ATOM 5562 C CA . SER A 1 681 ? -18.479 12.002 -8.529 1.00 98.62 681 SER A CA 1
ATOM 5563 C C . SER A 1 681 ? -17.966 11.329 -9.794 1.00 98.62 681 SER A C 1
ATOM 5565 O O . SER A 1 681 ? -16.766 11.270 -10.025 1.00 98.62 681 SER A O 1
ATOM 5567 N N . LYS A 1 682 ? -18.884 10.929 -10.681 1.00 97.38 682 LYS A N 1
ATOM 5568 C CA . LYS A 1 682 ? -18.556 10.362 -12.003 1.00 97.38 682 LYS A CA 1
ATOM 5569 C C . LYS A 1 682 ? -17.791 11.314 -12.936 1.00 97.38 682 LYS A C 1
ATOM 5571 O O . LYS A 1 682 ? -17.384 10.887 -14.010 1.00 97.38 682 LYS A O 1
ATOM 5576 N N . ASP A 1 683 ? -17.639 12.588 -12.564 1.00 98.31 683 ASP A N 1
ATOM 5577 C CA . ASP A 1 683 ? -16.806 13.534 -13.312 1.00 98.31 683 ASP A CA 1
ATOM 5578 C C . ASP A 1 683 ? -15.304 13.327 -13.017 1.00 98.31 683 ASP A C 1
ATOM 5580 O O . ASP A 1 683 ? -14.468 13.738 -13.818 1.00 98.31 683 ASP A O 1
ATOM 5584 N N . ASN A 1 684 ? -14.954 12.640 -11.920 1.00 98.69 684 ASN A N 1
ATOM 5585 C CA . ASN A 1 684 ? -13.635 12.039 -11.744 1.00 98.69 684 ASN A CA 1
ATOM 5586 C C . ASN A 1 684 ? -13.591 10.692 -12.488 1.00 98.69 684 ASN A C 1
ATOM 5588 O O . ASN A 1 684 ? -14.375 9.799 -12.150 1.00 98.69 684 ASN A O 1
ATOM 5592 N N . PRO A 1 685 ? -12.671 10.495 -13.452 1.00 97.94 685 PRO A N 1
ATOM 5593 C CA . PRO A 1 685 ? -12.595 9.258 -14.234 1.00 97.94 685 PRO A CA 1
ATOM 5594 C C . PRO A 1 685 ? -12.323 8.001 -13.393 1.00 97.94 685 PRO A C 1
ATOM 5596 O O . PRO A 1 685 ? -12.632 6.899 -13.843 1.00 97.94 685 PRO A O 1
ATOM 5599 N N . TRP A 1 686 ? -11.779 8.159 -12.183 1.00 98.38 686 TRP A N 1
ATOM 5600 C CA . TRP A 1 686 ? -11.449 7.057 -11.274 1.00 98.38 686 TRP A CA 1
ATOM 5601 C C . TRP A 1 686 ? -12.417 6.920 -10.099 1.00 98.38 686 TRP A C 1
ATOM 5603 O O . TRP A 1 686 ? -12.154 6.153 -9.174 1.00 98.38 686 TRP A O 1
ATOM 5613 N N . PHE A 1 687 ? -13.541 7.640 -10.119 1.00 98.75 687 PHE A N 1
ATOM 5614 C CA . PHE A 1 687 ? -14.637 7.391 -9.193 1.00 98.75 687 PHE A CA 1
ATOM 5615 C C . PHE A 1 687 ? -15.578 6.332 -9.765 1.00 98.75 687 PHE A C 1
ATOM 5617 O O . PHE A 1 687 ? -16.145 6.486 -10.851 1.00 98.75 687 PHE A O 1
ATOM 5624 N N . PHE A 1 688 ? -15.803 5.274 -8.997 1.00 98.25 688 PHE A N 1
ATOM 5625 C CA . PHE A 1 688 ? -16.683 4.177 -9.372 1.00 98.25 688 PHE A CA 1
ATOM 5626 C C . PHE A 1 688 ? -17.805 4.021 -8.348 1.00 98.25 688 PHE A C 1
ATOM 5628 O O . PHE A 1 688 ? -17.629 4.267 -7.157 1.00 98.25 688 PHE A O 1
ATOM 5635 N N . ASN A 1 689 ? -18.970 3.589 -8.820 1.00 96.81 689 ASN A N 1
ATOM 5636 C CA . ASN A 1 689 ? -20.133 3.291 -7.994 1.00 96.81 689 ASN A CA 1
ATOM 5637 C C . ASN A 1 689 ? -20.746 1.980 -8.496 1.00 96.81 689 ASN A C 1
ATOM 5639 O O . ASN A 1 689 ? -20.935 1.818 -9.705 1.00 96.81 689 ASN A O 1
ATOM 5643 N N . GLY A 1 690 ? -21.015 1.070 -7.565 1.00 95.25 690 GLY A N 1
ATOM 5644 C CA . GLY A 1 690 ? -21.650 -0.217 -7.811 1.00 95.25 690 GLY A CA 1
ATOM 5645 C C . GLY A 1 690 ? -22.607 -0.613 -6.691 1.00 95.25 690 GLY A C 1
ATOM 5646 O O . GLY A 1 690 ? -22.922 0.173 -5.798 1.00 95.25 690 GLY A O 1
ATOM 5647 N N . SER A 1 691 ? -23.091 -1.852 -6.734 1.00 93.25 691 SER A N 1
ATOM 5648 C CA . SER A 1 691 ? -24.142 -2.336 -5.831 1.00 93.25 691 SER A CA 1
ATOM 5649 C C . SER A 1 691 ? -23.706 -2.497 -4.374 1.00 93.25 691 SER A C 1
ATOM 5651 O O . SER A 1 691 ? -24.568 -2.608 -3.498 1.00 93.25 691 SER A O 1
ATOM 5653 N N . VAL A 1 692 ? -22.398 -2.562 -4.098 1.00 92.50 692 VAL A N 1
ATOM 5654 C CA . VA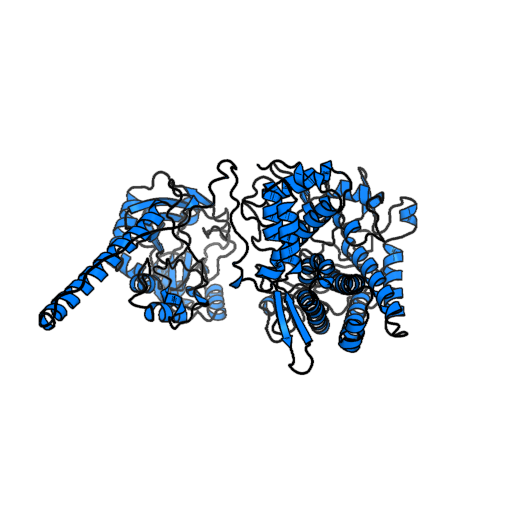L A 1 692 ? -21.878 -2.755 -2.735 1.00 92.50 692 VAL A CA 1
ATOM 5655 C C . VAL A 1 692 ? -21.216 -1.507 -2.177 1.00 92.50 692 VAL A C 1
ATOM 5657 O O . VAL A 1 692 ? -21.456 -1.172 -1.017 1.00 92.50 692 VAL A O 1
ATOM 5660 N N . LEU A 1 693 ? -20.404 -0.821 -2.976 1.00 96.19 693 LEU A N 1
ATOM 5661 C CA . LEU A 1 693 ? -19.676 0.364 -2.538 1.00 96.19 693 LEU A CA 1
ATOM 5662 C C . LEU A 1 693 ? -19.460 1.358 -3.680 1.00 96.19 693 LEU A C 1
ATOM 5664 O O . LEU A 1 693 ? -19.543 1.024 -4.864 1.00 96.19 693 LEU A O 1
ATOM 5668 N N . GLU A 1 694 ? -19.134 2.585 -3.296 1.00 98.19 694 GLU A N 1
ATOM 5669 C CA . GLU A 1 694 ? -18.670 3.642 -4.184 1.00 98.19 694 GLU A CA 1
ATOM 5670 C C . GLU A 1 694 ? -17.419 4.314 -3.612 1.00 98.19 694 GLU A C 1
ATOM 5672 O O . GLU A 1 694 ? -17.211 4.357 -2.397 1.00 98.19 694 GLU A O 1
ATOM 5677 N N . GLY A 1 695 ? -16.585 4.866 -4.483 1.00 98.44 695 GLY A N 1
ATOM 5678 C CA . GLY A 1 695 ? -15.385 5.575 -4.065 1.00 98.44 695 GLY A CA 1
ATOM 5679 C C . GLY A 1 695 ? -14.379 5.752 -5.188 1.00 98.44 695 GLY A C 1
ATOM 5680 O O . GLY A 1 695 ? -14.677 5.528 -6.359 1.00 98.44 695 GLY A O 1
ATOM 5681 N N . ILE A 1 696 ? -13.183 6.185 -4.805 1.00 98.88 696 ILE A N 1
ATOM 5682 C CA . ILE A 1 696 ? -12.084 6.472 -5.725 1.00 98.88 696 ILE A CA 1
ATOM 5683 C C . ILE A 1 696 ? -11.179 5.237 -5.807 1.00 98.88 696 ILE A C 1
ATOM 5685 O O . ILE A 1 696 ? -10.907 4.582 -4.796 1.00 98.88 696 ILE A O 1
ATOM 5689 N N . GLY A 1 697 ? -10.766 4.899 -7.022 1.00 98.44 697 GLY A N 1
ATOM 5690 C CA . GLY A 1 697 ? -9.722 3.925 -7.313 1.00 98.44 697 GLY A CA 1
ATOM 5691 C C . GLY A 1 697 ? -8.482 4.610 -7.872 1.00 98.44 697 GLY A C 1
ATOM 5692 O O . GLY A 1 697 ? -7.998 5.589 -7.316 1.00 98.44 697 GLY A O 1
ATOM 5693 N N . GLY A 1 698 ? -7.997 4.102 -8.998 1.00 96.56 698 GLY A N 1
ATOM 5694 C CA . GLY A 1 698 ? -6.864 4.664 -9.720 1.00 96.56 698 GLY A CA 1
ATOM 5695 C C . GLY A 1 698 ? -6.503 3.804 -10.931 1.00 96.56 698 GLY A C 1
ATOM 5696 O O . GLY A 1 698 ? -7.009 2.680 -11.057 1.00 96.56 698 GLY A O 1
ATOM 5697 N N . PRO A 1 699 ? -5.630 4.298 -11.822 1.00 95.00 699 PRO A N 1
ATOM 5698 C CA . PRO A 1 699 ? -5.161 3.526 -12.967 1.00 95.00 699 PRO A CA 1
ATOM 5699 C C . PRO A 1 699 ? -4.364 2.280 -12.571 1.00 95.00 699 PRO A C 1
ATOM 5701 O O . PRO A 1 699 ? -4.359 1.336 -13.355 1.00 95.00 699 PRO A O 1
ATOM 5704 N N . HIS A 1 700 ? -3.766 2.252 -11.372 1.00 95.38 700 HIS A N 1
ATOM 5705 C CA . HIS A 1 700 ? -2.939 1.147 -10.881 1.00 95.38 700 HIS A CA 1
ATOM 5706 C C . HIS A 1 700 ? -3.587 -0.237 -11.043 1.00 95.38 700 HIS A C 1
ATOM 5708 O O . HIS A 1 700 ? -3.002 -1.149 -11.619 1.00 95.38 700 HIS A O 1
ATOM 5714 N N . ILE A 1 701 ? -4.831 -0.383 -10.567 1.00 94.06 701 ILE A N 1
ATOM 5715 C CA . ILE A 1 701 ? -5.614 -1.624 -10.712 1.00 94.06 701 ILE A CA 1
ATOM 5716 C C . ILE A 1 701 ? -6.613 -1.514 -11.869 1.00 94.06 701 ILE A C 1
ATOM 5718 O O . ILE A 1 701 ? -6.948 -2.508 -12.516 1.00 94.06 701 ILE A O 1
ATOM 5722 N N . GLY A 1 702 ? -7.091 -0.300 -12.151 1.00 90.12 702 GLY A N 1
ATOM 5723 C CA . GLY A 1 702 ? -7.983 -0.020 -13.265 1.00 90.12 702 GLY A CA 1
ATOM 5724 C C . GLY A 1 702 ? -9.469 -0.021 -12.902 1.00 90.12 702 GLY A C 1
ATOM 5725 O O . GLY A 1 702 ? -9.887 0.284 -11.784 1.00 90.12 702 GLY A O 1
ATOM 5726 N N . TYR A 1 703 ? -10.300 -0.280 -13.911 1.00 92.06 703 TYR A N 1
ATOM 5727 C CA . TYR A 1 703 ? -11.724 0.048 -13.883 1.00 92.06 703 TYR A CA 1
ATOM 5728 C C . TYR A 1 703 ? -12.528 -0.714 -12.823 1.00 92.06 703 TYR A C 1
ATOM 5730 O O . TYR A 1 703 ? -12.419 -1.932 -12.685 1.00 92.06 703 TYR A O 1
ATOM 5738 N N . ALA A 1 704 ? -13.444 0.013 -12.173 1.00 93.19 704 ALA A N 1
ATOM 5739 C CA . ALA A 1 704 ? -14.425 -0.512 -11.219 1.00 93.19 704 ALA A CA 1
ATOM 5740 C C . ALA A 1 704 ? -13.828 -1.109 -9.929 1.00 93.19 704 ALA A C 1
ATOM 5742 O O . ALA A 1 704 ? -14.518 -1.854 -9.227 1.00 93.19 704 ALA A O 1
ATOM 5743 N N . MET A 1 705 ? -12.579 -0.762 -9.609 1.00 97.44 705 MET A N 1
ATOM 5744 C CA . MET A 1 705 ? -11.870 -1.173 -8.396 1.00 97.44 705 MET A CA 1
ATOM 5745 C C . MET A 1 705 ? -11.672 0.044 -7.489 1.00 97.44 705 MET A C 1
ATOM 5747 O O . MET A 1 705 ? -10.933 0.964 -7.826 1.00 97.44 705 MET A O 1
ATOM 5751 N N . VAL A 1 706 ? -12.353 0.069 -6.346 1.00 98.31 706 VAL A N 1
ATOM 5752 C CA . VAL A 1 706 ? -12.294 1.164 -5.362 1.00 98.31 706 VAL A CA 1
ATOM 5753 C C . VAL A 1 706 ? -11.423 0.755 -4.196 1.00 98.31 706 VAL A C 1
ATOM 5755 O O . VAL A 1 706 ? -11.477 -0.383 -3.739 1.00 98.31 706 VAL A O 1
ATOM 5758 N N . TRP A 1 707 ? -10.646 1.696 -3.684 1.00 98.56 707 TRP A N 1
ATOM 5759 C CA . TRP A 1 707 ? -9.690 1.422 -2.627 1.00 98.56 707 TRP A CA 1
ATOM 5760 C C . TRP A 1 707 ? -10.257 1.819 -1.259 1.00 98.56 707 TRP A C 1
ATOM 5762 O O . TRP A 1 707 ? -10.726 2.953 -1.094 1.00 98.56 707 TRP A O 1
ATOM 5772 N N . PRO A 1 708 ? -10.173 0.946 -0.236 1.00 98.69 708 PRO A N 1
ATOM 5773 C CA . PRO A 1 708 ? -10.527 1.290 1.138 1.00 98.69 708 PRO A CA 1
ATOM 5774 C C . PRO A 1 708 ? -9.834 2.550 1.660 1.00 98.69 708 PRO A C 1
ATOM 5776 O O . PRO A 1 708 ? -10.467 3.304 2.395 1.00 98.69 708 PRO A O 1
ATOM 5779 N N . LEU A 1 709 ? -8.595 2.838 1.234 1.00 98.69 709 LEU A N 1
ATOM 5780 C CA . LEU A 1 709 ? -7.895 4.084 1.582 1.00 98.69 709 LEU A CA 1
ATOM 5781 C C . LEU A 1 709 ? -8.734 5.329 1.257 1.00 98.69 709 LEU A C 1
ATOM 5783 O O . LEU A 1 709 ? -8.892 6.198 2.113 1.00 98.69 709 LEU A O 1
ATOM 5787 N N . ALA A 1 710 ? -9.340 5.390 0.068 1.00 98.75 710 ALA A N 1
ATOM 5788 C CA . ALA A 1 710 ? -10.174 6.519 -0.338 1.00 98.75 710 ALA A CA 1
ATOM 5789 C C . ALA A 1 710 ? -11.471 6.613 0.478 1.00 98.75 710 ALA A C 1
ATOM 5791 O O . ALA A 1 710 ? -11.909 7.713 0.815 1.00 98.75 710 ALA A O 1
ATOM 5792 N N . ILE A 1 711 ? -12.084 5.477 0.827 1.00 98.88 711 ILE A N 1
ATOM 5793 C CA . ILE A 1 711 ? -13.301 5.442 1.654 1.00 98.88 711 ILE A CA 1
ATOM 5794 C C . ILE A 1 711 ? -12.992 5.897 3.085 1.00 98.88 711 ILE A C 1
ATOM 5796 O O . ILE A 1 711 ? -13.720 6.713 3.651 1.00 98.88 711 ILE A O 1
ATOM 5800 N N . ILE A 1 712 ? -11.893 5.412 3.663 1.00 98.88 712 ILE A N 1
ATOM 5801 C CA . ILE A 1 712 ? -11.439 5.838 4.988 1.00 98.88 712 ILE A CA 1
ATOM 5802 C C . ILE A 1 712 ? -11.122 7.333 4.961 1.00 98.88 712 ILE A C 1
ATOM 5804 O O . ILE A 1 712 ? -11.566 8.073 5.837 1.00 98.88 712 ILE A O 1
ATOM 5808 N N . MET A 1 713 ? -10.432 7.805 3.921 1.00 98.81 713 MET A N 1
ATOM 5809 C CA . MET A 1 713 ? -10.096 9.217 3.787 1.00 98.81 713 MET A CA 1
ATOM 5810 C C . MET A 1 713 ? -11.340 10.090 3.619 1.00 98.81 713 MET A C 1
ATOM 5812 O O . MET A 1 713 ? -11.421 11.147 4.241 1.00 98.81 713 MET A O 1
ATOM 5816 N N . ARG A 1 714 ? -12.352 9.630 2.871 1.00 98.75 714 ARG A N 1
ATOM 5817 C CA . ARG A 1 714 ? -13.674 10.273 2.787 1.00 98.75 714 ARG A CA 1
ATOM 5818 C C . ARG A 1 714 ? -14.277 10.449 4.182 1.00 98.75 714 ARG A C 1
ATOM 5820 O O . ARG A 1 714 ? -14.726 11.552 4.490 1.00 98.75 714 ARG A O 1
ATOM 5827 N N . GLY A 1 715 ? -14.230 9.416 5.023 1.00 98.69 715 GLY A N 1
ATOM 5828 C CA . GLY A 1 715 ? -14.706 9.460 6.409 1.00 98.69 715 GLY A CA 1
ATOM 5829 C C . GLY A 1 715 ? -13.873 10.358 7.333 1.00 98.69 715 GLY A C 1
ATOM 5830 O O . GLY A 1 715 ? -14.435 11.085 8.146 1.00 98.69 715 GLY A O 1
ATOM 5831 N N . LEU A 1 716 ? -12.544 10.360 7.192 1.00 98.56 716 LEU A N 1
ATOM 5832 C CA . LEU A 1 716 ? -11.628 11.195 7.985 1.00 98.56 716 LEU A CA 1
ATOM 5833 C C . LEU A 1 716 ? -11.727 12.689 7.655 1.00 98.56 716 LEU A C 1
ATOM 5835 O O . LEU A 1 716 ? -11.351 13.528 8.472 1.00 98.56 716 LEU A O 1
ATOM 5839 N N . THR A 1 717 ? -12.233 13.025 6.470 1.00 98.50 717 THR A N 1
ATOM 5840 C CA . THR A 1 717 ? -12.292 14.398 5.948 1.00 98.50 717 THR A CA 1
ATOM 5841 C C . THR A 1 717 ? -13.726 14.902 5.768 1.00 98.50 717 THR A C 1
ATOM 5843 O O . THR A 1 717 ? -13.997 15.751 4.919 1.00 98.50 717 THR A O 1
ATOM 5846 N N . THR A 1 718 ? -14.657 14.414 6.592 1.00 98.12 718 THR A N 1
ATOM 5847 C CA . THR A 1 718 ? -16.028 14.937 6.679 1.00 98.12 718 THR A CA 1
ATOM 5848 C C . THR A 1 718 ? -16.475 15.133 8.126 1.00 98.12 718 THR A C 1
ATOM 5850 O O . THR A 1 718 ? -16.046 14.425 9.034 1.00 98.12 718 THR A O 1
ATOM 5853 N N . ASN A 1 719 ? -17.368 16.100 8.334 1.00 96.00 719 ASN A N 1
ATOM 5854 C CA . ASN A 1 719 ? -18.075 16.287 9.601 1.00 96.00 719 ASN A CA 1
ATOM 5855 C C . ASN A 1 719 ? -19.517 15.758 9.551 1.00 96.00 719 ASN A C 1
ATOM 5857 O O . ASN A 1 719 ? -20.172 15.747 10.594 1.00 96.00 719 ASN A O 1
ATOM 5861 N N . ASP A 1 720 ? -20.002 15.326 8.379 1.00 98.00 720 ASP A N 1
ATOM 5862 C CA . ASP A 1 720 ? -21.349 14.783 8.200 1.00 98.00 720 ASP A CA 1
ATOM 5863 C C . ASP A 1 720 ? -21.423 13.339 8.709 1.00 98.00 720 ASP A C 1
ATOM 5865 O O . ASP A 1 720 ? -20.841 12.418 8.135 1.00 98.00 720 ASP A O 1
ATOM 5869 N N . ASP A 1 721 ? -22.181 13.138 9.784 1.00 98.25 721 ASP A N 1
ATOM 5870 C CA . ASP A 1 721 ? -22.397 11.828 10.393 1.00 98.25 721 ASP A CA 1
ATOM 5871 C C . ASP A 1 721 ? -22.987 10.805 9.413 1.00 98.25 721 ASP A C 1
ATOM 5873 O O . ASP A 1 721 ? -22.672 9.620 9.505 1.00 98.25 721 ASP A O 1
ATOM 5877 N N . ASN A 1 722 ? -23.829 11.224 8.465 1.00 97.94 722 ASN A N 1
ATOM 5878 C CA . ASN A 1 722 ? -24.408 10.307 7.481 1.00 97.94 722 ASN A CA 1
ATOM 5879 C C . ASN A 1 722 ? -23.358 9.817 6.486 1.00 97.94 722 ASN A C 1
ATOM 5881 O O . ASN A 1 722 ? -23.348 8.637 6.134 1.00 97.94 722 ASN A O 1
ATOM 5885 N N . GLU A 1 723 ? -22.441 10.692 6.078 1.00 98.31 723 GLU A N 1
ATOM 5886 C CA . GLU A 1 723 ? -21.321 10.315 5.221 1.00 98.31 723 GLU A CA 1
ATOM 5887 C C . GLU A 1 723 ? -20.337 9.398 5.964 1.00 98.31 723 GLU A C 1
ATOM 5889 O O . GLU A 1 723 ? -19.868 8.411 5.394 1.00 98.31 723 GLU A O 1
ATOM 5894 N N . ILE A 1 724 ? -20.086 9.646 7.254 1.00 98.62 724 ILE A N 1
ATOM 5895 C CA . ILE A 1 724 ? -19.276 8.751 8.099 1.00 98.62 724 ILE A CA 1
ATOM 5896 C C . ILE A 1 724 ? -19.928 7.367 8.199 1.00 98.62 724 ILE A C 1
ATOM 5898 O O . ILE A 1 724 ? -19.251 6.358 7.990 1.00 98.62 724 ILE A O 1
ATOM 5902 N N . ARG A 1 725 ? -21.243 7.298 8.464 1.00 97.75 725 ARG A N 1
ATOM 5903 C CA . ARG A 1 725 ? -21.992 6.027 8.498 1.00 97.75 725 ARG A CA 1
ATOM 5904 C C . ARG A 1 725 ? -21.910 5.291 7.165 1.00 97.75 725 ARG A C 1
ATOM 5906 O O . ARG A 1 725 ? -21.705 4.080 7.166 1.00 97.75 725 ARG A O 1
ATOM 5913 N N . LEU A 1 726 ? -22.034 6.005 6.045 1.00 97.19 726 LEU A N 1
ATOM 5914 C CA . LEU A 1 726 ? -21.874 5.427 4.711 1.00 97.19 726 LEU A CA 1
ATOM 5915 C C . LEU A 1 726 ? -20.481 4.803 4.547 1.00 97.19 726 LEU A C 1
ATOM 5917 O O . LEU A 1 726 ? -20.382 3.654 4.125 1.00 97.19 726 LEU A O 1
ATOM 5921 N N . CYS A 1 727 ? -19.419 5.516 4.928 1.00 98.62 727 CYS A N 1
ATOM 5922 C CA . CYS A 1 727 ? -18.049 5.005 4.834 1.00 98.62 727 CYS A CA 1
ATOM 5923 C C . CYS A 1 727 ? -17.849 3.746 5.689 1.00 98.62 727 CYS A C 1
ATOM 5925 O O . CYS A 1 727 ? -17.339 2.745 5.191 1.00 98.62 727 CYS A O 1
ATOM 5927 N N . LEU A 1 728 ? -18.300 3.761 6.947 1.00 98.31 728 LEU A N 1
ATOM 5928 C CA . LEU A 1 728 ? -18.217 2.601 7.840 1.00 98.31 728 LEU A CA 1
ATOM 5929 C C . LEU A 1 728 ? -18.997 1.395 7.298 1.00 98.31 728 LEU A C 1
ATOM 5931 O O . LEU A 1 728 ? -18.488 0.278 7.327 1.00 98.31 728 LEU A O 1
ATOM 5935 N N . ASN A 1 729 ? -20.204 1.617 6.769 1.00 96.75 729 ASN A N 1
ATOM 5936 C CA . ASN A 1 729 ? -21.035 0.564 6.185 1.00 96.75 729 ASN A CA 1
ATOM 5937 C C . ASN A 1 729 ? -20.364 -0.061 4.952 1.00 96.75 729 ASN A C 1
ATOM 5939 O O . ASN A 1 729 ? -20.306 -1.285 4.849 1.00 96.75 729 ASN A O 1
ATOM 5943 N N . MET A 1 730 ? -19.800 0.761 4.057 1.00 98.06 730 MET A N 1
ATOM 5944 C CA . MET A 1 730 ? -19.054 0.261 2.899 1.00 98.06 730 MET A CA 1
ATOM 5945 C C . MET A 1 730 ? -17.857 -0.587 3.337 1.00 98.06 730 MET A C 1
ATOM 5947 O O . MET A 1 730 ? -17.739 -1.714 2.872 1.00 98.06 730 MET A O 1
ATOM 5951 N N . LEU A 1 731 ? -17.034 -0.101 4.276 1.00 98.25 731 LEU A N 1
ATOM 5952 C CA . LEU A 1 731 ? -15.851 -0.821 4.773 1.00 98.25 731 LEU A CA 1
ATOM 5953 C C . LEU A 1 731 ? -16.218 -2.148 5.458 1.00 98.25 731 LEU A C 1
ATOM 5955 O O . LEU A 1 731 ? -15.581 -3.170 5.202 1.00 98.25 731 LEU A O 1
ATOM 5959 N N . GLN A 1 732 ? -17.269 -2.153 6.286 1.00 95.81 732 GLN A N 1
ATOM 5960 C CA . GLN A 1 732 ? -17.765 -3.363 6.949 1.00 95.81 732 GLN A CA 1
ATOM 5961 C C . GLN A 1 732 ? -18.315 -4.375 5.931 1.00 95.81 732 GLN A C 1
ATOM 5963 O O . GLN A 1 732 ? -18.075 -5.564 6.051 1.00 95.81 732 GLN A O 1
ATOM 5968 N N . ARG A 1 733 ? -18.999 -3.938 4.871 1.00 94.31 733 ARG A N 1
ATOM 5969 C CA . ARG A 1 733 ? -19.561 -4.859 3.863 1.00 94.31 733 ARG A CA 1
ATOM 5970 C C . ARG A 1 733 ? -18.558 -5.315 2.809 1.00 94.31 733 ARG A C 1
ATOM 5972 O O . ARG A 1 733 ? -18.862 -6.224 2.037 1.00 94.31 733 ARG A O 1
ATOM 5979 N N . SER A 1 734 ? -17.390 -4.680 2.735 1.00 95.81 734 SER A N 1
ATOM 5980 C CA . SER A 1 734 ? -16.437 -4.895 1.648 1.00 95.81 734 SER A CA 1
ATOM 5981 C C . SER A 1 734 ? -15.194 -5.697 2.036 1.00 95.81 734 SER A C 1
ATOM 5983 O O . SER A 1 734 ? -14.399 -6.025 1.162 1.00 95.81 734 SER A O 1
ATOM 5985 N N . HIS A 1 735 ? -15.017 -6.082 3.302 1.00 95.44 735 HIS A N 1
ATOM 5986 C CA . HIS A 1 735 ? -13.834 -6.841 3.739 1.00 95.44 735 HIS A CA 1
ATOM 5987 C C . HIS A 1 735 ? -13.845 -8.330 3.330 1.00 95.44 735 HIS A C 1
ATOM 5989 O O . HIS A 1 735 ? -13.024 -9.101 3.813 1.00 95.44 735 HIS A O 1
ATOM 5995 N N . ALA A 1 736 ? -14.788 -8.786 2.495 1.00 93.19 736 ALA A N 1
ATOM 5996 C CA . ALA A 1 736 ? -14.828 -10.143 1.925 1.00 93.19 736 ALA A CA 1
ATOM 5997 C C . ALA A 1 736 ? -14.667 -11.297 2.945 1.00 93.19 736 ALA A C 1
ATOM 5999 O O . ALA A 1 736 ? -14.057 -12.321 2.645 1.00 93.19 736 ALA A O 1
ATOM 6000 N N . ASN A 1 737 ? -15.184 -11.125 4.169 1.00 91.00 737 ASN A N 1
ATOM 6001 C CA . ASN A 1 737 ? -15.019 -12.059 5.295 1.00 91.00 737 ASN A CA 1
ATOM 6002 C C . ASN A 1 737 ? -13.563 -12.329 5.738 1.00 91.00 737 ASN A C 1
ATOM 6004 O O . ASN A 1 737 ? -13.331 -13.248 6.519 1.00 91.00 737 ASN A O 1
ATOM 6008 N N . THR A 1 738 ? -12.584 -11.534 5.292 1.00 93.50 738 THR A N 1
ATOM 6009 C CA . THR A 1 738 ? -11.168 -11.700 5.673 1.00 93.50 738 THR A CA 1
ATOM 6010 C C . THR A 1 738 ? -10.859 -11.125 7.052 1.00 93.50 738 T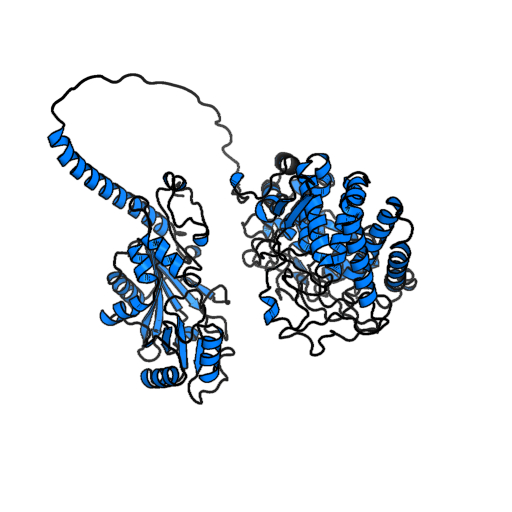HR A C 1
ATOM 6012 O O . THR A 1 738 ? -9.951 -11.598 7.732 1.00 93.50 738 THR A O 1
ATOM 6015 N N . GLY A 1 739 ? -11.622 -10.113 7.472 1.00 96.31 739 GLY A N 1
ATOM 6016 C CA . GLY A 1 739 ? -11.366 -9.367 8.698 1.00 96.31 739 GLY A CA 1
ATOM 6017 C C . GLY A 1 739 ? -10.303 -8.281 8.555 1.00 96.31 739 GLY A C 1
ATOM 6018 O O . GLY A 1 739 ? -9.868 -7.754 9.576 1.00 96.31 739 GLY A O 1
ATOM 6019 N N . PHE A 1 740 ? -9.903 -7.950 7.323 1.00 98.31 740 PHE A N 1
ATOM 6020 C CA . PHE A 1 740 ? -8.876 -6.959 7.007 1.00 98.31 740 PHE A CA 1
ATOM 6021 C C . PHE A 1 740 ? -9.326 -6.000 5.902 1.00 98.31 740 PHE A C 1
ATOM 6023 O O . PHE A 1 740 ? -10.271 -6.268 5.159 1.00 98.31 740 PHE A O 1
ATOM 6030 N N . MET A 1 741 ? -8.635 -4.869 5.793 1.00 98.44 741 MET A N 1
ATOM 6031 C CA . MET A 1 741 ? -8.742 -3.984 4.640 1.00 98.44 741 MET A CA 1
ATOM 6032 C C . MET A 1 741 ? -7.849 -4.484 3.502 1.00 98.44 741 MET A C 1
ATOM 6034 O O . MET A 1 741 ? -6.761 -5.014 3.726 1.00 98.44 741 MET A O 1
ATOM 6038 N N . HIS A 1 742 ? -8.321 -4.281 2.278 1.00 97.81 742 HIS A N 1
ATOM 6039 C CA . HIS A 1 742 ? -7.633 -4.652 1.043 1.00 97.81 742 HIS A CA 1
ATOM 6040 C C . HIS A 1 742 ? -7.077 -3.410 0.340 1.00 97.81 742 HIS A C 1
ATOM 6042 O O . HIS A 1 742 ? -7.374 -2.282 0.738 1.00 97.81 742 HIS A O 1
ATOM 6048 N N . GLU A 1 743 ? -6.292 -3.599 -0.716 1.00 97.25 743 GLU A N 1
ATOM 6049 C CA . GLU A 1 743 ? -5.850 -2.489 -1.569 1.00 97.25 743 GLU A CA 1
ATOM 6050 C C . GLU A 1 743 ? -7.004 -1.938 -2.391 1.00 97.25 743 GLU A C 1
ATOM 6052 O O . GLU A 1 743 ? -7.338 -0.763 -2.274 1.00 97.25 743 GLU A O 1
ATOM 6057 N N . SER A 1 744 ? -7.652 -2.796 -3.175 1.00 97.06 744 SER A N 1
ATOM 6058 C CA . SER A 1 744 ? -8.779 -2.411 -4.013 1.00 97.06 744 SER A CA 1
ATOM 6059 C C . SER A 1 744 ? -9.857 -3.483 -4.011 1.00 97.06 744 SER A C 1
ATOM 6061 O O . SER A 1 744 ? -9.580 -4.660 -3.794 1.00 97.06 744 SER A O 1
ATOM 6063 N N . ILE A 1 745 ? -11.105 -3.074 -4.222 1.00 97.75 745 ILE A N 1
ATOM 6064 C CA . ILE A 1 745 ? -12.290 -3.922 -4.131 1.00 97.75 745 ILE A CA 1
ATOM 6065 C C . ILE A 1 745 ? -13.219 -3.591 -5.293 1.00 97.75 745 ILE A C 1
ATOM 6067 O O . ILE A 1 745 ? -13.521 -2.423 -5.556 1.00 97.75 745 ILE A O 1
ATOM 6071 N N . ARG A 1 746 ? -13.715 -4.619 -5.982 1.00 96.94 746 ARG A N 1
ATOM 6072 C CA . ARG A 1 746 ? -14.675 -4.431 -7.067 1.00 96.94 746 ARG A CA 1
ATOM 6073 C C . ARG A 1 746 ? -16.007 -3.920 -6.520 1.00 96.94 746 ARG A C 1
ATOM 6075 O O . ARG A 1 746 ? -16.611 -4.558 -5.659 1.00 96.94 746 ARG A O 1
ATOM 6082 N N . VAL A 1 747 ? -16.508 -2.826 -7.092 1.00 96.00 747 VAL A N 1
ATOM 6083 C CA . VAL A 1 747 ? -17.693 -2.091 -6.594 1.00 96.00 747 VAL A CA 1
ATOM 6084 C C . VAL A 1 747 ? -18.979 -2.917 -6.439 1.00 96.00 747 VAL A C 1
ATOM 6086 O O . VAL A 1 747 ? -19.813 -2.601 -5.591 1.00 96.00 747 VAL A O 1
ATOM 6089 N N . ASP A 1 748 ? -19.132 -3.986 -7.225 1.00 92.69 748 ASP A N 1
ATOM 6090 C CA . ASP A 1 748 ? -20.307 -4.873 -7.203 1.00 92.69 748 ASP A CA 1
ATOM 6091 C C . ASP A 1 748 ? -20.055 -6.216 -6.500 1.00 92.69 748 ASP A C 1
ATOM 6093 O O . ASP A 1 748 ? -20.990 -6.982 -6.269 1.00 92.69 748 ASP A O 1
ATOM 6097 N N . ASN A 1 749 ? -18.797 -6.558 -6.207 1.00 94.50 749 ASN A N 1
ATOM 6098 C CA . ASN A 1 749 ? -18.445 -7.864 -5.654 1.00 94.50 749 ASN A CA 1
ATOM 6099 C C . ASN A 1 749 ? -17.202 -7.778 -4.753 1.00 94.50 749 ASN A C 1
ATOM 6101 O O . ASN A 1 749 ? -16.084 -7.916 -5.256 1.00 94.50 749 ASN A O 1
ATOM 6105 N N . PRO A 1 750 ? -17.392 -7.650 -3.427 1.00 90.62 750 PRO A N 1
ATOM 6106 C CA . PRO A 1 750 ? -16.316 -7.603 -2.446 1.00 90.62 750 PRO A CA 1
ATOM 6107 C C . PRO A 1 750 ? -15.334 -8.762 -2.501 1.00 90.62 750 PRO A C 1
ATOM 6109 O O . PRO A 1 750 ? -14.175 -8.572 -2.166 1.00 90.62 750 PRO A O 1
ATOM 6112 N N . MET A 1 751 ? -15.767 -9.949 -2.946 1.00 93.12 751 MET A N 1
ATOM 6113 C CA . MET A 1 751 ? -14.895 -11.125 -3.051 1.00 93.12 751 MET A CA 1
ATOM 6114 C C . MET A 1 751 ? -13.823 -10.972 -4.139 1.00 93.12 751 MET A C 1
ATOM 6116 O O . MET A 1 751 ? -12.883 -11.759 -4.177 1.00 93.12 751 MET A O 1
ATOM 6120 N N . LYS A 1 752 ? -13.957 -9.983 -5.032 1.00 90.00 752 LYS A N 1
ATOM 6121 C CA . LYS A 1 752 ? -12.928 -9.599 -6.002 1.00 90.00 752 LYS A CA 1
ATOM 6122 C C . LYS A 1 752 ? -12.177 -8.385 -5.469 1.00 90.00 752 LYS A C 1
ATOM 6124 O O . LYS A 1 752 ? -12.616 -7.251 -5.656 1.00 90.00 752 LYS A O 1
ATOM 6129 N N . PHE A 1 753 ? -11.054 -8.644 -4.817 1.00 96.81 753 PHE A N 1
ATOM 6130 C CA . PHE A 1 753 ? -10.183 -7.625 -4.246 1.00 96.81 753 PHE A CA 1
ATOM 6131 C C . PHE A 1 753 ? -8.712 -7.920 -4.568 1.00 96.81 753 PHE A C 1
ATOM 6133 O O . PHE A 1 753 ? -8.375 -9.035 -4.969 1.00 96.81 753 PHE A O 1
ATOM 6140 N N . THR A 1 754 ? -7.844 -6.928 -4.390 1.00 92.62 754 THR A N 1
ATOM 6141 C CA . THR A 1 754 ? -6.383 -7.065 -4.504 1.00 92.62 754 THR A CA 1
ATOM 6142 C C . THR A 1 754 ? -5.717 -6.883 -3.144 1.00 92.62 754 THR A C 1
ATOM 6144 O O . THR A 1 754 ? -6.254 -6.188 -2.280 1.00 92.62 754 THR A O 1
ATOM 6147 N N . ARG A 1 755 ? -4.561 -7.533 -2.954 1.00 92.12 755 ARG A N 1
ATOM 6148 C CA . ARG A 1 755 ? -3.744 -7.525 -1.726 1.00 92.12 755 ARG A CA 1
ATOM 6149 C C . ARG A 1 755 ? -4.538 -7.856 -0.460 1.00 92.12 755 ARG A C 1
ATOM 6151 O O . ARG A 1 755 ? -5.072 -6.991 0.230 1.00 92.12 755 ARG A O 1
ATOM 6158 N N . SER A 1 756 ? -4.569 -9.141 -0.107 1.00 91.75 756 SER A N 1
ATOM 6159 C CA . SER A 1 756 ? -5.159 -9.610 1.157 1.00 91.75 756 SER A CA 1
ATOM 6160 C C . SER A 1 756 ? -4.383 -9.151 2.395 1.00 91.75 756 SER A C 1
ATOM 6162 O O . SER A 1 756 ? -4.903 -9.229 3.505 1.00 91.75 756 SER A O 1
ATOM 6164 N N . TRP A 1 757 ? -3.129 -8.718 2.224 1.00 95.44 757 TRP A N 1
ATOM 6165 C CA . TRP A 1 757 ? -2.262 -8.255 3.300 1.00 95.44 757 TRP A CA 1
ATOM 6166 C C . TRP A 1 757 ? -1.663 -6.892 2.957 1.00 95.44 757 TRP A C 1
ATOM 6168 O O . TRP A 1 757 ? -0.547 -6.792 2.449 1.00 95.44 757 TRP A O 1
ATOM 6178 N N . PHE A 1 758 ? -2.415 -5.841 3.285 1.00 97.12 758 PHE A N 1
ATOM 6179 C CA . PHE A 1 758 ? -1.981 -4.460 3.119 1.00 97.12 758 PHE A CA 1
ATOM 6180 C C . PHE A 1 758 ? -2.002 -3.719 4.460 1.00 97.12 758 PHE A C 1
ATOM 6182 O O . PHE A 1 758 ? -3.034 -3.217 4.915 1.00 97.12 758 PHE A O 1
ATOM 6189 N N . ALA A 1 759 ? -0.848 -3.672 5.126 1.00 97.88 759 ALA A N 1
ATOM 6190 C CA . ALA A 1 759 ? -0.768 -3.193 6.502 1.00 97.88 759 ALA A CA 1
ATOM 6191 C C . ALA A 1 759 ? -1.077 -1.695 6.634 1.00 97.88 759 ALA A C 1
ATOM 6193 O O . ALA A 1 759 ? -1.674 -1.286 7.625 1.00 97.88 759 ALA A O 1
ATOM 6194 N N . TRP A 1 760 ? -0.761 -0.878 5.623 1.00 98.25 760 TRP A N 1
ATOM 6195 C CA . TRP A 1 760 ? -1.126 0.541 5.636 1.00 98.25 760 TRP A CA 1
ATOM 6196 C C . TRP A 1 760 ? -2.649 0.746 5.674 1.00 98.25 760 TRP A C 1
ATOM 6198 O O . TRP A 1 760 ? -3.141 1.471 6.541 1.00 98.25 760 TRP A O 1
ATOM 6208 N N . ALA A 1 761 ? -3.412 0.068 4.810 1.00 98.12 761 ALA A N 1
ATOM 6209 C CA . ALA A 1 761 ? -4.873 0.163 4.819 1.00 98.12 761 ALA A CA 1
ATOM 6210 C C . ALA A 1 761 ? -5.472 -0.289 6.164 1.00 98.12 761 ALA A C 1
ATOM 6212 O O . ALA A 1 761 ? -6.397 0.343 6.681 1.00 98.12 761 ALA A O 1
ATOM 6213 N N . ASN A 1 762 ? -4.899 -1.334 6.769 1.00 98.75 762 ASN A N 1
ATOM 6214 C CA . ASN A 1 762 ? -5.277 -1.813 8.098 1.00 98.75 762 ASN A CA 1
ATOM 6215 C C . ASN A 1 762 ? -5.002 -0.770 9.197 1.00 98.75 762 ASN A C 1
ATOM 6217 O O . ASN A 1 762 ? -5.900 -0.460 9.985 1.00 98.75 762 ASN A O 1
ATOM 6221 N N . SER A 1 763 ? -3.802 -0.182 9.228 1.00 98.56 763 SER A N 1
ATOM 6222 C CA . SER A 1 763 ? -3.444 0.861 10.197 1.00 98.56 763 SER A CA 1
ATOM 6223 C C . SER A 1 763 ? -4.325 2.100 10.055 1.00 98.56 763 SER A C 1
ATOM 6225 O O . SER A 1 763 ? -4.817 2.608 11.062 1.00 98.56 763 SER A O 1
ATOM 6227 N N . LEU A 1 764 ? -4.601 2.547 8.824 1.00 98.69 764 LEU A N 1
ATOM 6228 C CA . LEU A 1 764 ? -5.452 3.714 8.573 1.00 98.69 764 LEU A CA 1
ATOM 6229 C C . LEU A 1 764 ? -6.915 3.458 8.974 1.00 98.69 764 LEU A C 1
ATOM 6231 O O . LEU A 1 764 ? -7.570 4.336 9.535 1.00 98.69 764 LEU A O 1
ATOM 6235 N N . PHE A 1 765 ? -7.435 2.248 8.747 1.00 98.81 765 PHE A N 1
ATOM 6236 C CA . PHE A 1 765 ? -8.757 1.865 9.251 1.00 98.81 765 PHE A CA 1
ATOM 6237 C C . PHE A 1 765 ? -8.796 1.873 10.780 1.00 98.81 765 PHE A C 1
ATOM 6239 O O . PHE A 1 765 ? -9.726 2.416 11.376 1.00 98.81 765 PHE A O 1
ATOM 6246 N N . GLY A 1 766 ? -7.771 1.313 11.424 1.00 98.69 766 GLY A N 1
ATOM 6247 C CA . GLY A 1 766 ? -7.640 1.352 12.874 1.00 98.69 766 GLY A CA 1
ATOM 6248 C C . GLY A 1 766 ? -7.593 2.788 13.414 1.00 98.69 766 GLY A C 1
ATOM 6249 O O . GLY A 1 766 ? -8.314 3.108 14.357 1.00 98.69 766 GLY A O 1
ATOM 6250 N N . GLU A 1 767 ? -6.831 3.680 12.778 1.00 98.69 767 GLU A N 1
ATOM 6251 C CA . GLU A 1 767 ? -6.806 5.115 13.094 1.00 98.69 767 GLU A CA 1
ATOM 6252 C C . GLU A 1 767 ? -8.204 5.740 13.005 1.00 98.69 767 GLU A C 1
ATOM 6254 O O . GLU A 1 767 ? -8.642 6.426 13.931 1.00 98.69 767 GLU A O 1
ATOM 6259 N N . PHE A 1 768 ? -8.935 5.458 11.925 1.00 98.75 768 PHE A N 1
ATOM 6260 C CA . PHE A 1 768 ? -10.280 5.982 11.708 1.00 98.75 768 PHE A CA 1
ATOM 6261 C C . PHE A 1 768 ? -11.265 5.529 12.788 1.00 98.75 768 PHE A C 1
ATOM 6263 O O . PHE A 1 768 ? -11.955 6.364 13.382 1.00 98.75 768 PHE A O 1
ATOM 6270 N N . ILE A 1 769 ? -11.293 4.234 13.111 1.00 98.62 769 ILE A N 1
ATOM 6271 C CA . ILE A 1 769 ? -12.145 3.712 14.186 1.00 98.62 769 ILE A CA 1
ATOM 6272 C C . ILE A 1 769 ? -11.739 4.301 15.537 1.00 98.62 769 ILE A C 1
ATOM 6274 O O . ILE A 1 769 ? -12.612 4.689 16.315 1.00 98.62 769 ILE A O 1
ATOM 6278 N N . TRP A 1 770 ? -10.441 4.425 15.826 1.00 98.50 770 TRP A N 1
ATOM 6279 C CA . TRP A 1 770 ? -9.990 4.989 17.097 1.00 98.50 770 TRP A CA 1
ATOM 6280 C C . TRP A 1 770 ? -10.352 6.473 17.236 1.00 98.50 770 TRP A C 1
ATOM 6282 O O . TRP A 1 770 ? -10.816 6.901 18.298 1.00 98.50 770 TRP A O 1
ATOM 6292 N N . LYS A 1 771 ? -10.230 7.255 16.159 1.00 98.06 771 LYS A N 1
ATOM 6293 C CA . LYS A 1 771 ? -10.696 8.647 16.118 1.00 98.06 771 LYS A CA 1
ATOM 6294 C C . LYS A 1 771 ? -12.192 8.733 16.412 1.00 98.06 771 LYS A C 1
ATOM 6296 O O . LYS A 1 771 ? -12.604 9.483 17.298 1.00 98.06 771 LYS A O 1
ATOM 6301 N N . LEU A 1 772 ? -13.008 7.935 15.724 1.00 98.12 772 LEU A N 1
ATOM 6302 C CA . LEU A 1 772 ? -14.454 7.910 15.952 1.00 98.12 772 LEU A CA 1
ATOM 6303 C C . LEU A 1 772 ? -14.809 7.444 17.361 1.00 98.12 772 LEU A C 1
ATOM 6305 O O . LEU A 1 772 ? -15.706 8.010 17.972 1.00 98.12 772 LEU A O 1
ATOM 6309 N N . TYR A 1 773 ? -14.087 6.479 17.922 1.00 97.81 773 TYR A N 1
ATOM 6310 C CA . TYR A 1 773 ? -14.292 6.044 19.300 1.00 97.81 773 TYR A CA 1
ATOM 6311 C C . TYR A 1 773 ? -14.100 7.197 20.297 1.00 97.81 773 TYR A C 1
ATOM 6313 O O . TYR A 1 773 ? -14.868 7.322 21.250 1.00 97.81 773 TYR A O 1
ATOM 6321 N N . ARG A 1 774 ? -13.118 8.074 20.055 1.00 96.75 774 ARG A N 1
ATOM 6322 C CA . ARG A 1 774 ? -12.831 9.235 20.911 1.00 96.75 774 ARG A CA 1
ATOM 6323 C C . ARG A 1 774 ? -13.808 10.393 20.722 1.00 96.75 774 ARG A C 1
ATOM 6325 O O . ARG A 1 774 ? -14.100 11.093 21.685 1.00 96.75 774 ARG A O 1
ATOM 6332 N N . GLU A 1 775 ? -14.279 10.619 19.499 1.00 96.75 775 GLU A N 1
ATOM 6333 C CA . GLU A 1 775 ? -15.002 11.851 19.145 1.00 96.75 775 GLU A CA 1
ATOM 6334 C C . GLU A 1 775 ? -16.493 11.637 18.868 1.00 96.75 775 GLU A C 1
ATOM 6336 O O . GLU A 1 775 ? -17.314 12.505 19.158 1.00 96.75 775 GLU A O 1
ATOM 6341 N N . LYS A 1 776 ? -16.857 10.488 18.295 1.00 96.44 776 LYS A N 1
ATOM 6342 C CA . LYS A 1 776 ? -18.199 10.185 17.780 1.00 96.44 776 LYS A CA 1
ATOM 6343 C C . LYS A 1 776 ? -18.596 8.723 18.017 1.00 96.44 776 LYS A C 1
ATOM 6345 O O . LYS A 1 776 ? -19.122 8.062 17.125 1.00 96.44 776 LYS A O 1
ATOM 6350 N N . LYS A 1 777 ? -18.364 8.207 19.233 1.00 95.38 777 LYS A N 1
ATOM 6351 C CA . LYS A 1 777 ? -18.563 6.785 19.583 1.00 95.38 777 LYS A CA 1
ATOM 6352 C C . LYS A 1 777 ? -19.932 6.230 19.162 1.00 95.38 777 LYS A C 1
ATOM 6354 O O . LYS A 1 777 ? -20.007 5.092 18.713 1.00 95.38 777 LYS A O 1
ATOM 6359 N N . TYR A 1 778 ? -20.995 7.028 19.277 1.00 95.00 778 TYR A N 1
ATOM 6360 C CA . TYR A 1 778 ? -22.359 6.629 18.908 1.00 95.00 778 TYR A CA 1
ATOM 6361 C C . TYR A 1 778 ? -22.470 6.134 17.453 1.00 95.00 778 TYR A C 1
ATOM 6363 O O . TYR A 1 778 ? -23.215 5.194 17.192 1.00 95.00 778 TYR A O 1
ATOM 6371 N N . LEU A 1 779 ? -21.657 6.657 16.525 1.00 95.31 779 LEU A N 1
ATOM 6372 C CA . LEU A 1 779 ? -21.630 6.197 15.130 1.00 95.31 779 LEU A CA 1
ATOM 6373 C C . LEU A 1 779 ? -21.121 4.757 14.973 1.00 95.31 779 LEU A C 1
ATOM 6375 O O . LEU A 1 779 ? -21.490 4.085 14.016 1.00 95.31 779 LEU A O 1
ATOM 6379 N N . LEU A 1 780 ? -20.298 4.273 15.907 1.00 94.12 780 LEU A N 1
ATOM 6380 C CA . LEU A 1 780 ? -19.789 2.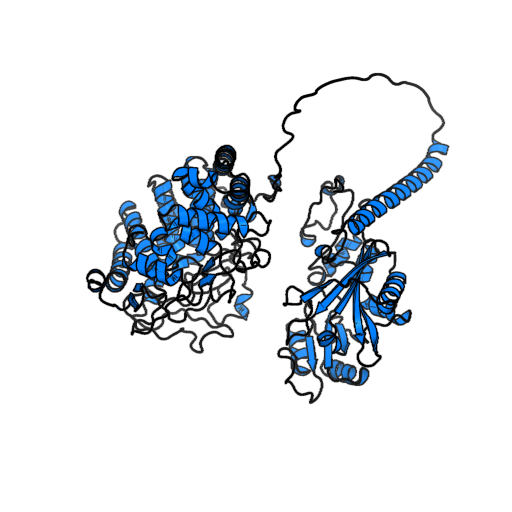897 15.917 1.00 94.12 780 LEU A CA 1
ATOM 6381 C C . LEU A 1 780 ? -20.799 1.910 16.522 1.00 94.12 780 LEU A C 1
ATOM 6383 O O . LEU A 1 780 ? -20.698 0.706 16.298 1.00 94.12 780 LEU A O 1
ATOM 6387 N N . ASP A 1 781 ? -21.775 2.410 17.282 1.00 87.81 781 ASP A N 1
ATOM 6388 C CA . ASP A 1 781 ? -22.788 1.598 17.960 1.00 87.81 781 ASP A CA 1
ATOM 6389 C C . ASP A 1 781 ? -24.063 1.404 17.118 1.00 87.81 781 ASP A C 1
ATOM 6391 O O . ASP A 1 781 ? -24.798 0.441 17.335 1.00 87.81 781 ASP A O 1
ATOM 6395 N N . GLU A 1 782 ? -24.334 2.309 16.174 1.00 79.00 782 GLU A N 1
ATOM 6396 C CA . GLU A 1 782 ? -25.582 2.381 15.393 1.00 79.00 782 GLU A CA 1
ATOM 6397 C C . GLU A 1 782 ? -25.586 1.538 14.105 1.00 79.00 782 GLU A C 1
ATOM 6399 O O . GLU A 1 782 ? -26.626 1.398 13.463 1.00 79.00 782 GLU A O 1
ATOM 6404 N N . ILE A 1 783 ? -24.445 0.981 13.698 1.00 73.44 783 ILE A N 1
ATOM 6405 C CA . ILE A 1 783 ? -24.332 0.239 12.436 1.00 73.44 783 ILE A CA 1
ATOM 6406 C C . ILE A 1 783 ? -24.776 -1.208 12.640 1.00 73.44 783 ILE A C 1
ATOM 6408 O O . ILE A 1 783 ? -24.245 -1.910 13.500 1.00 73.44 783 ILE A O 1
ATOM 6412 N N . HIS A 1 784 ? -25.737 -1.655 11.831 1.00 62.59 784 HIS A N 1
ATOM 6413 C CA . HIS A 1 784 ? -26.223 -3.030 11.848 1.00 62.59 784 HIS A CA 1
ATOM 6414 C C . HIS A 1 784 ? -25.152 -4.011 11.339 1.00 62.59 784 HIS A C 1
ATOM 6416 O O . HIS A 1 784 ? -24.488 -3.758 10.335 1.00 62.59 784 HIS A O 1
ATOM 6422 N N . THR A 1 785 ? -24.996 -5.138 12.034 1.00 56.72 785 THR A N 1
ATOM 6423 C CA . THR A 1 785 ? -24.297 -6.332 11.530 1.00 56.72 785 THR A CA 1
ATOM 6424 C C . THR A 1 785 ? -25.112 -6.939 10.390 1.00 56.72 785 THR A C 1
ATOM 6426 O O . THR A 1 785 ? -26.325 -7.104 10.559 1.00 56.72 785 THR A O 1
ATOM 6429 N N . TYR A 1 786 ? -24.469 -7.232 9.258 1.00 46.41 786 TYR A N 1
ATOM 6430 C CA . TYR A 1 786 ? -25.123 -7.785 8.066 1.00 46.41 786 TYR A CA 1
ATOM 6431 C C . TYR A 1 786 ? -24.998 -9.301 7.975 1.00 46.41 786 TYR A C 1
ATOM 6433 O O . TYR A 1 786 ? -23.956 -9.836 8.411 1.00 46.41 786 TYR A O 1
#

Organism: NCBI:txid392033

Sequence (786 aa):
MLGAHTIATPWFTAPLAFDSSWTSIRYIVNLAWGYHTVPDRWEAWLRAWPKDVILINSPSLLLWNTRKTYLKELEKAGIPIVPTLYVEEIDEKTLVDAAAHFATGDLIVKPQISASSFNMLHVLVGSLDFATSPRSLSVTAAVDELTRLGIAHSAMMIQPFMSNIIREGELSVLMFDGQLSHAVRKNASPGDYRIQEELGGIVTTMDQPSTEMLELAHTSLAICPETPTYVRVDMIRNHLTGRLCVIELEVIEPDLYLKYAADGGMTFARAILQKEKMTLLLQHRHRRHLFIISFLVSICSITACIRLWLYQDISLIQNDIYSTTNFPQVRRNITERRFISLAVESLIQEIKRNIRNKELAWLFENCFPNTLDTTVEFDIKGAAQNHPDTYVITGDIDAMWLRDSSAQIHPYLPLMKYDKKLRQLIEGVLLRQFICIQRDPYANAHYKDLHRISEWKYKDETEMRDGVHERKWELDSLCYVLRLIYSYWEEVNHDLTFFHDYKEEFKKTIRIILQTMKEQQRYNGSGSYTYQREGAPPDPRGHHAKPNGLIYSYFRPSDDLQTYPYLIPSQFFAHHSLKLLLELVKNINWTDDFSNDILSLISHLRNILFDDNIKNNIETLITFQHKKYGLIYSYEINGVGDRNLMDDANIPSLLSLPYLCPNDISINDSIYQNTRKFVLSKDNPWFFNGSVLEGIGGPHIGYAMVWPLAIIMRGLTTNDDNEIRLCLNMLQRSHANTGFMHESIRVDNPMKFTRSWFAWANSLFGEFIWKLYREKKYLLDEIHTY